Protein AF-0000000078524651 (afdb_homodimer)

Secondary structure (DSSP, 8-state):
-HHHHHHHHHHHHHHHHHHHHHHHHHHHHIIIIITTHHHHHHHS-TTTTHHHHHHHHHHHHHHHHHHHHHHHHHHT-SS--TTHHHHHHHHHHHHHHHHS-TT-STTHHHHHHHHHHHHHHHHTS--B--HHHHHH--HHHHHHHHTT--BEEEGGGS-SSTTS-SSHHHHHHHHHHTT-B-----EEE-SSPPP-S-GGGGHHHHHHHHHHHHTTB-HHHHHHHHHHHHHHHHHHHHHHHHHH-SS-HHHHHHHHTSHHHHHHHTTT-THHHHHHHHHHHHHHHHIIIII-SS--HHHHHHHHHHHHHHTTT-GGGGGGGGGGGGS-GGGSS-HHHHHHHHHHHHHHHHHHHHHHHHHHHHHHHH-SS-EETTTTEEBP-HHHHHH-HHHHHHHHHHHHHHHHHHHHHHHHTSSHHHH-TTS---HHHHHHHHHHHHHHHSEETT------HHHHHHHHHHHHHHHHHHHHHHHHHH-BTT-SS--S--GGGGGGGHHHHHHHH--TTEEESS--HHHHHHHHHHHHHHHHHHHHHHHTT--/-HHHHHHHHHHHHHHHHHHHHHHHHHHHHIIIIITTHHHHHHHS-TTTTHHHHHHHHHHHHHHHHHHHHHHHHHHT-SS--TTHHHHHHHHHHHHHHHHS-TT-STTHHHHHHHHHHHHHHHHTS--B--HHHHHH--HHHHHHHHTT--BEEEGGGS-SSTTS-SSHHHHHHHHHHTT-B-----EEE-SSPPP-S-GGGGHHHHHHHHHHHHTTB-HHHHHHHHHHHHHHHHHHHHHHHHHH-SS-HHHHHHHHTSHHHHHHHTTT-THHHHHHHHHHHHHHHHIIIII-SS--HHHHHHHHHHHHHHTTT-GGGGGGGGGGGGS-GGGSS-HHHHHHHHHHHHHHHHHHHHHHHHHHHHHHHH-SS-EETTTTEEBP-HHHHHH-HHHHHHHHHHHHHHHHHHHHHHHHTSSHHHH-TTS---HHHHHHHHHHHHHHHSEETT------HHHHHHHHHHHHHHHHHHHHHHHHHH-BTT-SS--S--GGGGGGGHHHHHHHH--TTEEESS--HHHHHHHHHHHHHHHHHHHHHHHTT--

Sequence (1086 aa):
MPGRRRKVIMKLILNKKGLWLTAGTCLFLAFLFIKTYEETIVGIPSPEFEAVRRFYWWIIVFGCGFLVCLGAALWIVKTPTFLLFPGTVVILGLFYMLVLTPFSTPDEAAHFTSAYRFSSQLMGKPAIADEAFLSHATEEEKERISRGANVLVRSGDDAPGLYTNVGRATYNLVLKEMFSLDNSQGMTVRYEIPVNTTPVVYLPQALGICFARLLHLGYIPLVYLGRLFNLLAFAGMAALAVRIMPFKKELLMAVSCLPMTLHLAASFSYDTAFIGLSMLFLAWCFYLAYEKEKVTVKDTVVLALLLILLEPGKIVYLPVAGICLFIPSSKFKSKRNYWISVISVITAVVLAVFLVNRLVLSAWATTTESYVGWSEAAGYTLQDVWEHPYRIFKVYYETLVTQFDYYLTTMLGGFLGNLDPNLTVPPFCLMILWYVLFISVIRREGEEAPMSGGQKLWMVILVFLSACLVLASMLLGWTPRELTYITGVQGRYFIPLLPLVLLVVFDKRLVINMDLRKSAWYLECFVSIYALIRICSTACLRYMPGRRRKVIMKLILNKKGLWLTAGTCLFLAFLFIKTYEETIVGIPSPEFEAVRRFYWWIIVFGCGFLVCLGAALWIVKTPTFLLFPGTVVILGLFYMLVLTPFSTPDEAAHFTSAYRFSSQLMGKPAIADEAFLSHATEEEKERISRGANVLVRSGDDAPGLYTNVGRATYNLVLKEMFSLDNSQGMTVRYEIPVNTTPVVYLPQALGICFARLLHLGYIPLVYLGRLFNLLAFAGMAALAVRIMPFKKELLMAVSCLPMTLHLAASFSYDTAFIGLSMLFLAWCFYLAYEKEKVTVKDTVVLALLLILLEPGKIVYLPVAGICLFIPSSKFKSKRNYWISVISVITAVVLAVFLVNRLVLSAWATTTESYVGWSEAAGYTLQDVWEHPYRIFKVYYETLVTQFDYYLTTMLGGFLGNLDPNLTVPPFCLMILWYVLFISVIRREGEEAPMSGGQKLWMVILVFLSACLVLASMLLGWTPRELTYITGVQGRYFIPLLPLVLLVVFDKRLVINMDLRKSAWYLECFVSIYALIRICSTACLRY

Foldseek 3Di:
DVVVVVVVVVLLVVLVVLLVLLVVLLVVLCVVCVVCLVVLLVLFDPDLLVVLNVVLVVLSVVLSVVLNVLSCLLRVNPDRDLCSLLVLLLSLLVLLLLLFDAQLFPCQLQLLLLLQLVLCVVVVHDFWDDPVNVVVADPVQVVLVVVQFTGKDFPQQQDPDRNDHQFSSNSSVLSVQLFAFAPGDDIGTHNHHHDQADSVLSVQLSVQLNVCVVVRGGNNNSQQSSLSSLSSVLSVLLSLLLVLAPDLSLLSSLLCLFQLLSNQSSGSHSLSVQLSLLSNLLSLLNSQLPPDQADDPVSLVVNLVSLLSHCLRPVLLVLVNVSNVSRDCVRYPHVVVVVVSVVVSVVSNVVSNCVRCVVVVVCLQPPPWDAAVVVRATADGPVCCVVPVVLVVQQAVVQCVPCVVQLLQQQRWACRRNNNNLLTQDPVLSVLSVVLSQLSQEAEVPDDLPDDPVSLVSLVVSLVSSVVSLQVCQRSHHDHPPDSYGPDDHNNSSSSSVSSVSNSNNDPVGYDHDNCNSVSSSSSSSSSSSSSSSSSSVRHSPD/DVVVVVVVVVLLVVLVVLLVLLVVLLVVLCVVDVVCLVVLLVLFDPDLLVVLNVVLVVLSVVLSVVLNVLSCLLRVNPDRDLCSLLVLLLVLLVLLLLLFDAQLFPCQLQLLLLLQLVLCVVVVHDFWDDPVNVVVADPVQVVLVVVQFTGKDFPQQQDPDSNDHQFSSNSSVLSVQLFAFAPGDDMGTHNHHHDQADSVLSVQLSVQLNVCVVVRGGNNNSQQSSLSSLSSVLSVLLSLLLVLAPPLSLLSSLLCLFQLLSNQSSGSHSLSVQLSLLSNLLSLLNSQLPPDQAADPVSLVVNLVSLLSHCLRPVLLVLVNVSNVSRDCVRYPHVVRVVVSVVVSVVSNVVSNCVRCVVVVVCLQPPPWDAAVVVRATADGPVCCVVCVVLVVQQAVVQCVPCVVQLLQQQRFAQRRNNNNLLTQDPVLSVLSVVLSQLSQEAAVPDDLDDDPVSLVSLVVSLVSSVVSLQVCQRSHHDHPPDSYGPDDHNNSSSSSVSSVSNSNNDPVGYDHDNCNSVSSSSSSSSSSSSSSSSSSVRHSPD

Radius of gyration: 32.36 Å; Cα contacts (8 Å, |Δi|>4): 1617; chains: 2; bounding box: 76×95×88 Å

Structure (mmCIF, N/CA/C/O backbone):
data_AF-0000000078524651-model_v1
#
loop_
_entity.id
_entity.type
_entity.pdbx_description
1 polymer 'DUF2142 domain-containing protein'
#
loop_
_atom_site.group_PDB
_atom_site.id
_atom_site.type_symbol
_atom_site.label_atom_id
_atom_site.label_alt_id
_atom_site.label_comp_id
_atom_site.label_asym_id
_atom_site.label_entity_id
_atom_site.label_seq_id
_atom_site.pdbx_PDB_ins_code
_atom_site.Cartn_x
_atom_site.Cartn_y
_atom_site.Cartn_z
_atom_site.occupancy
_atom_site.B_iso_or_equiv
_atom_site.auth_seq_id
_atom_site.auth_comp_id
_atom_site.auth_asym_id
_atom_site.auth_atom_id
_atom_site.pdbx_PDB_model_num
ATOM 1 N N . MET A 1 1 ? 37.594 0.529 15.148 1 52.34 1 MET A N 1
ATOM 2 C CA . MET A 1 1 ? 38 1.354 14.016 1 52.34 1 MET A CA 1
ATOM 3 C C . MET A 1 1 ? 37.344 0.87 12.727 1 52.34 1 MET A C 1
ATOM 5 O O . MET A 1 1 ? 36.938 1.679 11.891 1 52.34 1 MET A O 1
ATOM 9 N N . PRO A 1 2 ? 37.156 -0.417 12.523 1 64.19 2 PRO A N 1
ATOM 10 C CA . PRO A 1 2 ? 36.531 -0.973 11.328 1 64.19 2 PRO A CA 1
ATOM 11 C C . PRO A 1 2 ? 35.031 -0.684 11.258 1 64.19 2 PRO A C 1
ATOM 13 O O . PRO A 1 2 ? 34.469 -0.487 10.172 1 64.19 2 PRO A O 1
ATOM 16 N N . GLY A 1 3 ? 34.438 -0.424 12.336 1 64.44 3 GLY A N 1
ATOM 17 C CA . GLY A 1 3 ? 33 -0.16 12.383 1 64.44 3 GLY A CA 1
ATOM 18 C C . GLY A 1 3 ? 32.625 1.238 11.93 1 64.44 3 GLY A C 1
ATOM 19 O O . GLY A 1 3 ? 31.656 1.423 11.203 1 64.44 3 GLY A O 1
ATOM 20 N N . ARG A 1 4 ? 33.656 2.256 12.195 1 66.12 4 ARG A N 1
ATOM 21 C CA . ARG A 1 4 ? 33.438 3.641 11.805 1 66.12 4 ARG A CA 1
ATOM 22 C C . ARG A 1 4 ? 33.625 3.828 10.305 1 66.12 4 ARG A C 1
ATOM 24 O O . ARG A 1 4 ? 32.844 4.535 9.664 1 66.12 4 ARG A O 1
ATOM 31 N N . ARG A 1 5 ? 34.688 3.242 9.734 1 63.62 5 ARG A N 1
ATOM 32 C CA . ARG A 1 5 ? 34.969 3.33 8.305 1 63.62 5 ARG A CA 1
ATOM 33 C C . ARG A 1 5 ? 33.844 2.699 7.504 1 63.62 5 ARG A C 1
ATOM 35 O O . ARG A 1 5 ? 33.438 3.225 6.461 1 63.62 5 ARG A O 1
ATOM 42 N N . ARG A 1 6 ? 33.312 1.678 7.984 1 67.81 6 ARG A N 1
ATOM 43 C CA . ARG A 1 6 ? 32.188 1.007 7.301 1 67.81 6 ARG A CA 1
ATOM 44 C C . ARG A 1 6 ? 30.938 1.869 7.316 1 67.81 6 ARG A C 1
ATOM 46 O O . ARG A 1 6 ? 30.203 1.92 6.328 1 67.81 6 ARG A O 1
ATOM 53 N N . LYS A 1 7 ? 30.891 2.549 8.328 1 72.06 7 LYS A N 1
ATOM 54 C CA . LYS A 1 7 ? 29.75 3.443 8.461 1 72.06 7 LYS A CA 1
ATOM 55 C C . LYS A 1 7 ? 29.859 4.629 7.512 1 72.06 7 LYS A C 1
ATOM 57 O O . LYS A 1 7 ? 28.859 5.066 6.934 1 72.06 7 LYS A O 1
ATOM 62 N N . VAL A 1 8 ? 31.047 5.176 7.34 1 70.5 8 VAL A N 1
ATOM 63 C CA . VAL A 1 8 ? 31.297 6.305 6.441 1 70.5 8 VAL A CA 1
ATOM 64 C C . VAL A 1 8 ? 31.078 5.871 4.996 1 70.5 8 VAL A C 1
ATOM 66 O O . VAL A 1 8 ? 30.453 6.586 4.211 1 70.5 8 VAL A O 1
ATOM 69 N N . ILE A 1 9 ? 31.516 4.719 4.617 1 71.06 9 ILE A N 1
ATOM 70 C CA . ILE A 1 9 ? 31.375 4.199 3.26 1 71.06 9 ILE A CA 1
ATOM 71 C C . ILE A 1 9 ? 29.906 3.93 2.957 1 71.06 9 ILE A C 1
ATOM 73 O O . ILE A 1 9 ? 29.406 4.273 1.881 1 71.06 9 ILE A O 1
ATOM 77 N N . MET A 1 10 ? 29.25 3.535 3.969 1 71.81 10 MET A N 1
ATOM 78 C CA . MET A 1 10 ? 27.828 3.244 3.793 1 71.81 10 MET A CA 1
ATOM 79 C C . MET A 1 10 ? 27.031 4.531 3.613 1 71.81 10 MET A C 1
ATOM 81 O O . MET A 1 10 ? 26.125 4.594 2.779 1 71.81 10 MET A O 1
ATOM 85 N N . LYS A 1 11 ? 27.5 5.438 4.289 1 76.88 11 LYS A N 1
ATOM 86 C CA . LYS A 1 11 ? 26.859 6.738 4.176 1 76.88 11 LYS A CA 1
ATOM 87 C C . LYS A 1 11 ? 27.094 7.352 2.799 1 76.88 11 LYS A C 1
ATOM 89 O O . LYS A 1 11 ? 26.172 7.934 2.209 1 76.88 11 LYS A O 1
ATOM 94 N N . LEU A 1 12 ? 28.25 7.219 2.283 1 75.62 12 LEU A N 1
ATOM 95 C CA . LEU A 1 12 ? 28.562 7.75 0.964 1 75.62 12 LEU A CA 1
ATOM 96 C C . LEU A 1 12 ? 27.781 7.027 -0.122 1 75.62 12 LEU A C 1
ATOM 98 O O . LEU A 1 12 ? 27.312 7.652 -1.075 1 75.62 12 LEU A O 1
ATOM 102 N N . ILE A 1 13 ? 27.609 5.84 0.082 1 76.25 13 ILE A N 1
ATOM 103 C CA . ILE A 1 13 ? 26.875 5.043 -0.898 1 76.25 13 ILE A CA 1
ATOM 104 C C . ILE A 1 13 ? 25.406 5.422 -0.868 1 76.25 13 ILE A C 1
ATOM 106 O O . ILE A 1 13 ? 24.766 5.582 -1.917 1 76.25 13 ILE A O 1
ATOM 110 N N . LEU A 1 14 ? 24.969 5.602 0.32 1 79.31 14 LEU A N 1
ATOM 111 C CA . LEU A 1 14 ? 23.578 5.973 0.466 1 79.31 14 LEU A CA 1
ATOM 112 C C . LEU A 1 14 ? 23.328 7.371 -0.096 1 79.31 14 LEU A C 1
ATOM 114 O O . LEU A 1 14 ? 22.281 7.621 -0.696 1 79.31 14 LEU A O 1
ATOM 118 N N . ASN A 1 15 ? 24.266 8.258 0.022 1 84.38 15 ASN A N 1
ATOM 119 C CA . ASN A 1 15 ? 24.125 9.602 -0.524 1 84.38 15 ASN A CA 1
ATOM 120 C C . ASN A 1 15 ? 24.141 9.594 -2.051 1 84.38 15 ASN A C 1
ATOM 122 O O . ASN A 1 15 ? 23.359 10.305 -2.689 1 84.38 15 ASN A O 1
ATOM 126 N N . LYS A 1 16 ? 24.969 8.672 -2.549 1 86.69 16 LYS A N 1
ATOM 127 C CA . LYS A 1 16 ? 25.016 8.562 -4.004 1 86.69 16 LYS A CA 1
ATOM 128 C C . LYS A 1 16 ? 23.703 8 -4.555 1 86.69 16 LYS A C 1
ATOM 130 O O . LYS A 1 16 ? 23.188 8.5 -5.551 1 86.69 16 LYS A O 1
ATOM 135 N N . LYS A 1 17 ? 23.219 7.105 -3.871 1 89.31 17 LYS A N 1
ATOM 136 C CA . LYS A 1 17 ? 21.953 6.512 -4.297 1 89.31 17 LYS A CA 1
ATOM 137 C C . LYS A 1 17 ? 20.812 7.512 -4.18 1 89.31 17 LYS A C 1
ATOM 139 O O . LYS A 1 17 ? 19.906 7.527 -5.016 1 89.31 17 LYS A O 1
ATOM 144 N N . GLY A 1 18 ? 20.984 8.305 -3.107 1 92.25 18 GLY A N 1
ATOM 145 C CA . GLY A 1 18 ? 19.984 9.352 -2.93 1 92.25 18 GLY A CA 1
ATOM 146 C C . GLY A 1 18 ? 20 10.391 -4.031 1 92.25 18 GLY A C 1
ATOM 147 O O . GLY A 1 18 ? 18.953 10.836 -4.492 1 92.25 18 GLY A O 1
ATOM 148 N N . LEU A 1 19 ? 21.188 10.656 -4.543 1 93.06 19 LEU A N 1
ATOM 149 C CA . LEU A 1 19 ? 21.328 11.609 -5.633 1 93.06 19 LEU A CA 1
ATOM 150 C C . LEU A 1 19 ? 20.828 11.023 -6.945 1 93.06 19 LEU A C 1
ATOM 152 O O . LEU A 1 19 ? 20.234 11.727 -7.762 1 93.06 19 LEU A O 1
ATOM 156 N N . TRP A 1 20 ? 21.047 9.82 -7.043 1 93.69 20 TRP A N 1
ATOM 157 C CA . TRP A 1 20 ? 20.531 9.156 -8.234 1 93.69 20 TRP A CA 1
ATOM 158 C C . TRP A 1 20 ? 19.016 9.078 -8.211 1 93.69 20 TRP A C 1
ATOM 160 O O . TRP A 1 20 ? 18.359 9.211 -9.25 1 93.69 20 TRP A O 1
ATOM 170 N N . LEU A 1 21 ? 18.516 8.805 -7.043 1 94.56 21 LEU A N 1
ATOM 171 C CA . LEU A 1 21 ? 17.062 8.828 -6.883 1 94.56 21 LEU A CA 1
ATOM 172 C C . LEU A 1 21 ? 16.484 10.188 -7.258 1 94.56 21 LEU A C 1
ATOM 174 O O . LEU A 1 21 ? 15.477 10.273 -7.961 1 94.56 21 LEU A O 1
ATOM 178 N N . THR A 1 22 ? 17.172 11.297 -6.828 1 96.12 22 THR A N 1
ATOM 179 C CA . THR A 1 22 ? 16.75 12.656 -7.125 1 96.12 22 THR A CA 1
ATOM 180 C C . THR A 1 22 ? 16.797 12.922 -8.625 1 96.12 22 THR A C 1
ATOM 182 O O . THR A 1 22 ? 15.828 13.414 -9.211 1 96.12 22 THR A O 1
ATOM 185 N N . ALA A 1 23 ? 17.875 12.484 -9.266 1 95.56 23 ALA A N 1
ATOM 186 C CA . ALA A 1 23 ? 18.016 12.664 -10.703 1 95.56 23 ALA A CA 1
ATOM 187 C C . ALA A 1 23 ? 17 11.836 -11.469 1 95.56 23 ALA A C 1
ATOM 189 O O . ALA A 1 23 ? 16.375 12.32 -12.422 1 95.56 23 ALA A O 1
ATOM 190 N N . GLY A 1 24 ? 16.797 10.648 -10.977 1 96.06 24 GLY A N 1
ATOM 191 C CA . GLY A 1 24 ? 15.875 9.75 -11.641 1 96.06 24 GLY A CA 1
ATOM 192 C C . GLY A 1 24 ? 14.438 10.234 -11.594 1 96.06 24 GLY A C 1
ATOM 193 O O . GLY A 1 24 ? 13.711 10.141 -12.586 1 96.06 24 GLY A O 1
ATOM 194 N N . THR A 1 25 ? 14.07 10.664 -10.469 1 96.56 25 THR A N 1
ATOM 195 C CA . THR A 1 25 ? 12.703 11.133 -10.32 1 96.56 25 THR A CA 1
ATOM 196 C C . THR A 1 25 ? 12.469 12.383 -11.164 1 96.56 25 THR A C 1
ATOM 198 O O . THR A 1 25 ? 11.406 12.531 -11.781 1 96.56 25 THR A O 1
ATOM 201 N N . CYS A 1 26 ? 13.398 13.312 -11.25 1 95.31 26 CYS A N 1
ATOM 202 C CA . CYS A 1 26 ? 13.281 14.516 -12.07 1 95.31 26 CYS A CA 1
ATOM 203 C C . CYS A 1 26 ? 13.258 14.164 -13.555 1 95.31 26 CYS A C 1
ATOM 205 O O . CYS A 1 26 ? 12.484 14.727 -14.32 1 95.31 26 CYS A O 1
ATOM 207 N N . LEU A 1 27 ? 14.094 13.195 -13.938 1 94 27 LEU A N 1
ATOM 208 C CA . LEU A 1 27 ? 14.109 12.742 -15.328 1 94 27 LEU A CA 1
ATOM 209 C C . LEU A 1 27 ? 12.797 12.07 -15.695 1 94 27 LEU A C 1
ATOM 211 O O . LEU A 1 27 ? 12.305 12.227 -16.812 1 94 27 LEU A O 1
ATOM 215 N N . PHE A 1 28 ? 12.305 11.391 -14.742 1 93.94 28 PHE A N 1
ATOM 216 C CA . PHE A 1 28 ? 11.023 10.734 -14.961 1 93.94 28 PHE A CA 1
ATOM 217 C C . PHE A 1 28 ? 9.922 11.766 -15.195 1 93.94 28 PHE A C 1
ATOM 219 O O . PHE A 1 28 ? 9.125 11.625 -16.125 1 93.94 28 PHE A O 1
ATOM 226 N N . LEU A 1 29 ? 9.859 12.797 -14.422 1 94.56 29 LEU A N 1
ATOM 227 C CA . LEU A 1 29 ? 8.867 13.859 -14.578 1 94.56 29 LEU A CA 1
ATOM 228 C C . LEU A 1 29 ? 9.039 14.562 -15.922 1 94.56 29 LEU A C 1
ATOM 230 O O . LEU A 1 29 ? 8.055 14.844 -16.609 1 94.56 29 LEU A O 1
ATOM 234 N N . ALA A 1 30 ? 10.305 14.75 -16.312 1 90.69 30 ALA A N 1
ATOM 235 C CA . ALA A 1 30 ? 10.586 15.398 -17.578 1 90.69 30 ALA A CA 1
ATOM 236 C C . ALA A 1 30 ? 10.117 14.531 -18.75 1 90.69 30 ALA A C 1
ATOM 238 O O . ALA A 1 30 ? 9.5 15.039 -19.703 1 90.69 30 ALA A O 1
ATOM 239 N N . PHE A 1 31 ? 10.344 13.32 -18.562 1 90.81 31 PHE A N 1
ATOM 240 C CA . PHE A 1 31 ? 9.977 12.383 -19.625 1 90.81 31 PHE A CA 1
ATOM 241 C C . PHE A 1 31 ? 8.461 12.305 -19.766 1 90.81 31 PHE A C 1
ATOM 243 O O . PHE A 1 31 ? 7.949 12.203 -20.891 1 90.81 31 PHE A O 1
ATOM 250 N N . LEU A 1 32 ? 7.781 12.375 -18.766 1 91.5 32 LEU A N 1
ATOM 251 C CA . LEU A 1 32 ? 6.332 12.219 -18.781 1 91.5 32 LEU A CA 1
ATOM 252 C C . LEU A 1 32 ? 5.648 13.523 -19.172 1 91.5 32 LEU A C 1
ATOM 254 O O . LEU A 1 32 ? 4.676 13.523 -19.938 1 91.5 32 LEU A O 1
ATOM 258 N N . PHE A 1 33 ? 6.195 14.742 -18.594 1 89.94 33 PHE A N 1
ATOM 259 C CA . PHE A 1 33 ? 5.371 15.945 -18.672 1 89.94 33 PHE A CA 1
ATOM 260 C C . PHE A 1 33 ? 6.043 17 -19.531 1 89.94 33 PHE A C 1
ATOM 262 O O . PHE A 1 33 ? 5.375 17.891 -20.062 1 89.94 33 PHE A O 1
ATOM 269 N N . ILE A 1 34 ? 7.387 16.891 -19.703 1 82.75 34 ILE A N 1
ATOM 270 C CA . ILE A 1 34 ? 8.055 17.875 -20.562 1 82.75 34 ILE A CA 1
ATOM 271 C C . ILE A 1 34 ? 7.988 17.406 -22.016 1 82.75 34 ILE A C 1
ATOM 273 O O . ILE A 1 34 ? 7.812 18.219 -22.922 1 82.75 34 ILE A O 1
ATOM 277 N N . LYS A 1 35 ? 7.961 16.156 -22.125 1 77.88 35 LYS A N 1
ATOM 278 C CA . LYS A 1 35 ? 7.887 15.625 -23.484 1 77.88 35 LYS A CA 1
ATOM 279 C C . LYS A 1 35 ? 6.516 15.883 -24.094 1 77.88 35 LYS A C 1
ATOM 281 O O . LYS A 1 35 ? 6.406 16.156 -25.297 1 77.88 35 LYS A O 1
ATOM 286 N N . THR A 1 36 ? 5.555 15.797 -23.188 1 78.88 36 THR A N 1
ATOM 287 C CA . THR A 1 36 ? 4.199 16 -23.688 1 78.88 36 THR A CA 1
ATOM 288 C C . THR A 1 36 ? 3.773 17.453 -23.484 1 78.88 36 THR A C 1
ATOM 290 O O . THR A 1 36 ? 2.594 17.797 -23.625 1 78.88 36 THR A O 1
ATOM 293 N N . TYR A 1 37 ? 4.762 18.203 -23.094 1 81 37 TYR A N 1
ATOM 294 C CA . TYR A 1 37 ? 4.473 19.578 -22.719 1 81 37 TYR A CA 1
ATOM 295 C C . TYR A 1 37 ? 3.842 20.359 -23.859 1 81 37 TYR A C 1
ATOM 297 O O . TYR A 1 37 ? 2.814 21.016 -23.688 1 81 37 TYR A O 1
ATOM 305 N N . GLU A 1 38 ? 4.473 20.125 -25.016 1 79.62 38 GLU A N 1
ATOM 306 C CA . GLU A 1 38 ? 3.98 20.875 -26.172 1 79.62 38 GLU A CA 1
ATOM 307 C C . GLU A 1 38 ? 2.543 20.5 -26.5 1 79.62 38 GLU A C 1
ATOM 309 O O . GLU A 1 38 ? 1.715 21.359 -26.797 1 79.62 38 GLU A O 1
ATOM 314 N N . GLU A 1 39 ? 2.301 19.234 -26.375 1 81.25 39 GLU A N 1
ATOM 315 C CA . GLU A 1 39 ? 0.949 18.766 -26.656 1 81.25 39 GLU A CA 1
ATOM 316 C C . GLU A 1 39 ? -0.051 19.297 -25.641 1 81.25 39 GLU A C 1
ATOM 318 O O . GLU A 1 39 ? -1.159 19.703 -26 1 81.25 39 GLU A O 1
ATOM 323 N N . THR A 1 40 ? 0.365 19.359 -24.469 1 82.94 40 THR A N 1
ATOM 324 C CA . THR A 1 40 ? -0.505 19.859 -23.406 1 82.94 40 THR A CA 1
ATOM 325 C C . THR A 1 40 ? -0.704 21.375 -23.562 1 82.94 40 THR A C 1
ATOM 327 O O . THR A 1 40 ? -1.825 21.859 -23.438 1 82.94 40 THR A O 1
ATOM 330 N N . ILE A 1 41 ? 0.4 22.062 -23.859 1 83.62 41 ILE A N 1
ATOM 331 C CA . ILE A 1 41 ? 0.366 23.516 -23.953 1 83.62 41 ILE A CA 1
ATOM 332 C C . ILE A 1 41 ? -0.495 23.938 -25.141 1 83.62 41 ILE A C 1
ATOM 334 O O . ILE A 1 41 ? -1.245 24.906 -25.062 1 83.62 41 ILE A O 1
ATOM 338 N N . VAL A 1 42 ? -0.3 23.141 -26.188 1 81.56 42 VAL A N 1
ATOM 339 C CA . VAL A 1 42 ? -1.073 23.453 -27.391 1 81.56 42 VAL A CA 1
ATOM 340 C C . VAL A 1 42 ? -2.562 23.281 -27.094 1 81.56 42 VAL A C 1
ATOM 342 O O . VAL A 1 42 ? -3.398 23.984 -27.672 1 81.56 42 VAL A O 1
ATOM 345 N N . GLY A 1 43 ? -2.818 22.375 -26.219 1 84.75 43 GLY A N 1
ATOM 346 C CA . GLY A 1 43 ? -4.207 22.141 -25.875 1 84.75 43 GLY A CA 1
ATOM 347 C C . GLY A 1 43 ? -4.824 23.25 -25.047 1 84.75 43 GLY A C 1
ATOM 348 O O . GLY A 1 43 ? -6.047 23.328 -24.922 1 84.75 43 GLY A O 1
ATOM 349 N N . ILE A 1 44 ? -4.074 24.094 -24.5 1 89.31 44 ILE A N 1
ATOM 350 C CA . ILE A 1 44 ? -4.539 25.234 -23.719 1 89.31 44 ILE A CA 1
ATOM 351 C C . ILE A 1 44 ? -4.707 26.438 -24.641 1 89.31 44 ILE A C 1
ATOM 353 O O . ILE A 1 44 ? -3.725 26.969 -25.172 1 89.31 44 ILE A O 1
ATOM 357 N N . PRO A 1 45 ? -5.785 26.875 -24.781 1 87.88 45 PRO A N 1
ATOM 358 C CA . PRO A 1 45 ? -6.016 27.969 -25.719 1 87.88 45 PRO A CA 1
ATOM 359 C C . PRO A 1 45 ? -5.168 29.203 -25.422 1 87.88 45 PRO A C 1
ATOM 361 O O . PRO A 1 45 ? -5.016 29.578 -24.25 1 87.88 45 PRO A O 1
ATOM 364 N N . SER A 1 46 ? -4.488 29.719 -26.406 1 86.44 46 SER A N 1
ATOM 365 C CA . SER A 1 46 ? -3.697 30.953 -26.359 1 86.44 46 SER A CA 1
ATOM 366 C C . SER A 1 46 ? -4.23 32 -27.328 1 86.44 46 SER A C 1
ATOM 368 O O . SER A 1 46 ? -4.66 31.656 -28.438 1 86.44 46 SER A O 1
ATOM 370 N N . PRO A 1 47 ? -4.23 33.281 -26.812 1 87.69 47 PRO A N 1
ATOM 371 C CA . PRO A 1 47 ? -3.549 33.875 -25.672 1 87.69 47 PRO A CA 1
ATOM 372 C C . PRO A 1 47 ? -4.418 33.938 -24.422 1 87.69 47 PRO A C 1
ATOM 374 O O . PRO A 1 47 ? -3.947 34.344 -23.344 1 87.69 47 PRO A O 1
ATOM 377 N N . GLU A 1 48 ? -5.605 33.594 -24.531 1 89.62 48 GLU A N 1
ATOM 378 C CA . GLU A 1 48 ? -6.566 33.75 -23.453 1 89.62 48 GLU A CA 1
ATOM 379 C C . GLU A 1 48 ? -6.059 33.094 -22.156 1 89.62 48 GLU A C 1
ATOM 381 O O . GLU A 1 48 ? -6.223 33.656 -21.078 1 89.62 48 GLU A O 1
ATOM 386 N N . PHE A 1 49 ? -5.406 31.984 -22.344 1 94.31 49 PHE A N 1
ATOM 387 C CA . PHE A 1 49 ? -4.973 31.234 -21.172 1 94.31 49 PHE A CA 1
ATOM 388 C C . PHE A 1 49 ? -3.451 31.125 -21.125 1 94.31 49 PHE A C 1
ATOM 390 O O . PHE A 1 49 ? -2.908 30.094 -20.719 1 94.31 49 PHE A O 1
ATOM 397 N N . GLU A 1 50 ? -2.805 32.219 -21.562 1 92.62 50 GLU A N 1
ATOM 398 C CA . GLU A 1 50 ? -1.346 32.219 -21.547 1 92.62 50 GLU A CA 1
ATOM 399 C C . GLU A 1 50 ? -0.806 32.094 -20.125 1 92.62 50 GLU A C 1
ATOM 401 O O . GLU A 1 50 ? 0.215 31.438 -19.906 1 92.62 50 GLU A O 1
ATOM 406 N N . ALA A 1 51 ? -1.517 32.719 -19.266 1 93 51 ALA A N 1
ATOM 407 C CA . ALA A 1 51 ? -1.095 32.625 -17.875 1 93 51 ALA A CA 1
ATOM 408 C C . ALA A 1 51 ? -1.146 31.188 -17.375 1 93 51 ALA A C 1
ATOM 410 O O . ALA A 1 51 ? -0.287 30.766 -16.594 1 93 51 ALA A O 1
ATOM 411 N N . VAL A 1 52 ? -2.135 30.484 -17.781 1 94.25 52 VAL A N 1
ATOM 412 C CA . VAL A 1 52 ? -2.303 29.094 -17.391 1 94.25 52 VAL A CA 1
ATOM 413 C C . VAL A 1 52 ? -1.184 28.25 -18 1 94.25 52 VAL A C 1
ATOM 415 O O . VAL A 1 52 ? -0.662 27.344 -17.344 1 94.25 52 VAL A O 1
ATOM 418 N N . ARG A 1 53 ? -0.823 28.562 -19.266 1 93.19 53 ARG A N 1
ATOM 419 C CA . ARG A 1 53 ? 0.305 27.875 -19.891 1 93.19 53 ARG A CA 1
ATOM 420 C C . ARG A 1 53 ? 1.579 28.062 -19.078 1 93.19 53 ARG A C 1
ATOM 422 O O . ARG A 1 53 ? 2.291 27.078 -18.812 1 93.19 53 ARG A O 1
ATOM 429 N N . ARG A 1 54 ? 1.759 29.266 -18.688 1 93.56 54 ARG A N 1
ATOM 430 C CA . ARG A 1 54 ? 2.945 29.562 -17.891 1 93.56 54 ARG A CA 1
ATOM 431 C C . ARG A 1 54 ? 2.869 28.891 -16.531 1 93.56 54 ARG A C 1
ATOM 433 O O . ARG A 1 54 ? 3.877 28.391 -16.016 1 93.56 54 ARG A O 1
ATOM 440 N N . PHE A 1 55 ? 1.725 28.969 -16.016 1 94.25 55 PHE A N 1
ATOM 441 C CA . PHE A 1 55 ? 1.512 28.328 -14.711 1 94.25 55 PHE A CA 1
ATOM 442 C C . PHE A 1 55 ? 1.883 26.859 -14.766 1 94.25 55 PHE A C 1
ATOM 444 O O . PHE A 1 55 ? 2.59 26.359 -13.883 1 94.25 55 PHE A O 1
ATOM 451 N N . TYR A 1 56 ? 1.36 26.109 -15.805 1 93.31 56 TYR A N 1
ATOM 452 C CA . TYR A 1 56 ? 1.679 24.703 -15.977 1 93.31 56 TYR A CA 1
ATOM 453 C C . TYR A 1 56 ? 3.186 24.484 -16.062 1 93.31 56 TYR A C 1
ATOM 455 O O . TYR A 1 56 ? 3.727 23.594 -15.398 1 93.31 56 TYR A O 1
ATOM 463 N N . TRP A 1 57 ? 3.883 25.328 -16.781 1 93.06 57 TRP A N 1
ATOM 464 C CA . TRP A 1 57 ? 5.336 25.266 -16.906 1 93.06 57 TRP A CA 1
ATOM 465 C C . TRP A 1 57 ? 6.016 25.453 -15.562 1 93.06 57 TRP A C 1
ATOM 467 O O . TRP A 1 57 ? 6.902 24.688 -15.188 1 93.06 57 TRP A O 1
ATOM 477 N N . TRP A 1 58 ? 5.543 26.422 -14.852 1 94.38 58 TRP A N 1
ATOM 478 C CA . TRP A 1 58 ? 6.188 26.781 -13.586 1 94.38 58 TRP A CA 1
ATOM 479 C C . TRP A 1 58 ? 5.941 25.703 -12.539 1 94.38 58 TRP A C 1
ATOM 481 O O . TRP A 1 58 ? 6.801 25.453 -11.688 1 94.38 58 TRP A O 1
ATOM 491 N N . ILE A 1 59 ? 4.797 25.078 -12.562 1 95.31 59 ILE A N 1
ATOM 492 C CA . ILE A 1 59 ? 4.531 23.984 -11.625 1 95.31 59 ILE A CA 1
ATOM 493 C C . ILE A 1 59 ? 5.535 22.859 -11.852 1 95.31 59 ILE A C 1
ATOM 495 O O . ILE A 1 59 ? 6.039 22.266 -10.898 1 95.31 59 ILE A O 1
ATOM 499 N N . ILE A 1 60 ? 5.836 22.531 -13.094 1 94.94 60 ILE A N 1
ATOM 500 C CA . ILE A 1 60 ? 6.805 21.484 -13.414 1 94.94 60 ILE A CA 1
ATOM 501 C C . ILE A 1 60 ? 8.195 21.922 -12.953 1 94.94 60 ILE A C 1
ATOM 503 O O . ILE A 1 60 ? 8.891 21.156 -12.266 1 94.94 60 ILE A O 1
ATOM 507 N N . VAL A 1 61 ? 8.594 23.172 -13.258 1 95.62 61 VAL A N 1
ATOM 508 C CA . VAL A 1 61 ? 9.938 23.672 -12.961 1 95.62 61 VAL A CA 1
ATOM 509 C C . VAL A 1 61 ? 10.133 23.75 -11.445 1 95.62 61 VAL A C 1
ATOM 511 O O . VAL A 1 61 ? 11.125 23.25 -10.914 1 95.62 61 VAL A O 1
ATOM 514 N N . PHE A 1 62 ? 9.156 24.406 -10.742 1 97.25 62 PHE A N 1
ATOM 515 C CA . PHE A 1 62 ? 9.281 24.562 -9.297 1 97.25 62 PHE A CA 1
ATOM 516 C C . PHE A 1 62 ? 9.148 23.219 -8.594 1 97.25 62 PHE A C 1
ATOM 518 O O . PHE A 1 62 ? 9.781 23 -7.559 1 97.25 62 PHE A O 1
ATOM 525 N N . GLY A 1 63 ? 8.266 22.281 -9.18 1 97.06 63 GLY A N 1
ATOM 526 C CA . GLY A 1 63 ? 8.188 20.938 -8.625 1 97.06 63 GLY A CA 1
ATOM 527 C C . GLY A 1 63 ? 9.508 20.188 -8.688 1 97.06 63 GLY A C 1
ATOM 528 O O . GLY A 1 63 ? 9.961 19.641 -7.688 1 97.06 63 GLY A O 1
ATOM 529 N N . CYS A 1 64 ? 10.141 20.203 -9.828 1 96.12 64 CYS A N 1
ATOM 530 C CA . CYS A 1 64 ? 11.445 19.594 -9.992 1 96.12 64 CYS A CA 1
ATOM 531 C C . CYS A 1 64 ? 12.492 20.297 -9.125 1 96.12 64 CYS A C 1
ATOM 533 O O . CYS A 1 64 ? 13.328 19.641 -8.5 1 96.12 64 CYS A O 1
ATOM 535 N N . GLY A 1 65 ? 12.453 21.594 -9.188 1 97.62 65 GLY A N 1
ATOM 536 C CA . GLY A 1 65 ? 13.367 22.359 -8.352 1 97.62 65 GLY A CA 1
ATOM 537 C C . GLY A 1 65 ? 13.258 22.016 -6.883 1 97.62 65 GLY A C 1
ATOM 538 O O . GLY A 1 65 ? 14.273 21.859 -6.203 1 97.62 65 GLY A O 1
ATOM 539 N N . PHE A 1 66 ? 12.062 21.922 -6.355 1 97.94 66 PHE A N 1
ATOM 540 C CA . PHE A 1 66 ? 11.844 21.547 -4.969 1 97.94 66 PHE A CA 1
ATOM 541 C C . PHE A 1 66 ? 12.461 20.172 -4.676 1 97.94 66 PHE A C 1
ATOM 543 O O . PHE A 1 66 ? 13.133 20 -3.66 1 97.94 66 PHE A O 1
ATOM 550 N N . LEU A 1 67 ? 12.242 19.172 -5.574 1 97.88 67 LEU A N 1
ATOM 551 C CA . LEU A 1 67 ? 12.773 17.828 -5.379 1 97.88 67 LEU A CA 1
ATOM 552 C C . LEU A 1 67 ? 14.297 17.844 -5.375 1 97.88 67 LEU A C 1
ATOM 554 O O . LEU A 1 67 ? 14.93 17.125 -4.594 1 97.88 67 LEU A O 1
ATOM 558 N N . VAL A 1 68 ? 14.875 18.688 -6.246 1 97.19 68 VAL A N 1
ATOM 559 C CA . VAL A 1 68 ? 16.328 18.812 -6.297 1 97.19 68 VAL A CA 1
ATOM 560 C C . VAL A 1 68 ? 16.844 19.406 -4.996 1 97.19 68 VAL A C 1
ATOM 562 O O . VAL A 1 68 ? 17.797 18.906 -4.406 1 97.19 68 VAL A O 1
ATOM 565 N N . CYS A 1 69 ? 16.188 20.453 -4.543 1 96.88 69 CYS A N 1
ATOM 566 C CA . CYS A 1 69 ? 16.578 21.109 -3.297 1 96.88 69 CYS A CA 1
ATOM 567 C C . CYS A 1 69 ? 16.438 20.156 -2.117 1 96.88 69 CYS A C 1
ATOM 569 O O . CYS A 1 69 ? 17.297 20.094 -1.245 1 96.88 69 CYS A O 1
ATOM 571 N N . LEU A 1 70 ? 15.328 19.453 -2.094 1 96.81 70 LEU A N 1
ATOM 572 C CA . LEU A 1 70 ? 15.109 18.484 -1.023 1 96.81 70 LEU A CA 1
ATOM 573 C C . LEU A 1 70 ? 16.172 17.375 -1.061 1 96.81 70 LEU A C 1
ATOM 575 O O . LEU A 1 70 ? 16.719 17 -0.021 1 96.81 70 LEU A O 1
ATOM 579 N N . GLY A 1 71 ? 16.453 16.844 -2.264 1 95.69 71 GLY A N 1
ATOM 580 C CA . GLY A 1 71 ? 17.516 15.859 -2.396 1 95.69 71 GLY A CA 1
ATOM 581 C C . GLY A 1 71 ? 18.859 16.359 -1.91 1 95.69 71 GLY A C 1
ATOM 582 O O . GLY A 1 71 ? 19.578 15.656 -1.2 1 95.69 71 GLY A O 1
ATOM 583 N N . ALA A 1 72 ? 19.172 17.594 -2.277 1 94.81 72 ALA A N 1
ATOM 584 C CA . ALA A 1 72 ? 20.406 18.219 -1.822 1 94.81 72 ALA A CA 1
ATOM 585 C C . ALA A 1 72 ? 20.438 18.344 -0.302 1 94.81 72 ALA A C 1
ATOM 587 O O . ALA A 1 72 ? 21.453 18.047 0.335 1 94.81 72 ALA A O 1
ATOM 588 N N . ALA A 1 73 ? 19.328 18.797 0.268 1 94.62 73 ALA A N 1
ATOM 589 C CA . ALA A 1 73 ? 19.25 18.953 1.718 1 94.62 73 ALA A CA 1
ATOM 590 C C . ALA A 1 73 ? 19.422 17.609 2.424 1 94.62 73 ALA A C 1
ATOM 592 O O . ALA A 1 73 ? 20.031 17.531 3.484 1 94.62 73 ALA A O 1
ATOM 593 N N . LEU A 1 74 ? 18.922 16.5 1.883 1 94.06 74 LEU A N 1
ATOM 594 C CA . LEU A 1 74 ? 18.922 15.195 2.533 1 94.06 74 LEU A CA 1
ATOM 595 C C . LEU A 1 74 ? 20.25 14.492 2.363 1 94.06 74 LEU A C 1
ATOM 597 O O . LEU A 1 74 ? 20.719 13.789 3.27 1 94.06 74 LEU A O 1
ATOM 601 N N . TRP A 1 75 ? 20.922 14.695 1.234 1 93.25 75 TRP A N 1
ATOM 602 C CA . TRP A 1 75 ? 22.047 13.82 0.958 1 93.25 75 TRP A CA 1
ATOM 603 C C . TRP A 1 75 ? 23.344 14.617 0.848 1 93.25 75 TRP A C 1
ATOM 605 O O . TRP A 1 75 ? 24.438 14.047 0.888 1 93.25 75 TRP A O 1
ATOM 615 N N . ILE A 1 76 ? 23.281 15.867 0.677 1 91.06 76 ILE A N 1
ATOM 616 C CA . ILE A 1 76 ? 24.5 16.672 0.559 1 91.06 76 ILE A CA 1
ATOM 617 C C . ILE A 1 76 ? 24.734 17.453 1.851 1 91.06 76 ILE A C 1
ATOM 619 O O . ILE A 1 76 ? 25.844 17.469 2.385 1 91.06 76 ILE A O 1
ATOM 623 N N . VAL A 1 77 ? 23.609 18.031 2.459 1 87 77 VAL A N 1
ATOM 624 C CA . VAL A 1 77 ? 23.734 18.875 3.65 1 87 77 VAL A CA 1
ATOM 625 C C . VAL A 1 77 ? 23.906 17.984 4.883 1 87 77 VAL A C 1
ATOM 627 O O . VAL A 1 77 ? 23.156 17.016 5.074 1 87 77 VAL A O 1
ATOM 630 N N . LYS A 1 78 ? 24.828 18.125 5.734 1 79.31 78 LYS A N 1
ATOM 631 C CA . LYS A 1 78 ? 25.203 17.297 6.875 1 79.31 78 LYS A CA 1
ATOM 632 C C . LYS A 1 78 ? 24.219 17.469 8.031 1 79.31 78 LYS A C 1
ATOM 634 O O . LYS A 1 78 ? 23.812 16.484 8.648 1 79.31 78 LYS A O 1
ATOM 639 N N . THR A 1 79 ? 23.859 18.781 8.312 1 81 79 THR A N 1
ATOM 640 C CA . THR A 1 79 ? 22.953 19.016 9.438 1 81 79 THR A CA 1
ATOM 641 C C . THR A 1 79 ? 21.703 19.766 8.977 1 81 79 THR A C 1
ATOM 643 O O . THR A 1 79 ? 21.703 21 8.906 1 81 79 THR A O 1
ATOM 646 N N . PRO A 1 80 ? 20.797 18.922 8.68 1 74.06 80 PRO A N 1
ATOM 647 C CA . PRO A 1 80 ? 19.594 19.625 8.242 1 74.06 80 PRO A CA 1
ATOM 648 C C . PRO A 1 80 ? 18.969 20.469 9.352 1 74.06 80 PRO A C 1
ATOM 650 O O . PRO A 1 80 ? 19 20.062 10.523 1 74.06 80 PRO A O 1
ATOM 653 N N . THR A 1 81 ? 18.578 21.625 8.93 1 77.75 81 THR A N 1
ATOM 654 C CA . THR A 1 81 ? 17.984 22.594 9.852 1 77.75 81 THR A CA 1
ATOM 655 C C . THR A 1 81 ? 16.688 22.047 10.43 1 77.75 81 THR A C 1
ATOM 657 O O . THR A 1 81 ? 16.047 21.156 9.852 1 77.75 81 THR A O 1
ATOM 660 N N . PHE A 1 82 ? 16.359 22.484 11.602 1 85.19 82 PHE A N 1
ATOM 661 C CA . PHE A 1 82 ? 15.102 22.125 12.258 1 85.19 82 PHE A CA 1
ATOM 662 C C . PHE A 1 82 ? 13.914 22.594 11.422 1 85.19 82 PHE A C 1
ATOM 664 O O . PHE A 1 82 ? 12.789 22.125 11.617 1 85.19 82 PHE A O 1
ATOM 671 N N . LEU A 1 83 ? 14.18 23.391 10.367 1 90.81 83 LEU A N 1
ATOM 672 C CA . LEU A 1 83 ? 13.117 23.969 9.547 1 90.81 83 LEU A CA 1
ATOM 673 C C . LEU A 1 83 ? 12.875 23.125 8.305 1 90.81 83 LEU A C 1
ATOM 675 O O . LEU A 1 83 ? 11.93 23.375 7.555 1 90.81 83 LEU A O 1
ATOM 679 N N . LEU A 1 84 ? 13.648 22.125 8.102 1 95 84 LEU A N 1
ATOM 680 C CA . LEU A 1 84 ? 13.516 21.328 6.891 1 95 84 LEU A CA 1
ATOM 681 C C . LEU A 1 84 ? 12.133 20.688 6.809 1 95 84 LEU A C 1
ATOM 683 O O . LEU A 1 84 ? 11.469 20.75 5.773 1 95 84 LEU A O 1
ATOM 687 N N . PHE A 1 85 ? 11.75 20.109 8.008 1 96.5 85 PHE A N 1
ATOM 688 C CA . PHE A 1 85 ? 10.477 19.406 8.016 1 96.5 85 PHE A CA 1
ATOM 689 C C . PHE A 1 85 ? 9.312 20.375 7.859 1 96.5 85 PHE A C 1
ATOM 691 O O . PHE A 1 85 ? 8.531 20.281 6.91 1 96.5 85 PHE A O 1
ATOM 698 N N . PRO A 1 86 ? 9.141 21.391 8.664 1 97.56 86 PRO A N 1
ATOM 699 C CA . PRO A 1 86 ? 8.023 22.328 8.469 1 97.56 86 PRO A CA 1
ATOM 700 C C . PRO A 1 86 ? 8.094 23.062 7.145 1 97.56 86 PRO A C 1
ATOM 702 O O . PRO A 1 86 ? 7.062 23.375 6.547 1 97.56 86 PRO A O 1
ATOM 705 N N . GLY A 1 87 ? 9.312 23.359 6.73 1 97.5 87 GLY A N 1
ATOM 706 C CA . GLY A 1 87 ? 9.469 23.984 5.426 1 97.5 87 GLY A CA 1
ATOM 707 C C . GLY A 1 87 ? 8.938 23.141 4.289 1 97.5 87 GLY A C 1
ATOM 708 O O . GLY A 1 87 ? 8.305 23.641 3.361 1 97.5 87 GLY A O 1
ATOM 709 N N . THR A 1 88 ? 9.195 21.844 4.34 1 98.19 88 THR A N 1
ATOM 710 C CA . THR A 1 88 ? 8.703 20.906 3.334 1 98.19 88 THR A CA 1
ATOM 711 C C . THR A 1 88 ? 7.184 20.859 3.346 1 98.19 88 THR A C 1
ATOM 713 O O . THR A 1 88 ? 6.547 20.859 2.287 1 98.19 88 THR A O 1
ATOM 716 N N . VAL A 1 89 ? 6.602 20.828 4.57 1 98.62 89 VAL A N 1
ATOM 717 C CA . VAL A 1 89 ? 5.148 20.797 4.707 1 98.62 89 VAL A CA 1
ATOM 718 C C . VAL A 1 89 ? 4.551 22.047 4.062 1 98.62 89 VAL A C 1
ATOM 720 O O . VAL A 1 89 ? 3.586 21.953 3.299 1 98.62 89 VAL A O 1
ATOM 723 N N . VAL A 1 90 ? 5.129 23.156 4.277 1 98.56 90 VAL A N 1
ATOM 724 C CA . VAL A 1 90 ? 4.617 24.422 3.781 1 98.56 90 VAL A CA 1
ATOM 725 C C . VAL A 1 90 ? 4.77 24.484 2.262 1 98.56 90 VAL A C 1
ATOM 727 O O . VAL A 1 90 ? 3.83 24.844 1.552 1 98.56 90 VAL A O 1
ATOM 730 N N . ILE A 1 91 ? 5.953 24.047 1.753 1 98.5 91 ILE A N 1
ATOM 731 C CA . ILE A 1 91 ? 6.203 24.125 0.318 1 98.5 91 ILE A CA 1
ATOM 732 C C . ILE A 1 91 ? 5.262 23.172 -0.422 1 98.5 91 ILE A C 1
ATOM 734 O O . ILE A 1 91 ? 4.641 23.562 -1.415 1 98.5 91 ILE A O 1
ATOM 738 N N . LEU A 1 92 ? 5.152 21.969 0.095 1 98.75 92 LEU A N 1
ATOM 739 C CA . LEU A 1 92 ? 4.223 21.031 -0.525 1 98.75 92 LEU A CA 1
ATOM 740 C C . LEU A 1 92 ? 2.789 21.547 -0.424 1 98.75 92 LEU A C 1
ATOM 742 O O . LEU A 1 92 ? 2.021 21.438 -1.384 1 98.75 92 LEU A O 1
ATOM 746 N N . GLY A 1 93 ? 2.498 22.047 0.712 1 98.62 93 GLY A N 1
ATOM 747 C CA . GLY A 1 93 ? 1.175 22.609 0.888 1 98.62 93 GLY A CA 1
ATOM 748 C C . GLY A 1 93 ? 0.871 23.719 -0.099 1 98.62 93 GLY A C 1
ATOM 749 O O . GLY A 1 93 ? -0.262 23.859 -0.567 1 98.62 93 GLY A O 1
ATOM 750 N N . LEU A 1 94 ? 1.806 24.531 -0.363 1 98.31 94 LEU A N 1
ATOM 751 C CA . LEU A 1 94 ? 1.638 25.609 -1.331 1 98.31 94 LEU A CA 1
ATOM 752 C C . LEU A 1 94 ? 1.36 25.047 -2.723 1 98.31 94 LEU A C 1
ATOM 754 O O . LEU A 1 94 ? 0.534 25.594 -3.461 1 98.31 94 LEU A O 1
ATOM 758 N N . PHE A 1 95 ? 2.055 23.969 -3.088 1 98.31 95 PHE A N 1
ATOM 759 C CA . PHE A 1 95 ? 1.77 23.312 -4.363 1 98.31 95 PHE A CA 1
ATOM 760 C C . PHE A 1 95 ? 0.327 22.828 -4.414 1 98.31 95 PHE A C 1
ATOM 762 O O . PHE A 1 95 ? -0.372 23.031 -5.406 1 98.31 95 PHE A O 1
ATOM 769 N N . TYR A 1 96 ? -0.057 22.203 -3.33 1 98.19 96 TYR A N 1
ATOM 770 C CA . TYR A 1 96 ? -1.433 21.719 -3.258 1 98.19 96 TYR A CA 1
ATOM 771 C C . TYR A 1 96 ? -2.418 22.891 -3.352 1 98.19 96 TYR A C 1
ATOM 773 O O . TYR A 1 96 ? -3.451 22.781 -4.016 1 98.19 96 TYR A O 1
ATOM 781 N N . MET A 1 97 ? -2.105 23.953 -2.734 1 97 97 MET A N 1
ATOM 782 C CA . MET A 1 97 ? -2.961 25.141 -2.672 1 97 97 MET A CA 1
ATOM 783 C C . MET A 1 97 ? -3.131 25.766 -4.055 1 97 97 MET A C 1
ATOM 785 O O . MET A 1 97 ? -4.207 26.266 -4.387 1 97 97 MET A O 1
ATOM 789 N N . LEU A 1 98 ? -2.078 25.688 -4.852 1 95.38 98 LEU A N 1
ATOM 790 C CA . LEU A 1 98 ? -2.102 26.312 -6.172 1 95.38 98 LEU A CA 1
ATOM 791 C C . LEU A 1 98 ? -2.777 25.406 -7.191 1 95.38 98 LEU A C 1
ATOM 793 O O . LEU A 1 98 ? -3.512 25.891 -8.062 1 95.38 98 LEU A O 1
ATOM 797 N N . VAL A 1 99 ? -2.621 24.125 -7.074 1 95.94 99 VAL A N 1
ATOM 798 C CA . VAL A 1 99 ? -3.127 23.188 -8.07 1 95.94 99 VAL A CA 1
ATOM 799 C C . VAL A 1 99 ? -4.594 22.891 -7.797 1 95.94 99 VAL A C 1
ATOM 801 O O . VAL A 1 99 ? -5.398 22.766 -8.727 1 95.94 99 VAL A O 1
ATOM 804 N N . LEU A 1 100 ? -4.863 22.703 -6.594 1 95.75 100 LEU A N 1
ATOM 805 C CA . LEU A 1 100 ? -6.258 22.516 -6.211 1 95.75 100 LEU A CA 1
ATOM 806 C C . LEU A 1 100 ? -6.887 23.844 -5.777 1 95.75 100 LEU A C 1
ATOM 808 O O . LEU A 1 100 ? -6.75 24.25 -4.625 1 95.75 100 LEU A O 1
ATOM 812 N N . THR A 1 101 ? -7.555 24.422 -6.652 1 94.25 101 THR A N 1
ATOM 813 C CA . THR A 1 101 ? -8.047 25.781 -6.465 1 94.25 101 THR A CA 1
ATOM 814 C C . THR A 1 101 ? -9.102 25.828 -5.359 1 94.25 101 THR A C 1
ATOM 816 O O . THR A 1 101 ? -9.617 24.781 -4.941 1 94.25 101 THR A O 1
ATOM 819 N N . PRO A 1 102 ? -9.336 26.984 -4.875 1 93.62 102 PRO A N 1
ATOM 820 C CA . PRO A 1 102 ? -10.258 27.141 -3.744 1 93.62 102 PRO A CA 1
ATOM 821 C C . PRO A 1 102 ? -11.641 26.578 -4.02 1 93.62 102 PRO A C 1
ATOM 823 O O . PRO A 1 102 ? -12.133 26.656 -5.148 1 93.62 102 PRO A O 1
ATOM 826 N N . PHE A 1 103 ? -12.195 26.016 -2.971 1 93.06 103 PHE A N 1
ATOM 827 C CA . PHE A 1 103 ? -13.562 25.5 -2.902 1 93.06 103 PHE A CA 1
ATOM 828 C C . PHE A 1 103 ? -13.695 24.203 -3.68 1 93.06 103 PHE A C 1
ATOM 830 O O . PHE A 1 103 ? -14.805 23.766 -4 1 93.06 103 PHE A O 1
ATOM 837 N N . SER A 1 104 ? -12.516 23.625 -4.074 1 91.62 104 SER A N 1
ATOM 838 C CA . SER A 1 104 ? -12.523 22.297 -4.68 1 91.62 104 SER A CA 1
ATOM 839 C C . SER A 1 104 ? -12.531 21.203 -3.619 1 91.62 104 SER A C 1
ATOM 841 O O . SER A 1 104 ? -12.828 20.047 -3.92 1 91.62 104 SER A O 1
ATOM 843 N N . THR A 1 105 ? -12.18 21.453 -2.375 1 91.88 105 THR A N 1
ATOM 844 C CA . THR A 1 105 ? -12.164 20.516 -1.263 1 91.88 105 THR A CA 1
ATOM 845 C C . THR A 1 105 ? -13.57 20.297 -0.716 1 91.88 105 THR A C 1
ATOM 847 O O . THR A 1 105 ? -14.406 21.203 -0.764 1 91.88 105 THR A O 1
ATOM 850 N N . PRO A 1 106 ? -13.797 19.141 -0.225 1 88.44 106 PRO A N 1
ATOM 851 C CA . PRO A 1 106 ? -15.148 18.875 0.284 1 88.44 106 PRO A CA 1
ATOM 852 C C . PRO A 1 106 ? -15.586 19.891 1.339 1 88.44 106 PRO A C 1
ATOM 854 O O . PRO A 1 106 ? -14.875 20.109 2.318 1 88.44 106 PRO A O 1
ATOM 857 N N . ASP A 1 107 ? -16.656 20.562 1.134 1 88.44 107 ASP A N 1
ATOM 858 C CA . ASP A 1 107 ? -17.328 21.484 2.057 1 88.44 107 ASP A CA 1
ATOM 859 C C . ASP A 1 107 ? -16.469 22.719 2.309 1 88.44 107 ASP A C 1
ATOM 861 O O . ASP A 1 107 ? -16.625 23.391 3.332 1 88.44 107 ASP A O 1
ATOM 865 N N . GLU A 1 108 ? -15.609 23.016 1.457 1 93.44 108 GLU A N 1
ATOM 866 C CA . GLU A 1 108 ? -14.664 24.109 1.688 1 93.44 108 GLU A CA 1
ATOM 867 C C . GLU A 1 108 ? -15.375 25.453 1.755 1 93.44 108 GLU A C 1
ATOM 869 O O . GLU A 1 108 ? -15 26.328 2.545 1 93.44 108 GLU A O 1
ATOM 874 N N . ALA A 1 109 ? -16.453 25.625 0.912 1 92.12 109 ALA A N 1
ATOM 875 C CA . ALA A 1 109 ? -17.203 26.875 0.897 1 92.12 109 ALA A CA 1
ATOM 876 C C . ALA A 1 109 ? -17.859 27.141 2.25 1 92.12 109 ALA A C 1
ATOM 878 O O . ALA A 1 109 ? -17.859 28.281 2.729 1 92.12 109 ALA A O 1
ATOM 879 N N . ALA A 1 110 ? -18.328 26.109 2.814 1 92.19 110 ALA A N 1
ATOM 880 C CA . ALA A 1 110 ? -18.938 26.25 4.133 1 92.19 110 ALA A CA 1
ATOM 881 C C . ALA A 1 110 ? -17.891 26.578 5.191 1 92.19 110 ALA A C 1
ATOM 883 O O . ALA A 1 110 ? -18.141 27.391 6.086 1 92.19 110 ALA A O 1
ATOM 884 N N . HIS A 1 111 ? -16.766 25.969 5.078 1 94.75 111 HIS A N 1
ATOM 885 C CA . HIS A 1 111 ? -15.688 26.25 6.008 1 94.75 111 HIS A CA 1
ATOM 886 C C . HIS A 1 111 ? -15.188 27.688 5.836 1 94.75 111 HIS A C 1
ATOM 888 O O . HIS A 1 111 ? -14.883 28.359 6.82 1 94.75 111 HIS A O 1
ATOM 894 N N . PHE A 1 112 ? -15.141 28.188 4.602 1 95.75 112 PHE A N 1
ATOM 895 C CA . PHE A 1 112 ? -14.758 29.562 4.332 1 95.75 112 PHE A CA 1
ATOM 896 C C . PHE A 1 112 ? -15.727 30.531 5.004 1 95.75 112 PHE A C 1
ATOM 898 O O . PHE A 1 112 ? -15.305 31.5 5.637 1 95.75 112 PHE A O 1
ATOM 905 N N . THR A 1 113 ? -16.984 30.219 4.863 1 94.5 113 THR A N 1
ATOM 906 C CA . THR A 1 113 ? -18.031 31.062 5.445 1 94.5 113 THR A CA 1
ATOM 907 C C . THR A 1 113 ? -17.891 31.125 6.965 1 94.5 113 THR A C 1
ATOM 909 O O . THR A 1 113 ? -18 32.188 7.562 1 94.5 113 THR A O 1
ATOM 912 N N . SER A 1 114 ? -17.562 30.016 7.535 1 95 114 SER A N 1
ATOM 913 C CA . SER A 1 114 ? -17.359 29.969 8.984 1 95 114 SER A CA 1
ATOM 914 C C . SER A 1 114 ? -16.109 30.75 9.398 1 95 114 SER A C 1
ATOM 916 O O . SER A 1 114 ? -16.125 31.469 10.398 1 95 114 SER A O 1
ATOM 918 N N . ALA A 1 115 ? -15.094 30.609 8.695 1 96.75 115 ALA A N 1
ATOM 919 C CA . ALA A 1 115 ? -13.859 31.344 8.977 1 96.75 115 ALA A CA 1
ATOM 920 C C . ALA A 1 115 ? -14.062 32.844 8.82 1 96.75 115 ALA A C 1
ATOM 922 O O . ALA A 1 115 ? -13.539 33.625 9.617 1 96.75 115 ALA A O 1
ATOM 923 N N . TYR A 1 116 ? -14.812 33.25 7.781 1 96.69 116 TYR A N 1
ATOM 924 C CA . TYR A 1 116 ? -15.094 34.688 7.535 1 96.69 116 TYR A CA 1
ATOM 925 C C . TYR A 1 116 ? -15.906 35.281 8.68 1 96.69 116 TYR A C 1
ATOM 927 O O . TYR A 1 116 ? -15.633 36.406 9.117 1 96.69 116 TYR A O 1
ATOM 935 N N . ARG A 1 117 ? -16.891 34.531 9.102 1 95.5 117 ARG A N 1
ATOM 936 C CA . ARG A 1 117 ? -17.688 34.969 10.242 1 95.5 117 ARG A CA 1
ATOM 937 C C . ARG A 1 117 ? -16.797 35.219 11.461 1 95.5 117 ARG A C 1
ATOM 939 O O . ARG A 1 117 ? -16.938 36.281 12.117 1 95.5 117 ARG A O 1
ATOM 946 N N . PHE A 1 118 ? -15.938 34.281 11.695 1 96.69 118 PHE A N 1
ATOM 947 C CA . PHE A 1 118 ? -15.039 34.406 12.836 1 96.69 118 PHE A CA 1
ATOM 948 C C . PHE A 1 118 ? -14.102 35.594 12.641 1 96.69 118 PHE A C 1
ATOM 950 O O . PHE A 1 118 ? -13.781 36.312 13.602 1 96.69 118 PHE A O 1
ATOM 957 N N . SER A 1 119 ? -13.578 35.844 11.484 1 97.44 119 SER A N 1
ATOM 958 C CA . SER A 1 119 ? -12.742 37 11.172 1 97.44 119 SER A CA 1
ATOM 959 C C . SER A 1 119 ? -13.461 38.312 11.508 1 97.44 119 SER A C 1
ATOM 961 O O . SER A 1 119 ? -12.875 39.219 12.117 1 97.44 119 SER A O 1
ATOM 963 N N . SER A 1 120 ? -14.773 38.469 11.094 1 95.62 120 SER A N 1
ATOM 964 C CA . SER A 1 120 ? -15.57 39.656 11.391 1 95.62 120 SER A CA 1
ATOM 965 C C . SER A 1 120 ? -15.711 39.844 12.891 1 95.62 120 SER A C 1
ATOM 967 O O . SER A 1 120 ? -15.617 41 13.375 1 95.62 120 SER A O 1
ATOM 969 N N . GLN A 1 121 ? -15.82 38.812 13.562 1 96 121 GLN A N 1
ATOM 970 C CA . GLN A 1 121 ? -15.922 38.906 15.016 1 96 121 GLN A CA 1
ATOM 971 C C . GLN A 1 121 ? -14.617 39.375 15.633 1 96 121 GLN A C 1
ATOM 973 O O . GLN A 1 121 ? -14.625 40.219 16.547 1 96 121 GLN A O 1
ATOM 978 N N . LEU A 1 122 ? -13.578 38.906 15.156 1 96.44 122 LEU A N 1
ATOM 979 C CA . LEU A 1 122 ? -12.266 39.281 15.656 1 96.44 122 LEU A CA 1
ATOM 980 C C . LEU A 1 122 ? -12 40.75 15.383 1 96.44 122 LEU A C 1
ATOM 982 O O . LEU A 1 122 ? -11.352 41.438 16.172 1 96.44 122 LEU A O 1
ATOM 986 N N . MET A 1 123 ? -12.484 41.281 14.305 1 96.19 123 MET A N 1
ATOM 987 C CA . MET A 1 123 ? -12.234 42.656 13.891 1 96.19 123 MET A CA 1
ATOM 988 C C . MET A 1 123 ? -13.266 43.625 14.492 1 96.19 123 MET A C 1
ATOM 990 O O . MET A 1 123 ? -13.18 44.844 14.297 1 96.19 123 MET A O 1
ATOM 994 N N . GLY A 1 124 ? -14.258 43.125 15.109 1 93.06 124 GLY A N 1
ATOM 995 C CA . GLY A 1 124 ? -15.32 43.938 15.68 1 93.06 124 GLY A CA 1
ATOM 996 C C . GLY A 1 124 ? -16.297 44.438 14.641 1 93.06 124 GLY A C 1
ATOM 997 O O . GLY A 1 124 ? -16.906 45.5 14.82 1 93.06 124 GLY A O 1
ATOM 998 N N . LYS A 1 125 ? -16.406 43.719 13.57 1 91.62 125 LYS A N 1
ATOM 999 C CA . LYS A 1 125 ? -17.359 44.062 12.508 1 91.62 125 LYS A CA 1
ATOM 1000 C C . LYS A 1 125 ? -18.594 43.188 12.57 1 91.62 125 LYS A C 1
ATOM 1002 O O . LYS A 1 125 ? -18.578 42.125 13.188 1 91.62 125 LYS A O 1
ATOM 1007 N N . PRO A 1 126 ? -19.688 43.656 12.008 1 91.69 126 PRO A N 1
ATOM 1008 C CA . PRO A 1 126 ? -20.844 42.781 11.969 1 91.69 126 PRO A CA 1
ATOM 1009 C C . PRO A 1 126 ? -20.578 41.469 11.227 1 91.69 126 PRO A C 1
ATOM 1011 O O . PRO A 1 126 ? -20.141 41.469 10.07 1 91.69 126 PRO A O 1
ATOM 1014 N N . ALA A 1 127 ? -20.844 40.375 11.875 1 91.31 127 ALA A N 1
ATOM 1015 C CA . ALA A 1 127 ? -20.516 39.062 11.32 1 91.31 127 ALA A CA 1
ATOM 1016 C C . ALA A 1 127 ? -21.734 38.406 10.672 1 91.31 127 ALA A C 1
ATOM 1018 O O . ALA A 1 127 ? -21.609 37.656 9.711 1 91.31 127 ALA A O 1
ATOM 1019 N N . ILE A 1 128 ? -22.891 38.75 11.195 1 92.69 128 ILE A N 1
ATOM 1020 C CA . ILE A 1 128 ? -24.109 38.125 10.734 1 92.69 128 ILE A CA 1
ATOM 1021 C C . ILE A 1 128 ? -25.156 39.188 10.391 1 92.69 128 ILE A C 1
ATOM 1023 O O . ILE A 1 128 ? -25.125 40.281 10.953 1 92.69 128 ILE A O 1
ATOM 1027 N N . ALA A 1 129 ? -25.969 38.781 9.422 1 87.69 129 ALA A N 1
ATOM 1028 C CA . ALA A 1 129 ? -27.062 39.656 9.039 1 87.69 129 ALA A CA 1
ATOM 1029 C C . ALA A 1 129 ? -28.094 39.781 10.172 1 87.69 129 ALA A C 1
ATOM 1031 O O . ALA A 1 129 ? -28.625 38.75 10.648 1 87.69 129 ALA A O 1
ATOM 1032 N N . ASP A 1 130 ? -28.141 41.062 10.539 1 85.38 130 ASP A N 1
ATOM 1033 C CA . ASP A 1 130 ? -29.125 41.312 11.586 1 85.38 130 ASP A CA 1
ATOM 1034 C C . ASP A 1 130 ? -30.391 41.938 11.008 1 85.38 130 ASP A C 1
ATOM 1036 O O . ASP A 1 130 ? -30.562 42 9.789 1 85.38 130 ASP A O 1
ATOM 1040 N N . GLU A 1 131 ? -31.234 42.281 11.945 1 83.62 131 GLU A N 1
ATOM 1041 C CA . GLU A 1 131 ? -32.531 42.812 11.523 1 83.62 131 GLU A CA 1
ATOM 1042 C C . GLU A 1 131 ? -32.344 44.125 10.734 1 83.62 131 GLU A C 1
ATOM 1044 O O . GLU A 1 131 ? -33.062 44.375 9.789 1 83.62 131 GLU A O 1
ATOM 1049 N N . ALA A 1 132 ? -31.359 44.875 11.156 1 82.81 132 ALA A N 1
ATOM 1050 C CA . ALA A 1 132 ? -31.078 46.125 10.453 1 82.81 132 ALA A CA 1
ATOM 1051 C C . ALA A 1 132 ? -30.609 45.844 9.023 1 82.81 132 ALA A C 1
ATOM 1053 O O . ALA A 1 132 ? -31 46.594 8.102 1 82.81 132 ALA A O 1
ATOM 1054 N N . PHE A 1 133 ? -29.812 44.781 8.828 1 87.69 133 PHE A N 1
ATOM 1055 C CA . PHE A 1 133 ? -29.344 44.438 7.496 1 87.69 133 PHE A CA 1
ATOM 1056 C C . PHE A 1 133 ? -30.5 43.875 6.656 1 87.69 133 PHE A C 1
ATOM 1058 O O . PHE A 1 133 ? -30.609 44.188 5.469 1 87.69 133 PHE A O 1
ATOM 1065 N N . LEU A 1 134 ? -31.344 43.188 7.293 1 88.81 134 LEU A N 1
ATOM 1066 C CA . LEU A 1 134 ? -32.469 42.562 6.613 1 88.81 134 LEU A CA 1
ATOM 1067 C C . LEU A 1 134 ? -33.406 43.625 6.031 1 88.81 134 LEU A C 1
ATOM 1069 O O . LEU A 1 134 ? -34 43.406 4.965 1 88.81 134 LEU A O 1
ATOM 1073 N N . SER A 1 135 ? -33.531 44.75 6.617 1 84.56 135 SER A N 1
ATOM 1074 C CA . SER A 1 135 ? -34.438 45.812 6.184 1 84.56 135 SER A CA 1
ATOM 1075 C C . SER A 1 135 ? -33.969 46.438 4.875 1 84.56 135 SER A C 1
ATOM 1077 O O . SER A 1 135 ? -34.781 46.938 4.094 1 84.56 135 SER A O 1
ATOM 1079 N N . HIS A 1 136 ? -32.781 46.312 4.648 1 86.31 136 HIS A N 1
ATOM 1080 C CA . HIS A 1 136 ? -32.25 46.969 3.449 1 86.31 136 HIS A CA 1
ATOM 1081 C C . HIS A 1 136 ? -31.688 45.938 2.479 1 86.31 136 HIS A C 1
ATOM 1083 O O . HIS A 1 136 ? -31.094 46.281 1.46 1 86.31 136 HIS A O 1
ATOM 1089 N N . ALA A 1 137 ? -31.906 44.75 2.777 1 88.94 137 ALA A N 1
ATOM 1090 C CA . ALA A 1 137 ? -31.328 43.688 1.983 1 88.94 137 ALA A CA 1
ATOM 1091 C C . ALA A 1 137 ? -32.094 43.5 0.676 1 88.94 137 ALA A C 1
ATOM 1093 O O . ALA A 1 137 ? -33.281 43.75 0.604 1 88.94 137 ALA A O 1
ATOM 1094 N N . THR A 1 138 ? -31.484 43.031 -0.319 1 88.25 138 THR A N 1
ATOM 1095 C CA . THR A 1 138 ? -32.094 42.688 -1.603 1 88.25 138 THR A CA 1
ATOM 1096 C C . THR A 1 138 ? -32.906 41.406 -1.499 1 88.25 138 THR A C 1
ATOM 1098 O O . THR A 1 138 ? -32.781 40.656 -0.529 1 88.25 138 THR A O 1
ATOM 1101 N N . GLU A 1 139 ? -33.656 41.062 -2.408 1 90.69 139 GLU A N 1
ATOM 1102 C CA . GLU A 1 139 ? -34.469 39.875 -2.422 1 90.69 139 GLU A CA 1
ATOM 1103 C C . GLU A 1 139 ? -33.594 38.594 -2.436 1 90.69 139 GLU A C 1
ATOM 1105 O O . GLU A 1 139 ? -33.938 37.594 -1.811 1 90.69 139 GLU A O 1
ATOM 1110 N N . GLU A 1 140 ? -32.562 38.75 -3.168 1 86.31 140 GLU A N 1
ATOM 1111 C CA . GLU A 1 140 ? -31.656 37.594 -3.23 1 86.31 140 GLU A CA 1
ATOM 1112 C C . GLU A 1 140 ? -31.031 37.312 -1.869 1 86.31 140 GLU A C 1
ATOM 1114 O O . GLU A 1 140 ? -30.906 36.156 -1.465 1 86.31 140 GLU A O 1
ATOM 1119 N N . GLU A 1 141 ? -30.719 38.25 -1.184 1 88.5 141 GLU A N 1
ATOM 1120 C CA . GLU A 1 141 ? -30.109 38.125 0.141 1 88.5 141 GLU A CA 1
ATOM 1121 C C . GLU A 1 141 ? -31.109 37.562 1.146 1 88.5 141 GLU A C 1
ATOM 1123 O O . GLU A 1 141 ? -30.734 36.75 1.998 1 88.5 141 GLU A O 1
ATOM 1128 N N . LYS A 1 142 ? -32.312 38.031 0.99 1 91 142 LYS A N 1
ATOM 1129 C CA . LYS A 1 142 ? -33.344 37.5 1.882 1 91 142 LYS A CA 1
ATOM 1130 C C . LYS A 1 142 ? -33.562 36.031 1.668 1 91 142 LYS A C 1
ATOM 1132 O O . LYS A 1 142 ? -33.812 35.281 2.623 1 91 142 LYS A O 1
ATOM 1137 N N . GLU A 1 143 ? -33.562 35.625 0.508 1 89.56 143 GLU A N 1
ATOM 1138 C CA . GLU A 1 143 ? -33.719 34.188 0.191 1 89.56 143 GLU A CA 1
ATOM 1139 C C . GLU A 1 143 ? -32.562 33.375 0.786 1 89.56 143 GLU A C 1
ATOM 1141 O O . GLU A 1 143 ? -32.781 32.312 1.329 1 89.56 143 GLU A O 1
ATOM 1146 N N . ARG A 1 144 ? -31.328 33.938 0.657 1 88 144 ARG A N 1
ATOM 1147 C CA . ARG A 1 144 ? -30.172 33.25 1.228 1 88 144 ARG A CA 1
ATOM 1148 C C . ARG A 1 144 ? -30.312 33.094 2.74 1 88 144 ARG A C 1
ATOM 1150 O O . ARG A 1 144 ? -30.031 32.031 3.297 1 88 144 ARG A O 1
ATOM 1157 N N . ILE A 1 145 ? -30.797 34.062 3.266 1 88.12 145 ILE A N 1
ATOM 1158 C CA . ILE A 1 145 ? -30.953 34.094 4.715 1 88.12 145 ILE A CA 1
ATOM 1159 C C . ILE A 1 145 ? -32.031 33.094 5.145 1 88.12 145 ILE A C 1
ATOM 1161 O O . ILE A 1 145 ? -31.875 32.406 6.156 1 88.12 145 ILE A O 1
ATOM 1165 N N . SER A 1 146 ? -33.062 33.031 4.367 1 86.44 146 SER A N 1
ATOM 1166 C CA . SER A 1 146 ? -34.156 32.125 4.672 1 86.44 146 SER A CA 1
ATOM 1167 C C . SER A 1 146 ? -33.688 30.672 4.598 1 86.44 146 SER A C 1
ATOM 1169 O O . SER A 1 146 ? -34.25 29.797 5.262 1 86.44 146 SER A O 1
ATOM 1171 N N . ARG A 1 147 ? -32.625 30.469 3.869 1 84.12 147 ARG A N 1
ATOM 1172 C CA . ARG A 1 147 ? -32.094 29.125 3.695 1 84.12 147 ARG A CA 1
ATOM 1173 C C . ARG A 1 147 ? -31.047 28.812 4.742 1 84.12 147 ARG A C 1
ATOM 1175 O O . ARG A 1 147 ? -30.484 27.719 4.746 1 84.12 147 ARG A O 1
ATOM 1182 N N . GLY A 1 148 ? -30.734 29.875 5.535 1 83.94 148 GLY A N 1
ATOM 1183 C CA . GLY A 1 148 ? -29.812 29.578 6.629 1 83.94 148 GLY A CA 1
ATOM 1184 C C . GLY A 1 148 ? -28.484 30.297 6.496 1 83.94 148 GLY A C 1
ATOM 1185 O O . GLY A 1 148 ? -27.672 30.281 7.418 1 83.94 148 GLY A O 1
ATOM 1186 N N . ALA A 1 149 ? -28.328 30.938 5.293 1 88.94 149 ALA A N 1
ATOM 1187 C CA . ALA A 1 149 ? -27.109 31.734 5.121 1 88.94 149 ALA A CA 1
ATOM 1188 C C . ALA A 1 149 ? -27.219 33.062 5.844 1 88.94 149 ALA A C 1
ATOM 1190 O O . ALA A 1 149 ? -28.281 33.719 5.809 1 88.94 149 ALA A O 1
ATOM 1191 N N . ASN A 1 150 ? -26.266 33.469 6.695 1 90.62 150 ASN A N 1
ATOM 1192 C CA . ASN A 1 150 ? -26.422 34.719 7.438 1 90.62 150 ASN A CA 1
ATOM 1193 C C . ASN A 1 150 ? -25.078 35.406 7.633 1 90.62 150 ASN A C 1
ATOM 1195 O O . ASN A 1 150 ? -25 36.406 8.352 1 90.62 150 ASN A O 1
ATOM 1199 N N . VAL A 1 151 ? -24.062 34.906 7.043 1 93.56 151 VAL A N 1
ATOM 1200 C CA . VAL A 1 151 ? -22.75 35.5 7.273 1 93.56 151 VAL A CA 1
ATOM 1201 C C . VAL A 1 151 ? -22.547 36.656 6.32 1 93.56 151 VAL A C 1
ATOM 1203 O O . VAL A 1 151 ? -22.797 36.562 5.117 1 93.56 151 VAL A O 1
ATOM 1206 N N . LEU A 1 152 ? -22.172 37.781 6.922 1 93 152 LEU A N 1
ATOM 1207 C CA . LEU A 1 152 ? -21.922 39 6.133 1 93 152 LEU A CA 1
ATOM 1208 C C . LEU A 1 152 ? -20.484 39 5.633 1 93 152 LEU A C 1
ATOM 1210 O O . LEU A 1 152 ? -19.547 38.719 6.391 1 93 152 LEU A O 1
ATOM 1214 N N . VAL A 1 153 ? -20.266 39.344 4.328 1 93.38 153 VAL A N 1
ATOM 1215 C CA . VAL A 1 153 ? -18.953 39.469 3.703 1 93.38 153 VAL A CA 1
ATOM 1216 C C . VAL A 1 153 ? -18.875 40.75 2.893 1 93.38 153 VAL A C 1
ATOM 1218 O O . VAL A 1 153 ? -19.906 41.375 2.586 1 93.38 153 VAL A O 1
ATOM 1221 N N . ARG A 1 154 ? -17.688 41.156 2.578 1 92.44 154 ARG A N 1
ATOM 1222 C CA . ARG A 1 154 ? -17.562 42.281 1.625 1 92.44 154 ARG A CA 1
ATOM 1223 C C . ARG A 1 154 ? -18.234 41.906 0.297 1 92.44 154 ARG A C 1
ATOM 1225 O O . ARG A 1 154 ? -18.156 40.781 -0.157 1 92.44 154 ARG A O 1
ATOM 1232 N N . SER A 1 155 ? -18.844 42.844 -0.37 1 88.81 155 SER A N 1
ATOM 1233 C CA . SER A 1 155 ? -19.547 42.625 -1.629 1 88.81 155 SER A CA 1
ATOM 1234 C C . SER A 1 155 ? -18.625 42 -2.666 1 88.81 155 SER A C 1
ATOM 1236 O O . SER A 1 155 ? -19.047 41.156 -3.477 1 88.81 155 SER A O 1
ATOM 1238 N N . GLY A 1 156 ? -17.375 42.344 -2.508 1 89.06 156 GLY A N 1
ATOM 1239 C CA . GLY A 1 156 ? -16.406 41.844 -3.453 1 89.06 156 GLY A CA 1
ATOM 1240 C C . GLY A 1 156 ? -15.984 40.406 -3.156 1 89.06 156 GLY A C 1
ATOM 1241 O O . GLY A 1 156 ? -15.398 39.75 -4.008 1 89.06 156 GLY A O 1
ATOM 1242 N N . ASP A 1 157 ? -16.391 39.938 -2.012 1 91.81 157 ASP A N 1
ATOM 1243 C CA . ASP A 1 157 ? -15.969 38.594 -1.585 1 91.81 157 ASP A CA 1
ATOM 1244 C C . ASP A 1 157 ? -17.062 37.562 -1.854 1 91.81 157 ASP A C 1
ATOM 1246 O O . ASP A 1 157 ? -16.906 36.375 -1.522 1 91.81 157 ASP A O 1
ATOM 1250 N N . ASP A 1 158 ? -18.094 38.031 -2.326 1 86.62 158 ASP A N 1
ATOM 1251 C CA . ASP A 1 158 ? -19.156 37.156 -2.799 1 86.62 158 ASP A CA 1
ATOM 1252 C C . ASP A 1 158 ? -19.109 37 -4.316 1 86.62 158 ASP A C 1
ATOM 1254 O O . ASP A 1 158 ? -20.078 37.312 -5.008 1 86.62 158 ASP A O 1
ATOM 1258 N N . ALA A 1 159 ? -18 36.594 -4.879 1 78 159 ALA A N 1
ATOM 1259 C CA . ALA A 1 159 ? -17.812 36.5 -6.324 1 78 159 ALA A CA 1
ATOM 1260 C C . ALA A 1 159 ? -17.938 35.062 -6.809 1 78 159 ALA A C 1
ATOM 1262 O O . ALA A 1 159 ? -17.5 34.125 -6.121 1 78 159 ALA A O 1
ATOM 1263 N N . PRO A 1 160 ? -18.625 34.969 -7.891 1 66.94 160 PRO A N 1
ATOM 1264 C CA . PRO A 1 160 ? -18.719 33.656 -8.5 1 66.94 160 PRO A CA 1
ATOM 1265 C C . PRO A 1 160 ? -17.391 33.219 -9.141 1 66.94 160 PRO A C 1
ATOM 1267 O O . PRO A 1 160 ? -16.453 34 -9.227 1 66.94 160 PRO A O 1
ATOM 1270 N N . GLY A 1 161 ? -17.109 32 -9.406 1 67.06 161 GLY A N 1
ATOM 1271 C CA . GLY A 1 161 ? -16.031 31.5 -10.25 1 67.06 161 GLY A CA 1
ATOM 1272 C C . GLY A 1 161 ? -15.148 30.484 -9.562 1 67.06 161 GLY A C 1
ATOM 1273 O O . GLY A 1 161 ? -14.656 29.547 -10.195 1 67.06 161 GLY A O 1
ATOM 1274 N N . LEU A 1 162 ? -15.023 30.75 -8.328 1 76.06 162 LEU A N 1
ATOM 1275 C CA . LEU A 1 162 ? -14.133 29.812 -7.656 1 76.06 162 LEU A CA 1
ATOM 1276 C C . LEU A 1 162 ? -14.859 28.516 -7.328 1 76.06 162 LEU A C 1
ATOM 1278 O O . LEU A 1 162 ? -14.227 27.516 -6.988 1 76.06 162 LEU A O 1
ATOM 1282 N N . TYR A 1 163 ? -16.125 28.5 -7.473 1 68.06 163 TYR A N 1
ATOM 1283 C CA . TYR A 1 163 ? -16.891 27.297 -7.184 1 68.06 163 TYR A CA 1
ATOM 1284 C C . TYR A 1 163 ? -16.891 26.344 -8.375 1 68.06 163 TYR A C 1
ATOM 1286 O O . TYR A 1 163 ? -17.469 25.266 -8.32 1 68.06 163 TYR A O 1
ATOM 1294 N N . THR A 1 164 ? -16.031 26.797 -9.336 1 67.38 164 THR A N 1
ATOM 1295 C CA . THR A 1 164 ? -15.953 25.969 -10.531 1 67.38 164 THR A CA 1
ATOM 1296 C C . THR A 1 164 ? -14.969 24.828 -10.328 1 67.38 164 THR A C 1
ATOM 1298 O O . THR A 1 164 ? -14.156 24.859 -9.398 1 67.38 164 THR A O 1
ATOM 1301 N N . ASN A 1 165 ? -15.219 23.766 -11.062 1 81.69 165 ASN A N 1
ATOM 1302 C CA . ASN A 1 165 ? -14.312 22.625 -11.047 1 81.69 165 ASN A CA 1
ATOM 1303 C C . ASN A 1 165 ? -12.883 23.047 -11.391 1 81.69 165 ASN A C 1
ATOM 1305 O O . ASN A 1 165 ? -12.672 24 -12.125 1 81.69 165 ASN A O 1
ATOM 1309 N N . VAL A 1 166 ? -11.945 22.5 -10.766 1 88.19 166 VAL A N 1
ATOM 1310 C CA . VAL A 1 166 ? -10.539 22.75 -11.062 1 88.19 166 VAL A CA 1
ATOM 1311 C C . VAL A 1 166 ? -10.289 22.594 -12.562 1 88.19 166 VAL A C 1
ATOM 1313 O O . VAL A 1 166 ? -10.508 21.531 -13.125 1 88.19 166 VAL A O 1
ATOM 1316 N N . GLY A 1 167 ? -9.953 23.672 -13.156 1 89.88 167 GLY A N 1
ATOM 1317 C CA . GLY A 1 167 ? -9.742 23.703 -14.602 1 89.88 167 GLY A CA 1
ATOM 1318 C C . GLY A 1 167 ? -9.055 24.969 -15.078 1 89.88 167 GLY A C 1
ATOM 1319 O O . GLY A 1 167 ? -8.625 25.797 -14.266 1 89.88 167 GLY A O 1
ATOM 1320 N N . ARG A 1 168 ? -9.078 25.062 -16.422 1 90.5 168 ARG A N 1
ATOM 1321 C CA . ARG A 1 168 ? -8.328 26.156 -17.031 1 90.5 168 ARG A CA 1
ATOM 1322 C C . ARG A 1 168 ? -8.961 27.5 -16.688 1 90.5 168 ARG A C 1
ATOM 1324 O O . ARG A 1 168 ? -8.25 28.484 -16.453 1 90.5 168 ARG A O 1
ATOM 1331 N N . ALA A 1 169 ? -10.195 27.594 -16.641 1 90.38 169 ALA A N 1
ATOM 1332 C CA . ALA A 1 169 ? -10.875 28.859 -16.344 1 90.38 169 ALA A CA 1
ATOM 1333 C C . ALA A 1 169 ? -10.602 29.312 -14.914 1 90.38 169 ALA A C 1
ATOM 1335 O O . ALA A 1 169 ? -10.328 30.484 -14.664 1 90.38 169 ALA A O 1
ATOM 1336 N N . THR A 1 170 ? -10.656 28.375 -14.039 1 92.44 170 THR A N 1
ATOM 1337 C CA . THR A 1 170 ? -10.414 28.719 -12.641 1 92.44 170 THR A CA 1
ATOM 1338 C C . THR A 1 170 ? -8.945 29.094 -12.43 1 92.44 170 THR A C 1
ATOM 1340 O O . THR A 1 170 ? -8.648 30.016 -11.68 1 92.44 170 THR A O 1
ATOM 1343 N N . TYR A 1 171 ? -8.062 28.406 -13.047 1 93.44 171 TYR A N 1
ATOM 1344 C CA . TYR A 1 171 ? -6.652 28.766 -12.977 1 93.44 171 TYR A CA 1
ATOM 1345 C C . TYR A 1 171 ? -6.434 30.203 -13.477 1 93.44 171 TYR A C 1
ATOM 1347 O O . TYR A 1 171 ? -5.727 30.984 -12.836 1 93.44 171 TYR A O 1
ATOM 1355 N N . ASN A 1 172 ? -7 30.438 -14.578 1 92.38 172 ASN A N 1
ATOM 1356 C CA . ASN A 1 172 ? -6.844 31.766 -15.18 1 92.38 172 ASN A CA 1
ATOM 1357 C C . ASN A 1 172 ? -7.352 32.875 -14.242 1 92.38 172 ASN A C 1
ATOM 1359 O O . ASN A 1 172 ? -6.691 33.875 -14.07 1 92.38 172 ASN A O 1
ATOM 1363 N N . LEU A 1 173 ? -8.453 32.656 -13.688 1 91.94 173 LEU A N 1
ATOM 1364 C CA . LEU A 1 173 ? -9.039 33.594 -12.75 1 91.94 173 LEU A CA 1
ATOM 1365 C C . LEU A 1 173 ? -8.117 33.812 -11.555 1 91.94 173 LEU A C 1
ATOM 1367 O O . LEU A 1 173 ? -7.836 34.969 -11.18 1 91.94 173 LEU A O 1
ATOM 1371 N N . VAL A 1 174 ? -7.613 32.781 -10.961 1 93.94 174 VAL A N 1
ATOM 1372 C CA . VAL A 1 174 ? -6.754 32.812 -9.781 1 93.94 174 VAL A CA 1
ATOM 1373 C C . VAL A 1 174 ? -5.461 33.562 -10.117 1 93.94 174 VAL A C 1
ATOM 1375 O O . VAL A 1 174 ? -5.031 34.438 -9.367 1 93.94 174 VAL A O 1
ATOM 1378 N N . LEU A 1 175 ? -4.922 33.281 -11.195 1 93.94 175 LEU A N 1
ATOM 1379 C CA . LEU A 1 175 ? -3.635 33.844 -11.578 1 93.94 175 LEU A CA 1
ATOM 1380 C C . LEU A 1 175 ? -3.773 35.344 -11.891 1 93.94 175 LEU A C 1
ATOM 1382 O O . LEU A 1 175 ? -2.883 36.125 -11.57 1 93.94 175 LEU A O 1
ATOM 1386 N N . LYS A 1 176 ? -4.824 35.719 -12.477 1 91.56 176 LYS A N 1
ATOM 1387 C CA . LYS A 1 176 ? -5.047 37.125 -12.844 1 91.56 176 LYS A CA 1
ATOM 1388 C C . LYS A 1 176 ? -5.359 37.969 -11.609 1 91.56 176 LYS A C 1
ATOM 1390 O O . LYS A 1 176 ? -4.941 39.125 -11.523 1 91.56 176 LYS A O 1
ATOM 1395 N N . GLU A 1 177 ? -6.027 37.375 -10.727 1 92.75 177 GLU A N 1
ATOM 1396 C CA . GLU A 1 177 ? -6.559 38.156 -9.617 1 92.75 177 GLU A CA 1
ATOM 1397 C C . GLU A 1 177 ? -5.789 37.875 -8.328 1 92.75 177 GLU A C 1
ATOM 1399 O O . GLU A 1 177 ? -6.211 38.312 -7.246 1 92.75 177 GLU A O 1
ATOM 1404 N N . MET A 1 178 ? -4.664 37.281 -8.375 1 93.25 178 MET A N 1
ATOM 1405 C CA . MET A 1 178 ? -3.898 36.844 -7.211 1 93.25 178 MET A CA 1
ATOM 1406 C C . MET A 1 178 ? -3.488 38.031 -6.359 1 93.25 178 MET A C 1
ATOM 1408 O O . MET A 1 178 ? -3.338 37.906 -5.141 1 93.25 178 MET A O 1
ATOM 1412 N N . PHE A 1 179 ? -3.354 39.219 -6.984 1 93.38 179 PHE A N 1
ATOM 1413 C CA . PHE A 1 179 ? -2.891 40.406 -6.266 1 93.38 179 PHE A CA 1
ATOM 1414 C C . PHE A 1 179 ? -3.898 41.531 -6.383 1 93.38 179 PHE A C 1
ATOM 1416 O O . PHE A 1 179 ? -3.525 42.719 -6.34 1 93.38 179 PHE A O 1
ATOM 1423 N N . SER A 1 180 ? -5.039 41.094 -6.547 1 93.12 180 SER A N 1
ATOM 1424 C CA . SER A 1 180 ? -6.09 42.094 -6.668 1 93.12 180 SER A CA 1
ATOM 1425 C C . SER A 1 180 ? -6.355 42.781 -5.336 1 93.12 180 SER A C 1
ATOM 1427 O O . SER A 1 180 ? -6.055 42.219 -4.273 1 93.12 180 SER A O 1
ATOM 1429 N N . LEU A 1 181 ? -6.887 43.906 -5.422 1 92.12 181 LEU A N 1
ATOM 1430 C CA . LEU A 1 181 ? -7.27 44.719 -4.262 1 92.12 181 LEU A CA 1
ATOM 1431 C C . LEU A 1 181 ? -8.781 44.938 -4.227 1 92.12 181 LEU A C 1
ATOM 1433 O O . LEU A 1 181 ? -9.461 44.75 -5.234 1 92.12 181 LEU A O 1
ATOM 1437 N N . ASP A 1 182 ? -9.203 45.094 -3.076 1 88 182 ASP A N 1
ATOM 1438 C CA . ASP A 1 182 ? -10.617 45.406 -2.9 1 88 182 ASP A CA 1
ATOM 1439 C C . ASP A 1 182 ? -10.805 46.625 -2.002 1 88 182 ASP A C 1
ATOM 1441 O O . ASP A 1 182 ? -10.422 46.594 -0.829 1 88 182 ASP A O 1
ATOM 1445 N N . ASN A 1 183 ? -11.453 47.594 -2.639 1 83.06 183 ASN A N 1
ATOM 1446 C CA . ASN A 1 183 ? -11.773 48.812 -1.885 1 83.06 183 ASN A CA 1
ATOM 1447 C C . ASN A 1 183 ? -13.281 48.969 -1.681 1 83.06 183 ASN A C 1
ATOM 1449 O O . ASN A 1 183 ? -13.766 50.062 -1.434 1 83.06 183 ASN A O 1
ATOM 1453 N N . SER A 1 184 ? -13.766 47.781 -1.797 1 80.06 184 SER A N 1
ATOM 1454 C CA . SER A 1 184 ? -15.211 47.875 -1.641 1 80.06 184 SER A CA 1
ATOM 1455 C C . SER A 1 184 ? -15.594 48.25 -0.21 1 80.06 184 SER A C 1
ATOM 1457 O O . SER A 1 184 ? -14.922 47.844 0.74 1 80.06 184 SER A O 1
ATOM 1459 N N . GLN A 1 185 ? -16.625 49.031 -0.16 1 77.62 185 GLN A N 1
ATOM 1460 C CA . GLN A 1 185 ? -17.125 49.438 1.155 1 77.62 185 GLN A CA 1
ATOM 1461 C C . GLN A 1 185 ? -18.438 48.719 1.491 1 77.62 185 GLN A C 1
ATOM 1463 O O . GLN A 1 185 ? -18.828 48.656 2.658 1 77.62 185 GLN A O 1
ATOM 1468 N N . GLY A 1 186 ? -19.078 48 0.587 1 84.38 186 GLY A N 1
ATOM 1469 C CA . GLY A 1 186 ? -20.359 47.344 0.85 1 84.38 186 GLY A CA 1
ATOM 1470 C C . GLY A 1 186 ? -20.234 45.938 1.348 1 84.38 186 GLY A C 1
ATOM 1471 O O . GLY A 1 186 ? -19.172 45.312 1.222 1 84.38 186 GLY A O 1
ATOM 1472 N N . MET A 1 187 ? -21.344 45.562 2.092 1 89.44 187 MET A N 1
ATOM 1473 C CA . MET A 1 187 ? -21.422 44.188 2.615 1 89.44 187 MET A CA 1
ATOM 1474 C C . MET A 1 187 ? -22.594 43.438 2.006 1 89.44 187 MET A C 1
ATOM 1476 O O . MET A 1 187 ? -23.578 44.031 1.582 1 89.44 187 MET A O 1
ATOM 1480 N N . THR A 1 188 ? -22.484 42.094 1.852 1 90.25 188 THR A N 1
ATOM 1481 C CA . THR A 1 188 ? -23.547 41.188 1.403 1 90.25 188 THR A CA 1
ATOM 1482 C C . THR A 1 188 ? -23.531 39.906 2.195 1 90.25 188 THR A C 1
ATOM 1484 O O . THR A 1 188 ? -22.656 39.688 3.037 1 90.25 188 THR A O 1
ATOM 1487 N N . VAL A 1 189 ? -24.578 39.125 1.93 1 91.56 189 VAL A N 1
ATOM 1488 C CA . VAL A 1 189 ? -24.672 37.844 2.617 1 91.56 189 VAL A CA 1
ATOM 1489 C C . VAL A 1 189 ? -24.125 36.75 1.723 1 91.56 189 VAL A C 1
ATOM 1491 O O . VAL A 1 189 ? -24.531 36.625 0.56 1 91.56 189 VAL A O 1
ATOM 1494 N N . ARG A 1 190 ? -23.25 36 2.383 1 90.69 190 ARG A N 1
ATOM 1495 C CA . ARG A 1 190 ? -22.703 34.875 1.636 1 90.69 190 ARG A CA 1
ATOM 1496 C C . ARG A 1 190 ? -23.75 33.781 1.438 1 90.69 190 ARG A C 1
ATOM 1498 O O . ARG A 1 190 ? -24.594 33.562 2.303 1 90.69 190 ARG A O 1
ATOM 1505 N N . TYR A 1 191 ? -23.641 32.938 0.385 1 86.38 191 TYR A N 1
ATOM 1506 C CA . TYR A 1 191 ? -24.625 31.938 -0.017 1 86.38 191 TYR A CA 1
ATOM 1507 C C . TYR A 1 191 ? -24.562 30.719 0.876 1 86.38 191 TYR A C 1
ATOM 1509 O O . TYR A 1 191 ? -25.594 30.094 1.179 1 86.38 191 TYR A O 1
ATOM 1517 N N . GLU A 1 192 ? -23.391 30.328 1.287 1 89.25 192 GLU A N 1
ATOM 1518 C CA . GLU A 1 192 ? -23.188 29.062 1.99 1 89.25 192 GLU A CA 1
ATOM 1519 C C . GLU A 1 192 ? -23.578 29.188 3.463 1 89.25 192 GLU A C 1
ATOM 1521 O O . GLU A 1 192 ? -23.312 30.219 4.094 1 89.25 192 GLU A O 1
ATOM 1526 N N . ILE A 1 193 ? -24.141 28.109 3.984 1 88.19 193 ILE A N 1
ATOM 1527 C CA . ILE A 1 193 ? -24.438 28 5.406 1 88.19 193 ILE A CA 1
ATOM 1528 C C . ILE A 1 193 ? -23.172 27.672 6.184 1 88.19 193 ILE A C 1
ATOM 1530 O O . ILE A 1 193 ? -22.422 26.766 5.812 1 88.19 193 ILE A O 1
ATOM 1534 N N . PRO A 1 194 ? -22.875 28.438 7.137 1 89.25 194 PRO A N 1
ATOM 1535 C CA . PRO A 1 194 ? -21.688 28.172 7.93 1 89.25 194 PRO A CA 1
ATOM 1536 C C . PRO A 1 194 ? -21.766 26.844 8.688 1 89.25 194 PRO A C 1
ATOM 1538 O O . PRO A 1 194 ? -22.859 26.359 8.969 1 89.25 194 PRO A O 1
ATOM 1541 N N . VAL A 1 195 ? -20.625 26.203 8.914 1 84.5 195 VAL A N 1
ATOM 1542 C CA . VAL A 1 195 ? -20.531 24.984 9.688 1 84.5 195 VAL A CA 1
ATOM 1543 C C . VAL A 1 195 ? -20.609 25.297 11.18 1 84.5 195 VAL A C 1
ATOM 1545 O O . VAL A 1 195 ? -19.938 26.203 11.664 1 84.5 195 VAL A O 1
ATOM 1548 N N . ASN A 1 196 ? -21.547 24.609 11.773 1 75.06 196 ASN A N 1
ATOM 1549 C CA . ASN A 1 196 ? -21.719 24.812 13.211 1 75.06 196 ASN A CA 1
ATOM 1550 C C . ASN A 1 196 ? -20.75 23.938 14.008 1 75.06 196 ASN A C 1
ATOM 1552 O O . ASN A 1 196 ? -21.031 22.766 14.258 1 75.06 196 ASN A O 1
ATOM 1556 N N . THR A 1 197 ? -19.625 24.375 14.32 1 79.56 197 THR A N 1
ATOM 1557 C CA . THR A 1 197 ? -18.625 23.703 15.148 1 79.56 197 THR A CA 1
ATOM 1558 C C . THR A 1 197 ? -17.875 24.703 16.016 1 79.56 197 THR A C 1
ATOM 1560 O O . THR A 1 197 ? -18.266 25.875 16.094 1 79.56 197 THR A O 1
ATOM 1563 N N . THR A 1 198 ? -16.984 24.234 16.812 1 81 198 THR A N 1
ATOM 1564 C CA . THR A 1 198 ? -16.172 25.125 17.625 1 81 198 THR A CA 1
ATOM 1565 C C . THR A 1 198 ? -15.391 26.109 16.75 1 81 198 THR A C 1
ATOM 1567 O O . THR A 1 198 ? -14.656 25.688 15.852 1 81 198 THR A O 1
ATOM 1570 N N . PRO A 1 199 ? -15.555 27.391 17 1 84.81 199 PRO A N 1
ATOM 1571 C CA . PRO A 1 199 ? -14.914 28.391 16.141 1 84.81 199 PRO A CA 1
ATOM 1572 C C . PRO A 1 199 ? -13.391 28.359 16.25 1 84.81 199 PRO A C 1
ATOM 1574 O O . PRO A 1 199 ? -12.703 28.859 15.344 1 84.81 199 PRO A O 1
ATOM 1577 N N . VAL A 1 200 ? -12.898 27.734 17.297 1 87.31 200 VAL A N 1
ATOM 1578 C CA . VAL A 1 200 ? -11.461 27.766 17.547 1 87.31 200 VAL A CA 1
ATOM 1579 C C . VAL A 1 200 ? -10.727 27.078 16.406 1 87.31 200 VAL A C 1
ATOM 1581 O O . VAL A 1 200 ? -9.594 27.438 16.062 1 87.31 200 VAL A O 1
ATOM 1584 N N . VAL A 1 201 ? -11.352 26.188 15.727 1 90.56 201 VAL A N 1
ATOM 1585 C CA . VAL A 1 201 ? -10.703 25.406 14.672 1 90.56 201 VAL A CA 1
ATOM 1586 C C . VAL A 1 201 ? -10.523 26.266 13.43 1 90.56 201 VAL A C 1
ATOM 1588 O O . VAL A 1 201 ? -9.734 25.922 12.539 1 90.56 201 VAL A O 1
ATOM 1591 N N . TYR A 1 202 ? -11.227 27.438 13.367 1 95.12 202 TYR A N 1
ATOM 1592 C CA . TYR A 1 202 ? -11.148 28.312 12.211 1 95.12 202 TYR A CA 1
ATOM 1593 C C . TYR A 1 202 ? -10.25 29.516 12.5 1 95.12 202 TYR A C 1
ATOM 1595 O O . TYR A 1 202 ? -10.086 30.391 11.648 1 95.12 202 TYR A O 1
ATOM 1603 N N . LEU A 1 203 ? -9.625 29.547 13.719 1 96.5 203 LEU A N 1
ATOM 1604 C CA . LEU A 1 203 ? -8.844 30.703 14.148 1 96.5 203 LEU A CA 1
ATOM 1605 C C . LEU A 1 203 ? -7.75 31.016 13.141 1 96.5 203 LEU A C 1
ATOM 1607 O O . LEU A 1 203 ? -7.617 32.156 12.703 1 96.5 203 LEU A O 1
ATOM 1611 N N . PRO A 1 204 ? -6.914 30.047 12.695 1 98.06 204 PRO A N 1
ATOM 1612 C CA . PRO A 1 204 ? -5.871 30.391 11.734 1 98.06 204 PRO A CA 1
ATOM 1613 C C . PRO A 1 204 ? -6.43 30.969 10.43 1 98.06 204 PRO A C 1
ATOM 1615 O O . PRO A 1 204 ? -5.938 31.984 9.938 1 98.06 204 PRO A O 1
ATOM 1618 N N . GLN A 1 205 ? -7.441 30.375 9.883 1 98.25 205 GLN A N 1
ATOM 1619 C CA . GLN A 1 205 ? -8.07 30.859 8.648 1 98.25 205 GLN A CA 1
ATOM 1620 C C . GLN A 1 205 ? -8.641 32.25 8.836 1 98.25 205 GLN A C 1
ATOM 1622 O O . GLN A 1 205 ? -8.484 33.125 7.961 1 98.25 205 GLN A O 1
ATOM 1627 N N . ALA A 1 206 ? -9.297 32.406 10.008 1 98.38 206 ALA A N 1
ATOM 1628 C CA . ALA A 1 206 ? -9.898 33.719 10.305 1 98.38 206 ALA A CA 1
ATOM 1629 C C . ALA A 1 206 ? -8.828 34.812 10.367 1 98.38 206 ALA A C 1
ATOM 1631 O O . ALA A 1 206 ? -9.047 35.938 9.891 1 98.38 206 ALA A O 1
ATOM 1632 N N . LEU A 1 207 ? -7.695 34.531 10.977 1 98.44 207 LEU A N 1
ATOM 1633 C CA . LEU A 1 207 ? -6.598 35.469 11.055 1 98.44 207 LEU A CA 1
ATOM 1634 C C . LEU A 1 207 ? -6.082 35.812 9.664 1 98.44 207 LEU A C 1
ATOM 1636 O O . LEU A 1 207 ? -5.746 36.969 9.391 1 98.44 207 LEU A O 1
ATOM 1640 N N . GLY A 1 208 ? -5.973 34.844 8.797 1 98.56 208 GLY A N 1
ATOM 1641 C CA . GLY A 1 208 ? -5.59 35.094 7.422 1 98.56 208 GLY A CA 1
ATOM 1642 C C . GLY A 1 208 ? -6.543 36.031 6.711 1 98.56 208 GLY A C 1
ATOM 1643 O O . GLY A 1 208 ? -6.113 36.969 6.012 1 98.56 208 GLY A O 1
ATOM 1644 N N . ILE A 1 209 ? -7.793 35.844 6.887 1 98 209 ILE A N 1
ATOM 1645 C CA . ILE A 1 209 ? -8.82 36.688 6.297 1 98 209 ILE A CA 1
ATOM 1646 C C . ILE A 1 209 ? -8.711 38.094 6.875 1 98 209 ILE A C 1
ATOM 1648 O O . ILE A 1 209 ? -8.812 39.094 6.145 1 98 209 ILE A O 1
ATOM 1652 N N . CYS A 1 210 ? -8.508 38.188 8.195 1 98.19 210 CYS A N 1
ATOM 1653 C CA . CYS A 1 210 ? -8.328 39.5 8.828 1 98.19 210 CYS A CA 1
ATOM 1654 C C . CYS A 1 210 ? -7.184 40.281 8.188 1 98.19 210 CYS A C 1
ATOM 1656 O O . CYS A 1 210 ? -7.32 41.438 7.867 1 98.19 210 CYS A O 1
ATOM 1658 N N . PHE A 1 211 ? -6.09 39.594 8.07 1 97.81 211 PHE A N 1
ATOM 1659 C CA . PHE A 1 211 ? -4.906 40.219 7.488 1 97.81 211 PHE A CA 1
ATOM 1660 C C . PHE A 1 211 ? -5.199 40.719 6.074 1 97.81 211 PHE A C 1
ATOM 1662 O O . PHE A 1 211 ? -4.781 41.812 5.695 1 97.81 211 PHE A O 1
ATOM 1669 N N . ALA A 1 212 ? -5.855 39.906 5.258 1 97.19 212 ALA A N 1
ATOM 1670 C CA . ALA A 1 212 ? -6.199 40.281 3.891 1 97.19 212 ALA A CA 1
ATOM 1671 C C . ALA A 1 212 ? -7.105 41.531 3.869 1 97.19 212 ALA A C 1
ATOM 1673 O O . ALA A 1 212 ? -6.91 42.438 3.059 1 97.19 212 ALA A O 1
ATOM 1674 N N . ARG A 1 213 ? -8.07 41.531 4.766 1 95.12 213 ARG A N 1
ATOM 1675 C CA . ARG A 1 213 ? -9.023 42.625 4.824 1 95.12 213 ARG A CA 1
ATOM 1676 C C . ARG A 1 213 ? -8.344 43.906 5.297 1 95.12 213 ARG A C 1
ATOM 1678 O O . ARG A 1 213 ? -8.656 45 4.812 1 95.12 213 ARG A O 1
ATOM 1685 N N . LEU A 1 214 ? -7.406 43.812 6.207 1 95.06 214 LEU A N 1
ATOM 1686 C CA . LEU A 1 214 ? -6.656 44.969 6.691 1 95.06 214 LEU A CA 1
ATOM 1687 C C . LEU A 1 214 ? -5.797 45.562 5.582 1 95.06 214 LEU A C 1
ATOM 1689 O O . LEU A 1 214 ? -5.59 46.781 5.535 1 95.06 214 LEU A O 1
ATOM 1693 N N . LEU A 1 215 ? -5.367 44.75 4.699 1 95.75 215 LEU A N 1
ATOM 1694 C CA . LEU A 1 215 ? -4.512 45.188 3.604 1 95.75 215 LEU A CA 1
ATOM 1695 C C . LEU A 1 215 ? -5.34 45.531 2.373 1 95.75 215 LEU A C 1
ATOM 1697 O O . LEU A 1 215 ? -4.789 45.844 1.312 1 95.75 215 LEU A O 1
ATOM 1701 N N . HIS A 1 216 ? -6.617 45.344 2.426 1 94.5 216 HIS A N 1
ATOM 1702 C CA . HIS A 1 216 ? -7.566 45.656 1.361 1 94.5 216 HIS A CA 1
ATOM 1703 C C . HIS A 1 216 ? -7.301 44.812 0.126 1 94.5 216 HIS A C 1
ATOM 1705 O O . HIS A 1 216 ? -7.297 45.312 -0.997 1 94.5 216 HIS A O 1
ATOM 1711 N N . LEU A 1 217 ? -7.035 43.562 0.448 1 95.94 217 LEU A N 1
ATOM 1712 C CA . LEU A 1 217 ? -6.832 42.625 -0.654 1 95.94 217 LEU A CA 1
ATOM 1713 C C . LEU A 1 217 ? -8.164 42.156 -1.225 1 95.94 217 LEU A C 1
ATOM 1715 O O . LEU A 1 217 ? -9.172 42.125 -0.514 1 95.94 217 LEU A O 1
ATOM 1719 N N . GLY A 1 218 ? -8.125 41.781 -2.502 1 94 218 GLY A N 1
ATOM 1720 C CA . GLY A 1 218 ? -9.328 41.312 -3.172 1 94 218 GLY A CA 1
ATOM 1721 C C . GLY A 1 218 ? -9.734 39.906 -2.748 1 94 218 GLY A C 1
ATOM 1722 O O . GLY A 1 218 ? -9.133 39.344 -1.836 1 94 218 GLY A O 1
ATOM 1723 N N . TYR A 1 219 ? -10.734 39.438 -3.391 1 94.06 219 TYR A N 1
ATOM 1724 C CA . TYR A 1 219 ? -11.375 38.156 -3.033 1 94.06 219 TYR A CA 1
ATOM 1725 C C . TYR A 1 219 ? -10.391 37 -3.137 1 94.06 219 TYR A C 1
ATOM 1727 O O . TYR A 1 219 ? -10.25 36.219 -2.195 1 94.06 219 TYR A O 1
ATOM 1735 N N . ILE A 1 220 ? -9.664 36.906 -4.281 1 94.94 220 ILE A N 1
ATOM 1736 C CA . ILE A 1 220 ? -8.781 35.781 -4.539 1 94.94 220 ILE A CA 1
ATOM 1737 C C . ILE A 1 220 ? -7.637 35.781 -3.533 1 94.94 220 ILE A C 1
ATOM 1739 O O . ILE A 1 220 ? -7.426 34.781 -2.828 1 94.94 220 ILE A O 1
ATOM 1743 N N . PRO A 1 221 ? -6.93 36.844 -3.389 1 96.44 221 PRO A N 1
ATOM 1744 C CA . PRO A 1 221 ? -5.855 36.844 -2.395 1 96.44 221 PRO A CA 1
ATOM 1745 C C . PRO A 1 221 ? -6.371 36.656 -0.97 1 96.44 221 PRO A C 1
ATOM 1747 O O . PRO A 1 221 ? -5.684 36.062 -0.134 1 96.44 221 PRO A O 1
ATOM 1750 N N . LEU A 1 222 ? -7.559 37.156 -0.626 1 96.56 222 LEU A N 1
ATOM 1751 C CA . LEU A 1 222 ? -8.164 36.938 0.686 1 96.56 222 LEU A CA 1
ATOM 1752 C C . LEU A 1 222 ? -8.352 35.438 0.959 1 96.56 222 LEU A C 1
ATOM 1754 O O . LEU A 1 222 ? -7.98 34.969 2.025 1 96.56 222 LEU A O 1
ATOM 1758 N N . VAL A 1 223 ? -8.938 34.75 -0.024 1 96.94 223 VAL A N 1
ATOM 1759 C CA . VAL A 1 223 ? -9.195 33.312 0.125 1 96.94 223 VAL A CA 1
ATOM 1760 C C . VAL A 1 223 ? -7.871 32.562 0.271 1 96.94 223 VAL A C 1
ATOM 1762 O O . VAL A 1 223 ? -7.734 31.703 1.134 1 96.94 223 VAL A O 1
ATOM 1765 N N . TYR A 1 224 ? -6.883 32.938 -0.48 1 97.75 224 TYR A N 1
ATOM 1766 C CA . TYR A 1 224 ? -5.594 32.25 -0.441 1 97.75 224 TYR A CA 1
ATOM 1767 C C . TYR A 1 224 ? -4.871 32.531 0.871 1 97.75 224 TYR A C 1
ATOM 1769 O O . TYR A 1 224 ? -4.148 31.656 1.382 1 97.75 224 TYR A O 1
ATOM 1777 N N . LEU A 1 225 ? -5.074 33.688 1.395 1 98.19 225 LEU A N 1
ATOM 1778 C CA . LEU A 1 225 ? -4.441 34 2.674 1 98.19 225 LEU A CA 1
ATOM 1779 C C . LEU A 1 225 ? -5.066 33.188 3.795 1 98.19 225 LEU A C 1
ATOM 1781 O O . LEU A 1 225 ? -4.367 32.719 4.707 1 98.19 225 LEU A O 1
ATOM 1785 N N . GLY A 1 226 ? -6.398 33.062 3.771 1 98.38 226 GLY A N 1
ATOM 1786 C CA . GLY A 1 226 ? -7.023 32.156 4.723 1 98.38 226 GLY A CA 1
ATOM 1787 C C . GLY A 1 226 ? -6.484 30.734 4.645 1 98.38 226 GLY A C 1
ATOM 1788 O O . GLY A 1 226 ? -6.168 30.141 5.672 1 98.38 226 GLY A O 1
ATOM 1789 N N . ARG A 1 227 ? -6.348 30.156 3.447 1 98.31 227 ARG A N 1
ATOM 1790 C CA . ARG A 1 227 ? -5.789 28.828 3.213 1 98.31 227 ARG A CA 1
ATOM 1791 C C . ARG A 1 227 ? -4.352 28.75 3.719 1 98.31 227 ARG A C 1
ATOM 1793 O O . ARG A 1 227 ? -3.961 27.75 4.328 1 98.31 227 ARG A O 1
ATOM 1800 N N . LEU A 1 228 ? -3.607 29.844 3.395 1 98.62 228 LEU A N 1
ATOM 1801 C CA . LEU A 1 228 ? -2.199 29.859 3.779 1 98.62 228 LEU A CA 1
ATOM 1802 C C . LEU A 1 228 ? -2.049 29.781 5.293 1 98.62 228 LEU A C 1
ATOM 1804 O O . LEU A 1 228 ? -1.201 29.047 5.797 1 98.62 228 LEU A O 1
ATOM 1808 N N . PHE A 1 229 ? -2.85 30.516 6.004 1 98.75 229 PHE A N 1
ATOM 1809 C CA . PHE A 1 229 ? -2.76 30.516 7.461 1 98.75 229 PHE A CA 1
ATOM 1810 C C . PHE A 1 229 ? -3.145 29.156 8.023 1 98.75 229 PHE A C 1
ATOM 1812 O O . PHE A 1 229 ? -2.602 28.734 9.047 1 98.75 229 PHE A O 1
ATOM 1819 N N . ASN A 1 230 ? -4.164 28.5 7.398 1 98.62 230 ASN A N 1
ATOM 1820 C CA . ASN A 1 230 ? -4.488 27.141 7.805 1 98.62 230 ASN A CA 1
ATOM 1821 C C . ASN A 1 230 ? -3.295 26.203 7.621 1 98.62 230 ASN A C 1
ATOM 1823 O O . ASN A 1 230 ? -2.99 25.406 8.5 1 98.62 230 ASN A O 1
ATOM 1827 N N . LEU A 1 231 ? -2.637 26.312 6.496 1 98.81 231 LEU A N 1
ATOM 1828 C CA . LEU A 1 231 ? -1.458 25.516 6.184 1 98.81 231 LEU A CA 1
ATOM 1829 C C . LEU A 1 231 ? -0.338 25.781 7.18 1 98.81 231 LEU A C 1
ATOM 1831 O O . LEU A 1 231 ? 0.288 24.844 7.688 1 98.81 231 LEU A O 1
ATOM 1835 N N . LEU A 1 232 ? -0.114 27.062 7.465 1 98.75 232 LEU A N 1
ATOM 1836 C CA . LEU A 1 232 ? 0.946 27.438 8.391 1 98.75 232 LEU A CA 1
ATOM 1837 C C . LEU A 1 232 ? 0.65 26.906 9.797 1 98.75 232 LEU A C 1
ATOM 1839 O O . LEU A 1 232 ? 1.554 26.438 10.492 1 98.75 232 LEU A O 1
ATOM 1843 N N . ALA A 1 233 ? -0.629 27.062 10.195 1 98.5 233 ALA A N 1
ATOM 1844 C CA . ALA A 1 233 ? -1.018 26.531 11.5 1 98.5 233 ALA A CA 1
ATOM 1845 C C . ALA A 1 233 ? -0.769 25.031 11.578 1 98.5 233 ALA A C 1
ATOM 1847 O O . ALA A 1 233 ? -0.242 24.531 12.57 1 98.5 233 ALA A O 1
ATOM 1848 N N . PHE A 1 234 ? -1.134 24.328 10.547 1 98.44 234 PHE A N 1
ATOM 1849 C CA . PHE A 1 234 ? -0.916 22.891 10.508 1 98.44 234 PHE A CA 1
ATOM 1850 C C . PHE A 1 234 ? 0.572 22.562 10.562 1 98.44 234 PHE A C 1
ATOM 1852 O O . PHE A 1 234 ? 0.996 21.688 11.328 1 98.44 234 PHE A O 1
ATOM 1859 N N . ALA A 1 235 ? 1.322 23.25 9.688 1 98.69 235 ALA A N 1
ATOM 1860 C CA . ALA A 1 235 ? 2.766 23.031 9.672 1 98.69 235 ALA A CA 1
ATOM 1861 C C . ALA A 1 235 ? 3.369 23.25 11.062 1 98.69 235 ALA A C 1
ATOM 1863 O O . ALA A 1 235 ? 4.25 22.5 11.484 1 98.69 235 ALA A O 1
ATOM 1864 N N . GLY A 1 236 ? 2.891 24.328 11.703 1 98.44 236 GLY A N 1
ATOM 1865 C CA . GLY A 1 236 ? 3.35 24.594 13.062 1 98.44 236 GLY A CA 1
ATOM 1866 C C . GLY A 1 236 ? 3.02 23.484 14.031 1 98.44 236 GLY A C 1
ATOM 1867 O O . GLY A 1 236 ? 3.881 23.047 14.805 1 98.44 236 GLY A O 1
ATOM 1868 N N . MET A 1 237 ? 1.756 23.016 14.031 1 98.25 237 MET A N 1
ATOM 1869 C CA . MET A 1 237 ? 1.351 21.922 14.922 1 98.25 237 MET A CA 1
ATOM 1870 C C . MET A 1 237 ? 2.133 20.656 14.617 1 98.25 237 MET A C 1
ATOM 1872 O O . MET A 1 237 ? 2.594 19.969 15.531 1 98.25 237 MET A O 1
ATOM 1876 N N . ALA A 1 238 ? 2.26 20.344 13.367 1 98.38 238 ALA A N 1
ATOM 1877 C CA . ALA A 1 238 ? 3.002 19.156 12.961 1 98.38 238 ALA A CA 1
ATOM 1878 C C . ALA A 1 238 ? 4.461 19.234 13.406 1 98.38 238 ALA A C 1
ATOM 1880 O O . ALA A 1 238 ? 5.012 18.266 13.93 1 98.38 238 ALA A O 1
ATOM 1881 N N . ALA A 1 239 ? 5.07 20.438 13.148 1 98.19 239 ALA A N 1
ATOM 1882 C CA . ALA A 1 239 ? 6.457 20.625 13.555 1 98.19 239 ALA A CA 1
ATOM 1883 C C . ALA A 1 239 ? 6.621 20.469 15.062 1 98.19 239 ALA A C 1
ATOM 1885 O O . ALA A 1 239 ? 7.559 19.812 15.523 1 98.19 239 ALA A O 1
ATOM 1886 N N . LEU A 1 240 ? 5.703 21.047 15.82 1 98.06 240 LEU A N 1
ATOM 1887 C CA . LEU A 1 240 ? 5.742 20.938 17.281 1 98.06 240 LEU A CA 1
ATOM 1888 C C . LEU A 1 240 ? 5.551 19.484 17.719 1 98.06 240 LEU A C 1
ATOM 1890 O O . LEU A 1 240 ? 6.23 19.016 18.625 1 98.06 240 LEU A O 1
ATOM 1894 N N . ALA A 1 241 ? 4.629 18.812 17.062 1 98.38 241 ALA A N 1
ATOM 1895 C CA . ALA A 1 241 ? 4.391 17.406 17.391 1 98.38 241 ALA A CA 1
ATOM 1896 C C . ALA A 1 241 ? 5.641 16.562 17.156 1 98.38 241 ALA A C 1
ATOM 1898 O O . ALA A 1 241 ? 6.008 15.734 17.984 1 98.38 241 ALA A O 1
ATOM 1899 N N . VAL A 1 242 ? 6.285 16.75 16.062 1 97.69 242 VAL A N 1
ATOM 1900 C CA . VAL A 1 242 ? 7.504 16.031 15.719 1 97.69 242 VAL A CA 1
ATOM 1901 C C . VAL A 1 242 ? 8.594 16.328 16.75 1 97.69 242 VAL A C 1
ATOM 1903 O O . VAL A 1 242 ? 9.352 15.445 17.141 1 97.69 242 VAL A O 1
ATOM 1906 N N . ARG A 1 243 ? 8.68 17.625 17.141 1 97 243 ARG A N 1
ATOM 1907 C CA . ARG A 1 243 ? 9.695 18.047 18.094 1 97 243 ARG A CA 1
ATOM 1908 C C . ARG A 1 243 ? 9.461 17.391 19.453 1 97 243 ARG A C 1
ATOM 1910 O O . ARG A 1 243 ? 10.414 17 20.141 1 97 243 ARG A O 1
ATOM 1917 N N . ILE A 1 244 ? 8.18 17.219 19.891 1 97.38 244 ILE A N 1
ATOM 1918 C CA . ILE A 1 244 ? 7.797 16.75 21.219 1 97.38 244 ILE A CA 1
ATOM 1919 C C . ILE A 1 244 ? 7.871 15.227 21.266 1 97.38 244 ILE A C 1
ATOM 1921 O O . ILE A 1 244 ? 8.195 14.648 22.297 1 97.38 244 ILE A O 1
ATOM 1925 N N . MET A 1 245 ? 7.598 14.555 20.141 1 97.12 245 MET A N 1
ATOM 1926 C CA . MET A 1 245 ? 7.5 13.094 20.078 1 97.12 245 MET A CA 1
ATOM 1927 C C . MET A 1 245 ? 8.82 12.445 20.484 1 97.12 245 MET A C 1
ATOM 1929 O O . MET A 1 245 ? 9.875 12.789 19.953 1 97.12 245 MET A O 1
ATOM 1933 N N . PRO A 1 246 ? 8.773 11.547 21.438 1 96.31 246 PRO A N 1
ATOM 1934 C CA . PRO A 1 246 ? 10.023 11 21.969 1 96.31 246 PRO A CA 1
ATOM 1935 C C . PRO A 1 246 ? 10.648 9.961 21.047 1 96.31 246 PRO A C 1
ATOM 1937 O O . PRO A 1 246 ? 11.852 9.711 21.109 1 96.31 246 PRO A O 1
ATOM 1940 N N . PHE A 1 247 ? 9.891 9.266 20.266 1 94.75 247 PHE A N 1
ATOM 1941 C CA . PHE A 1 247 ? 10.406 8.242 19.359 1 94.75 247 PHE A CA 1
ATOM 1942 C C . PHE A 1 247 ? 9.602 8.219 18.062 1 94.75 247 PHE A C 1
ATOM 1944 O O . PHE A 1 247 ? 8.461 8.672 18.031 1 94.75 247 PHE A O 1
ATOM 1951 N N . LYS A 1 248 ? 10.156 7.812 17.016 1 95.25 248 LYS A N 1
ATOM 1952 C CA . LYS A 1 248 ? 9.555 7.625 15.695 1 95.25 248 LYS A CA 1
ATOM 1953 C C . LYS A 1 248 ? 8.906 8.914 15.195 1 95.25 248 LYS A C 1
ATOM 1955 O O . LYS A 1 248 ? 7.742 8.914 14.789 1 95.25 248 LYS A O 1
ATOM 1960 N N . LYS A 1 249 ? 9.664 9.961 15.242 1 95.5 249 LYS A N 1
ATOM 1961 C CA . LYS A 1 249 ? 9.227 11.266 14.758 1 95.5 249 LYS A CA 1
ATOM 1962 C C . LYS A 1 249 ? 8.859 11.211 13.273 1 95.5 249 LYS A C 1
ATOM 1964 O O . LYS A 1 249 ? 7.98 11.945 12.82 1 95.5 249 LYS A O 1
ATOM 1969 N N . GLU A 1 250 ? 9.5 10.242 12.531 1 96.25 250 GLU A N 1
ATOM 1970 C CA . GLU A 1 250 ? 9.297 10.102 11.094 1 96.25 250 GLU A CA 1
ATOM 1971 C C . GLU A 1 250 ? 7.867 9.695 10.766 1 96.25 250 GLU A C 1
ATOM 1973 O O . GLU A 1 250 ? 7.355 10.008 9.688 1 96.25 250 GLU A O 1
ATOM 1978 N N . LEU A 1 251 ? 7.285 8.961 11.688 1 97.31 251 LEU A N 1
ATOM 1979 C CA . LEU A 1 251 ? 5.91 8.531 11.461 1 97.31 251 LEU A CA 1
ATOM 1980 C C . LEU A 1 251 ? 4.98 9.734 11.359 1 97.31 251 LEU A C 1
ATOM 1982 O O . LEU A 1 251 ? 4.105 9.773 10.492 1 97.31 251 LEU A O 1
ATOM 1986 N N . LEU A 1 252 ? 5.117 10.766 12.258 1 98.19 252 LEU A N 1
ATOM 1987 C CA . LEU A 1 252 ? 4.316 11.984 12.211 1 98.19 252 LEU A CA 1
ATOM 1988 C C . LEU A 1 252 ? 4.641 12.797 10.961 1 98.19 252 LEU A C 1
ATOM 1990 O O . LEU A 1 252 ? 3.756 13.422 10.375 1 98.19 252 LEU A O 1
ATOM 1994 N N . MET A 1 253 ? 5.938 12.727 10.539 1 98.19 253 MET A N 1
ATOM 1995 C CA . MET A 1 253 ? 6.34 13.406 9.312 1 98.19 253 MET A CA 1
ATOM 1996 C C . MET A 1 253 ? 5.637 12.805 8.094 1 98.19 253 MET A C 1
ATOM 1998 O O . MET A 1 253 ? 5.129 13.531 7.242 1 98.19 253 MET A O 1
ATOM 2002 N N . ALA A 1 254 ? 5.625 11.469 8.102 1 98.44 254 ALA A N 1
ATOM 2003 C CA . ALA A 1 254 ? 5.023 10.758 6.977 1 98.44 254 ALA A CA 1
ATOM 2004 C C . ALA A 1 254 ? 3.525 11.039 6.887 1 98.44 254 ALA A C 1
ATOM 2006 O O . ALA A 1 254 ? 3.002 11.305 5.805 1 98.44 254 ALA A O 1
ATOM 2007 N N . VAL A 1 255 ? 2.842 11.023 7.992 1 98.56 255 VAL A N 1
ATOM 2008 C CA . VAL A 1 255 ? 1.402 11.266 8.031 1 98.56 255 VAL A CA 1
ATOM 2009 C C . VAL A 1 255 ? 1.106 12.703 7.605 1 98.56 255 VAL A C 1
ATOM 2011 O O . VAL A 1 255 ? 0.141 12.961 6.883 1 98.56 255 VAL A O 1
ATOM 2014 N N . SER A 1 256 ? 1.912 13.656 8 1 98.62 256 SER A N 1
ATOM 2015 C CA . SER A 1 256 ? 1.75 15.078 7.711 1 98.62 256 SER A CA 1
ATOM 2016 C C . SER A 1 256 ? 1.947 15.359 6.227 1 98.62 256 SER A C 1
ATOM 2018 O O . SER A 1 256 ? 1.377 16.312 5.691 1 98.62 256 SER A O 1
ATOM 2020 N N . CYS A 1 257 ? 2.766 14.461 5.547 1 98.56 257 CYS A N 1
ATOM 2021 C CA . CYS A 1 257 ? 3.117 14.727 4.156 1 98.56 257 CYS A CA 1
ATOM 2022 C C . CYS A 1 257 ? 2.279 13.883 3.205 1 98.56 257 CYS A C 1
ATOM 2024 O O . CYS A 1 257 ? 2.562 13.82 2.008 1 98.56 257 CYS A O 1
ATOM 2026 N N . LEU A 1 258 ? 1.269 13.172 3.787 1 98.69 258 LEU A N 1
ATOM 2027 C CA . LEU A 1 258 ? 0.354 12.461 2.898 1 98.69 258 LEU A CA 1
ATOM 2028 C C . LEU A 1 258 ? -0.374 13.438 1.979 1 98.69 258 LEU A C 1
ATOM 2030 O O . LEU A 1 258 ? -0.751 14.531 2.402 1 98.69 258 LEU A O 1
ATOM 2034 N N . PRO A 1 259 ? -0.565 13.023 0.682 1 98.56 259 PRO A N 1
ATOM 2035 C CA . PRO A 1 259 ? -1.277 13.898 -0.25 1 98.56 259 PRO A CA 1
ATOM 2036 C C . PRO A 1 259 ? -2.623 14.367 0.294 1 98.56 259 PRO A C 1
ATOM 2038 O O . PRO A 1 259 ? -2.957 15.555 0.184 1 98.56 259 PRO A O 1
ATOM 2041 N N . MET A 1 260 ? -3.357 13.477 0.954 1 98.31 260 MET A N 1
ATOM 2042 C CA . MET A 1 260 ? -4.66 13.844 1.499 1 98.31 260 MET A CA 1
ATOM 2043 C C . MET A 1 260 ? -4.508 14.836 2.646 1 98.31 260 MET A C 1
ATOM 2045 O O . MET A 1 260 ? -5.266 15.805 2.744 1 98.31 260 MET A O 1
ATOM 2049 N N . THR A 1 261 ? -3.51 14.656 3.514 1 98.62 261 THR A N 1
ATOM 2050 C CA . THR A 1 261 ? -3.254 15.578 4.617 1 98.62 261 THR A CA 1
ATOM 2051 C C . THR A 1 261 ? -2.893 16.969 4.094 1 98.62 261 THR A C 1
ATOM 2053 O O . THR A 1 261 ? -3.436 17.969 4.555 1 98.62 261 THR A O 1
ATOM 2056 N N . LEU A 1 262 ? -2.057 17 3.137 1 98.69 262 LEU A N 1
ATOM 2057 C CA . LEU A 1 262 ? -1.607 18.266 2.572 1 98.69 262 LEU A CA 1
ATOM 2058 C C . LEU A 1 262 ? -2.738 18.953 1.815 1 98.69 262 LEU A C 1
ATOM 2060 O O . LEU A 1 262 ? -2.869 20.188 1.866 1 98.69 262 LEU A O 1
ATOM 2064 N N . HIS A 1 263 ? -3.547 18.156 1.127 1 97.94 263 HIS A N 1
ATOM 2065 C CA . HIS A 1 263 ? -4.727 18.656 0.431 1 97.94 263 HIS A CA 1
ATOM 2066 C C . HIS A 1 263 ? -5.672 19.359 1.394 1 97.94 263 HIS A C 1
ATOM 2068 O O . HIS A 1 263 ? -6.152 20.469 1.105 1 97.94 263 HIS A O 1
ATOM 2074 N N . LEU A 1 264 ? -5.797 18.797 2.557 1 97.88 264 LEU A N 1
ATOM 2075 C CA . LEU A 1 264 ? -6.672 19.359 3.576 1 97.88 264 LEU A CA 1
ATOM 2076 C C . LEU A 1 264 ? -6.023 20.578 4.23 1 97.88 264 LEU A C 1
ATOM 2078 O O . LEU A 1 264 ? -6.684 21.609 4.434 1 97.88 264 LEU A O 1
ATOM 2082 N N . ALA A 1 265 ? -4.789 20.516 4.48 1 98.19 265 ALA A N 1
ATOM 2083 C CA . ALA A 1 265 ? -4.059 21.609 5.113 1 98.19 265 ALA A CA 1
ATOM 2084 C C . ALA A 1 265 ? -4.016 22.844 4.211 1 98.19 265 ALA A C 1
ATOM 2086 O O . ALA A 1 265 ? -3.959 23.969 4.699 1 98.19 265 ALA A O 1
ATOM 2087 N N . ALA A 1 266 ? -4.055 22.594 2.945 1 98.06 266 ALA A N 1
ATOM 2088 C CA . ALA A 1 266 ? -3.975 23.672 1.961 1 98.06 266 ALA A CA 1
ATOM 2089 C C . ALA A 1 266 ? -5.363 24.188 1.598 1 98.06 266 ALA A C 1
ATOM 2091 O O . ALA A 1 266 ? -5.551 24.797 0.54 1 98.06 266 ALA A O 1
ATOM 2092 N N . SER A 1 267 ? -6.363 23.938 2.391 1 97.62 267 SER A N 1
ATOM 2093 C CA . SER A 1 267 ? -7.742 24.359 2.188 1 97.62 267 SER A CA 1
ATOM 2094 C C . SER A 1 267 ? -8.328 24.969 3.459 1 97.62 267 SER A C 1
ATOM 2096 O O . SER A 1 267 ? -7.598 25.219 4.422 1 97.62 267 SER A O 1
ATOM 2098 N N . PHE A 1 268 ? -9.648 25.281 3.408 1 96.88 268 PHE A N 1
ATOM 2099 C CA . PHE A 1 268 ? -10.336 25.828 4.566 1 96.88 268 PHE A CA 1
ATOM 2100 C C . PHE A 1 268 ? -10.859 24.719 5.473 1 96.88 268 PHE A C 1
ATOM 2102 O O . PHE A 1 268 ? -11.594 24.984 6.43 1 96.88 268 PHE A O 1
ATOM 2109 N N . SER A 1 269 ? -10.352 23.469 5.168 1 95.12 269 SER A N 1
ATOM 2110 C CA . SER A 1 269 ? -10.891 22.344 5.91 1 95.12 269 SER A CA 1
ATOM 2111 C C . SER A 1 269 ? -10.516 22.422 7.387 1 95.12 269 SER A C 1
ATOM 2113 O O . SER A 1 269 ? -9.352 22.656 7.727 1 95.12 269 SER A O 1
ATOM 2115 N N . TYR A 1 270 ? -11.562 22.141 8.211 1 93.5 270 TYR A N 1
ATOM 2116 C CA . TYR A 1 270 ? -11.281 22.125 9.641 1 93.5 270 TYR A CA 1
ATOM 2117 C C . TYR A 1 270 ? -10.656 20.781 10.047 1 93.5 270 TYR A C 1
ATOM 2119 O O . TYR A 1 270 ? -10.156 20.656 11.172 1 93.5 270 TYR A O 1
ATOM 2127 N N . ASP A 1 271 ? -10.633 19.75 9.133 1 94.06 271 ASP A N 1
ATOM 2128 C CA . ASP A 1 271 ? -10 18.469 9.422 1 94.06 271 ASP A CA 1
ATOM 2129 C C . ASP A 1 271 ? -8.523 18.641 9.742 1 94.06 271 ASP A C 1
ATOM 2131 O O . ASP A 1 271 ? -7.945 17.859 10.5 1 94.06 271 ASP A O 1
ATOM 2135 N N . THR A 1 272 ? -8.031 19.609 9.125 1 95.62 272 THR A N 1
ATOM 2136 C CA . THR A 1 272 ? -6.609 19.875 9.312 1 95.62 272 THR A CA 1
ATOM 2137 C C . THR A 1 272 ? -6.297 20.141 10.789 1 95.62 272 THR A C 1
ATOM 2139 O O . THR A 1 272 ? -5.297 19.641 11.305 1 95.62 272 THR A O 1
ATOM 2142 N N . ALA A 1 273 ? -7.156 20.984 11.406 1 95.38 273 ALA A N 1
ATOM 2143 C CA . ALA A 1 273 ? -6.973 21.266 12.828 1 95.38 273 ALA A CA 1
ATOM 2144 C C . ALA A 1 273 ? -7.027 19.984 13.648 1 95.38 273 ALA A C 1
ATOM 2146 O O . ALA A 1 273 ? -6.215 19.781 14.555 1 95.38 273 ALA A O 1
ATOM 2147 N N . PHE A 1 274 ? -7.883 19.062 13.281 1 95.25 274 PHE A N 1
ATOM 2148 C CA . PHE A 1 274 ? -8.047 17.844 14.047 1 95.25 274 PHE A CA 1
ATOM 2149 C C . PHE A 1 274 ? -6.883 16.891 13.805 1 95.25 274 PHE A C 1
ATOM 2151 O O . PHE A 1 274 ? -6.434 16.203 14.719 1 95.25 274 PHE A O 1
ATOM 2158 N N . ILE A 1 275 ? -6.406 16.828 12.625 1 97.62 275 ILE A N 1
ATOM 2159 C CA . ILE A 1 275 ? -5.223 16.016 12.344 1 97.62 275 ILE A CA 1
ATOM 2160 C C . ILE A 1 275 ? -4.031 16.547 13.133 1 97.62 275 ILE A C 1
ATOM 2162 O O . ILE A 1 275 ? -3.342 15.789 13.812 1 97.62 275 ILE A O 1
ATOM 2166 N N . GLY A 1 276 ? -3.828 17.906 13.062 1 97.81 276 GLY A N 1
ATOM 2167 C CA . GLY A 1 276 ? -2.729 18.531 13.781 1 97.81 276 GLY A CA 1
ATOM 2168 C C . GLY A 1 276 ? -2.83 18.375 15.281 1 97.81 276 GLY A C 1
ATOM 2169 O O . GLY A 1 276 ? -1.855 18 15.945 1 97.81 276 GLY A O 1
ATOM 2170 N N . LEU A 1 277 ? -4.066 18.641 15.844 1 96.31 277 LEU A N 1
ATOM 2171 C CA . LEU A 1 277 ? -4.285 18.547 17.281 1 96.31 277 LEU A CA 1
ATOM 2172 C C . LEU A 1 277 ? -4.121 17.109 17.766 1 96.31 277 LEU A C 1
ATOM 2174 O O . LEU A 1 277 ? -3.604 16.859 18.859 1 96.31 277 LEU A O 1
ATOM 2178 N N . SER A 1 278 ? -4.582 16.188 16.906 1 97 278 SER A N 1
ATOM 2179 C CA . SER A 1 278 ? -4.418 14.789 17.266 1 97 278 SER A CA 1
ATOM 2180 C C . SER A 1 278 ? -2.943 14.398 17.328 1 97 278 SER A C 1
ATOM 2182 O O . SER A 1 278 ? -2.516 13.727 18.266 1 97 278 SER A O 1
ATOM 2184 N N . MET A 1 279 ? -2.201 14.789 16.391 1 98 279 MET A N 1
ATOM 2185 C CA . MET A 1 279 ? -0.771 14.492 16.406 1 98 279 MET A CA 1
ATOM 2186 C C . MET A 1 279 ? -0.089 15.141 17.609 1 98 279 MET A C 1
ATOM 2188 O O . MET A 1 279 ? 0.752 14.523 18.25 1 98 279 MET A O 1
ATOM 2192 N N . LEU A 1 280 ? -0.459 16.422 17.922 1 97.88 280 LEU A N 1
ATOM 2193 C CA . LEU A 1 280 ? 0.093 17.125 19.078 1 97.88 280 LEU A CA 1
ATOM 2194 C C . LEU A 1 280 ? -0.275 16.422 20.375 1 97.88 280 LEU A C 1
ATOM 2196 O O . LEU A 1 280 ? 0.57 16.25 21.25 1 97.88 280 LEU A O 1
ATOM 2200 N N . PHE A 1 281 ? -1.594 16.031 20.484 1 96.62 281 PHE A N 1
ATOM 2201 C CA . PHE A 1 281 ? -2.074 15.32 21.672 1 96.62 281 PHE A CA 1
ATOM 2202 C C . PHE A 1 281 ? -1.306 14.023 21.875 1 96.62 281 PHE A C 1
ATOM 2204 O O . PHE A 1 281 ? -0.824 13.75 22.969 1 96.62 281 PHE A O 1
ATOM 2211 N N . LEU A 1 282 ? -1.118 13.234 20.781 1 97.81 282 LEU A N 1
ATOM 2212 C CA . LEU A 1 282 ? -0.41 11.961 20.875 1 97.81 282 LEU A CA 1
ATOM 2213 C C . LEU A 1 282 ? 1.056 12.18 21.234 1 97.81 282 LEU A C 1
ATOM 2215 O O . LEU A 1 282 ? 1.596 11.484 22.094 1 97.81 282 LEU A O 1
ATOM 2219 N N . ALA A 1 283 ? 1.676 13.164 20.562 1 98 283 ALA A N 1
ATOM 2220 C CA . ALA A 1 283 ? 3.074 13.469 20.859 1 98 283 ALA A CA 1
ATOM 2221 C C . ALA A 1 283 ? 3.258 13.867 22.328 1 98 283 ALA A C 1
ATOM 2223 O O . ALA A 1 283 ? 4.188 13.398 22.984 1 98 283 ALA A O 1
ATOM 2224 N N . TRP A 1 284 ? 2.33 14.719 22.828 1 97.5 284 TRP A N 1
ATOM 2225 C CA . TRP A 1 284 ? 2.404 15.172 24.203 1 97.5 284 TRP A CA 1
ATOM 2226 C C . TRP A 1 284 ? 2.191 14.008 25.172 1 97.5 284 TRP A C 1
ATOM 2228 O O . TRP A 1 284 ? 2.92 13.875 26.156 1 97.5 284 TRP A O 1
ATOM 2238 N N . CYS A 1 285 ? 1.273 13.18 24.875 1 96.5 285 CYS A N 1
ATOM 2239 C CA . CYS A 1 285 ? 0.992 12.023 25.719 1 96.5 285 CYS A CA 1
ATOM 2240 C C . CYS A 1 285 ? 2.191 11.086 25.781 1 96.5 285 CYS A C 1
ATOM 2242 O O . CYS A 1 285 ? 2.592 10.648 26.859 1 96.5 285 CYS A O 1
ATOM 2244 N N . PHE A 1 286 ? 2.758 10.797 24.703 1 97 286 PHE A N 1
ATOM 2245 C CA . PHE A 1 286 ? 3.889 9.883 24.672 1 97 286 PHE A CA 1
ATOM 2246 C C . PHE A 1 286 ? 5.125 10.523 25.297 1 97 286 PHE A C 1
ATOM 2248 O O . PHE A 1 286 ? 5.941 9.828 25.906 1 97 286 PHE A O 1
ATOM 2255 N N . TYR A 1 287 ? 5.285 11.875 25.062 1 97.31 287 TYR A N 1
ATOM 2256 C CA . TYR A 1 287 ? 6.348 12.602 25.75 1 97.31 287 TYR A CA 1
ATOM 2257 C C . TYR A 1 287 ? 6.246 12.43 27.25 1 97.31 287 TYR A C 1
ATOM 2259 O O . TYR A 1 287 ? 7.23 12.102 27.922 1 97.31 287 TYR A O 1
ATOM 2267 N N . LEU A 1 288 ? 5.02 12.57 27.844 1 96.12 288 LEU A N 1
ATOM 2268 C CA . LEU A 1 288 ? 4.789 12.414 29.281 1 96.12 288 LEU A CA 1
ATOM 2269 C C . LEU A 1 288 ? 4.992 10.969 29.703 1 96.12 288 LEU A C 1
ATOM 2271 O O . LEU A 1 288 ? 5.52 10.703 30.781 1 96.12 288 LEU A O 1
ATOM 2275 N N . ALA A 1 289 ? 4.672 10.039 28.859 1 95.38 289 ALA A N 1
ATOM 2276 C CA . ALA A 1 289 ? 4.699 8.617 29.219 1 95.38 289 ALA A CA 1
ATOM 2277 C C . ALA A 1 289 ? 6.117 8.062 29.156 1 95.38 289 ALA A C 1
ATOM 2279 O O . ALA A 1 289 ? 6.508 7.234 29.969 1 95.38 289 ALA A O 1
ATOM 2280 N N . TYR A 1 290 ? 6.91 8.586 28.234 1 94.19 290 TYR A N 1
ATOM 2281 C CA . TYR A 1 290 ? 8.125 7.828 27.953 1 94.19 290 TYR A CA 1
ATOM 2282 C C . TYR A 1 290 ? 9.367 8.703 28.109 1 94.19 290 TYR A C 1
ATOM 2284 O O . TYR A 1 290 ? 10.484 8.195 28.203 1 94.19 290 TYR A O 1
ATOM 2292 N N . GLU A 1 291 ? 9.234 9.906 28.078 1 94.38 291 GLU A N 1
ATOM 2293 C CA . GLU A 1 291 ? 10.43 10.734 28.141 1 94.38 291 GLU A CA 1
ATOM 2294 C C . GLU A 1 291 ? 10.477 11.562 29.422 1 94.38 291 GLU A C 1
ATOM 2296 O O . GLU A 1 291 ? 11.469 11.523 30.156 1 94.38 291 GLU A O 1
ATOM 2301 N N . LYS A 1 292 ? 9.383 12.352 29.703 1 94.12 292 LYS A N 1
ATOM 2302 C CA . LYS A 1 292 ? 9.375 13.234 30.875 1 94.12 292 LYS A CA 1
ATOM 2303 C C . LYS A 1 292 ? 9.43 12.43 32.156 1 94.12 292 LYS A C 1
ATOM 2305 O O . LYS A 1 292 ? 8.766 11.398 32.281 1 94.12 292 LYS A O 1
ATOM 2310 N N . GLU A 1 293 ? 10.133 12.828 33.125 1 95.06 293 GLU A N 1
ATOM 2311 C CA . GLU A 1 293 ? 10.328 12.109 34.375 1 95.06 293 GLU A CA 1
ATOM 2312 C C . GLU A 1 293 ? 9.133 12.289 35.312 1 95.06 293 GLU A C 1
ATOM 2314 O O . GLU A 1 293 ? 8.609 11.312 35.844 1 95.06 293 GLU A O 1
ATOM 2319 N N . LYS A 1 294 ? 8.758 13.594 35.562 1 93.75 294 LYS A N 1
ATOM 2320 C CA . LYS A 1 294 ? 7.645 13.891 36.438 1 93.75 294 LYS A CA 1
ATOM 2321 C C . LYS A 1 294 ? 6.582 14.727 35.75 1 93.75 294 LYS A C 1
ATOM 2323 O O . LYS A 1 294 ? 6.902 15.703 35.062 1 93.75 294 LYS A O 1
ATOM 2328 N N . VAL A 1 295 ? 5.371 14.312 35.938 1 93.56 295 VAL A N 1
ATOM 2329 C CA . VAL A 1 295 ? 4.242 15.023 35.344 1 93.56 295 VAL A CA 1
ATOM 2330 C C . VAL A 1 295 ? 3.785 16.141 36.25 1 93.56 295 VAL A C 1
ATOM 2332 O O . VAL A 1 295 ? 3.518 15.906 37.438 1 93.56 295 VAL A O 1
ATOM 2335 N N . THR A 1 296 ? 3.648 17.328 35.781 1 93.81 296 THR A N 1
ATOM 2336 C CA . THR A 1 296 ? 3.244 18.484 36.562 1 93.81 296 THR A CA 1
ATOM 2337 C C . THR A 1 296 ? 1.81 18.891 36.25 1 93.81 296 THR A C 1
ATOM 2339 O O . THR A 1 296 ? 1.196 18.328 35.344 1 93.81 296 THR A O 1
ATOM 2342 N N . VAL A 1 297 ? 1.343 19.875 37 1 91.44 297 VAL A N 1
ATOM 2343 C CA . VAL A 1 297 ? 0.002 20.406 36.781 1 91.44 297 VAL A CA 1
ATOM 2344 C C . VAL A 1 297 ? -0.065 21.094 35.406 1 91.44 297 VAL A C 1
ATOM 2346 O O . VAL A 1 297 ? -1.078 21 34.719 1 91.44 297 VAL A O 1
ATOM 2349 N N . LYS A 1 298 ? 1.018 21.719 35.062 1 92.5 298 LYS A N 1
ATOM 2350 C CA . LYS A 1 298 ? 1.09 22.359 33.75 1 92.5 298 LYS A CA 1
ATOM 2351 C C . LYS A 1 298 ? 0.927 21.344 32.625 1 92.5 298 LYS A C 1
ATOM 2353 O O . LYS A 1 298 ? 0.247 21.609 31.625 1 92.5 298 LYS A O 1
ATOM 2358 N N . ASP A 1 299 ? 1.545 20.172 32.844 1 94.56 299 ASP A N 1
ATOM 2359 C CA . ASP A 1 299 ? 1.454 19.109 31.828 1 94.56 299 ASP A CA 1
ATOM 2360 C C . ASP A 1 299 ? 0.017 18.625 31.688 1 94.56 299 ASP A C 1
ATOM 2362 O O . ASP A 1 299 ? -0.451 18.391 30.562 1 94.56 299 ASP A O 1
ATOM 2366 N N . THR A 1 300 ? -0.656 18.531 32.75 1 91.88 300 THR A N 1
ATOM 2367 C CA . THR A 1 300 ? -2.037 18.062 32.75 1 91.88 300 THR A CA 1
ATOM 2368 C C . THR A 1 300 ? -2.965 19.109 32.125 1 91.88 300 THR A C 1
ATOM 2370 O O . THR A 1 300 ? -3.916 18.75 31.438 1 91.88 300 THR A O 1
ATOM 2373 N N . VAL A 1 301 ? -2.703 20.297 32.406 1 92.5 301 VAL A N 1
ATOM 2374 C CA . VAL A 1 301 ? -3.506 21.375 31.844 1 92.5 301 VAL A CA 1
ATOM 2375 C C . VAL A 1 301 ? -3.357 21.391 30.328 1 92.5 301 VAL A C 1
ATOM 2377 O O . VAL A 1 301 ? -4.344 21.562 29.594 1 92.5 301 VAL A O 1
ATOM 2380 N N . VAL A 1 302 ? -2.104 21.203 29.828 1 93.5 302 VAL A N 1
ATOM 2381 C CA . VAL A 1 302 ? -1.863 21.141 28.391 1 93.5 302 VAL A CA 1
ATOM 2382 C C . VAL A 1 302 ? -2.627 19.969 27.781 1 93.5 302 VAL A C 1
ATOM 2384 O O . VAL A 1 302 ? -3.256 20.109 26.734 1 93.5 302 VAL A O 1
ATOM 2387 N N . LEU A 1 303 ? -2.561 18.891 28.5 1 92.75 303 LEU A N 1
ATOM 2388 C CA . LEU A 1 303 ? -3.287 17.703 28.047 1 92.75 303 LEU A CA 1
ATOM 2389 C C . LEU A 1 303 ? -4.781 18 27.953 1 92.75 303 LEU A C 1
ATOM 2391 O O . LEU A 1 303 ? -5.418 17.672 26.953 1 92.75 303 LEU A O 1
ATOM 2395 N N . ALA A 1 304 ? -5.297 18.594 28.938 1 91.19 304 ALA A N 1
ATOM 2396 C CA . ALA A 1 304 ? -6.719 18.922 28.969 1 91.19 304 ALA A CA 1
ATOM 2397 C C . ALA A 1 304 ? -7.09 19.891 27.859 1 91.19 304 ALA A C 1
ATOM 2399 O O . ALA A 1 304 ? -8.117 19.734 27.203 1 91.19 304 ALA A O 1
ATOM 2400 N N . LEU A 1 305 ? -6.289 20.859 27.688 1 91.56 305 LEU A N 1
ATOM 2401 C CA . LEU A 1 305 ? -6.543 21.875 26.656 1 91.56 305 LEU A CA 1
ATOM 2402 C C . LEU A 1 305 ? -6.555 21.234 25.266 1 91.56 305 LEU A C 1
ATOM 2404 O O . LEU A 1 305 ? -7.41 21.562 24.438 1 91.56 305 LEU A O 1
ATOM 2408 N N . LEU A 1 306 ? -5.582 20.328 25.016 1 92.62 306 LEU A N 1
ATOM 2409 C CA . LEU A 1 306 ? -5.523 19.641 23.734 1 92.62 306 LEU A CA 1
ATOM 2410 C C . LEU A 1 306 ? -6.781 18.812 23.5 1 92.62 306 LEU A C 1
ATOM 2412 O O . LEU A 1 306 ? -7.344 18.812 22.406 1 92.62 306 LEU A O 1
ATOM 2416 N N . LEU A 1 307 ? -7.277 18.203 24.516 1 90.88 307 LEU A N 1
ATOM 2417 C CA . LEU A 1 307 ? -8.469 17.359 24.406 1 90.88 307 LEU A CA 1
ATOM 2418 C C . LEU A 1 307 ? -9.719 18.219 24.234 1 90.88 307 LEU A C 1
ATOM 2420 O O . LEU A 1 307 ? -10.641 17.844 23.516 1 90.88 307 LEU A O 1
ATOM 2424 N N . ILE A 1 308 ? -9.734 19.328 24.953 1 88.38 308 ILE A N 1
ATOM 2425 C CA . ILE A 1 308 ? -10.875 20.234 24.875 1 88.38 308 ILE A CA 1
ATOM 2426 C C . ILE A 1 308 ? -10.969 20.828 23.469 1 88.38 308 ILE A C 1
ATOM 2428 O O . ILE A 1 308 ? -12.07 21.031 22.938 1 88.38 308 ILE A O 1
ATOM 2432 N N . LEU A 1 309 ? -9.844 21.047 22.859 1 87.81 309 LEU A N 1
ATOM 2433 C CA . LEU A 1 309 ? -9.82 21.578 21.5 1 87.81 309 LEU A CA 1
ATOM 2434 C C . LEU A 1 309 ? -10.156 20.5 20.484 1 87.81 309 LEU A C 1
ATOM 2436 O O . LEU A 1 309 ? -10.742 20.781 19.438 1 87.81 309 LEU A O 1
ATOM 2440 N N . LEU A 1 310 ? -9.836 19.281 20.766 1 85.69 310 LEU A N 1
ATOM 2441 C CA . LEU A 1 310 ? -9.961 18.172 19.828 1 85.69 310 LEU A CA 1
ATOM 2442 C C . LEU A 1 310 ? -11.359 17.562 19.891 1 85.69 310 LEU A C 1
ATOM 2444 O O . LEU A 1 310 ? -12.016 17.391 18.859 1 85.69 310 LEU A O 1
ATOM 2448 N N . GLU A 1 311 ? -11.969 17.312 20.984 1 78.75 311 GLU A N 1
ATOM 2449 C CA . GLU A 1 311 ? -13.078 16.375 21.172 1 78.75 311 GLU A CA 1
ATOM 2450 C C . GLU A 1 311 ? -14.414 17.047 20.859 1 78.75 311 GLU A C 1
ATOM 2452 O O . GLU A 1 311 ? -15.289 16.453 20.234 1 78.75 311 GLU A O 1
ATOM 2457 N N . PRO A 1 312 ? -14.531 18.359 21.219 1 74.19 312 PRO A N 1
ATOM 2458 C CA . PRO A 1 312 ? -15.828 18.953 20.891 1 74.19 312 PRO A CA 1
ATOM 2459 C C . PRO A 1 312 ? -16.031 19.141 19.391 1 74.19 312 PRO A C 1
ATOM 2461 O O . PRO A 1 312 ? -17.172 19.172 18.906 1 74.19 312 PRO A O 1
ATOM 2464 N N . GLY A 1 313 ? -14.914 19.25 18.672 1 75.44 313 GLY A N 1
ATOM 2465 C CA . GLY A 1 313 ? -15.016 19.406 17.234 1 75.44 313 GLY A CA 1
ATOM 2466 C C . GLY A 1 313 ? -15.383 18.125 16.516 1 75.44 313 GLY A C 1
ATOM 2467 O O . GLY A 1 313 ? -16.156 18.141 15.547 1 75.44 313 GLY A O 1
ATOM 2468 N N . LYS A 1 314 ? -14.875 17.016 16.938 1 84.5 314 LYS A N 1
ATOM 2469 C CA . LYS A 1 314 ? -15.172 15.703 16.391 1 84.5 314 LYS A CA 1
ATOM 2470 C C . LYS A 1 314 ? -15.188 14.633 17.484 1 84.5 314 LYS A C 1
ATOM 2472 O O . LYS A 1 314 ? -14.164 14.008 17.75 1 84.5 314 LYS A O 1
ATOM 2477 N N . ILE A 1 315 ? -16.312 14.344 17.984 1 83.31 315 ILE A N 1
ATOM 2478 C CA . ILE A 1 315 ? -16.516 13.469 19.141 1 83.31 315 ILE A CA 1
ATOM 2479 C C . ILE A 1 315 ? -16.094 12.047 18.781 1 83.31 315 ILE A C 1
ATOM 2481 O O . ILE A 1 315 ? -15.82 11.234 19.656 1 83.31 315 ILE A O 1
ATOM 2485 N N . VAL A 1 316 ? -15.945 11.797 17.547 1 88.75 316 VAL A N 1
ATOM 2486 C CA . VAL A 1 316 ? -15.648 10.445 17.062 1 88.75 316 VAL A CA 1
ATOM 2487 C C . VAL A 1 316 ? -14.242 10.047 17.516 1 88.75 316 VAL A C 1
ATOM 2489 O O . VAL A 1 316 ? -13.914 8.859 17.562 1 88.75 316 VAL A O 1
ATOM 2492 N N . TYR A 1 317 ? -13.391 11.039 17.922 1 91.62 317 TYR A N 1
ATOM 2493 C CA . TYR A 1 317 ? -12.016 10.734 18.312 1 91.62 317 TYR A CA 1
ATOM 2494 C C . TYR A 1 317 ? -11.891 10.656 19.828 1 91.62 317 TYR A C 1
ATOM 2496 O O . TYR A 1 317 ? -10.781 10.562 20.359 1 91.62 317 TYR A O 1
ATOM 2504 N N . LEU A 1 318 ? -12.984 10.609 20.562 1 88.94 318 LEU A N 1
ATOM 2505 C CA . LEU A 1 318 ? -13.008 10.57 22.016 1 88.94 318 LEU A CA 1
ATOM 2506 C C . LEU A 1 318 ? -12.227 9.367 22.531 1 88.94 318 LEU A C 1
ATOM 2508 O O . LEU A 1 318 ? -11.461 9.484 23.5 1 88.94 318 LEU A O 1
ATOM 2512 N N . PRO A 1 319 ? -12.352 8.242 21.875 1 92.06 319 PRO A N 1
ATOM 2513 C CA . PRO A 1 319 ? -11.617 7.078 22.375 1 92.06 319 PRO A CA 1
ATOM 2514 C C . PRO A 1 319 ? -10.102 7.281 22.344 1 92.06 319 PRO A C 1
ATOM 2516 O O . PRO A 1 319 ? -9.375 6.691 23.141 1 92.06 319 PRO A O 1
ATOM 2519 N N . VAL A 1 320 ? -9.633 8.102 21.5 1 92.31 320 VAL A N 1
ATOM 2520 C CA . VAL A 1 320 ? -8.195 8.344 21.375 1 92.31 320 VAL A CA 1
ATOM 2521 C C . VAL A 1 320 ? -7.66 8.938 22.672 1 92.31 320 VAL A C 1
ATOM 2523 O O . VAL A 1 320 ? -6.477 8.781 23 1 92.31 320 VAL A O 1
ATOM 2526 N N . ALA A 1 321 ? -8.531 9.562 23.469 1 91.25 321 ALA A N 1
ATOM 2527 C CA . ALA A 1 321 ? -8.141 10.109 24.766 1 91.25 321 ALA A CA 1
ATOM 2528 C C . ALA A 1 321 ? -7.641 9.016 25.703 1 91.25 321 ALA A C 1
ATOM 2530 O O . ALA A 1 321 ? -6.934 9.289 26.672 1 91.25 321 ALA A O 1
ATOM 2531 N N . GLY A 1 322 ? -8.016 7.777 25.344 1 92.38 322 GLY A N 1
ATOM 2532 C CA . GLY A 1 322 ? -7.594 6.648 26.156 1 92.38 322 GLY A CA 1
ATOM 2533 C C . GLY A 1 322 ? -6.09 6.457 26.188 1 92.38 322 GLY A C 1
ATOM 2534 O O . GLY A 1 322 ? -5.555 5.762 27.047 1 92.38 322 GLY A O 1
ATOM 2535 N N . ILE A 1 323 ? -5.383 7.113 25.281 1 94.12 323 ILE A N 1
ATOM 2536 C CA . ILE A 1 323 ? -3.93 7.008 25.234 1 94.12 323 ILE A CA 1
ATOM 2537 C C . ILE A 1 323 ? -3.324 7.633 26.484 1 94.12 323 ILE A C 1
ATOM 2539 O O . ILE A 1 323 ? -2.197 7.305 26.859 1 94.12 323 ILE A O 1
ATOM 2543 N N . CYS A 1 324 ? -4.059 8.492 27.203 1 92.5 324 CYS A N 1
ATOM 2544 C CA . CYS A 1 324 ? -3.6 9.125 28.438 1 92.5 324 CYS A CA 1
ATOM 2545 C C . CYS A 1 324 ? -3.264 8.086 29.5 1 92.5 324 CYS A C 1
ATOM 2547 O O . CYS A 1 324 ? -2.461 8.344 30.391 1 92.5 324 CYS A O 1
ATOM 2549 N N . LEU A 1 325 ? -3.883 6.906 29.344 1 91.31 325 LEU A N 1
ATOM 2550 C CA . LEU A 1 325 ? -3.668 5.852 30.328 1 91.31 325 LEU A CA 1
ATOM 2551 C C . LEU A 1 325 ? -2.271 5.258 30.188 1 91.31 325 LEU A C 1
ATOM 2553 O O . LEU A 1 325 ? -1.828 4.492 31.047 1 91.31 325 LEU A O 1
ATOM 2557 N N . PHE A 1 326 ? -1.592 5.648 29.141 1 92.81 326 PHE A N 1
ATOM 2558 C CA . PHE A 1 326 ? -0.214 5.203 28.969 1 92.81 326 PHE A CA 1
ATOM 2559 C C . PHE A 1 326 ? 0.709 5.906 29.953 1 92.81 326 PHE A C 1
ATOM 2561 O O . PHE A 1 326 ? 1.819 5.438 30.219 1 92.81 326 PHE A O 1
ATOM 2568 N N . ILE A 1 327 ? 0.315 7.074 30.469 1 93.81 327 ILE A N 1
ATOM 2569 C CA . ILE A 1 327 ? 1.125 7.824 31.422 1 93.81 327 ILE A CA 1
ATOM 2570 C C . ILE A 1 327 ? 1.13 7.105 32.781 1 93.81 327 ILE A C 1
ATOM 2572 O O . ILE A 1 327 ? 0.085 6.965 33.406 1 93.81 327 ILE A O 1
ATOM 2576 N N . PRO A 1 328 ? 2.229 6.742 33.156 1 92.31 328 PRO A N 1
ATOM 2577 C CA . PRO A 1 328 ? 2.281 5.98 34.406 1 92.31 328 PRO A CA 1
ATOM 2578 C C . PRO A 1 328 ? 1.91 6.82 35.625 1 92.31 328 PRO A C 1
ATOM 2580 O O . PRO A 1 328 ? 2.246 8.008 35.688 1 92.31 328 PRO A O 1
ATOM 2583 N N . SER A 1 329 ? 1.282 6.156 36.562 1 90.88 329 SER A N 1
ATOM 2584 C CA . SER A 1 329 ? 0.907 6.824 37.812 1 90.88 329 SER A CA 1
ATOM 2585 C C . SER A 1 329 ? 2.137 7.184 38.656 1 90.88 329 SER A C 1
ATOM 2587 O O . SER A 1 329 ? 2.104 8.133 39.438 1 90.88 329 SER A O 1
ATOM 2589 N N . SER A 1 330 ? 3.129 6.418 38.375 1 91.75 330 SER A N 1
ATOM 2590 C CA . SER A 1 330 ? 4.355 6.621 39.125 1 91.75 330 SER A CA 1
ATOM 2591 C C . SER A 1 330 ? 4.984 7.973 38.812 1 91.75 330 SER A C 1
ATOM 2593 O O . SER A 1 330 ? 5.844 8.453 39.562 1 91.75 330 SER A O 1
ATOM 2595 N N . LYS A 1 331 ? 4.613 8.617 37.812 1 91.25 331 LYS A N 1
ATOM 2596 C CA . LYS A 1 331 ? 5.195 9.898 37.406 1 91.25 331 LYS A CA 1
ATOM 2597 C C . LYS A 1 331 ? 4.488 11.062 38.094 1 91.25 331 LYS A C 1
ATOM 2599 O O . LYS A 1 331 ? 4.898 12.219 37.969 1 91.25 331 LYS A O 1
ATOM 2604 N N . PHE A 1 332 ? 3.367 10.734 38.719 1 92.12 332 PHE A N 1
ATOM 2605 C CA . PHE A 1 332 ? 2.639 11.742 39.469 1 92.12 332 PHE A CA 1
ATOM 2606 C C . PHE A 1 332 ? 3.104 11.75 40.938 1 92.12 332 PHE A C 1
ATOM 2608 O O . PHE A 1 332 ? 3.795 10.836 41.375 1 92.12 332 PHE A O 1
ATOM 2615 N N . LYS A 1 333 ? 2.766 12.867 41.625 1 85.25 333 LYS A N 1
ATOM 2616 C CA . LYS A 1 333 ? 3.166 12.984 43.031 1 85.25 333 LYS A CA 1
ATOM 2617 C C . LYS A 1 333 ? 2.6 11.844 43.875 1 85.25 333 LYS A C 1
ATOM 2619 O O . LYS A 1 333 ? 3.273 11.328 44.75 1 85.25 333 LYS A O 1
ATOM 2624 N N . SER A 1 334 ? 1.313 11.492 43.656 1 90.81 334 SER A N 1
ATOM 2625 C CA . SER A 1 334 ? 0.625 10.398 44.312 1 90.81 334 SER A CA 1
ATOM 2626 C C . SER A 1 334 ? -0.408 9.742 43.406 1 90.81 334 SER A C 1
ATOM 2628 O O . SER A 1 334 ? -0.73 10.281 42.344 1 90.81 334 SER A O 1
ATOM 2630 N N . LYS A 1 335 ? -0.784 8.672 43.75 1 87.94 335 LYS A N 1
ATOM 2631 C CA . LYS A 1 335 ? -1.848 7.98 43.031 1 87.94 335 LYS A CA 1
ATOM 2632 C C . LYS A 1 335 ? -3.129 8.805 43.031 1 87.94 335 LYS A C 1
ATOM 2634 O O . LYS A 1 335 ? -3.881 8.781 42.031 1 87.94 335 LYS A O 1
ATOM 2639 N N . ARG A 1 336 ? -3.303 9.477 44.125 1 90.19 336 ARG A N 1
ATOM 2640 C CA . ARG A 1 336 ? -4.457 10.367 44.219 1 90.19 336 ARG A CA 1
ATOM 2641 C C . ARG A 1 336 ? -4.391 11.469 43.188 1 90.19 336 ARG A C 1
ATOM 2643 O O . ARG A 1 336 ? -5.387 11.766 42.531 1 90.19 336 ARG A O 1
ATOM 2650 N N . ASN A 1 337 ? -3.248 11.922 43.094 1 88.88 337 ASN A N 1
ATOM 2651 C CA . ASN A 1 337 ? -3.045 12.984 42.094 1 88.88 337 ASN A CA 1
ATOM 2652 C C . ASN A 1 337 ? -3.248 12.469 40.688 1 88.88 337 ASN A C 1
ATOM 2654 O O . ASN A 1 337 ? -3.707 13.211 39.812 1 88.88 337 ASN A O 1
ATOM 2658 N N . TYR A 1 338 ? -2.809 11.289 40.531 1 88.38 338 TYR A N 1
ATOM 2659 C CA . TYR A 1 338 ? -3.033 10.656 39.25 1 88.38 338 TYR A CA 1
ATOM 2660 C C . TYR A 1 338 ? -4.52 10.594 38.906 1 88.38 338 TYR A C 1
ATOM 2662 O O . TYR A 1 338 ? -4.953 11.047 37.844 1 88.38 338 TYR A O 1
ATOM 2670 N N . TRP A 1 339 ? -5.324 10.141 39.812 1 89.38 339 TRP A N 1
ATOM 2671 C CA . TRP A 1 339 ? -6.754 9.961 39.594 1 89.38 339 TRP A CA 1
ATOM 2672 C C . TRP A 1 339 ? -7.465 11.305 39.5 1 89.38 339 TRP A C 1
ATOM 2674 O O . TRP A 1 339 ? -8.406 11.469 38.719 1 89.38 339 TRP A O 1
ATOM 2684 N N . ILE A 1 340 ? -6.98 12.164 40.281 1 89.69 340 ILE A N 1
ATOM 2685 C CA . ILE A 1 340 ? -7.539 13.508 40.188 1 89.69 340 ILE A CA 1
ATOM 2686 C C . ILE A 1 340 ? -7.285 14.094 38.812 1 89.69 340 ILE A C 1
ATOM 2688 O O . ILE A 1 340 ? -8.18 14.695 38.219 1 89.69 340 ILE A O 1
ATOM 2692 N N . SER A 1 341 ? -6.145 13.867 38.375 1 84.12 341 SER A N 1
ATOM 2693 C CA . SER A 1 341 ? -5.793 14.352 37.062 1 84.12 341 SER A CA 1
ATOM 2694 C C . SER A 1 341 ? -6.641 13.672 35.969 1 84.12 341 SER A C 1
ATOM 2696 O O . SER A 1 341 ? -7.148 14.336 35.062 1 84.12 341 SER A O 1
ATOM 2698 N N . VAL A 1 342 ? -6.719 12.398 36.094 1 85.62 342 VAL A N 1
ATOM 2699 C CA . VAL A 1 342 ? -7.5 11.633 35.125 1 85.62 342 VAL A CA 1
ATOM 2700 C C . VAL A 1 342 ? -8.945 12.125 35.125 1 85.62 342 VAL A C 1
ATOM 2702 O O . VAL A 1 342 ? -9.508 12.43 34.062 1 85.62 342 VAL A O 1
ATOM 2705 N N . ILE A 1 343 ? -9.492 12.25 36.25 1 88 343 ILE A N 1
ATOM 2706 C CA . ILE A 1 343 ? -10.883 12.664 36.406 1 88 343 ILE A CA 1
ATOM 2707 C C . ILE A 1 343 ? -11.055 14.102 35.906 1 88 343 ILE A C 1
ATOM 2709 O O . ILE A 1 343 ? -12.047 14.43 35.25 1 88 343 ILE A O 1
ATOM 2713 N N . SER A 1 344 ? -10.109 14.859 36.219 1 86.62 344 SER A N 1
ATOM 2714 C CA . SER A 1 344 ? -10.164 16.25 35.781 1 86.62 344 SER A CA 1
ATOM 2715 C C . SER A 1 344 ? -10.156 16.344 34.25 1 86.62 344 SER A C 1
ATOM 2717 O O . SER A 1 344 ? -10.93 17.109 33.688 1 86.62 344 SER A O 1
ATOM 2719 N N . VAL A 1 345 ? -9.297 15.633 33.719 1 82 345 VAL A N 1
ATOM 2720 C CA . VAL A 1 345 ? -9.195 15.641 32.25 1 82 345 VAL A CA 1
ATOM 2721 C C . VAL A 1 345 ? -10.492 15.102 31.656 1 82 345 VAL A C 1
ATOM 2723 O O . VAL A 1 345 ? -11.055 15.711 30.734 1 82 345 VAL A O 1
ATOM 2726 N N . ILE A 1 346 ? -10.977 14.047 32.156 1 84.75 346 ILE A N 1
ATOM 2727 C CA . ILE A 1 346 ? -12.219 13.445 31.672 1 84.75 346 ILE A CA 1
ATOM 2728 C C . ILE A 1 346 ? -13.367 14.445 31.828 1 84.75 346 ILE A C 1
ATOM 2730 O O . ILE A 1 346 ? -14.164 14.633 30.906 1 84.75 346 ILE A O 1
ATOM 2734 N N . THR A 1 347 ? -13.422 14.953 33 1 84.56 347 THR A N 1
ATOM 2735 C CA . THR A 1 347 ? -14.484 15.906 33.281 1 84.56 347 THR A CA 1
ATOM 2736 C C . THR A 1 347 ? -14.414 17.109 32.344 1 84.56 347 THR A C 1
ATOM 2738 O O . THR A 1 347 ? -15.43 17.547 31.812 1 84.56 347 THR A O 1
ATOM 2741 N N . ALA A 1 348 ? -13.234 17.656 32.188 1 80.56 348 ALA A N 1
ATOM 2742 C CA . ALA A 1 348 ? -13.039 18.781 31.266 1 80.56 348 ALA A CA 1
ATOM 2743 C C . ALA A 1 348 ? -13.492 18.422 29.844 1 80.56 348 ALA A C 1
ATOM 2745 O O . ALA A 1 348 ? -14.156 19.234 29.188 1 80.56 348 ALA A O 1
ATOM 2746 N N . VAL A 1 349 ? -13.148 17.219 29.406 1 83 349 VAL A N 1
ATOM 2747 C CA . VAL A 1 349 ? -13.492 16.766 28.062 1 83 349 VAL A CA 1
ATOM 2748 C C . VAL A 1 349 ? -15 16.578 27.938 1 83 349 VAL A C 1
ATOM 2750 O O . VAL A 1 349 ? -15.617 17.047 26.984 1 83 349 VAL A O 1
ATOM 2753 N N . VAL A 1 350 ? -15.562 16 28.922 1 83.12 350 VAL A N 1
ATOM 2754 C CA . VAL A 1 350 ? -17 15.75 28.922 1 83.12 350 VAL A CA 1
ATOM 2755 C C . VAL A 1 350 ? -17.75 17.078 28.922 1 83.12 350 VAL A C 1
ATOM 2757 O O . VAL A 1 350 ? -18.719 17.266 28.188 1 83.12 350 VAL A O 1
ATOM 2760 N N . LEU A 1 351 ? -17.312 17.891 29.734 1 81.44 351 LEU A N 1
ATOM 2761 C CA . LEU A 1 351 ? -17.938 19.203 29.828 1 81.44 351 LEU A CA 1
ATOM 2762 C C . LEU A 1 351 ? -17.812 19.953 28.5 1 81.44 351 LEU A C 1
ATOM 2764 O O . LEU A 1 351 ? -18.781 20.578 28.047 1 81.44 351 LEU A O 1
ATOM 2768 N N . ALA A 1 352 ? -16.641 19.922 27.969 1 78.56 352 ALA A N 1
ATOM 2769 C CA . ALA A 1 352 ? -16.422 20.578 26.688 1 78.56 352 ALA A CA 1
ATOM 2770 C C . ALA A 1 352 ? -17.328 20 25.609 1 78.56 352 ALA A C 1
ATOM 2772 O O . ALA A 1 352 ? -17.938 20.734 24.828 1 78.56 352 ALA A O 1
ATOM 2773 N N . VAL A 1 353 ? -17.375 18.688 25.531 1 80 353 VAL A N 1
ATOM 2774 C CA . VAL A 1 353 ? -18.219 18 24.562 1 80 353 VAL A CA 1
ATOM 2775 C C . VAL A 1 353 ? -19.688 18.359 24.797 1 80 353 VAL A C 1
ATOM 2777 O O . VAL A 1 353 ? -20.422 18.625 23.844 1 80 353 VAL A O 1
ATOM 2780 N N . PHE A 1 354 ? -20.062 18.422 26.047 1 78.5 354 PHE A N 1
ATOM 2781 C CA . PHE A 1 354 ? -21.438 18.75 26.406 1 78.5 354 PHE A CA 1
ATOM 2782 C C . PHE A 1 354 ? -21.766 20.188 26 1 78.5 354 PHE A C 1
ATOM 2784 O O . PHE A 1 354 ? -22.828 20.438 25.422 1 78.5 354 PHE A O 1
ATOM 2791 N N . LEU A 1 355 ? -20.859 21.062 26.234 1 73.44 355 LEU A N 1
ATOM 2792 C CA . LEU A 1 355 ? -21.125 22.484 25.984 1 73.44 355 LEU A CA 1
ATOM 2793 C C . LEU A 1 355 ? -21.188 22.75 24.484 1 73.44 355 LEU A C 1
ATOM 2795 O O . LEU A 1 355 ? -22 23.562 24.031 1 73.44 355 LEU A O 1
ATOM 2799 N N . VAL A 1 356 ? -20.438 22.078 23.766 1 71 356 VAL A N 1
ATOM 2800 C CA . VAL A 1 356 ? -20.328 22.375 22.328 1 71 356 VAL A CA 1
ATOM 2801 C C . VAL A 1 356 ? -21.328 21.516 21.562 1 71 356 VAL A C 1
ATOM 2803 O O . VAL A 1 356 ? -21.953 21.984 20.594 1 71 356 VAL A O 1
ATOM 2806 N N . ASN A 1 357 ? -21.5 20.25 21.969 1 73.81 357 ASN A N 1
ATOM 2807 C CA . ASN A 1 357 ? -22.234 19.281 21.156 1 73.81 357 ASN A CA 1
ATOM 2808 C C . ASN A 1 357 ? -23.609 18.969 21.781 1 73.81 357 ASN A C 1
ATOM 2810 O O . ASN A 1 357 ? -24.297 18.047 21.328 1 73.81 357 ASN A O 1
ATOM 2814 N N . ARG A 1 358 ? -24.016 19.688 22.797 1 69.19 358 ARG A N 1
ATOM 2815 C CA . ARG A 1 358 ? -25.25 19.359 23.484 1 69.19 358 ARG A CA 1
ATOM 2816 C C . ARG A 1 358 ? -26.438 19.344 22.531 1 69.19 358 ARG A C 1
ATOM 2818 O O . ARG A 1 358 ? -27.312 18.484 22.625 1 69.19 358 ARG A O 1
ATOM 2825 N N . LEU A 1 359 ? -26.375 20.203 21.562 1 61.19 359 LEU A N 1
ATOM 2826 C CA . LEU A 1 359 ? -27.531 20.266 20.656 1 61.19 359 LEU A CA 1
ATOM 2827 C C . LEU A 1 359 ? -27.516 19.094 19.688 1 61.19 359 LEU A C 1
ATOM 2829 O O . LEU A 1 359 ? -28.562 18.484 19.453 1 61.19 359 LEU A O 1
ATOM 2833 N N . VAL A 1 360 ? -26.375 18.797 19.219 1 63.59 360 VAL A N 1
ATOM 2834 C CA . VAL A 1 360 ? -26.281 17.703 18.25 1 63.59 360 VAL A CA 1
ATOM 2835 C C . VAL A 1 360 ? -26.531 16.375 18.969 1 63.59 360 VAL A C 1
ATOM 2837 O O . VAL A 1 360 ? -27.266 15.523 18.453 1 63.59 360 VAL A O 1
ATOM 2840 N N . LEU A 1 361 ? -26.078 16.188 20.078 1 65.5 361 LEU A N 1
ATOM 2841 C CA . LEU A 1 361 ? -26.25 14.961 20.859 1 65.5 361 LEU A CA 1
ATOM 2842 C C . LEU A 1 361 ? -27.719 14.789 21.281 1 65.5 361 LEU A C 1
ATOM 2844 O O . LEU A 1 361 ? -28.234 13.672 21.25 1 65.5 361 LEU A O 1
ATOM 2848 N N . SER A 1 362 ? -28.25 15.898 21.609 1 65 362 SER A N 1
ATOM 2849 C CA . SER A 1 362 ? -29.656 15.859 21.984 1 65 362 SER A CA 1
ATOM 2850 C C . SER A 1 362 ? -30.547 15.531 20.781 1 65 362 SER A C 1
ATOM 2852 O O . SER A 1 362 ? -31.516 14.789 20.906 1 65 362 SER A O 1
ATOM 2854 N N . ALA A 1 363 ? -30.109 16.062 19.734 1 63.88 363 ALA A N 1
ATOM 2855 C CA . ALA A 1 363 ? -30.859 15.781 18.516 1 63.88 363 ALA A CA 1
ATOM 2856 C C . ALA A 1 363 ? -30.766 14.305 18.141 1 63.88 363 ALA A C 1
ATOM 2858 O O . ALA A 1 363 ? -31.766 13.68 17.797 1 63.88 363 ALA A O 1
ATOM 2859 N N . TRP A 1 364 ? -29.625 13.742 18.234 1 65 364 TRP A N 1
ATOM 2860 C CA . TRP A 1 364 ? -29.438 12.328 17.922 1 65 364 TRP A CA 1
ATOM 2861 C C . TRP A 1 364 ? -30.188 11.445 18.906 1 65 364 TRP A C 1
ATOM 2863 O O . TRP A 1 364 ? -30.766 10.422 18.531 1 65 364 TRP A O 1
ATOM 2873 N N . ALA A 1 365 ? -30.188 11.922 20.078 1 61.12 365 ALA A N 1
ATOM 2874 C CA . ALA A 1 365 ? -30.797 11.133 21.141 1 61.12 365 ALA A CA 1
ATOM 2875 C C . ALA A 1 365 ? -32.312 11.172 21.078 1 61.12 365 ALA A C 1
ATOM 2877 O O . ALA A 1 365 ? -33 10.227 21.5 1 61.12 365 ALA A O 1
ATOM 2878 N N . THR A 1 366 ? -32.75 12.25 20.547 1 57.69 366 THR A N 1
ATOM 2879 C CA . THR A 1 366 ? -34.188 12.43 20.656 1 57.69 366 THR A CA 1
ATOM 2880 C C . THR A 1 366 ? -34.875 12.188 19.312 1 57.69 366 THR A C 1
ATOM 2882 O O . THR A 1 366 ? -36.094 12.031 19.234 1 57.69 366 THR A O 1
ATOM 2885 N N . THR A 1 367 ? -34 12.258 18.344 1 60.91 367 THR A N 1
ATOM 2886 C CA . THR A 1 367 ? -34.625 12.148 17.031 1 60.91 367 THR A CA 1
ATOM 2887 C C . THR A 1 367 ? -35.125 10.727 16.781 1 60.91 367 THR A C 1
ATOM 2889 O O . THR A 1 367 ? -34.344 9.773 16.828 1 60.91 367 THR A O 1
ATOM 2892 N N . THR A 1 368 ? -36.406 10.562 16.797 1 56.25 368 THR A N 1
ATOM 2893 C CA . THR A 1 368 ? -37.062 9.289 16.516 1 56.25 368 THR A CA 1
ATOM 2894 C C . THR A 1 368 ? -37.156 9.055 15.008 1 56.25 368 THR A C 1
ATOM 2896 O O . THR A 1 368 ? -37.375 7.926 14.562 1 56.25 368 THR A O 1
ATOM 2899 N N . GLU A 1 369 ? -37.125 10.273 14.391 1 61.5 369 GLU A N 1
ATOM 2900 C CA . GLU A 1 369 ? -37.125 10.172 12.938 1 61.5 369 GLU A CA 1
ATOM 2901 C C . GLU A 1 369 ? -35.969 10.945 12.32 1 61.5 369 GLU A C 1
ATOM 2903 O O . GLU A 1 369 ? -35.594 12.008 12.82 1 61.5 369 GLU A O 1
ATOM 2908 N N . SER A 1 370 ? -35.25 10.188 11.594 1 70.06 370 SER A N 1
ATOM 2909 C CA . SER A 1 370 ? -34.156 10.836 10.891 1 70.06 370 SER A CA 1
ATOM 2910 C C . SER A 1 370 ? -34.406 10.891 9.391 1 70.06 370 SER A C 1
ATOM 2912 O O . SER A 1 370 ? -35.062 10.023 8.836 1 70.06 370 SER A O 1
ATOM 2914 N N . TYR A 1 371 ? -34.156 12.133 8.891 1 63.66 371 TYR A N 1
ATOM 2915 C CA . TYR A 1 371 ? -34.344 12.344 7.457 1 63.66 371 TYR A CA 1
ATOM 2916 C C . TYR A 1 371 ? -33 12.633 6.777 1 63.66 371 TYR A C 1
ATOM 2918 O O . TYR A 1 371 ? -32.219 13.461 7.254 1 63.66 371 TYR A O 1
ATOM 2926 N N . VAL A 1 372 ? -32.781 11.766 5.82 1 71.31 372 VAL A N 1
ATOM 2927 C CA . VAL A 1 372 ? -31.562 11.945 5.016 1 71.31 372 VAL A CA 1
ATOM 2928 C C . VAL A 1 372 ? -31.906 12.734 3.75 1 71.31 372 VAL A C 1
ATOM 2930 O O . VAL A 1 372 ? -32.562 12.211 2.838 1 71.31 372 VAL A O 1
ATOM 2933 N N . GLY A 1 373 ? -31.469 14.023 3.654 1 64 373 GLY A N 1
ATOM 2934 C CA . GLY A 1 373 ? -31.891 14.984 2.645 1 64 373 GLY A CA 1
ATOM 2935 C C . GLY A 1 373 ? -31.531 14.555 1.231 1 64 373 GLY A C 1
ATOM 2936 O O . GLY A 1 373 ? -32.375 14.594 0.336 1 64 373 GLY A O 1
ATOM 2937 N N . TRP A 1 374 ? -30.406 13.984 1.153 1 67.62 374 TRP A N 1
ATOM 2938 C CA . TRP A 1 374 ? -29.953 13.719 -0.209 1 67.62 374 TRP A CA 1
ATOM 2939 C C . TRP A 1 374 ? -30.703 12.531 -0.808 1 67.62 374 TRP A C 1
ATOM 2941 O O . TRP A 1 374 ? -30.844 12.422 -2.029 1 67.62 374 TRP A O 1
ATOM 2951 N N . SER A 1 375 ? -31.281 11.602 -0.007 1 68.19 375 SER A N 1
ATOM 2952 C CA . SER A 1 375 ? -32 10.43 -0.464 1 68.19 375 SER A CA 1
ATOM 2953 C C . SER A 1 375 ? -33.5 10.594 -0.256 1 68.19 375 SER A C 1
ATOM 2955 O O . SER A 1 375 ? -34.312 9.773 -0.724 1 68.19 375 SER A O 1
ATOM 2957 N N . GLU A 1 376 ? -33.875 11.664 0.37 1 73.81 376 GLU A N 1
ATOM 2958 C CA . GLU A 1 376 ? -35.281 11.883 0.712 1 73.81 376 GLU A CA 1
ATOM 2959 C C . GLU A 1 376 ? -35.906 10.641 1.361 1 73.81 376 GLU A C 1
ATOM 2961 O O . GLU A 1 376 ? -36.969 10.195 0.967 1 73.81 376 GLU A O 1
ATOM 2966 N N . ALA A 1 377 ? -35.062 10.016 2.291 1 80.25 377 ALA A N 1
ATOM 2967 C CA . ALA A 1 377 ? -35.469 8.781 2.959 1 80.25 377 ALA A CA 1
ATOM 2968 C C . ALA A 1 377 ? -35.188 8.852 4.457 1 80.25 377 ALA A C 1
ATOM 2970 O O . ALA A 1 377 ? -34.5 9.758 4.926 1 80.25 377 ALA A O 1
ATOM 2971 N N . ALA A 1 378 ? -35.906 7.863 5.109 1 83.44 378 ALA A N 1
ATOM 2972 C CA . ALA A 1 378 ? -35.656 7.777 6.547 1 83.44 378 ALA A CA 1
ATOM 2973 C C . ALA A 1 378 ? -34.25 7.281 6.852 1 83.44 378 ALA A C 1
ATOM 2975 O O . ALA A 1 378 ? -33.719 6.453 6.117 1 83.44 378 ALA A O 1
ATOM 2976 N N . GLY A 1 379 ? -33.656 7.887 7.816 1 84.69 379 GLY A N 1
ATOM 2977 C CA . GLY A 1 379 ? -32.344 7.488 8.25 1 84.69 379 GLY A CA 1
ATOM 2978 C C . GLY A 1 379 ? -32.344 6.566 9.453 1 84.69 379 GLY A C 1
ATOM 2979 O O . GLY A 1 379 ? -33.406 6.289 10.016 1 84.69 379 GLY A O 1
ATOM 2980 N N . TYR A 1 380 ? -31.281 5.977 9.812 1 86.19 380 TYR A N 1
ATOM 2981 C CA . TYR A 1 380 ? -31.094 5.188 11.023 1 86.19 380 TYR A CA 1
ATOM 2982 C C . TYR A 1 380 ? -31.188 6.062 12.273 1 86.19 380 TYR A C 1
ATOM 2984 O O . TYR A 1 380 ? -30.844 7.242 12.234 1 86.19 380 TYR A O 1
ATOM 2992 N N . THR A 1 381 ? -31.672 5.531 13.305 1 83.31 381 THR A N 1
ATOM 2993 C CA . THR A 1 381 ? -31.75 6.215 14.586 1 83.31 381 THR A CA 1
ATOM 2994 C C . THR A 1 381 ? -31.031 5.414 15.672 1 83.31 381 THR A C 1
ATOM 2996 O O . THR A 1 381 ? -30.641 4.27 15.445 1 83.31 381 THR A O 1
ATOM 2999 N N . LEU A 1 382 ? -30.859 6.035 16.734 1 84.62 382 LEU A N 1
ATOM 3000 C CA . LEU A 1 382 ? -30.25 5.352 17.875 1 84.62 382 LEU A CA 1
ATOM 3001 C C . LEU A 1 382 ? -31.141 4.211 18.359 1 84.62 382 LEU A C 1
ATOM 3003 O O . LEU A 1 382 ? -30.641 3.201 18.859 1 84.62 382 LEU A O 1
ATOM 3007 N N . GLN A 1 383 ? -32.375 4.359 18.141 1 84.06 383 GLN A N 1
ATOM 3008 C CA . GLN A 1 383 ? -33.312 3.303 18.516 1 84.06 383 GLN A CA 1
ATOM 3009 C C . GLN A 1 383 ? -33.094 2.055 17.656 1 84.06 383 GLN A C 1
ATOM 3011 O O . GLN A 1 383 ? -33.188 0.932 18.156 1 84.06 383 GLN A O 1
ATOM 3016 N N . ASP A 1 384 ? -32.781 2.238 16.516 1 85.62 384 ASP A N 1
ATOM 3017 C CA . ASP A 1 384 ? -32.469 1.118 15.625 1 85.62 384 ASP A CA 1
ATOM 3018 C C . ASP A 1 384 ? -31.234 0.355 16.094 1 85.62 384 ASP A C 1
ATOM 3020 O O . ASP A 1 384 ? -31.203 -0.875 16.031 1 85.62 384 ASP A O 1
ATOM 3024 N N . VAL A 1 385 ? -30.297 1.065 16.562 1 86.44 385 VAL A N 1
ATOM 3025 C CA . VAL A 1 385 ? -29.047 0.483 17.031 1 86.44 385 VAL A CA 1
ATOM 3026 C C . VAL A 1 385 ? -29.312 -0.358 18.281 1 86.44 385 VAL A C 1
ATOM 3028 O O . VAL A 1 385 ? -28.781 -1.467 18.406 1 86.44 385 VAL A O 1
ATOM 3031 N N . TRP A 1 386 ? -30.172 0.15 19.125 1 87.94 386 TRP A N 1
ATOM 3032 C CA . TRP A 1 386 ? -30.469 -0.52 20.391 1 87.94 386 TRP A CA 1
ATOM 3033 C C . TRP A 1 386 ? -31.375 -1.721 20.156 1 87.94 386 TRP A C 1
ATOM 3035 O O . TRP A 1 386 ? -31.203 -2.771 20.781 1 87.94 386 TRP A O 1
ATOM 3045 N N . GLU A 1 387 ? -32.281 -1.667 19.297 1 90.31 387 GLU A N 1
ATOM 3046 C CA . GLU A 1 387 ? -33.281 -2.707 19.109 1 90.31 387 GLU A CA 1
ATOM 3047 C C . GLU A 1 387 ? -32.75 -3.824 18.219 1 90.31 387 GLU A C 1
ATOM 3049 O O . GLU A 1 387 ? -33.125 -4.988 18.375 1 90.31 387 GLU A O 1
ATOM 3054 N N . HIS A 1 388 ? -31.906 -3.463 17.375 1 90.56 388 HIS A N 1
ATOM 3055 C CA . HIS A 1 388 ? -31.438 -4.461 16.422 1 90.56 388 HIS A CA 1
ATOM 3056 C C . HIS A 1 388 ? -29.922 -4.449 16.312 1 90.56 388 HIS A C 1
ATOM 3058 O O . HIS A 1 388 ? -29.375 -4.25 15.219 1 90.56 388 HIS A O 1
ATOM 3064 N N . PRO A 1 389 ? -29.25 -4.852 17.312 1 91.56 389 PRO A N 1
ATOM 3065 C CA . PRO A 1 389 ? -27.781 -4.754 17.328 1 91.56 389 PRO A CA 1
ATOM 3066 C C . PRO A 1 389 ? -27.109 -5.66 16.312 1 91.56 389 PRO A C 1
ATOM 3068 O O . PRO A 1 389 ? -26.078 -5.301 15.75 1 91.56 389 PRO A O 1
ATOM 3071 N N . TYR A 1 390 ? -27.688 -6.797 16.125 1 91 390 TYR A N 1
ATOM 3072 C CA . TYR A 1 390 ? -27.094 -7.707 15.164 1 91 390 TYR A CA 1
ATOM 3073 C C . TYR A 1 390 ? -27.219 -7.156 13.75 1 91 390 TYR A C 1
ATOM 3075 O O . TYR A 1 390 ? -26.297 -7.301 12.93 1 91 390 TYR A O 1
ATOM 3083 N N . ARG A 1 391 ? -28.359 -6.578 13.477 1 90.25 391 ARG A N 1
ATOM 3084 C CA . ARG A 1 391 ? -28.547 -5.953 12.172 1 90.25 391 ARG A CA 1
ATOM 3085 C C . ARG A 1 391 ? -27.531 -4.832 11.953 1 90.25 391 ARG A C 1
ATOM 3087 O O . ARG A 1 391 ? -26.984 -4.684 10.859 1 90.25 391 ARG A O 1
ATOM 3094 N N . ILE A 1 392 ? -27.359 -4.117 13.016 1 92.38 392 ILE A N 1
ATOM 3095 C CA . ILE A 1 392 ? -26.406 -3.016 12.945 1 92.38 392 ILE A CA 1
ATOM 3096 C C . ILE A 1 392 ? -25 -3.57 12.727 1 92.38 392 ILE A C 1
ATOM 3098 O O . ILE A 1 392 ? -24.234 -3.033 11.93 1 92.38 392 ILE A O 1
ATOM 3102 N N . PHE A 1 393 ? -24.719 -4.609 13.398 1 93 393 PHE A N 1
ATOM 3103 C CA . PHE A 1 393 ? -23.438 -5.262 13.195 1 93 393 PHE A CA 1
ATOM 3104 C C . PHE A 1 393 ? -23.266 -5.672 11.742 1 93 393 PHE A C 1
ATOM 3106 O O . PHE A 1 393 ? -22.188 -5.477 11.156 1 93 393 PHE A O 1
ATOM 3113 N N . LYS A 1 394 ? -24.266 -6.188 11.195 1 92.31 394 LYS A N 1
ATOM 3114 C CA . LYS A 1 394 ? -24.219 -6.613 9.805 1 92.31 394 LYS A CA 1
ATOM 3115 C C . LYS A 1 394 ? -23.969 -5.434 8.875 1 92.31 394 LYS A C 1
ATOM 3117 O O . LYS A 1 394 ? -23.266 -5.562 7.875 1 92.31 394 LYS A O 1
ATOM 3122 N N . VAL A 1 395 ? -24.625 -4.34 9.211 1 94.12 395 VAL A N 1
ATOM 3123 C CA . VAL A 1 395 ? -24.422 -3.133 8.414 1 94.12 395 VAL A CA 1
ATOM 3124 C C . VAL A 1 395 ? -22.953 -2.715 8.469 1 94.12 395 VAL A C 1
ATOM 3126 O O . VAL A 1 395 ? -22.344 -2.387 7.445 1 94.12 395 VAL A O 1
ATOM 3129 N N . TYR A 1 396 ? -22.359 -2.738 9.711 1 95.38 396 TYR A N 1
ATOM 3130 C CA . TYR A 1 396 ? -20.953 -2.43 9.867 1 95.38 396 TYR A CA 1
ATOM 3131 C C . TYR A 1 396 ? -20.078 -3.396 9.062 1 95.38 396 TYR A C 1
ATOM 3133 O O . TYR A 1 396 ? -19.141 -2.98 8.391 1 95.38 396 TYR A O 1
ATOM 3141 N N . TYR A 1 397 ? -20.453 -4.652 9.172 1 94.38 397 TYR A N 1
ATOM 3142 C CA . TYR A 1 397 ? -19.719 -5.707 8.477 1 94.38 397 TYR A CA 1
ATOM 3143 C C . TYR A 1 397 ? -19.766 -5.508 6.969 1 94.38 397 TYR A C 1
ATOM 3145 O O . TYR A 1 397 ? -18.734 -5.527 6.293 1 94.38 397 TYR A O 1
ATOM 3153 N N . GLU A 1 398 ? -20.969 -5.273 6.457 1 94.06 398 GLU A N 1
ATOM 3154 C CA . GLU A 1 398 ? -21.125 -5.066 5.02 1 94.06 398 GLU A CA 1
ATOM 3155 C C . GLU A 1 398 ? -20.391 -3.812 4.555 1 94.06 398 GLU A C 1
ATOM 3157 O O . GLU A 1 398 ? -19.922 -3.748 3.414 1 94.06 398 GLU A O 1
ATOM 3162 N N . THR A 1 399 ? -20.312 -2.848 5.48 1 95.94 399 THR A N 1
ATOM 3163 C CA . THR A 1 399 ? -19.562 -1.637 5.172 1 95.94 399 THR A CA 1
ATOM 3164 C C . THR A 1 399 ? -18.078 -1.958 4.949 1 95.94 399 THR A C 1
ATOM 3166 O O . THR A 1 399 ? -17.484 -1.479 3.988 1 95.94 399 THR A O 1
ATOM 3169 N N . LEU A 1 400 ? -17.516 -2.84 5.785 1 93.56 400 LEU A N 1
ATOM 3170 C CA . LEU A 1 400 ? -16.125 -3.23 5.648 1 93.56 400 LEU A CA 1
ATOM 3171 C C . LEU A 1 400 ? -15.906 -4.043 4.375 1 93.56 400 LEU A C 1
ATOM 3173 O O . LEU A 1 400 ? -14.891 -3.885 3.695 1 93.56 400 LEU A O 1
ATOM 3177 N N . VAL A 1 401 ? -16.891 -4.793 4.066 1 92.94 401 VAL A N 1
ATOM 3178 C CA . VAL A 1 401 ? -16.828 -5.66 2.895 1 92.94 401 VAL A CA 1
ATOM 3179 C C . VAL A 1 401 ? -16.844 -4.816 1.623 1 92.94 401 VAL A C 1
ATOM 3181 O O . VAL A 1 401 ? -16.156 -5.129 0.65 1 92.94 401 VAL A O 1
ATOM 3184 N N . THR A 1 402 ? -17.531 -3.695 1.706 1 91.88 402 THR A N 1
ATOM 3185 C CA . THR A 1 402 ? -17.828 -2.957 0.484 1 91.88 402 THR A CA 1
ATOM 3186 C C . THR A 1 402 ? -16.922 -1.738 0.354 1 91.88 402 THR A C 1
ATOM 3188 O O . THR A 1 402 ? -16.562 -1.334 -0.756 1 91.88 402 THR A O 1
ATOM 3191 N N . GLN A 1 403 ? -16.516 -1.146 1.527 1 95.06 403 GLN A N 1
ATOM 3192 C CA . GLN A 1 403 ? -15.938 0.196 1.438 1 95.06 403 GLN A CA 1
ATOM 3193 C C . GLN A 1 403 ? -14.5 0.22 1.947 1 95.06 403 GLN A C 1
ATOM 3195 O O . GLN A 1 403 ? -13.836 1.252 1.882 1 95.06 403 GLN A O 1
ATOM 3200 N N . PHE A 1 404 ? -13.961 -0.848 2.354 1 95.44 404 PHE A N 1
ATOM 3201 C CA . PHE A 1 404 ? -12.664 -0.845 3.031 1 95.44 404 PHE A CA 1
ATOM 3202 C C . PHE A 1 404 ? -11.57 -0.316 2.111 1 95.44 404 PHE A C 1
ATOM 3204 O O . PHE A 1 404 ? -10.758 0.516 2.52 1 95.44 404 PHE A O 1
ATOM 3211 N N . ASP A 1 405 ? -11.469 -0.793 0.915 1 93.5 405 ASP A N 1
ATOM 3212 C CA . ASP A 1 405 ? -10.453 -0.337 -0.026 1 93.5 405 ASP A CA 1
ATOM 3213 C C . ASP A 1 405 ? -10.633 1.144 -0.353 1 93.5 405 ASP A C 1
ATOM 3215 O O . ASP A 1 405 ? -9.648 1.872 -0.515 1 93.5 405 ASP A O 1
ATOM 3219 N N . TYR A 1 406 ? -11.906 1.638 -0.46 1 94.69 406 TYR A N 1
ATOM 3220 C CA . TYR A 1 406 ? -12.219 3.045 -0.681 1 94.69 406 TYR A CA 1
ATOM 3221 C C . TYR A 1 406 ? -11.648 3.912 0.431 1 94.69 406 TYR A C 1
ATOM 3223 O O . TYR A 1 406 ? -11.078 4.977 0.168 1 94.69 406 TYR A O 1
ATOM 3231 N N . TYR A 1 407 ? -11.773 3.43 1.72 1 96.88 407 TYR A N 1
ATOM 3232 C CA . TYR A 1 407 ? -11.25 4.172 2.863 1 96.88 407 TYR A CA 1
ATOM 3233 C C . TYR A 1 407 ? -9.734 4.281 2.795 1 96.88 407 TYR A C 1
ATOM 3235 O O . TYR A 1 407 ? -9.172 5.355 3.031 1 96.88 407 TYR A O 1
ATOM 3243 N N . LEU A 1 408 ? -9.062 3.256 2.383 1 95.94 408 LEU A N 1
ATOM 3244 C CA . LEU A 1 408 ? -7.602 3.266 2.312 1 95.94 408 LEU A CA 1
ATOM 3245 C C . LEU A 1 408 ? -7.117 4.191 1.201 1 95.94 408 LEU A C 1
ATOM 3247 O O . LEU A 1 408 ? -6.176 4.965 1.398 1 95.94 408 LEU A O 1
ATOM 3251 N N . THR A 1 409 ? -7.801 4.145 0.108 1 95.75 409 THR A N 1
ATOM 3252 C CA . THR A 1 409 ? -7.422 4.949 -1.049 1 95.75 409 THR A CA 1
ATOM 3253 C C . THR A 1 409 ? -7.605 6.438 -0.757 1 95.75 409 THR A C 1
ATOM 3255 O O . THR A 1 409 ? -6.703 7.238 -0.998 1 95.75 409 THR A O 1
ATOM 3258 N N . THR A 1 410 ? -8.773 6.789 -0.144 1 96.75 410 THR A N 1
ATOM 3259 C CA . THR A 1 410 ? -9.102 8.195 0.083 1 96.75 410 THR A CA 1
ATOM 3260 C C . THR A 1 410 ? -8.352 8.734 1.298 1 96.75 410 THR A C 1
ATOM 3262 O O . THR A 1 410 ? -8.266 9.953 1.49 1 96.75 410 THR A O 1
ATOM 3265 N N . MET A 1 411 ? -7.773 7.863 2.115 1 97.44 411 MET A N 1
ATOM 3266 C CA . MET A 1 411 ? -6.957 8.281 3.248 1 97.44 411 MET A CA 1
ATOM 3267 C C . MET A 1 411 ? -5.59 8.773 2.779 1 97.44 411 MET A C 1
ATOM 3269 O O . MET A 1 411 ? -5.059 9.75 3.316 1 97.44 411 MET A O 1
ATOM 3273 N N . LEU A 1 412 ? -5.094 8.133 1.686 1 97.25 412 LEU A N 1
ATOM 3274 C CA . LEU A 1 412 ? -3.727 8.422 1.265 1 97.25 412 LEU A CA 1
ATOM 3275 C C . LEU A 1 412 ? -3.701 9.547 0.237 1 97.25 412 LEU A C 1
ATOM 3277 O O . LEU A 1 412 ? -2.811 10.398 0.266 1 97.25 412 LEU A O 1
ATOM 3281 N N . GLY A 1 413 ? -4.613 9.617 -0.618 1 95.88 413 GLY A N 1
ATOM 3282 C CA . GLY A 1 413 ? -4.555 10.664 -1.62 1 95.88 413 GLY A CA 1
ATOM 3283 C C . GLY A 1 413 ? -5.465 10.406 -2.807 1 95.88 413 GLY A C 1
ATOM 3284 O O . GLY A 1 413 ? -5.375 11.094 -3.826 1 95.88 413 GLY A O 1
ATOM 3285 N N . GLY A 1 414 ? -6.363 9.398 -2.646 1 93.75 414 GLY A N 1
ATOM 3286 C CA . GLY A 1 414 ? -7.316 9.148 -3.715 1 93.75 414 GLY A CA 1
ATOM 3287 C C . GLY A 1 414 ? -8.477 10.125 -3.723 1 93.75 414 GLY A C 1
ATOM 3288 O O . GLY A 1 414 ? -8.945 10.547 -2.664 1 93.75 414 GLY A O 1
ATOM 3289 N N . PHE A 1 415 ? -8.859 10.531 -4.898 1 92.44 415 PHE A N 1
ATOM 3290 C CA . PHE A 1 415 ? -10.039 11.352 -5.129 1 92.44 415 PHE A CA 1
ATOM 3291 C C . PHE A 1 415 ? -9.93 12.68 -4.387 1 92.44 415 PHE A C 1
ATOM 3293 O O . PHE A 1 415 ? -10.805 13.023 -3.584 1 92.44 415 PHE A O 1
ATOM 3300 N N . LEU A 1 416 ? -8.875 13.383 -4.652 1 94.06 416 LEU A N 1
ATOM 3301 C CA . LEU A 1 416 ? -8.695 14.703 -4.059 1 94.06 416 LEU A CA 1
ATOM 3302 C C . LEU A 1 416 ? -9.766 15.672 -4.547 1 94.06 416 LEU A C 1
ATOM 3304 O O . LEU A 1 416 ? -10.695 15.273 -5.25 1 94.06 416 LEU A O 1
ATOM 3308 N N . GLY A 1 417 ? -9.695 16.906 -4.09 1 90.75 417 GLY A N 1
ATOM 3309 C CA . GLY A 1 417 ? -10.805 17.797 -4.379 1 90.75 417 GLY A CA 1
ATOM 3310 C C . GLY A 1 417 ? -12.109 17.359 -3.748 1 90.75 417 GLY A C 1
ATOM 3311 O O . GLY A 1 417 ? -12.141 16.969 -2.574 1 90.75 417 GLY A O 1
ATOM 3312 N N . ASN A 1 418 ? -13.141 17.531 -4.492 1 86.62 418 ASN A N 1
ATOM 3313 C CA . ASN A 1 418 ? -14.43 17.047 -4.004 1 86.62 418 ASN A CA 1
ATOM 3314 C C . ASN A 1 418 ? -14.734 15.648 -4.516 1 86.62 418 ASN A C 1
ATOM 3316 O O . ASN A 1 418 ? -15.711 15.445 -5.234 1 86.62 418 ASN A O 1
ATOM 3320 N N . LEU A 1 419 ? -13.828 14.68 -4.062 1 86.56 419 LEU A N 1
ATOM 3321 C CA . LEU A 1 419 ? -13.93 13.273 -4.418 1 86.56 419 LEU A CA 1
ATOM 3322 C C . LEU A 1 419 ? -14 13.102 -5.93 1 86.56 419 LEU A C 1
ATOM 3324 O O . LEU A 1 419 ? -14.82 12.32 -6.434 1 86.56 419 LEU A O 1
ATOM 3328 N N . ASP A 1 420 ? -13.117 13.891 -6.641 1 88.12 420 ASP A N 1
ATOM 3329 C CA . ASP A 1 420 ? -13.047 13.844 -8.102 1 88.12 420 ASP A CA 1
ATOM 3330 C C . ASP A 1 420 ? -12.141 12.711 -8.57 1 88.12 420 ASP A C 1
ATOM 3332 O O . ASP A 1 420 ? -10.945 12.703 -8.273 1 88.12 420 ASP A O 1
ATOM 3336 N N . PRO A 1 421 ? -12.727 11.766 -9.258 1 84.25 421 PRO A N 1
ATOM 3337 C CA . PRO A 1 421 ? -11.922 10.625 -9.703 1 84.25 421 PRO A CA 1
ATOM 3338 C C . PRO A 1 421 ? -10.773 11.031 -10.617 1 84.25 421 PRO A C 1
ATOM 3340 O O . PRO A 1 421 ? -9.812 10.273 -10.781 1 84.25 421 PRO A O 1
ATOM 3343 N N . ASN A 1 422 ? -10.844 12.266 -11.164 1 84.19 422 ASN A N 1
ATOM 3344 C CA . ASN A 1 422 ? -9.789 12.734 -12.062 1 84.19 422 ASN A CA 1
ATOM 3345 C C . ASN A 1 422 ? -8.672 13.438 -11.297 1 84.19 422 ASN A C 1
ATOM 3347 O O . ASN A 1 422 ? -7.59 13.672 -11.836 1 84.19 422 ASN A O 1
ATOM 3351 N N . LEU A 1 423 ? -9 13.836 -10.133 1 91.44 423 LEU A N 1
ATOM 3352 C CA . LEU A 1 423 ? -8.016 14.461 -9.25 1 91.44 423 LEU A CA 1
ATOM 3353 C C . LEU A 1 423 ? -7.5 13.469 -8.211 1 91.44 423 LEU A C 1
ATOM 3355 O O . LEU A 1 423 ? -7.793 13.602 -7.023 1 91.44 423 LEU A O 1
ATOM 3359 N N . THR A 1 424 ? -6.801 12.547 -8.664 1 93 424 THR A N 1
ATOM 3360 C CA . THR A 1 424 ? -6.48 11.43 -7.785 1 93 424 THR A CA 1
ATOM 3361 C C . THR A 1 424 ? -5.012 11.031 -7.922 1 93 424 THR A C 1
ATOM 3363 O O . THR A 1 424 ? -4.434 11.141 -9.008 1 93 424 THR A O 1
ATOM 3366 N N . VAL A 1 425 ? -4.398 10.633 -6.805 1 95.94 425 VAL A N 1
ATOM 3367 C CA . VAL A 1 425 ? -3.102 9.961 -6.832 1 95.94 425 VAL A CA 1
ATOM 3368 C C . VAL A 1 425 ? -3.26 8.555 -7.402 1 95.94 425 VAL A C 1
ATOM 3370 O O . VAL A 1 425 ? -4.078 7.77 -6.918 1 95.94 425 VAL A O 1
ATOM 3373 N N . PRO A 1 426 ? -2.568 8.258 -8.43 1 95.25 426 PRO A N 1
ATOM 3374 C CA . PRO A 1 426 ? -2.734 6.941 -9.055 1 95.25 426 PRO A CA 1
ATOM 3375 C C . PRO A 1 426 ? -2.439 5.789 -8.102 1 95.25 426 PRO A C 1
ATOM 3377 O O . PRO A 1 426 ? -1.672 5.953 -7.148 1 95.25 426 PRO A O 1
ATOM 3380 N N . PRO A 1 427 ? -2.992 4.609 -8.391 1 93.31 427 PRO A N 1
ATOM 3381 C CA . PRO A 1 427 ? -2.885 3.459 -7.492 1 93.31 427 PRO A CA 1
ATOM 3382 C C . PRO A 1 427 ? -1.439 3.014 -7.277 1 93.31 427 PRO A C 1
ATOM 3384 O O . PRO A 1 427 ? -1.071 2.613 -6.168 1 93.31 427 PRO A O 1
ATOM 3387 N N . PHE A 1 428 ? -0.627 3.078 -8.25 1 94 428 PHE A N 1
ATOM 3388 C CA . PHE A 1 428 ? 0.747 2.629 -8.062 1 94 428 PHE A CA 1
ATOM 3389 C C . PHE A 1 428 ? 1.493 3.553 -7.102 1 94 428 PHE A C 1
ATOM 3391 O O . PHE A 1 428 ? 2.395 3.113 -6.387 1 94 428 PHE A O 1
ATOM 3398 N N . CYS A 1 429 ? 1.104 4.828 -7.047 1 96.69 429 CYS A N 1
ATOM 3399 C CA . CYS A 1 429 ? 1.682 5.773 -6.102 1 96.69 429 CYS A CA 1
ATOM 3400 C C . CYS A 1 429 ? 1.206 5.488 -4.684 1 96.69 429 CYS A C 1
ATOM 3402 O O . CYS A 1 429 ? 1.931 5.738 -3.717 1 96.69 429 CYS A O 1
ATOM 3404 N N . LEU A 1 430 ? -0.01 5.012 -4.582 1 96.31 430 LEU A N 1
ATOM 3405 C CA . LEU A 1 430 ? -0.518 4.664 -3.256 1 96.31 430 LEU A CA 1
ATOM 3406 C C . LEU A 1 430 ? 0.321 3.559 -2.625 1 96.31 430 LEU A C 1
ATOM 3408 O O . LEU A 1 430 ? 0.525 3.547 -1.409 1 96.31 430 LEU A O 1
ATOM 3412 N N . MET A 1 431 ? 0.831 2.643 -3.455 1 94.81 431 MET A N 1
ATOM 3413 C CA . MET A 1 431 ? 1.717 1.594 -2.959 1 94.81 431 MET A CA 1
ATOM 3414 C C . MET A 1 431 ? 3.006 2.188 -2.404 1 94.81 431 MET A C 1
ATOM 3416 O O . MET A 1 431 ? 3.531 1.711 -1.396 1 94.81 431 MET A O 1
ATOM 3420 N N . ILE A 1 432 ? 3.508 3.203 -3.055 1 96.94 432 ILE A N 1
ATOM 3421 C CA . ILE A 1 432 ? 4.707 3.883 -2.58 1 96.94 432 ILE A CA 1
ATOM 3422 C C . ILE A 1 432 ? 4.43 4.535 -1.227 1 96.94 432 ILE A C 1
ATOM 3424 O O . ILE A 1 432 ? 5.262 4.48 -0.32 1 96.94 432 ILE A O 1
ATOM 3428 N N . LEU A 1 433 ? 3.252 5.125 -1.096 1 98.31 433 LEU A N 1
ATOM 3429 C CA . LEU A 1 433 ? 2.9 5.789 0.154 1 98.31 433 LEU A CA 1
ATOM 3430 C C . LEU A 1 433 ? 2.791 4.785 1.294 1 98.31 433 LEU A C 1
ATOM 3432 O O . LEU A 1 433 ? 3.207 5.066 2.42 1 98.31 433 LEU A O 1
ATOM 3436 N N . TRP A 1 434 ? 2.223 3.564 0.998 1 97.06 434 TRP A N 1
ATOM 3437 C CA . TRP A 1 434 ? 2.193 2.516 2.012 1 97.06 434 TRP A CA 1
ATOM 3438 C C . TRP A 1 434 ? 3.607 2.098 2.404 1 97.06 434 TRP A C 1
ATOM 3440 O O . TRP A 1 434 ? 3.887 1.859 3.58 1 97.06 434 TRP A O 1
ATOM 3450 N N . TYR A 1 435 ? 4.496 2.021 1.408 1 96 435 TYR A N 1
ATOM 3451 C CA . TYR A 1 435 ? 5.902 1.71 1.652 1 96 435 TYR A CA 1
ATOM 3452 C C . TYR A 1 435 ? 6.543 2.752 2.561 1 96 435 TYR A C 1
ATOM 3454 O O . TYR A 1 435 ? 7.242 2.408 3.516 1 96 435 TYR A O 1
ATOM 3462 N N . VAL A 1 436 ? 6.23 4.016 2.35 1 98.25 436 VAL A N 1
ATOM 3463 C CA . VAL A 1 436 ? 6.781 5.117 3.131 1 98.25 436 VAL A CA 1
ATOM 3464 C C . VAL A 1 436 ? 6.289 5.027 4.574 1 98.25 436 VAL A C 1
ATOM 3466 O O . VAL A 1 436 ? 7.07 5.168 5.512 1 98.25 436 VAL A O 1
ATOM 3469 N N . LEU A 1 437 ? 4.977 4.809 4.723 1 98.25 437 LEU A N 1
ATOM 3470 C CA . LEU A 1 437 ? 4.402 4.684 6.059 1 98.25 437 LEU A CA 1
ATOM 3471 C C . LEU A 1 437 ? 5.031 3.516 6.812 1 98.25 437 LEU A C 1
ATOM 3473 O O . LEU A 1 437 ? 5.332 3.629 8 1 98.25 437 LEU A O 1
ATOM 3477 N N . PHE A 1 438 ? 5.328 2.463 6.125 1 96 438 PHE A N 1
ATOM 3478 C 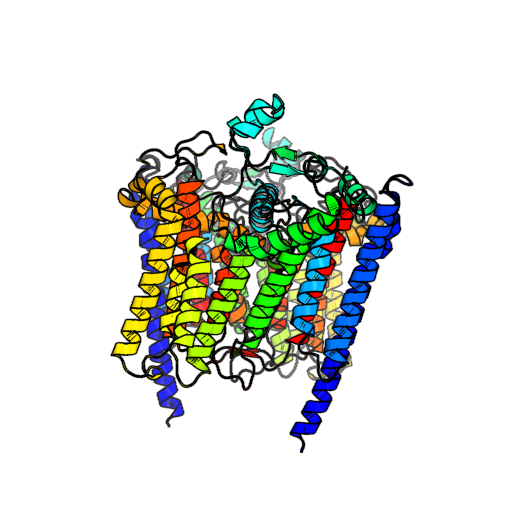CA . PHE A 1 438 ? 5.938 1.286 6.73 1 96 438 PHE A CA 1
ATOM 3479 C C . PHE A 1 438 ? 7.363 1.587 7.18 1 96 438 PHE A C 1
ATOM 3481 O O . PHE A 1 438 ? 7.742 1.271 8.305 1 96 438 PHE A O 1
ATOM 3488 N N . ILE A 1 439 ? 8.125 2.227 6.312 1 95.88 439 ILE A N 1
ATOM 3489 C CA . ILE A 1 439 ? 9.523 2.543 6.609 1 95.88 439 ILE A CA 1
ATOM 3490 C C . ILE A 1 439 ? 9.594 3.521 7.777 1 95.88 439 ILE A C 1
ATOM 3492 O O . ILE A 1 439 ? 10.523 3.475 8.578 1 95.88 439 ILE A O 1
ATOM 3496 N N . SER A 1 440 ? 8.586 4.355 7.918 1 96.69 440 SER A N 1
ATOM 3497 C CA . SER A 1 440 ? 8.586 5.391 8.945 1 96.69 440 SER A CA 1
ATOM 3498 C C . SER A 1 440 ? 8.453 4.789 10.336 1 96.69 440 SER A C 1
ATOM 3500 O O . SER A 1 440 ? 8.828 5.414 11.328 1 96.69 440 SER A O 1
ATOM 3502 N N . VAL A 1 441 ? 7.918 3.564 10.445 1 96.25 441 VAL A N 1
ATOM 3503 C CA . VAL A 1 441 ? 7.582 3.102 11.789 1 96.25 441 VAL A CA 1
ATOM 3504 C C . VAL A 1 441 ? 8.367 1.832 12.102 1 96.25 441 VAL A C 1
ATOM 3506 O O . VAL A 1 441 ? 8.516 1.464 13.273 1 96.25 441 VAL A O 1
ATOM 3509 N N . ILE A 1 442 ? 8.93 1.142 11.094 1 95.06 442 ILE A N 1
ATOM 3510 C CA . ILE A 1 442 ? 9.609 -0.128 11.32 1 95.06 442 ILE A CA 1
ATOM 3511 C C . ILE A 1 442 ? 10.82 0.093 12.227 1 95.06 442 ILE A C 1
ATOM 3513 O O . ILE A 1 442 ? 11.516 1.108 12.109 1 95.06 442 ILE A O 1
ATOM 3517 N N . ARG A 1 443 ? 11.031 -0.846 13.125 1 94.56 443 ARG A N 1
ATOM 3518 C CA . ARG A 1 443 ? 12.148 -0.741 14.07 1 94.56 443 ARG A CA 1
ATOM 3519 C C . ARG A 1 443 ? 13.484 -0.901 13.352 1 94.56 443 ARG A C 1
ATOM 3521 O O . ARG A 1 443 ? 13.656 -1.817 12.547 1 94.56 443 ARG A O 1
ATOM 3528 N N . ARG A 1 444 ? 14.344 -0.011 13.609 1 92.94 444 ARG A N 1
ATOM 3529 C CA . ARG A 1 444 ? 15.703 -0.105 13.078 1 92.94 444 ARG A CA 1
ATOM 3530 C C . ARG A 1 444 ? 16.625 -0.802 14.062 1 92.94 444 ARG A C 1
ATOM 3532 O O . ARG A 1 444 ? 16.375 -0.795 15.273 1 92.94 444 ARG A O 1
ATOM 3539 N N . GLU A 1 445 ? 17.562 -1.366 13.477 1 90.38 445 GLU A N 1
ATOM 3540 C CA . GLU A 1 445 ? 18.547 -1.999 14.336 1 90.38 445 GLU A CA 1
ATOM 3541 C C . GLU A 1 445 ? 19.094 -1.018 15.375 1 90.38 445 GLU A C 1
ATOM 3543 O O . GLU A 1 445 ? 19.453 0.114 15.039 1 90.38 445 GLU A O 1
ATOM 3548 N N . GLY A 1 446 ? 19.047 -1.388 16.547 1 89.19 446 GLY A N 1
ATOM 3549 C CA . GLY A 1 446 ? 19.562 -0.551 17.625 1 89.19 446 GLY A CA 1
ATOM 3550 C C . GLY A 1 446 ? 18.469 0.249 18.328 1 89.19 446 GLY A C 1
ATOM 3551 O O . GLY A 1 446 ? 18.688 0.786 19.406 1 89.19 446 GLY A O 1
ATOM 3552 N N . GLU A 1 447 ? 17.328 0.341 17.688 1 91.69 447 GLU A N 1
ATOM 3553 C CA . GLU A 1 447 ? 16.219 1.073 18.281 1 91.69 447 GLU A CA 1
ATOM 3554 C C . GLU A 1 447 ? 15.445 0.203 19.266 1 91.69 447 GLU A C 1
ATOM 3556 O O . GLU A 1 447 ? 15.344 -1.013 19.078 1 91.69 447 GLU A O 1
ATOM 3561 N N . GLU A 1 448 ? 14.992 0.818 20.312 1 90.5 448 GLU A N 1
ATOM 3562 C CA . GLU A 1 448 ? 14.156 0.107 21.281 1 90.5 448 GLU A CA 1
ATOM 3563 C C . GLU A 1 448 ? 12.688 0.458 21.094 1 90.5 448 GLU A C 1
ATOM 3565 O O . GLU A 1 448 ? 12.344 1.62 20.875 1 90.5 448 GLU A O 1
ATOM 3570 N N . ALA A 1 449 ? 11.938 -0.508 21.047 1 90.19 449 ALA A N 1
ATOM 3571 C CA . ALA A 1 449 ? 10.492 -0.339 21.016 1 90.19 449 ALA A CA 1
ATOM 3572 C C . ALA A 1 449 ? 9.914 -0.363 22.438 1 90.19 449 ALA A C 1
ATOM 3574 O O . ALA A 1 449 ? 9.766 -1.432 23.031 1 90.19 449 ALA A O 1
ATOM 3575 N N . PRO A 1 450 ? 9.562 0.767 22.938 1 90.69 450 PRO A N 1
ATOM 3576 C CA . PRO A 1 450 ? 9.227 0.856 24.359 1 90.69 450 PRO A CA 1
ATOM 3577 C C . PRO A 1 450 ? 7.84 0.31 24.672 1 90.69 450 PRO A C 1
ATOM 3579 O O . PRO A 1 450 ? 7.539 -0.003 25.828 1 90.69 450 PRO A O 1
ATOM 3582 N N . MET A 1 451 ? 7.023 0.136 23.734 1 93.75 451 MET A N 1
ATOM 3583 C CA . MET A 1 451 ? 5.629 -0.211 24.016 1 93.75 451 MET A CA 1
ATOM 3584 C C . MET A 1 451 ? 5.473 -1.716 24.203 1 93.75 451 MET A C 1
ATOM 3586 O O . MET A 1 451 ? 6.062 -2.504 23.469 1 93.75 451 MET A O 1
ATOM 3590 N N . SER A 1 452 ? 4.641 -2.076 25.234 1 93.75 452 SER A N 1
ATOM 3591 C CA . SER A 1 452 ? 4.344 -3.477 25.516 1 93.75 452 SER A CA 1
ATOM 3592 C C . SER A 1 452 ? 3.234 -4.004 24.609 1 93.75 452 SER A C 1
ATOM 3594 O O . SER A 1 452 ? 2.574 -3.227 23.922 1 93.75 452 SER A O 1
ATOM 3596 N N . GLY A 1 453 ? 3.055 -5.289 24.609 1 91.44 453 GLY A N 1
ATOM 3597 C CA . GLY A 1 453 ? 1.977 -5.902 23.844 1 91.44 453 GLY A CA 1
ATOM 3598 C C . GLY A 1 453 ? 0.6 -5.445 24.297 1 91.44 453 GLY A C 1
ATOM 3599 O O . GLY A 1 453 ? -0.287 -5.234 23.469 1 91.44 453 GLY A O 1
ATOM 3600 N N . GLY A 1 454 ? 0.452 -5.32 25.578 1 93.88 454 GLY A N 1
ATOM 3601 C CA . GLY A 1 454 ? -0.812 -4.824 26.094 1 93.88 454 GLY A CA 1
ATOM 3602 C C . GLY A 1 454 ? -1.134 -3.416 25.641 1 93.88 454 GLY A C 1
ATOM 3603 O O . GLY A 1 454 ? -2.285 -3.107 25.328 1 93.88 454 GLY A O 1
ATOM 3604 N N . GLN A 1 455 ? -0.159 -2.605 25.656 1 95.62 455 GLN A N 1
ATOM 3605 C CA . GLN A 1 455 ? -0.328 -1.234 25.188 1 95.62 455 GLN A CA 1
ATOM 3606 C C . GLN A 1 455 ? -0.701 -1.199 23.719 1 95.62 455 GLN A C 1
ATOM 3608 O O . GLN A 1 455 ? -1.533 -0.392 23.297 1 95.62 455 GLN A O 1
ATOM 3613 N N . LYS A 1 456 ? -0.087 -2.051 22.953 1 95.69 456 LYS A N 1
ATOM 3614 C CA . LYS A 1 456 ? -0.413 -2.131 21.531 1 95.69 456 LYS A CA 1
ATOM 3615 C C . LYS A 1 456 ? -1.856 -2.58 21.328 1 95.69 456 LYS A C 1
ATOM 3617 O O . LYS A 1 456 ? -2.564 -2.037 20.469 1 95.69 456 LYS A O 1
ATOM 3622 N N . LEU A 1 457 ? -2.24 -3.553 22.062 1 95.19 457 LEU A N 1
ATOM 3623 C CA . LEU A 1 457 ? -3.631 -3.986 22 1 95.19 457 LEU A CA 1
ATOM 3624 C C . LEU A 1 457 ? -4.574 -2.846 22.359 1 95.19 457 LEU A C 1
ATOM 3626 O O . LEU A 1 457 ? -5.617 -2.67 21.719 1 95.19 457 LEU A O 1
ATOM 3630 N N . TRP A 1 458 ? -4.211 -2.125 23.375 1 96.69 458 TRP A N 1
ATOM 3631 C CA . TRP A 1 458 ? -5.012 -0.983 23.797 1 96.69 458 TRP A CA 1
ATOM 3632 C C . TRP A 1 458 ? -5.141 0.043 22.672 1 96.69 458 TRP A C 1
ATOM 3634 O O . TRP A 1 458 ? -6.23 0.561 22.422 1 96.69 458 TRP A O 1
ATOM 3644 N N . MET A 1 459 ? -4.055 0.31 22 1 97.69 459 MET A N 1
ATOM 3645 C CA . MET A 1 459 ? -4.082 1.237 20.859 1 97.69 459 MET A CA 1
ATOM 3646 C C . MET A 1 459 ? -5.016 0.735 19.766 1 97.69 459 MET A C 1
ATOM 3648 O O . MET A 1 459 ? -5.77 1.516 19.188 1 97.69 459 MET A O 1
ATOM 3652 N N . VAL A 1 460 ? -4.992 -0.595 19.516 1 97 460 VAL A N 1
ATOM 3653 C CA . VAL A 1 460 ? -5.863 -1.192 18.516 1 97 460 VAL A CA 1
ATOM 3654 C C . VAL A 1 460 ? -7.324 -1.01 18.922 1 97 460 VAL A C 1
ATOM 3656 O O . VAL A 1 460 ? -8.164 -0.668 18.094 1 97 460 VAL A O 1
ATOM 3659 N N . ILE A 1 461 ? -7.617 -1.181 20.156 1 97.31 461 ILE A N 1
ATOM 3660 C CA . ILE A 1 461 ? -8.977 -1.034 20.672 1 97.31 461 ILE A CA 1
ATOM 3661 C C . ILE A 1 461 ? -9.438 0.413 20.5 1 97.31 461 ILE A C 1
ATOM 3663 O O . ILE A 1 461 ? -10.562 0.671 20.078 1 97.31 461 ILE A O 1
ATOM 3667 N N . LEU A 1 462 ? -8.547 1.34 20.859 1 97.06 462 LEU A N 1
ATOM 3668 C CA . LEU A 1 462 ? -8.883 2.756 20.75 1 97.06 462 LEU A CA 1
ATOM 3669 C C . LEU A 1 462 ? -9.18 3.137 19.297 1 97.06 462 LEU A C 1
ATOM 3671 O O . LEU A 1 462 ? -10.156 3.834 19.016 1 97.06 462 LEU A O 1
ATOM 3675 N N . VAL A 1 463 ? -8.328 2.668 18.391 1 97.88 463 VAL A N 1
ATOM 3676 C CA . VAL A 1 463 ? -8.508 2.943 16.969 1 97.88 463 VAL A CA 1
ATOM 3677 C C . VAL A 1 463 ? -9.812 2.322 16.484 1 97.88 463 VAL A C 1
ATOM 3679 O O . VAL A 1 463 ? -10.586 2.961 15.758 1 97.88 463 VAL A O 1
ATOM 3682 N N . PHE A 1 464 ? -10.062 1.064 16.891 1 96.75 464 PHE A N 1
ATOM 3683 C CA . PHE A 1 464 ? -11.273 0.35 16.516 1 96.75 464 PHE A CA 1
ATOM 3684 C C . PHE A 1 464 ? -12.516 1.092 17 1 96.75 464 PHE A C 1
ATOM 3686 O O . PHE A 1 464 ? -13.453 1.312 16.219 1 96.75 464 PHE A O 1
ATOM 3693 N N . LEU A 1 465 ? -12.461 1.541 18.188 1 96.38 465 LEU A N 1
ATOM 3694 C CA . LEU A 1 465 ? -13.609 2.24 18.766 1 96.38 465 LEU A CA 1
ATOM 3695 C C . LEU A 1 465 ? -13.844 3.564 18.047 1 96.38 465 LEU A C 1
ATOM 3697 O O . LEU A 1 465 ? -14.992 3.9 17.719 1 96.38 465 LEU A O 1
ATOM 3701 N N . SER A 1 466 ? -12.805 4.301 17.828 1 96.94 466 SER A N 1
ATOM 3702 C CA . SER A 1 466 ? -12.938 5.562 17.094 1 96.94 466 SER A CA 1
ATOM 3703 C C . SER A 1 466 ? -13.453 5.34 15.68 1 96.94 466 SER A C 1
ATOM 3705 O O . SER A 1 466 ? -14.297 6.098 15.195 1 96.94 466 SER A O 1
ATOM 3707 N N . ALA A 1 467 ? -12.891 4.258 15.023 1 96.31 467 ALA A N 1
ATOM 3708 C CA . ALA A 1 467 ? -13.359 3.928 13.68 1 96.31 467 ALA A CA 1
ATOM 3709 C C . ALA A 1 467 ? -14.852 3.59 13.688 1 96.31 467 ALA A C 1
ATOM 3711 O O . ALA A 1 467 ? -15.594 4.008 12.797 1 96.31 467 ALA A O 1
ATOM 3712 N N . CYS A 1 468 ? -15.289 2.932 14.68 1 95.75 468 CYS A N 1
ATOM 3713 C CA . CYS A 1 468 ? -16.703 2.604 14.828 1 95.75 468 CYS A CA 1
ATOM 3714 C C . CYS A 1 468 ? -17.531 3.863 15.008 1 95.75 468 CYS A C 1
ATOM 3716 O O . CYS A 1 468 ? -18.641 3.973 14.453 1 95.75 468 CYS A O 1
ATOM 3718 N N . LEU A 1 469 ? -17.016 4.766 15.734 1 94.5 469 LEU A N 1
ATOM 3719 C CA . LEU A 1 469 ? -17.75 6 15.984 1 94.5 469 LEU A CA 1
ATOM 3720 C C . LEU A 1 469 ? -17.812 6.859 14.719 1 94.5 469 LEU A C 1
ATOM 3722 O O . LEU A 1 469 ? -18.812 7.539 14.477 1 94.5 469 LEU A O 1
ATOM 3726 N N . VAL A 1 470 ? -16.734 6.852 13.953 1 95.38 470 VAL A N 1
ATOM 3727 C CA . VAL A 1 470 ? -16.75 7.543 12.664 1 95.38 470 VAL A CA 1
ATOM 3728 C C . VAL A 1 470 ? -17.875 6.984 11.789 1 95.38 470 VAL A C 1
ATOM 3730 O O . VAL A 1 470 ? -18.672 7.738 11.227 1 95.38 470 VAL A O 1
ATOM 3733 N N . LEU A 1 471 ? -17.984 5.629 11.727 1 95.88 471 LEU A N 1
ATOM 3734 C CA . LEU A 1 471 ? -19.031 4.973 10.945 1 95.88 471 LEU A CA 1
ATOM 3735 C C . LEU A 1 471 ? -20.406 5.258 11.531 1 95.88 471 LEU A C 1
ATOM 3737 O O . LEU A 1 471 ? -21.375 5.492 10.789 1 95.88 471 LEU A O 1
ATOM 3741 N N . ALA A 1 472 ? -20.453 5.328 12.859 1 92.19 472 ALA A N 1
ATOM 3742 C CA . ALA A 1 472 ? -21.719 5.582 13.531 1 92.19 472 ALA A CA 1
ATOM 3743 C C . ALA A 1 472 ? -22.234 6.984 13.211 1 92.19 472 ALA A C 1
ATOM 3745 O O . ALA A 1 472 ? -23.438 7.18 13.016 1 92.19 472 ALA A O 1
ATOM 3746 N N . SER A 1 473 ? -21.359 7.938 13.148 1 89.44 473 SER A N 1
ATOM 3747 C CA . SER A 1 473 ? -21.75 9.312 12.867 1 89.44 473 SER A CA 1
ATOM 3748 C C . SER A 1 473 ? -22.406 9.438 11.5 1 89.44 473 SER A C 1
ATOM 3750 O O . SER A 1 473 ? -23.406 10.141 11.344 1 89.44 473 SER A O 1
ATOM 3752 N N . MET A 1 474 ? -21.859 8.641 10.547 1 91.06 474 MET A N 1
ATOM 3753 C CA . MET A 1 474 ? -22.438 8.703 9.203 1 91.06 474 MET A CA 1
ATOM 3754 C C . MET A 1 474 ? -23.641 7.785 9.078 1 91.06 474 MET A C 1
ATOM 3756 O O . MET A 1 474 ? -24.531 8.031 8.266 1 91.06 474 MET A O 1
ATOM 3760 N N . LEU A 1 475 ? -23.641 6.727 9.898 1 91.5 475 LEU A N 1
ATOM 3761 C CA . LEU A 1 475 ? -24.812 5.871 9.945 1 91.5 475 LEU A CA 1
ATOM 3762 C C . LEU A 1 475 ? -26.047 6.664 10.375 1 91.5 475 LEU A C 1
ATOM 3764 O O . LEU A 1 475 ? -27.078 6.613 9.711 1 91.5 475 LEU A O 1
ATOM 3768 N N . LEU A 1 476 ? -25.891 7.496 11.336 1 85.75 476 LEU A N 1
ATOM 3769 C CA . LEU A 1 476 ? -27.016 8.219 11.93 1 85.75 476 LEU A CA 1
ATOM 3770 C C . LEU A 1 476 ? -27.266 9.531 11.188 1 85.75 476 LEU A C 1
ATOM 3772 O O . LEU A 1 476 ? -28.391 10 11.125 1 85.75 476 LEU A O 1
ATOM 3776 N N . GLY A 1 477 ? -26.188 10.07 10.547 1 82.44 477 GLY A N 1
ATOM 3777 C CA . GLY A 1 477 ? -26.312 11.414 10.008 1 82.44 477 GLY A CA 1
ATOM 3778 C C . GLY A 1 477 ? -26.516 11.438 8.5 1 82.44 477 GLY A C 1
ATOM 3779 O O . GLY A 1 477 ? -27.031 12.414 7.953 1 82.44 477 GLY A O 1
ATOM 3780 N N . TRP A 1 478 ? -26.156 10.273 7.914 1 85.62 478 TRP A N 1
ATOM 3781 C CA . TRP A 1 478 ? -26.047 10.422 6.469 1 85.62 478 TRP A CA 1
ATOM 3782 C C . TRP A 1 478 ? -26.562 9.18 5.75 1 85.62 478 TRP A C 1
ATOM 3784 O O . TRP A 1 478 ? -26.703 9.172 4.527 1 85.62 478 TRP A O 1
ATOM 3794 N N . THR A 1 479 ? -26.891 8.109 6.391 1 90.25 479 THR A N 1
ATOM 3795 C CA . THR A 1 479 ? -27.203 6.844 5.742 1 90.25 479 THR A CA 1
ATOM 3796 C C . THR A 1 479 ? -28.688 6.555 5.82 1 90.25 479 THR A C 1
ATOM 3798 O O . THR A 1 479 ? -29.266 6.473 6.91 1 90.25 479 THR A O 1
ATOM 3801 N N . PRO A 1 480 ? -29.312 6.266 4.691 1 90.31 480 PRO A N 1
ATOM 3802 C CA . PRO A 1 480 ? -30.719 5.84 4.707 1 90.31 480 PRO A CA 1
ATOM 3803 C C . PRO A 1 480 ? -30.891 4.422 5.242 1 90.31 480 PRO A C 1
ATOM 3805 O O . PRO A 1 480 ? -30.031 3.566 5.039 1 90.31 480 PRO A O 1
ATOM 3808 N N . ARG A 1 481 ? -31.922 4.227 5.703 1 87.69 481 ARG A N 1
ATOM 3809 C CA . ARG A 1 481 ? -32.219 2.951 6.348 1 87.69 481 ARG A CA 1
ATOM 3810 C C . ARG A 1 481 ? -32.281 1.824 5.32 1 87.69 481 ARG A C 1
ATOM 3812 O O . ARG A 1 481 ? -32.094 0.658 5.66 1 87.69 481 ARG A O 1
ATOM 3819 N N . GLU A 1 482 ? -32.531 2.117 4.215 1 85.44 482 GLU A N 1
ATOM 3820 C CA . GLU A 1 482 ? -32.719 1.113 3.17 1 85.44 482 GLU A CA 1
ATOM 3821 C C . GLU A 1 482 ? -31.375 0.571 2.691 1 85.44 482 GLU A C 1
ATOM 3823 O O . GLU A 1 482 ? -31.328 -0.498 2.08 1 85.44 482 GLU A O 1
ATOM 3828 N N . LEU A 1 483 ? -30.391 1.219 2.982 1 87.38 483 LEU A N 1
ATOM 3829 C CA . LEU A 1 483 ? -29.078 0.769 2.521 1 87.38 483 LEU A CA 1
ATOM 3830 C C . LEU A 1 483 ? -28.484 -0.249 3.486 1 87.38 483 LEU A C 1
ATOM 3832 O O . LEU A 1 483 ? -28.672 -0.14 4.699 1 87.38 483 LEU A O 1
ATOM 3836 N N . THR A 1 484 ? -27.75 -1.088 2.99 1 88.75 484 THR A N 1
ATOM 3837 C CA . THR A 1 484 ? -27.203 -2.188 3.775 1 88.75 484 THR A CA 1
ATOM 3838 C C . THR A 1 484 ? -25.766 -1.887 4.199 1 88.75 484 THR A C 1
ATOM 3840 O O . THR A 1 484 ? -25.109 -2.723 4.824 1 88.75 484 THR A O 1
ATOM 3843 N N . TYR A 1 485 ? -25.234 -0.813 3.834 1 93.06 485 TYR A N 1
ATOM 3844 C CA . TYR A 1 485 ? -23.922 -0.392 4.289 1 93.06 485 TYR A CA 1
ATOM 3845 C C . TYR A 1 485 ? -23.875 1.111 4.539 1 93.06 485 TYR A C 1
ATOM 3847 O O . TYR A 1 485 ? -24.734 1.851 4.039 1 93.06 485 TYR A O 1
ATOM 3855 N N . ILE A 1 486 ? -22.984 1.689 5.285 1 95.38 486 ILE A N 1
ATOM 3856 C CA . ILE A 1 486 ? -22.875 3.08 5.711 1 95.38 486 ILE A CA 1
ATOM 3857 C C . ILE A 1 486 ? -22.266 3.922 4.594 1 95.38 486 ILE A C 1
ATOM 3859 O O . ILE A 1 486 ? -21.219 3.574 4.051 1 95.38 486 ILE A O 1
ATOM 3863 N N . THR A 1 487 ? -22.906 4.949 4.242 1 92.88 487 THR A N 1
ATOM 3864 C CA . THR A 1 487 ? -22.422 5.832 3.186 1 92.88 487 THR A CA 1
ATOM 3865 C C . THR A 1 487 ? -21.906 7.145 3.77 1 92.88 487 THR A C 1
ATOM 3867 O O . THR A 1 487 ? -22.172 7.461 4.93 1 92.88 487 THR A O 1
ATOM 3870 N N . GLY A 1 488 ? -21.109 7.945 3.012 1 91.81 488 GLY A N 1
ATOM 3871 C CA . GLY A 1 488 ? -20.656 9.266 3.412 1 91.81 488 GLY A CA 1
ATOM 3872 C C . GLY A 1 488 ? -19.297 9.266 4.086 1 91.81 488 GLY A C 1
ATOM 3873 O O . GLY A 1 488 ? -18.656 10.305 4.219 1 91.81 488 GLY A O 1
ATOM 3874 N N . VAL A 1 489 ? -18.828 8.07 4.523 1 94.19 489 VAL A N 1
ATOM 3875 C CA . VAL A 1 489 ? -17.547 7.988 5.211 1 94.19 489 VAL A CA 1
ATOM 3876 C C . VAL A 1 489 ? -16.406 8.047 4.195 1 94.19 489 VAL A C 1
ATOM 3878 O O . VAL A 1 489 ? -16.453 7.379 3.162 1 94.19 489 VAL A O 1
ATOM 3881 N N . GLN A 1 490 ? -15.461 8.898 4.516 1 94.31 490 GLN A N 1
ATOM 3882 C CA . GLN A 1 490 ? -14.273 9.031 3.688 1 94.31 490 GLN A CA 1
ATOM 3883 C C . GLN A 1 490 ? -13.016 8.641 4.465 1 94.31 490 GLN A C 1
ATOM 3885 O O . GLN A 1 490 ? -12.992 8.711 5.695 1 94.31 490 GLN A O 1
ATOM 3890 N N . GLY A 1 491 ? -11.984 8.297 3.721 1 96.25 491 GLY A N 1
ATOM 3891 C CA . GLY A 1 491 ? -10.734 7.855 4.328 1 96.25 491 GLY A CA 1
ATOM 3892 C C . GLY A 1 491 ? -10.047 8.938 5.129 1 96.25 491 GLY A C 1
ATOM 3893 O O . GLY A 1 491 ? -9.305 8.648 6.07 1 96.25 491 GLY A O 1
ATOM 3894 N N . ARG A 1 492 ? -10.289 10.188 4.84 1 95.44 492 ARG A N 1
ATOM 3895 C CA . ARG A 1 492 ? -9.617 11.289 5.527 1 95.44 492 ARG A CA 1
ATOM 3896 C C . ARG A 1 492 ? -9.992 11.312 7.008 1 95.44 492 ARG A C 1
ATOM 3898 O O . ARG A 1 492 ? -9.242 11.836 7.832 1 95.44 492 ARG A O 1
ATOM 3905 N N . TYR A 1 493 ? -11.141 10.703 7.352 1 96.06 493 TYR A N 1
ATOM 3906 C CA . TYR A 1 493 ? -11.586 10.711 8.742 1 96.06 493 TYR A CA 1
ATOM 3907 C C . TYR A 1 493 ? -10.719 9.797 9.594 1 96.06 493 TYR A C 1
ATOM 3909 O O . TYR A 1 493 ? -10.742 9.883 10.828 1 96.06 493 TYR A O 1
ATOM 3917 N N . PHE A 1 494 ? -9.914 9 8.938 1 97.62 494 PHE A N 1
ATOM 3918 C CA . PHE A 1 494 ? -9.133 8.023 9.695 1 97.62 494 PHE A CA 1
ATOM 3919 C C . PHE A 1 494 ? -7.684 8.477 9.82 1 97.62 494 PHE A C 1
ATOM 3921 O O . PHE A 1 494 ? -6.879 7.824 10.492 1 97.62 494 PHE A O 1
ATOM 3928 N N . ILE A 1 495 ? -7.293 9.617 9.289 1 98.25 495 ILE A N 1
ATOM 3929 C CA . ILE A 1 495 ? -5.91 10.086 9.297 1 98.25 495 ILE A CA 1
ATOM 3930 C C . ILE A 1 495 ? -5.473 10.391 10.727 1 98.25 495 ILE A C 1
ATOM 3932 O O . ILE A 1 495 ? -4.359 10.039 11.125 1 98.25 495 ILE A O 1
ATOM 3936 N N . PRO A 1 496 ? -6.359 10.992 11.586 1 97.69 496 PRO A N 1
ATOM 3937 C CA . PRO A 1 496 ? -5.953 11.266 12.969 1 97.69 496 PRO A CA 1
ATOM 3938 C C . PRO A 1 496 ? -5.617 9.992 13.742 1 97.69 496 PRO A C 1
ATOM 3940 O O . PRO A 1 496 ? -4.898 10.047 14.742 1 97.69 496 PRO A O 1
ATOM 3943 N N . LEU A 1 497 ? -6.137 8.844 13.297 1 97.81 497 LEU A N 1
ATOM 3944 C CA . LEU A 1 497 ? -5.938 7.574 13.984 1 97.81 497 LEU A CA 1
ATOM 3945 C C . LEU A 1 497 ? -4.727 6.836 13.43 1 97.81 497 LEU A C 1
ATOM 3947 O O . LEU A 1 497 ? -4.227 5.895 14.047 1 97.81 497 LEU A O 1
ATOM 3951 N N . LEU A 1 498 ? -4.258 7.262 12.281 1 98.25 498 LEU A N 1
ATOM 3952 C CA . LEU A 1 498 ? -3.248 6.547 11.508 1 98.25 498 LEU A CA 1
ATOM 3953 C C . LEU A 1 498 ? -1.953 6.402 12.297 1 98.25 498 LEU A C 1
ATOM 3955 O O . LEU A 1 498 ? -1.323 5.34 12.281 1 98.25 498 LEU A O 1
ATOM 3959 N N . PRO A 1 499 ? -1.486 7.473 13.078 1 98.25 499 PRO A N 1
ATOM 3960 C CA . PRO A 1 499 ? -0.261 7.312 13.859 1 98.25 499 PRO A CA 1
ATOM 3961 C C . PRO A 1 499 ? -0.347 6.156 14.859 1 98.25 499 PRO A C 1
ATOM 3963 O O . PRO A 1 499 ? 0.63 5.43 15.055 1 98.25 499 PRO A O 1
ATOM 3966 N N . LEU A 1 500 ? -1.537 6.004 15.469 1 97.94 500 LEU A N 1
ATOM 3967 C CA . LEU A 1 500 ? -1.701 4.918 16.422 1 97.94 500 LEU A CA 1
ATOM 3968 C C . LEU A 1 500 ? -1.633 3.562 15.727 1 97.94 500 LEU A C 1
ATOM 3970 O O . LEU A 1 500 ? -1.034 2.619 16.25 1 97.94 500 LEU A O 1
ATOM 3974 N N . VAL A 1 501 ? -2.221 3.479 14.547 1 97.38 501 VAL A N 1
ATOM 3975 C CA . VAL A 1 501 ? -2.191 2.238 13.781 1 97.38 501 VAL A CA 1
ATOM 3976 C C . VAL A 1 501 ? -0.75 1.894 13.406 1 97.38 501 VAL A C 1
ATOM 3978 O O . VAL A 1 501 ? -0.323 0.746 13.555 1 97.38 501 VAL A O 1
ATOM 3981 N N . LEU A 1 502 ? -0.007 2.887 12.953 1 97.44 502 LEU A N 1
ATOM 3982 C CA . LEU A 1 502 ? 1.382 2.705 12.555 1 97.44 502 LEU A CA 1
ATOM 3983 C C . LEU A 1 502 ? 2.246 2.301 13.742 1 97.44 502 LEU A C 1
ATOM 3985 O O . LEU A 1 502 ? 3.125 1.444 13.609 1 97.44 502 LEU A O 1
ATOM 3989 N N . LEU A 1 503 ? 2.01 2.826 14.906 1 96.88 503 LEU A N 1
ATOM 3990 C CA . LEU A 1 503 ? 2.816 2.553 16.094 1 96.88 503 LEU A CA 1
ATOM 3991 C C . LEU A 1 503 ? 2.643 1.108 16.547 1 96.88 503 LEU A C 1
ATOM 3993 O O . LEU A 1 503 ? 3.512 0.558 17.219 1 96.88 503 LEU A O 1
ATOM 3997 N N . VAL A 1 504 ? 1.508 0.536 16.219 1 95.5 504 VAL A N 1
ATOM 3998 C CA . VAL A 1 504 ? 1.291 -0.869 16.547 1 95.5 504 VAL A CA 1
ATOM 3999 C C . VAL A 1 504 ? 2.303 -1.737 15.805 1 95.5 504 VAL A C 1
ATOM 4001 O O . VAL A 1 504 ? 2.725 -2.781 16.312 1 95.5 504 VAL A O 1
ATOM 4004 N N . VAL A 1 505 ? 2.76 -1.317 14.656 1 92.19 505 VAL A N 1
ATOM 4005 C CA . VAL A 1 505 ? 3.711 -2.047 13.82 1 92.19 505 VAL A CA 1
ATOM 4006 C C . VAL A 1 505 ? 5.121 -1.887 14.383 1 92.19 505 VAL A C 1
ATOM 4008 O O . VAL A 1 505 ? 5.988 -2.734 14.164 1 92.19 505 VAL A O 1
ATOM 4011 N N . PHE A 1 506 ? 5.355 -0.784 15.109 1 94.19 506 PHE A N 1
ATOM 4012 C CA . PHE A 1 506 ? 6.637 -0.549 15.766 1 94.19 506 PHE A CA 1
ATOM 4013 C C . PHE A 1 506 ? 6.863 -1.55 16.891 1 94.19 506 PHE A C 1
ATOM 4015 O O . PHE A 1 506 ? 6.414 -1.331 18.016 1 94.19 506 PHE A O 1
ATOM 4022 N N . ASP A 1 507 ? 7.547 -2.609 16.516 1 90 507 ASP A N 1
ATOM 4023 C CA . ASP A 1 507 ? 7.684 -3.74 17.438 1 90 507 ASP A CA 1
ATOM 4024 C C . ASP A 1 507 ? 9.086 -4.344 17.359 1 90 507 ASP A C 1
ATOM 4026 O O . ASP A 1 507 ? 9.789 -4.168 16.359 1 90 507 ASP A O 1
ATOM 4030 N N . LYS A 1 508 ? 9.469 -5.066 18.438 1 88.75 508 LYS A N 1
ATOM 4031 C CA . LYS A 1 508 ? 10.781 -5.695 18.516 1 88.75 508 LYS A CA 1
ATOM 4032 C C . LYS A 1 508 ? 10.891 -6.875 17.562 1 88.75 508 LYS A C 1
ATOM 4034 O O . LYS A 1 508 ? 12 -7.32 17.234 1 88.75 508 LYS A O 1
ATOM 4039 N N . ARG A 1 509 ? 9.898 -7.363 17.109 1 87.75 509 ARG A N 1
ATOM 4040 C CA . ARG A 1 509 ? 9.867 -8.594 16.328 1 87.75 509 ARG A CA 1
ATOM 4041 C C . ARG A 1 509 ? 10.258 -8.336 14.883 1 87.75 509 ARG A C 1
ATOM 4043 O O . ARG A 1 509 ? 10.617 -9.258 14.156 1 87.75 509 ARG A O 1
ATOM 4050 N N . LEU A 1 510 ? 10.094 -7.129 14.32 1 90.44 510 LEU A N 1
ATOM 4051 C CA . LEU A 1 510 ? 10.422 -6.746 12.953 1 90.44 510 LEU A CA 1
ATOM 4052 C C . LEU A 1 510 ? 11.484 -5.652 12.938 1 90.44 510 LEU A C 1
ATOM 4054 O O . LEU A 1 510 ? 11.281 -4.574 13.492 1 90.44 510 LEU A O 1
ATOM 4058 N N . VAL A 1 511 ? 12.602 -5.938 12.312 1 92.44 511 VAL A N 1
ATOM 4059 C CA . VAL A 1 511 ? 13.727 -5.012 12.359 1 92.44 511 VAL A CA 1
ATOM 4060 C C . VAL A 1 511 ? 14.289 -4.809 10.945 1 92.44 511 VAL A C 1
ATOM 4062 O O . VAL A 1 511 ? 14.367 -5.754 10.164 1 92.44 511 VAL A O 1
ATOM 4065 N N . ILE A 1 512 ? 14.633 -3.633 10.625 1 92.06 512 ILE A N 1
ATOM 4066 C CA . ILE A 1 512 ? 15.297 -3.314 9.367 1 92.06 512 ILE A CA 1
ATOM 4067 C C . ILE A 1 512 ? 16.734 -2.854 9.633 1 92.06 512 ILE A C 1
ATOM 4069 O O . ILE A 1 512 ? 16.984 -2.125 10.594 1 92.06 512 ILE A O 1
ATOM 4073 N N . ASN A 1 513 ? 17.609 -3.264 8.906 1 88.94 513 ASN A N 1
ATOM 4074 C CA . ASN A 1 513 ? 19.016 -2.971 9.117 1 88.94 513 ASN A CA 1
ATOM 4075 C C . ASN A 1 513 ? 19.516 -1.863 8.188 1 88.94 513 ASN A C 1
ATOM 4077 O O . ASN A 1 513 ? 20.703 -1.549 8.164 1 88.94 513 ASN A O 1
ATOM 4081 N N . MET A 1 514 ? 18.656 -1.344 7.441 1 87.62 514 MET A N 1
ATOM 4082 C CA . MET A 1 514 ? 19 -0.241 6.551 1 87.62 514 MET A CA 1
ATOM 4083 C C . MET A 1 514 ? 18.188 1.008 6.891 1 87.62 514 MET A C 1
ATOM 4085 O O . MET A 1 514 ? 17.016 0.917 7.219 1 87.62 514 MET A O 1
ATOM 4089 N N . ASP A 1 515 ? 18.844 2.127 6.859 1 89.44 515 ASP A N 1
ATOM 4090 C CA . ASP A 1 515 ? 18.156 3.396 7.09 1 89.44 515 ASP A CA 1
ATOM 4091 C C . ASP A 1 515 ? 17.578 3.953 5.797 1 89.44 515 ASP A C 1
ATOM 4093 O O . ASP A 1 515 ? 18.297 4.555 4.992 1 89.44 515 ASP A O 1
ATOM 4097 N N . LEU A 1 516 ? 16.375 3.701 5.609 1 91.81 516 LEU A N 1
ATOM 4098 C CA . LEU A 1 516 ? 15.711 4.098 4.371 1 91.81 516 LEU A CA 1
ATOM 4099 C C . LEU A 1 516 ? 14.812 5.312 4.598 1 91.81 516 LEU A C 1
ATOM 4101 O O . LEU A 1 516 ? 14.016 5.668 3.73 1 91.81 516 LEU A O 1
ATOM 4105 N N . ARG A 1 517 ? 15.047 6.031 5.762 1 93.56 517 ARG A N 1
ATOM 4106 C CA . ARG A 1 517 ? 14.156 7.113 6.168 1 93.56 517 ARG A CA 1
ATOM 4107 C C . ARG A 1 517 ? 14.227 8.281 5.188 1 93.56 517 ARG A C 1
ATOM 4109 O O . ARG A 1 517 ? 13.195 8.812 4.773 1 93.56 517 ARG A O 1
ATOM 4116 N N . LYS A 1 518 ? 15.328 8.672 4.738 1 94.06 518 LYS A N 1
ATOM 4117 C CA . LYS A 1 518 ? 15.516 9.805 3.832 1 94.06 518 LYS A CA 1
ATOM 4118 C C . LYS A 1 518 ? 14.898 9.523 2.465 1 94.06 518 LYS A C 1
ATOM 4120 O O . LYS A 1 518 ? 14.156 10.344 1.929 1 94.06 518 LYS A O 1
ATOM 4125 N N . SER A 1 519 ? 15.227 8.328 1.97 1 95.75 519 SER A N 1
ATOM 4126 C CA . SER A 1 519 ? 14.711 7.977 0.65 1 95.75 519 SER A CA 1
ATOM 4127 C C . SER A 1 519 ? 13.195 7.824 0.669 1 95.75 519 SER A C 1
ATOM 4129 O O . SER A 1 519 ? 12.516 8.203 -0.288 1 95.75 519 SER A O 1
ATOM 4131 N N . ALA A 1 520 ? 12.672 7.238 1.712 1 96.62 520 ALA A N 1
ATOM 4132 C CA . ALA A 1 520 ? 11.219 7.082 1.836 1 96.62 520 ALA A CA 1
ATOM 4133 C C . ALA A 1 520 ? 10.523 8.438 1.865 1 96.62 520 ALA A C 1
ATOM 4135 O O . ALA A 1 520 ? 9.531 8.648 1.17 1 96.62 520 ALA A O 1
ATOM 4136 N N . TRP A 1 521 ? 11.008 9.391 2.736 1 96.88 521 TRP A N 1
ATOM 4137 C CA . TRP A 1 521 ? 10.422 10.719 2.842 1 96.88 521 TRP A CA 1
ATOM 4138 C C . TRP A 1 521 ? 10.516 11.461 1.514 1 96.88 521 TRP A C 1
ATOM 4140 O O . TRP A 1 521 ? 9.57 12.133 1.097 1 96.88 521 TRP A O 1
ATOM 4150 N N . TYR A 1 522 ? 11.68 11.273 0.79 1 97.62 522 TYR A N 1
ATOM 4151 C CA . TYR A 1 522 ? 11.852 11.867 -0.529 1 97.62 522 TYR A CA 1
ATOM 4152 C C . TYR A 1 522 ? 10.812 11.344 -1.508 1 97.62 522 TYR A C 1
ATOM 4154 O O . TYR A 1 522 ? 10.203 12.117 -2.248 1 97.62 522 TYR A O 1
ATOM 4162 N N . LEU A 1 523 ? 10.586 10.062 -1.48 1 98.19 523 LEU A N 1
ATOM 4163 C CA . LEU A 1 523 ? 9.641 9.43 -2.391 1 98.19 523 LEU A CA 1
ATOM 4164 C C . LEU A 1 523 ? 8.219 9.922 -2.115 1 98.19 523 LEU A C 1
ATOM 4166 O O . LEU A 1 523 ? 7.418 10.07 -3.041 1 98.19 523 LEU A O 1
ATOM 4170 N N . GLU A 1 524 ? 7.961 10.062 -0.856 1 98.44 524 GLU A N 1
ATOM 4171 C CA . GLU A 1 524 ? 6.656 10.609 -0.489 1 98.44 524 GLU A CA 1
ATOM 4172 C C . GLU A 1 524 ? 6.438 11.984 -1.11 1 98.44 524 GLU A C 1
ATOM 4174 O O . GLU A 1 524 ? 5.379 12.258 -1.679 1 98.44 524 GLU A O 1
ATOM 4179 N N . CYS A 1 525 ? 7.434 12.867 -1.045 1 98.62 525 CYS A N 1
ATOM 4180 C CA . CYS A 1 525 ? 7.371 14.203 -1.621 1 98.62 525 CYS A CA 1
ATOM 4181 C C . CYS A 1 525 ? 7.305 14.141 -3.143 1 98.62 525 CYS A C 1
ATOM 4183 O O . CYS A 1 525 ? 6.586 14.922 -3.77 1 98.62 525 CYS A O 1
ATOM 4185 N N . PHE A 1 526 ? 8.062 13.188 -3.727 1 98.5 526 PHE A N 1
ATOM 4186 C CA . PHE A 1 526 ? 8.023 12.977 -5.168 1 98.5 526 PHE A CA 1
ATOM 4187 C C . PHE A 1 526 ? 6.613 12.617 -5.625 1 98.5 526 PHE A C 1
ATOM 4189 O O . PHE A 1 526 ? 6.133 13.133 -6.637 1 98.5 526 PHE A O 1
ATOM 4196 N N . VAL A 1 527 ? 5.949 11.727 -4.855 1 98.56 527 VAL A N 1
ATOM 4197 C CA . VAL A 1 527 ? 4.602 11.289 -5.195 1 98.56 527 VAL A CA 1
ATOM 4198 C C . VAL A 1 527 ? 3.662 12.492 -5.242 1 98.56 527 VAL A C 1
ATOM 4200 O O . VAL A 1 527 ? 2.832 12.602 -6.148 1 98.56 527 VAL A O 1
ATOM 4203 N N . SER A 1 528 ? 3.748 13.367 -4.281 1 98.5 528 SER A N 1
ATOM 4204 C CA . SER A 1 528 ? 2.91 14.562 -4.238 1 98.5 528 SER A CA 1
ATOM 4205 C C . SER A 1 528 ? 3.145 15.445 -5.461 1 98.5 528 SER A C 1
ATOM 4207 O O . SER A 1 528 ? 2.193 15.859 -6.125 1 98.5 528 SER A O 1
ATOM 4209 N N . ILE A 1 529 ? 4.445 15.68 -5.777 1 98.38 529 ILE A N 1
ATOM 4210 C CA . ILE A 1 529 ? 4.777 16.547 -6.902 1 98.38 529 ILE A CA 1
ATOM 4211 C C . ILE A 1 529 ? 4.316 15.898 -8.203 1 98.38 529 ILE A C 1
ATOM 4213 O O . ILE A 1 529 ? 3.699 16.562 -9.047 1 98.38 529 ILE A O 1
ATOM 4217 N N . TYR A 1 530 ? 4.559 14.625 -8.32 1 97.75 530 TYR A N 1
ATOM 4218 C CA . TYR A 1 530 ? 4.137 13.875 -9.508 1 97.75 530 TYR A CA 1
ATOM 4219 C C . TYR A 1 530 ? 2.623 13.945 -9.68 1 97.75 530 TYR A C 1
ATOM 4221 O O . TYR A 1 530 ? 2.133 14.266 -10.766 1 97.75 530 TYR A O 1
ATOM 4229 N N . ALA A 1 531 ? 1.918 13.68 -8.633 1 96.75 531 ALA A N 1
ATOM 4230 C CA . ALA A 1 531 ? 0.458 13.672 -8.688 1 96.75 531 ALA A CA 1
ATOM 4231 C C . ALA A 1 531 ? -0.085 15.055 -9.039 1 96.75 531 ALA A C 1
ATOM 4233 O O . ALA A 1 531 ? -1.029 15.18 -9.82 1 96.75 531 ALA A O 1
ATOM 4234 N N . LEU A 1 532 ? 0.512 16.062 -8.508 1 97.56 532 LEU A N 1
ATOM 4235 C CA . LEU A 1 532 ? 0.028 17.422 -8.727 1 97.56 532 LEU A CA 1
ATOM 4236 C C . LEU A 1 532 ? 0.291 17.859 -10.164 1 97.56 532 LEU A C 1
ATOM 4238 O O . LEU A 1 532 ? -0.542 18.547 -10.773 1 97.56 532 LEU A O 1
ATOM 4242 N N . ILE A 1 533 ? 1.415 17.5 -10.672 1 96.19 533 ILE A N 1
ATOM 4243 C CA . ILE A 1 533 ? 1.701 17.828 -12.07 1 96.19 533 ILE A CA 1
ATOM 4244 C C . ILE A 1 533 ? 0.706 17.109 -12.977 1 96.19 533 ILE A C 1
ATOM 4246 O O . ILE A 1 533 ? 0.187 17.703 -13.93 1 96.19 533 ILE A O 1
ATOM 4250 N N . ARG A 1 534 ? 0.475 15.914 -12.672 1 94.69 534 ARG A N 1
ATOM 4251 C CA . ARG A 1 534 ? -0.479 15.156 -13.469 1 94.69 534 ARG A CA 1
ATOM 4252 C C . ARG A 1 534 ? -1.874 15.766 -13.383 1 94.69 534 ARG A C 1
ATOM 4254 O O . ARG A 1 534 ? -2.551 15.922 -14.398 1 94.69 534 ARG A O 1
ATOM 4261 N N . ILE A 1 535 ? -2.312 16.078 -12.219 1 94.62 535 ILE A N 1
ATOM 4262 C CA . ILE A 1 535 ? -3.621 16.688 -12.008 1 94.62 535 ILE A CA 1
ATOM 4263 C C . ILE A 1 535 ? -3.699 18 -12.773 1 94.62 535 ILE A C 1
ATOM 4265 O O . ILE A 1 535 ? -4.699 18.281 -13.445 1 94.62 535 ILE A O 1
ATOM 4269 N N . CYS A 1 536 ? -2.648 18.781 -12.695 1 93.88 536 CYS A N 1
ATOM 4270 C CA . CYS A 1 536 ? -2.617 20.078 -13.375 1 93.88 536 CYS A CA 1
ATOM 4271 C C . CYS A 1 536 ? -2.693 19.891 -14.891 1 93.88 536 CYS A C 1
ATOM 4273 O O . CYS A 1 536 ? -3.373 20.656 -15.578 1 93.88 536 CYS A O 1
ATOM 4275 N N . SER A 1 537 ? -2.025 18.875 -15.367 1 91.69 537 SER A N 1
ATOM 4276 C CA . SER A 1 537 ? -2.021 18.609 -16.797 1 91.69 537 SER A CA 1
ATOM 4277 C C . SER A 1 537 ? -3.424 18.281 -17.297 1 91.69 537 SER A C 1
ATOM 4279 O O . SER A 1 537 ? -3.803 18.688 -18.406 1 91.69 537 SER A O 1
ATOM 4281 N N . THR A 1 538 ? -4.129 17.641 -16.484 1 88.94 538 THR A N 1
ATOM 4282 C CA . THR A 1 538 ? -5.492 17.266 -16.859 1 88.94 538 THR A CA 1
ATOM 4283 C C . THR A 1 538 ? -6.445 18.438 -16.641 1 88.94 538 THR A C 1
ATOM 4285 O O . THR A 1 538 ? -7.309 18.703 -17.469 1 88.94 538 THR A O 1
ATOM 4288 N N . ALA A 1 539 ? -6.254 19.094 -15.609 1 91.06 539 ALA A N 1
ATOM 4289 C CA . ALA A 1 539 ? -7.141 20.203 -15.227 1 91.06 539 ALA A CA 1
ATOM 4290 C C . ALA A 1 539 ? -7.008 21.375 -16.203 1 91.06 539 ALA A C 1
ATOM 4292 O O . ALA A 1 539 ? -7.996 22.047 -16.5 1 91.06 539 ALA A O 1
ATOM 4293 N N . CYS A 1 540 ? -5.832 21.641 -16.672 1 91.38 540 CYS A N 1
ATOM 4294 C CA . CYS A 1 540 ? -5.598 22.766 -17.578 1 91.38 540 CYS A CA 1
ATOM 4295 C C . CYS A 1 540 ? -6.324 22.547 -18.906 1 91.38 540 CYS A C 1
ATOM 4297 O O . CYS A 1 540 ? -6.547 23.5 -19.656 1 91.38 540 CYS A O 1
ATOM 4299 N N . LEU A 1 541 ? -6.66 21.281 -19.172 1 88.31 541 LEU A N 1
ATOM 4300 C CA . LEU A 1 541 ? -7.312 20.969 -20.438 1 88.31 541 LEU A CA 1
ATOM 4301 C C . LEU A 1 541 ? -8.828 20.875 -20.25 1 88.31 541 LEU A C 1
ATOM 4303 O O . LEU A 1 541 ? -9.562 20.781 -21.234 1 88.31 541 LEU A O 1
ATOM 4307 N N . ARG A 1 542 ? -9.219 20.906 -19 1 85.12 542 ARG A N 1
ATOM 4308 C CA . ARG A 1 542 ? -10.648 20.828 -18.688 1 85.12 542 ARG A CA 1
ATOM 4309 C C . ARG A 1 542 ? -11.344 22.141 -19 1 85.12 542 ARG A C 1
ATOM 4311 O O . ARG A 1 542 ? -10.797 23.219 -18.75 1 85.12 542 ARG A O 1
ATOM 4318 N N . TYR A 1 543 ? -12.492 22.078 -19.656 1 75.69 543 TYR A N 1
ATOM 4319 C CA . TYR A 1 543 ? -13.273 23.25 -20.031 1 75.69 543 TYR A CA 1
ATOM 4320 C C . TYR A 1 543 ? -14.016 23.828 -18.828 1 75.69 543 TYR A C 1
ATOM 4322 O O . TYR A 1 543 ? -14.516 23.078 -17.984 1 75.69 543 TYR A O 1
ATOM 4330 N N . MET B 1 1 ? 21.703 -24.25 28.156 1 52.69 1 MET B N 1
ATOM 4331 C CA . MET B 1 1 ? 20.547 -24.891 28.766 1 52.69 1 MET B CA 1
ATOM 4332 C C . MET B 1 1 ? 19.375 -23.922 28.859 1 52.69 1 MET B C 1
ATOM 4334 O O . MET B 1 1 ? 18.234 -24.312 28.609 1 52.69 1 MET B O 1
ATOM 4338 N N . PRO B 1 2 ? 19.625 -22.688 29.047 1 67.56 2 PRO B N 1
ATOM 4339 C CA . PRO B 1 2 ? 18.578 -21.656 29.109 1 67.56 2 PRO B CA 1
ATOM 4340 C C . PRO B 1 2 ? 17.969 -21.328 27.75 1 67.56 2 PRO B C 1
ATOM 4342 O O . PRO B 1 2 ? 16.781 -21.031 27.656 1 67.56 2 PRO B O 1
ATOM 4345 N N . GLY B 1 3 ? 18.594 -21.547 26.781 1 63.94 3 GLY B N 1
ATOM 4346 C CA . GLY B 1 3 ? 18.141 -21.266 25.422 1 63.94 3 GLY B CA 1
ATOM 4347 C C . GLY B 1 3 ? 17.109 -22.25 24.922 1 63.94 3 GLY B C 1
ATOM 4348 O O . GLY B 1 3 ? 16.125 -21.859 24.281 1 63.94 3 GLY B O 1
ATOM 4349 N N . ARG B 1 4 ? 17.344 -23.578 25.422 1 66.19 4 ARG B N 1
ATOM 4350 C CA . ARG B 1 4 ? 16.422 -24.625 24.984 1 66.19 4 ARG B CA 1
ATOM 4351 C C . ARG B 1 4 ? 15.07 -24.5 25.688 1 66.19 4 ARG B C 1
ATOM 4353 O O . ARG B 1 4 ? 14.031 -24.672 25.047 1 66.19 4 ARG B O 1
ATOM 4360 N N . ARG B 1 5 ? 15.078 -24.219 27.047 1 63.06 5 ARG B N 1
ATOM 4361 C CA . ARG B 1 5 ? 13.852 -24.031 27.812 1 63.06 5 ARG B CA 1
ATOM 4362 C C . ARG B 1 5 ? 13.047 -22.844 27.297 1 63.06 5 ARG B C 1
ATOM 4364 O O . ARG B 1 5 ? 11.82 -22.922 27.203 1 63.06 5 ARG B O 1
ATOM 4371 N N . ARG B 1 6 ? 13.703 -21.766 26.891 1 66.81 6 ARG B N 1
ATOM 4372 C CA . ARG B 1 6 ? 13.039 -20.594 26.344 1 66.81 6 ARG B CA 1
ATOM 4373 C C . ARG B 1 6 ? 12.375 -20.906 25.016 1 66.81 6 ARG B C 1
ATOM 4375 O O . ARG B 1 6 ? 11.266 -20.422 24.734 1 66.81 6 ARG B O 1
ATOM 4382 N N . LYS B 1 7 ? 13.016 -21.812 24.375 1 71.94 7 LYS B N 1
ATOM 4383 C CA . LYS B 1 7 ? 12.492 -22.234 23.078 1 71.94 7 LYS B CA 1
ATOM 4384 C C . LYS B 1 7 ? 11.234 -23.094 23.25 1 71.94 7 LYS B C 1
ATOM 4386 O O . LYS B 1 7 ? 10.281 -22.953 22.469 1 71.94 7 LYS B O 1
ATOM 4391 N N . VAL B 1 8 ? 11.219 -23.906 24.25 1 71.44 8 VAL B N 1
ATOM 4392 C CA . VAL B 1 8 ? 10.078 -24.766 24.516 1 71.44 8 VAL B CA 1
ATOM 4393 C C . VAL B 1 8 ? 8.891 -23.938 25 1 71.44 8 VAL B C 1
ATOM 4395 O O . VAL B 1 8 ? 7.758 -24.141 24.562 1 71.44 8 VAL B O 1
ATOM 4398 N N . ILE B 1 9 ? 9.102 -23.016 25.797 1 71.94 9 ILE B N 1
ATOM 4399 C CA . ILE B 1 9 ? 8.055 -22.156 26.328 1 71.94 9 ILE B CA 1
ATOM 4400 C C . ILE B 1 9 ? 7.469 -21.297 25.219 1 71.94 9 ILE B C 1
ATOM 4402 O O . ILE B 1 9 ? 6.246 -21.156 25.109 1 71.94 9 ILE B O 1
ATOM 4406 N N . MET B 1 10 ? 8.328 -20.891 24.375 1 71.69 10 MET B N 1
ATOM 4407 C CA . MET B 1 10 ? 7.879 -20.062 23.25 1 71.69 10 MET B CA 1
ATOM 4408 C C . MET B 1 10 ? 7.02 -20.875 22.297 1 71.69 10 MET B C 1
ATOM 4410 O O . MET B 1 10 ? 6.004 -20.391 21.797 1 71.69 10 MET B O 1
ATOM 4414 N N . LYS B 1 11 ? 7.43 -22.047 22.203 1 76.69 11 LYS B N 1
ATOM 4415 C CA . LYS B 1 11 ? 6.668 -22.953 21.344 1 76.69 11 LYS B CA 1
ATOM 4416 C C . LYS B 1 11 ? 5.285 -23.234 21.922 1 76.69 11 LYS B C 1
ATOM 4418 O O . LYS B 1 11 ? 4.297 -23.266 21.188 1 76.69 11 LYS B O 1
ATOM 4423 N N . LEU B 1 12 ? 5.191 -23.406 23.172 1 75.94 12 LEU B N 1
ATOM 4424 C CA . LEU B 1 12 ? 3.92 -23.656 23.844 1 75.94 12 LEU B CA 1
ATOM 4425 C C . LEU B 1 12 ? 3 -22.453 23.734 1 75.94 12 LEU B C 1
ATOM 4427 O O . LEU B 1 12 ? 1.793 -22.594 23.531 1 75.94 12 LEU B O 1
ATOM 4431 N N . ILE B 1 13 ? 3.568 -21.406 23.828 1 74.31 13 ILE B N 1
ATOM 4432 C CA . ILE B 1 13 ? 2.791 -20.172 23.75 1 74.31 13 ILE B CA 1
ATOM 4433 C C . ILE B 1 13 ? 2.262 -19.969 22.328 1 74.31 13 ILE B C 1
ATOM 4435 O O . ILE B 1 13 ? 1.096 -19.609 22.141 1 74.31 13 ILE B O 1
ATOM 4439 N N . LEU B 1 14 ? 3.107 -20.25 21.484 1 79 14 LEU B N 1
ATOM 4440 C CA . LEU B 1 14 ? 2.703 -20.109 20.078 1 79 14 LEU B CA 1
ATOM 4441 C C . LEU B 1 14 ? 1.616 -21.125 19.734 1 79 14 LEU B C 1
ATOM 4443 O O . LEU B 1 14 ? 0.695 -20.812 18.969 1 79 14 LEU B O 1
ATOM 4447 N N . ASN B 1 15 ? 1.708 -22.219 20.266 1 84.5 15 ASN B N 1
ATOM 4448 C CA . ASN B 1 15 ? 0.688 -23.234 20.016 1 84.5 15 ASN B CA 1
ATOM 4449 C C . ASN B 1 15 ? -0.654 -22.844 20.625 1 84.5 15 ASN B C 1
ATOM 4451 O O . ASN B 1 15 ? -1.702 -23.031 20.016 1 84.5 15 ASN B O 1
ATOM 4455 N N . LYS B 1 16 ? -0.558 -22.266 21.797 1 86.31 16 LYS B N 1
ATOM 4456 C CA . LYS B 1 16 ? -1.792 -21.812 22.422 1 86.31 16 LYS B CA 1
ATOM 4457 C C . LYS B 1 16 ? -2.438 -20.688 21.609 1 86.31 16 LYS B C 1
ATOM 4459 O O . LYS B 1 16 ? -3.652 -20.688 21.406 1 86.31 16 LYS B O 1
ATOM 4464 N N . LYS B 1 17 ? -1.62 -19.875 21.141 1 89.38 17 LYS B N 1
ATOM 4465 C CA . LYS B 1 17 ? -2.137 -18.781 20.328 1 89.38 17 LYS B CA 1
ATOM 4466 C C . LYS B 1 17 ? -2.723 -19.281 19.016 1 89.38 17 LYS B C 1
ATOM 4468 O O . LYS B 1 17 ? -3.725 -18.766 18.531 1 89.38 17 LYS B O 1
ATOM 4473 N N . GLY B 1 18 ? -2.027 -20.25 18.578 1 92.44 18 GLY B N 1
ATOM 4474 C CA . GLY B 1 18 ? -2.537 -20.875 17.375 1 92.44 18 GLY B CA 1
ATOM 4475 C C . GLY B 1 18 ? -3.891 -21.531 17.562 1 92.44 18 GLY B C 1
ATOM 4476 O O . GLY B 1 18 ? -4.762 -21.438 16.688 1 92.44 18 GLY B O 1
ATOM 4477 N N . LEU B 1 19 ? -4.094 -22.141 18.656 1 93.12 19 LEU B N 1
ATOM 4478 C CA . LEU B 1 19 ? -5.371 -22.781 18.969 1 93.12 19 LEU B CA 1
ATOM 4479 C C . LEU B 1 19 ? -6.457 -21.734 19.188 1 93.12 19 LEU B C 1
ATOM 4481 O O . LEU B 1 19 ? -7.609 -21.938 18.797 1 93.12 19 LEU B O 1
ATOM 4485 N N . TRP B 1 20 ? -6.059 -20.641 19.766 1 93.06 20 TRP B N 1
ATOM 4486 C CA . TRP B 1 20 ? -7.012 -19.547 19.938 1 93.06 20 TRP B CA 1
ATOM 4487 C C . TRP B 1 20 ? -7.391 -18.938 18.594 1 93.06 20 TRP B C 1
ATOM 4489 O O . TRP B 1 20 ? -8.547 -18.562 18.375 1 93.06 20 TRP B O 1
ATOM 4499 N N . LEU B 1 21 ? -6.363 -18.875 17.75 1 94.75 21 LEU B N 1
ATOM 4500 C CA . LEU B 1 21 ? -6.637 -18.406 16.391 1 94.75 21 LEU B CA 1
ATOM 4501 C C . LEU B 1 21 ? -7.629 -19.328 15.688 1 94.75 21 LEU B C 1
ATOM 4503 O O . LEU B 1 21 ? -8.57 -18.844 15.047 1 94.75 21 LEU B O 1
ATOM 4507 N N . THR B 1 22 ? -7.484 -20.594 15.883 1 96.19 22 THR B N 1
ATOM 4508 C CA . THR B 1 22 ? -8.367 -21.594 15.273 1 96.19 22 THR B CA 1
ATOM 4509 C C . THR B 1 22 ? -9.781 -21.469 15.836 1 96.19 22 THR B C 1
ATOM 4511 O O . THR B 1 22 ? -10.75 -21.391 15.07 1 96.19 22 THR B O 1
ATOM 4514 N N . ALA B 1 23 ? -9.875 -21.359 17.109 1 95.69 23 ALA B N 1
ATOM 4515 C CA . ALA B 1 23 ? -11.18 -21.203 17.75 1 95.69 23 ALA B CA 1
ATOM 4516 C C . ALA B 1 23 ? -11.844 -19.891 17.344 1 95.69 23 ALA B C 1
ATOM 4518 O O . ALA B 1 23 ? -13.039 -19.859 17.047 1 95.69 23 ALA B O 1
ATOM 4519 N N . GLY B 1 24 ? -11.023 -18.875 17.312 1 96 24 GLY B N 1
ATOM 4520 C CA . GLY B 1 24 ? -11.555 -17.562 16.969 1 96 24 GLY B CA 1
ATOM 4521 C C . GLY B 1 24 ? -12.094 -17.484 15.562 1 96 24 GLY B C 1
ATOM 4522 O O . GLY B 1 24 ? -13.148 -16.891 15.32 1 96 24 GLY B O 1
ATOM 4523 N N . THR B 1 25 ? -11.367 -18.016 14.68 1 96.56 25 THR B N 1
ATOM 4524 C CA . THR B 1 25 ? -11.797 -17.984 13.289 1 96.56 25 THR B CA 1
ATOM 4525 C C . THR B 1 25 ? -13.07 -18.812 13.094 1 96.56 25 THR B C 1
ATOM 4527 O O . THR B 1 25 ? -13.977 -18.391 12.367 1 96.56 25 THR B O 1
ATOM 4530 N N . CYS B 1 26 ? -13.203 -19.953 13.727 1 95.56 26 CYS B N 1
ATOM 4531 C CA . CYS B 1 26 ? -14.406 -20.781 13.633 1 95.56 26 CYS B CA 1
ATOM 4532 C C . CYS B 1 26 ? -15.594 -20.078 14.281 1 95.56 26 CYS B C 1
ATOM 4534 O O . CYS B 1 26 ? -16.703 -20.109 13.75 1 95.56 26 CYS B O 1
ATOM 4536 N N . LEU B 1 27 ? -15.328 -19.422 15.406 1 93.88 27 LEU B N 1
ATOM 4537 C CA . LEU B 1 27 ? -16.391 -18.672 16.078 1 93.88 27 LEU B CA 1
ATOM 4538 C C . LEU B 1 27 ? -16.844 -17.5 15.211 1 93.88 27 LEU B C 1
ATOM 4540 O O . LEU B 1 27 ? -18.031 -17.188 15.172 1 93.88 27 LEU B O 1
ATOM 4544 N N . PHE B 1 28 ? -15.914 -16.953 14.586 1 94.06 28 PHE B N 1
ATOM 4545 C CA . PHE B 1 28 ? -16.234 -15.844 13.703 1 94.06 28 PHE B CA 1
ATOM 4546 C C . PHE B 1 28 ? -17.141 -16.297 12.555 1 94.06 28 PHE B C 1
ATOM 4548 O O . PHE B 1 28 ? -18.141 -15.664 12.25 1 94.06 28 PHE B O 1
ATOM 4555 N N . LEU B 1 29 ? -16.844 -17.375 11.961 1 94.62 29 LEU B N 1
ATOM 4556 C CA . LEU B 1 29 ? -17.641 -17.922 10.883 1 94.62 29 LEU B CA 1
ATOM 4557 C C . LEU B 1 29 ? -19.047 -18.281 11.375 1 94.62 29 LEU B C 1
ATOM 4559 O O . LEU B 1 29 ? -20.031 -18 10.695 1 94.62 29 LEU B O 1
ATOM 4563 N N . ALA B 1 30 ? -19.078 -18.859 12.547 1 90.94 30 ALA B N 1
ATOM 4564 C CA . ALA B 1 30 ? -20.375 -19.219 13.125 1 90.94 30 ALA B CA 1
ATOM 4565 C C . ALA B 1 30 ? -21.219 -17.984 13.375 1 90.94 30 ALA B C 1
ATOM 4567 O O . ALA B 1 30 ? -22.422 -17.969 13.078 1 90.94 30 ALA B O 1
ATOM 4568 N N . PHE B 1 31 ? -20.562 -16.984 13.844 1 90.56 31 PHE B N 1
ATOM 4569 C CA . PHE B 1 31 ? -21.266 -15.742 14.164 1 90.56 31 PHE B CA 1
ATOM 4570 C C . PHE B 1 31 ? -21.797 -15.086 12.891 1 90.56 31 PHE B C 1
ATOM 4572 O O . PHE B 1 31 ? -22.906 -14.539 12.891 1 90.56 31 PHE B O 1
ATOM 4579 N N . LEU B 1 32 ? -21.109 -15.195 11.875 1 91.69 32 LEU B N 1
ATOM 4580 C CA . LEU B 1 32 ? -21.484 -14.523 10.633 1 91.69 32 LEU B CA 1
ATOM 4581 C C . LEU B 1 32 ? -22.5 -15.352 9.852 1 91.69 32 LEU B C 1
ATOM 4583 O O . LEU B 1 32 ? -23.453 -14.805 9.281 1 91.69 32 LEU B O 1
ATOM 4587 N N . PHE B 1 33 ? -22.297 -16.734 9.844 1 90.44 33 PHE B N 1
ATOM 4588 C CA . PHE B 1 33 ? -23.031 -17.484 8.844 1 90.44 33 PHE B CA 1
ATOM 4589 C C . PHE B 1 33 ? -24 -18.469 9.516 1 90.44 33 PHE B C 1
ATOM 4591 O O . PHE B 1 33 ? -24.984 -18.906 8.898 1 90.44 33 PHE B O 1
ATOM 4598 N N . ILE B 1 34 ? -23.703 -18.875 10.742 1 83.44 34 ILE B N 1
ATOM 4599 C CA . ILE B 1 34 ? -24.625 -19.766 11.422 1 83.44 34 ILE B CA 1
ATOM 4600 C C . ILE B 1 34 ? -25.766 -18.969 12.039 1 83.44 34 ILE B C 1
ATOM 4602 O O . ILE B 1 34 ? -26.922 -19.406 12.023 1 83.44 34 ILE B O 1
ATOM 4606 N N . LYS B 1 35 ? -25.438 -17.812 12.414 1 77.94 35 LYS B N 1
ATOM 4607 C CA . LYS B 1 35 ? -26.484 -16.984 13.008 1 77.94 35 LYS B CA 1
ATOM 4608 C C . LYS B 1 35 ? -27.516 -16.562 11.961 1 77.94 35 LYS B C 1
ATOM 4610 O O . LYS B 1 35 ? -28.703 -16.484 12.258 1 77.94 35 LYS B O 1
ATOM 4615 N N . THR B 1 36 ? -26.953 -16.312 10.781 1 79.25 36 THR B N 1
ATOM 4616 C CA . THR B 1 36 ? -27.859 -15.898 9.719 1 79.25 36 THR B CA 1
ATOM 4617 C C . THR B 1 36 ? -28.328 -17.094 8.898 1 79.25 36 THR B C 1
ATOM 4619 O O . THR B 1 36 ? -28.922 -16.938 7.836 1 79.25 36 THR B O 1
ATOM 4622 N N . TYR B 1 37 ? -27.969 -18.266 9.414 1 80.88 37 TYR B N 1
ATOM 4623 C CA . TYR B 1 37 ? -28.203 -19.484 8.656 1 80.88 37 TYR B CA 1
ATOM 4624 C C . TYR B 1 37 ? -29.688 -19.672 8.344 1 80.88 37 TYR B C 1
ATOM 4626 O O . TYR B 1 37 ? -30.047 -19.906 7.195 1 80.88 37 TYR B O 1
ATOM 4634 N N . GLU B 1 38 ? -30.453 -19.406 9.438 1 80.44 38 GLU B N 1
ATOM 4635 C CA . GLU B 1 38 ? -31.891 -19.609 9.25 1 80.44 38 GLU B CA 1
ATOM 4636 C C . GLU B 1 38 ? -32.469 -18.656 8.195 1 80.44 38 GLU B C 1
ATOM 4638 O O . GLU B 1 38 ? -33.25 -19.062 7.355 1 80.44 38 GLU B O 1
ATOM 4643 N N . GLU B 1 39 ? -31.938 -17.484 8.258 1 81.38 39 GLU B N 1
ATOM 4644 C CA . GLU B 1 39 ? -32.406 -16.5 7.293 1 81.38 39 GLU B CA 1
ATOM 4645 C C . GLU B 1 39 ? -31.984 -16.859 5.871 1 81.38 39 GLU B C 1
ATOM 4647 O O . GLU B 1 39 ? -32.75 -16.719 4.93 1 81.38 39 GLU B O 1
ATOM 4652 N N . THR B 1 40 ? -30.844 -17.312 5.801 1 82.62 40 THR B N 1
ATOM 4653 C CA . THR B 1 40 ? -30.344 -17.719 4.488 1 82.62 40 THR B CA 1
ATOM 4654 C C . THR B 1 40 ? -31.078 -18.953 3.986 1 82.62 40 THR B C 1
ATOM 4656 O O . THR B 1 40 ? -31.469 -19.016 2.82 1 82.62 40 THR B O 1
ATOM 4659 N N . ILE B 1 41 ? -31.266 -19.922 4.867 1 83.38 41 ILE B N 1
ATOM 4660 C CA . ILE B 1 41 ? -31.906 -21.188 4.504 1 83.38 41 ILE B CA 1
ATOM 4661 C C . ILE B 1 41 ? -33.344 -20.938 4.09 1 83.38 41 ILE B C 1
ATOM 4663 O O . ILE B 1 41 ? -33.844 -21.531 3.131 1 83.38 41 ILE B O 1
ATOM 4667 N N . VAL B 1 42 ? -33.938 -20.062 4.859 1 81 42 VAL B N 1
ATOM 4668 C CA . VAL B 1 42 ? -35.344 -19.75 4.551 1 81 42 VAL B CA 1
ATOM 4669 C C . VAL B 1 42 ? -35.438 -19.109 3.168 1 81 42 VAL B C 1
ATOM 4671 O O . VAL B 1 42 ? -36.406 -19.297 2.455 1 81 42 VAL B O 1
ATOM 4674 N N . GLY B 1 43 ? -34.375 -18.422 2.883 1 84.25 43 GLY B N 1
ATOM 4675 C CA . GLY B 1 43 ? -34.375 -17.766 1.583 1 84.25 43 GLY B CA 1
ATOM 4676 C C . GLY B 1 43 ? -34.219 -18.734 0.428 1 84.25 43 GLY B C 1
ATOM 4677 O O . GLY B 1 43 ? -34.469 -18.391 -0.724 1 84.25 43 GLY B O 1
ATOM 4678 N N . ILE B 1 44 ? -33.844 -19.938 0.647 1 88.75 44 ILE B N 1
ATOM 4679 C CA . ILE B 1 44 ? -33.688 -20.984 -0.363 1 88.75 44 ILE B CA 1
ATOM 4680 C C . ILE B 1 44 ? -35 -21.766 -0.476 1 88.75 44 ILE B C 1
ATOM 4682 O O . ILE B 1 44 ? -35.375 -22.469 0.465 1 88.75 44 ILE B O 1
ATOM 4686 N N . PRO B 1 45 ? -35.594 -21.719 -1.511 1 87.75 45 PRO B N 1
ATOM 4687 C CA . PRO B 1 45 ? -36.906 -22.375 -1.634 1 87.75 45 PRO B CA 1
ATOM 4688 C C . PRO B 1 45 ? -36.844 -23.875 -1.323 1 87.75 45 PRO B C 1
ATOM 4690 O O . PRO B 1 45 ? -35.875 -24.547 -1.738 1 87.75 45 PRO B O 1
ATOM 4693 N N . SER B 1 46 ? -37.719 -24.375 -0.467 1 86.62 46 SER B N 1
ATOM 4694 C CA . SER B 1 46 ? -37.906 -25.781 -0.106 1 86.62 46 SER B CA 1
ATOM 4695 C C . SER B 1 46 ? -39.281 -26.281 -0.499 1 86.62 46 SER B C 1
ATOM 4697 O O . SER B 1 46 ? -40.281 -25.547 -0.392 1 86.62 46 SER B O 1
ATOM 4699 N N . PRO B 1 47 ? -39.281 -27.547 -1.001 1 86.75 47 PRO B N 1
ATOM 4700 C CA . PRO B 1 47 ? -38.312 -28.625 -0.978 1 86.75 47 PRO B CA 1
ATOM 4701 C C . PRO B 1 47 ? -37.438 -28.672 -2.238 1 86.75 47 PRO B C 1
ATOM 4703 O O . PRO B 1 47 ? -36.5 -29.469 -2.322 1 86.75 47 PRO B O 1
ATOM 4706 N N . GLU B 1 48 ? -37.781 -27.906 -3.141 1 89.25 48 GLU B N 1
ATOM 4707 C CA . GLU B 1 48 ? -37.156 -27.969 -4.453 1 89.25 48 GLU B CA 1
ATOM 4708 C C . GLU B 1 48 ? -35.625 -27.891 -4.328 1 89.25 48 GLU B C 1
ATOM 4710 O O . GLU B 1 48 ? -34.906 -28.594 -5.043 1 89.25 48 GLU B O 1
ATOM 4715 N N . PHE B 1 49 ? -35.188 -27.125 -3.436 1 93.44 49 PHE B N 1
ATOM 4716 C CA . PHE B 1 49 ? -33.75 -26.906 -3.311 1 93.44 49 PHE B CA 1
ATOM 4717 C C . PHE B 1 49 ? -33.25 -27.375 -1.95 1 93.44 49 PHE B C 1
ATOM 4719 O O . PHE B 1 49 ? -32.375 -26.75 -1.361 1 93.44 49 PHE B O 1
ATOM 4726 N N . GLU B 1 50 ? -33.844 -28.422 -1.471 1 92.62 50 GLU B N 1
ATOM 4727 C CA . GLU B 1 50 ? -33.438 -28.969 -0.186 1 92.62 50 GLU B CA 1
ATOM 4728 C C . GLU B 1 50 ? -31.969 -29.406 -0.222 1 92.62 50 GLU B C 1
ATOM 4730 O O . GLU B 1 50 ? -31.234 -29.25 0.762 1 92.62 50 GLU B O 1
ATOM 4735 N N . ALA B 1 51 ? -31.625 -29.969 -1.341 1 93.19 51 ALA B N 1
ATOM 4736 C CA . ALA B 1 51 ? -30.234 -30.391 -1.484 1 93.19 51 ALA B CA 1
ATOM 4737 C C . ALA B 1 51 ? -29.281 -29.203 -1.352 1 93.19 51 ALA B C 1
ATOM 4739 O O . ALA B 1 51 ? -28.203 -29.328 -0.78 1 93.19 51 ALA B O 1
ATOM 4740 N N . VAL B 1 52 ? -29.688 -28.078 -1.884 1 93.88 52 VAL B N 1
ATOM 4741 C CA . VAL B 1 52 ? -28.875 -26.859 -1.828 1 93.88 52 VAL B CA 1
ATOM 4742 C C . VAL B 1 52 ? -28.797 -26.359 -0.386 1 93.88 52 VAL B C 1
ATOM 4744 O O . VAL B 1 52 ? -27.734 -25.906 0.057 1 93.88 52 VAL B O 1
ATOM 4747 N N . ARG B 1 53 ? -29.891 -26.422 0.34 1 94 53 ARG B N 1
ATOM 4748 C CA . ARG B 1 53 ? -29.891 -26.078 1.757 1 94 53 ARG B CA 1
ATOM 4749 C C . ARG B 1 53 ? -28.875 -26.906 2.525 1 94 53 ARG B C 1
ATOM 4751 O O . ARG B 1 53 ? -28.078 -26.359 3.305 1 94 53 ARG B O 1
ATOM 4758 N N . ARG B 1 54 ? -28.938 -28.172 2.236 1 93.62 54 ARG B N 1
ATOM 4759 C CA . ARG B 1 54 ? -28 -29.062 2.9 1 93.62 54 ARG B CA 1
ATOM 4760 C C . ARG B 1 54 ? -26.562 -28.781 2.477 1 93.62 54 ARG B C 1
ATOM 4762 O O . ARG B 1 54 ? -25.641 -28.828 3.297 1 93.62 54 ARG B O 1
ATOM 4769 N N . PHE B 1 55 ? -26.453 -28.562 1.224 1 94.06 55 PHE B N 1
ATOM 4770 C CA . PHE B 1 55 ? -25.125 -28.234 0.691 1 94.06 55 PHE B CA 1
ATOM 4771 C C . PHE B 1 55 ? -24.531 -27.031 1.419 1 94.06 55 PHE B C 1
ATOM 4773 O O . PHE B 1 55 ? -23.375 -27.062 1.84 1 94.06 55 PHE B O 1
ATOM 4780 N N . TYR B 1 56 ? -25.328 -25.906 1.575 1 93.25 56 TYR B N 1
ATOM 4781 C CA . TYR B 1 56 ? -24.875 -24.719 2.285 1 93.25 56 TYR B CA 1
ATOM 4782 C C . TYR B 1 56 ? -24.438 -25.062 3.703 1 93.25 56 TYR B C 1
ATOM 4784 O O . TYR B 1 56 ? -23.375 -24.625 4.156 1 93.25 56 TYR B O 1
ATOM 4792 N N . TRP B 1 57 ? -25.188 -25.891 4.355 1 93.5 57 TRP B N 1
ATOM 4793 C CA . TRP B 1 57 ? -24.859 -26.328 5.711 1 93.5 57 TRP B CA 1
ATOM 4794 C C . TRP B 1 57 ? -23.547 -27.094 5.738 1 93.5 57 TRP B C 1
ATOM 4796 O O . TRP B 1 57 ? -22.688 -26.828 6.578 1 93.5 57 TRP B O 1
ATOM 4806 N N . TRP B 1 58 ? -23.406 -27.969 4.824 1 94.56 58 TRP B N 1
ATOM 4807 C CA . TRP B 1 58 ? -22.234 -28.828 4.812 1 94.56 58 TRP B CA 1
ATOM 4808 C C . TRP B 1 58 ? -20.984 -28.031 4.465 1 94.56 58 TRP B C 1
ATOM 4810 O O . TRP B 1 58 ? -19.891 -28.344 4.957 1 94.56 58 TRP B O 1
ATOM 4820 N N . ILE B 1 59 ? -21.094 -27.062 3.594 1 95.06 59 ILE B N 1
ATOM 4821 C CA . ILE B 1 59 ? -19.938 -26.219 3.277 1 95.06 59 ILE B CA 1
ATOM 4822 C C . ILE B 1 59 ? -19.453 -25.516 4.543 1 95.06 59 ILE B C 1
ATOM 4824 O O . ILE B 1 59 ? -18.25 -25.422 4.773 1 95.06 59 ILE B O 1
ATOM 4828 N N . ILE B 1 60 ? -20.359 -25 5.402 1 95 60 ILE B N 1
ATOM 4829 C CA . ILE B 1 60 ? -20 -24.328 6.652 1 95 60 ILE B CA 1
ATOM 4830 C C . ILE B 1 60 ? -19.344 -25.344 7.598 1 95 60 ILE B C 1
ATOM 4832 O O . ILE B 1 60 ? -18.266 -25.094 8.141 1 95 60 ILE B O 1
ATOM 4836 N N . VAL B 1 61 ? -19.953 -26.562 7.711 1 95.69 61 VAL B N 1
ATOM 4837 C CA . VAL B 1 61 ? -19.484 -27.578 8.664 1 95.69 61 VAL B CA 1
ATOM 4838 C C . VAL B 1 61 ? -18.125 -28.094 8.227 1 95.69 61 VAL B C 1
ATOM 4840 O O . VAL B 1 61 ? -17.188 -28.156 9.031 1 95.69 61 VAL B O 1
ATOM 4843 N N . PHE B 1 62 ? -18.016 -28.484 6.945 1 97.06 62 PHE B N 1
ATOM 4844 C CA . PHE B 1 62 ? -16.766 -29.031 6.453 1 97.06 62 PHE B CA 1
ATOM 4845 C C . PHE B 1 62 ? -15.68 -27.953 6.41 1 97.06 62 PHE B C 1
ATOM 4847 O O . PHE B 1 62 ? -14.5 -28.234 6.621 1 97.06 62 PHE B O 1
ATOM 4854 N N . GLY B 1 63 ? -16.109 -26.672 6.078 1 96.94 63 GLY B N 1
ATOM 4855 C CA . GLY B 1 63 ? -15.148 -25.578 6.141 1 96.94 63 GLY B CA 1
ATOM 4856 C C . GLY B 1 63 ? -14.562 -25.375 7.523 1 96.94 63 GLY B C 1
ATOM 4857 O O . GLY B 1 63 ? -13.344 -25.297 7.684 1 96.94 63 GLY B O 1
ATOM 4858 N N . CYS B 1 64 ? -15.414 -25.297 8.539 1 96.12 64 CYS B N 1
ATOM 4859 C CA . CYS B 1 64 ? -14.953 -25.188 9.914 1 96.12 64 CYS B CA 1
ATOM 4860 C C . CYS B 1 64 ? -14.148 -26.406 10.328 1 96.12 64 CYS B C 1
ATOM 4862 O O . CYS B 1 64 ? -13.117 -26.297 10.992 1 96.12 64 CYS B O 1
ATOM 4864 N N . GLY B 1 65 ? -14.672 -27.578 9.969 1 97.56 65 GLY B N 1
ATOM 4865 C CA . GLY B 1 65 ? -13.945 -28.812 10.258 1 97.56 65 GLY B CA 1
ATOM 4866 C C . GLY B 1 65 ? -12.539 -28.828 9.68 1 97.56 65 GLY B C 1
ATOM 4867 O O . GLY B 1 65 ? -11.594 -29.234 10.352 1 97.56 65 GLY B O 1
ATOM 4868 N N . PHE B 1 66 ? -12.391 -28.438 8.43 1 97.69 66 PHE B N 1
ATOM 4869 C CA . PHE B 1 66 ? -11.086 -28.359 7.789 1 97.69 66 PHE B CA 1
ATOM 4870 C C . PHE B 1 66 ? -10.156 -27.438 8.578 1 97.69 66 PHE B C 1
ATOM 4872 O O . PHE B 1 66 ? -9 -27.781 8.828 1 97.69 66 PHE B O 1
ATOM 4879 N N . LEU B 1 67 ? -10.672 -26.203 9 1 97.75 67 LEU B N 1
ATOM 4880 C CA . LEU B 1 67 ? -9.852 -25.25 9.734 1 97.75 67 LEU B CA 1
ATOM 4881 C C . LEU B 1 67 ? -9.422 -25.812 11.086 1 97.75 67 LEU B C 1
ATOM 4883 O O . LEU B 1 67 ? -8.289 -25.609 11.516 1 97.75 67 LEU B O 1
ATOM 4887 N N . VAL B 1 68 ? -10.344 -26.578 11.711 1 97.19 68 VAL B N 1
ATOM 4888 C CA . VAL B 1 68 ? -10.023 -27.219 12.992 1 97.19 68 VAL B CA 1
ATOM 4889 C C . VAL B 1 68 ? -8.938 -28.266 12.789 1 97.19 68 VAL B C 1
ATOM 4891 O O . VAL B 1 68 ? -7.957 -28.312 13.539 1 97.19 68 VAL B O 1
ATOM 4894 N N . CYS B 1 69 ? -9.086 -29.062 11.766 1 96.75 69 CYS B N 1
ATOM 4895 C CA . CYS B 1 69 ? -8.102 -30.094 11.477 1 96.75 69 CYS B CA 1
ATOM 4896 C C . CYS B 1 69 ? -6.75 -29.484 11.117 1 96.75 69 CYS B C 1
ATOM 4898 O O . CYS B 1 69 ? -5.707 -29.969 11.562 1 96.75 69 CYS B O 1
ATOM 4900 N N . LEU B 1 70 ? -6.797 -28.484 10.297 1 96.56 70 LEU B N 1
ATOM 4901 C CA . LEU B 1 70 ? -5.559 -27.797 9.93 1 96.56 70 LEU B CA 1
ATOM 4902 C C . LEU B 1 70 ? -4.891 -27.203 11.164 1 96.56 70 LEU B C 1
ATOM 4904 O O . LEU B 1 70 ? -3.676 -27.312 11.336 1 96.56 70 LEU B O 1
ATOM 4908 N N . GLY B 1 71 ? -5.688 -26.484 12.039 1 95.56 71 GLY B N 1
ATOM 4909 C CA . GLY B 1 71 ? -5.145 -25.969 13.289 1 95.56 71 GLY B CA 1
ATOM 4910 C C . GLY B 1 71 ? -4.512 -27.031 14.156 1 95.56 71 GLY B C 1
ATOM 4911 O O . GLY B 1 71 ? -3.42 -26.844 14.695 1 95.56 71 GLY B O 1
ATOM 4912 N N . ALA B 1 72 ? -5.191 -28.188 14.242 1 94.88 72 ALA B N 1
ATOM 4913 C CA . ALA B 1 72 ? -4.66 -29.312 15.016 1 94.88 72 ALA B CA 1
ATOM 4914 C C . ALA B 1 72 ? -3.352 -29.812 14.414 1 94.88 72 ALA B C 1
ATOM 4916 O O . ALA B 1 72 ? -2.389 -30.078 15.141 1 94.88 72 ALA B O 1
ATOM 4917 N N . ALA B 1 73 ? -3.318 -29.938 13.109 1 94.69 73 ALA B N 1
ATOM 4918 C CA . ALA B 1 73 ? -2.115 -30.406 12.422 1 94.69 73 ALA B CA 1
ATOM 4919 C C . ALA B 1 73 ? -0.953 -29.438 12.641 1 94.69 73 ALA B C 1
ATOM 4921 O O . ALA B 1 73 ? 0.195 -29.859 12.797 1 94.69 73 ALA B O 1
ATOM 4922 N N . LEU B 1 74 ? -1.183 -28.141 12.719 1 94.06 74 LEU B N 1
ATOM 4923 C CA . LEU B 1 74 ? -0.136 -27.125 12.781 1 94.06 74 LEU B CA 1
ATOM 4924 C C . LEU B 1 74 ? 0.353 -26.953 14.211 1 94.06 74 LEU B C 1
ATOM 4926 O O . LEU B 1 74 ? 1.541 -26.703 14.445 1 94.06 74 LEU B O 1
ATOM 4930 N N . TRP B 1 75 ? -0.536 -27.062 15.188 1 93.31 75 TRP B N 1
ATOM 4931 C CA . TRP B 1 75 ? -0.139 -26.625 16.516 1 93.31 75 TRP B CA 1
ATOM 4932 C C . TRP B 1 75 ? -0.152 -27.781 17.516 1 93.31 75 TRP B C 1
ATOM 4934 O O . TRP B 1 75 ? 0.42 -27.688 18.594 1 93.31 75 TRP B O 1
ATOM 4944 N N . ILE B 1 76 ? -0.77 -28.891 17.172 1 91.31 76 ILE B N 1
ATOM 4945 C CA . ILE B 1 76 ? -0.821 -30.016 18.094 1 91.31 76 ILE B CA 1
ATOM 4946 C C . ILE B 1 76 ? 0.11 -31.125 17.594 1 91.31 76 ILE B C 1
ATOM 4948 O O . ILE B 1 76 ? 0.891 -31.688 18.375 1 91.31 76 ILE B O 1
ATOM 4952 N N . VAL B 1 77 ? 0.093 -31.359 16.266 1 87.06 77 VAL B N 1
ATOM 4953 C CA . VAL B 1 77 ? 0.881 -32.438 15.695 1 87.06 77 VAL B CA 1
ATOM 4954 C C . VAL B 1 77 ? 2.346 -32.031 15.602 1 87.06 77 VAL B C 1
ATOM 4956 O O . VAL B 1 77 ? 2.652 -30.938 15.117 1 87.06 77 VAL B O 1
ATOM 4959 N N . LYS B 1 78 ? 3.338 -32.75 16.062 1 79.75 78 LYS B N 1
ATOM 4960 C CA . LYS B 1 78 ? 4.758 -32.438 16.172 1 79.75 78 LYS B CA 1
ATOM 4961 C C . LYS B 1 78 ? 5.438 -32.5 14.805 1 79.75 78 LYS B C 1
ATOM 4963 O O . LYS B 1 78 ? 6.227 -31.625 14.453 1 79.75 78 LYS B O 1
ATOM 4968 N N . THR B 1 79 ? 5.137 -33.594 14 1 81 79 THR B N 1
ATOM 4969 C CA . THR B 1 79 ? 5.777 -33.75 12.703 1 81 79 THR B CA 1
ATOM 4970 C C . THR B 1 79 ? 4.738 -33.844 11.594 1 81 79 THR B C 1
ATOM 4972 O O . THR B 1 79 ? 4.23 -34.938 11.305 1 81 79 THR B O 1
ATOM 4975 N N . PRO B 1 80 ? 4.469 -32.656 11.141 1 73.31 80 PRO B N 1
ATOM 4976 C CA . PRO B 1 80 ? 3.475 -32.75 10.07 1 73.31 80 PRO B CA 1
ATOM 4977 C C . PRO B 1 80 ? 3.965 -33.562 8.867 1 73.31 80 PRO B C 1
ATOM 4979 O O . PRO B 1 80 ? 5.156 -33.531 8.539 1 73.31 80 PRO B O 1
ATOM 4982 N N . THR B 1 81 ? 3.076 -34.312 8.336 1 77.38 81 THR B N 1
ATOM 4983 C CA . THR B 1 81 ? 3.352 -35.188 7.203 1 77.38 81 THR B CA 1
ATOM 4984 C C . THR B 1 81 ? 3.709 -34.375 5.965 1 77.38 81 THR B C 1
ATOM 4986 O O . THR B 1 81 ? 3.342 -33.219 5.855 1 77.38 81 THR B O 1
ATOM 4989 N N . PHE B 1 82 ? 4.477 -34.938 5.148 1 85.25 82 PHE B N 1
ATOM 4990 C CA . PHE B 1 82 ? 4.828 -34.312 3.867 1 85.25 82 PHE B CA 1
ATOM 4991 C C . PHE B 1 82 ? 3.584 -34.094 3.02 1 85.25 82 PHE B C 1
ATOM 4993 O O . PHE B 1 82 ? 3.611 -33.312 2.07 1 85.25 82 PHE B O 1
ATOM 5000 N N . LEU B 1 83 ? 2.465 -34.656 3.432 1 91.12 83 LEU B N 1
ATOM 5001 C CA . LEU B 1 83 ? 1.229 -34.562 2.662 1 91.12 83 LEU B CA 1
ATOM 5002 C C . LEU B 1 83 ? 0.368 -33.406 3.145 1 91.12 83 LEU B C 1
ATOM 5004 O O . LEU B 1 83 ? -0.659 -33.094 2.537 1 91.12 83 LEU B O 1
ATOM 5008 N N . LEU B 1 84 ? 0.777 -32.75 4.16 1 94.75 84 LEU B N 1
ATOM 5009 C CA . LEU B 1 84 ? -0.048 -31.688 4.715 1 94.75 84 LEU B CA 1
ATOM 5010 C C . LEU B 1 84 ? -0.277 -30.578 3.684 1 94.75 84 LEU B C 1
ATOM 5012 O O . LEU B 1 84 ? -1.412 -30.141 3.473 1 94.75 84 LEU B O 1
ATOM 5016 N N . PHE B 1 85 ? 0.85 -30.219 3.016 1 96.44 85 PHE B N 1
ATOM 5017 C CA . PHE B 1 85 ? 0.744 -29.125 2.066 1 96.44 85 PHE B CA 1
ATOM 5018 C C . PHE B 1 85 ? -0.078 -29.531 0.85 1 96.44 85 PHE B C 1
ATOM 5020 O O . PHE B 1 85 ? -1.105 -28.906 0.553 1 96.44 85 PHE B O 1
ATOM 5027 N N . PRO B 1 86 ? 0.259 -30.562 0.133 1 97.5 86 PRO B N 1
ATOM 5028 C CA . PRO B 1 86 ? -0.565 -30.938 -1.018 1 97.5 86 PRO B CA 1
ATOM 5029 C C . PRO B 1 86 ? -1.995 -31.297 -0.625 1 97.5 86 PRO B C 1
ATOM 5031 O O . PRO B 1 86 ? -2.932 -31.047 -1.389 1 97.5 86 PRO B O 1
ATOM 5034 N N . GLY B 1 87 ? -2.141 -31.922 0.508 1 97.44 87 GLY B N 1
ATOM 5035 C CA . GLY B 1 87 ? -3.479 -32.219 0.999 1 97.44 87 GLY B CA 1
ATOM 5036 C C . GLY B 1 87 ? -4.324 -30.969 1.191 1 97.44 87 GLY B C 1
ATOM 5037 O O . GLY B 1 87 ? -5.512 -30.969 0.868 1 97.44 87 GLY B O 1
ATOM 5038 N N . THR B 1 88 ? -3.705 -29.922 1.739 1 98.12 88 THR B N 1
ATOM 5039 C CA . THR B 1 88 ? -4.402 -28.656 1.934 1 98.12 88 THR B CA 1
ATOM 5040 C C . THR B 1 88 ? -4.805 -28.047 0.592 1 98.12 88 THR B C 1
ATOM 5042 O O . THR B 1 88 ? -5.926 -27.562 0.44 1 98.12 88 THR B O 1
ATOM 5045 N N . VAL B 1 89 ? -3.918 -28.109 -0.382 1 98.56 89 VAL B N 1
ATOM 5046 C CA . VAL B 1 89 ? -4.203 -27.594 -1.714 1 98.56 89 VAL B CA 1
ATOM 5047 C C . VAL B 1 89 ? -5.402 -28.328 -2.312 1 98.56 89 VAL B C 1
ATOM 5049 O O . VAL B 1 89 ? -6.324 -27.703 -2.84 1 98.56 89 VAL B O 1
ATOM 5052 N N . VAL B 1 90 ? -5.395 -29.578 -2.139 1 98.62 90 VAL B N 1
ATOM 5053 C CA . VAL B 1 90 ? -6.441 -30.406 -2.725 1 98.62 90 VAL B CA 1
ATOM 5054 C C . VAL B 1 90 ? -7.77 -30.141 -2.016 1 98.62 90 VAL B C 1
ATOM 5056 O O . VAL B 1 90 ? -8.797 -29.938 -2.666 1 98.62 90 VAL B O 1
ATOM 5059 N N . ILE B 1 91 ? -7.734 -30.078 -0.712 1 98.5 91 ILE B N 1
ATOM 5060 C CA . ILE B 1 91 ? -8.961 -29.875 0.049 1 98.5 91 ILE B CA 1
ATOM 5061 C C . ILE B 1 91 ? -9.539 -28.5 -0.25 1 98.5 91 ILE B C 1
ATOM 5063 O O . ILE B 1 91 ? -10.742 -28.359 -0.511 1 98.5 91 ILE B O 1
ATOM 5067 N N . LEU B 1 92 ? -8.695 -27.516 -0.205 1 98.69 92 LEU B N 1
ATOM 5068 C CA . LEU B 1 92 ? -9.164 -26.172 -0.548 1 98.69 92 LEU B CA 1
ATOM 5069 C C . LEU B 1 92 ? -9.672 -26.125 -1.984 1 98.69 92 LEU B C 1
ATOM 5071 O O . LEU B 1 92 ? -10.711 -25.516 -2.264 1 98.69 92 LEU B O 1
ATOM 5075 N N . GLY B 1 93 ? -8.914 -26.75 -2.854 1 98.62 93 GLY B N 1
ATOM 5076 C CA . GLY B 1 93 ? -9.352 -26.812 -4.238 1 98.62 93 GLY B CA 1
ATOM 5077 C C . GLY B 1 93 ? -10.711 -27.453 -4.406 1 98.62 93 GLY B C 1
ATOM 5078 O O . GLY B 1 93 ? -11.5 -27.031 -5.258 1 98.62 93 GLY B O 1
ATOM 5079 N N . LEU B 1 94 ? -10.969 -28.453 -3.635 1 98.31 94 LEU B N 1
ATOM 5080 C CA . LEU B 1 94 ? -12.266 -29.109 -3.684 1 98.31 94 LEU B CA 1
ATOM 5081 C C . LEU B 1 94 ? -13.375 -28.156 -3.248 1 98.31 94 LEU B C 1
ATOM 5083 O O . LEU B 1 94 ? -14.461 -28.156 -3.834 1 98.31 94 LEU B O 1
ATOM 5087 N N . PHE B 1 95 ? -13.094 -27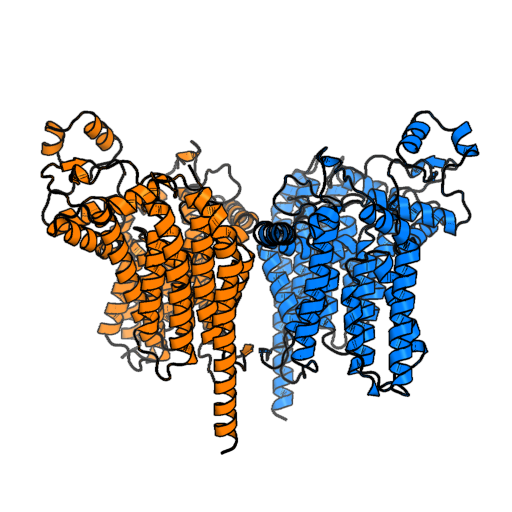.375 -2.23 1 98.25 95 PHE B N 1
ATOM 5088 C CA . PHE B 1 95 ? -14.07 -26.375 -1.826 1 98.25 95 PHE B CA 1
ATOM 5089 C C . PHE B 1 95 ? -14.352 -25.391 -2.961 1 98.25 95 PHE B C 1
ATOM 5091 O O . PHE B 1 95 ? -15.508 -25.078 -3.25 1 98.25 95 PHE B O 1
ATOM 5098 N N . TYR B 1 96 ? -13.297 -24.938 -3.568 1 98.06 96 TYR B N 1
ATOM 5099 C CA . TYR B 1 96 ? -13.453 -24.016 -4.688 1 98.06 96 TYR B CA 1
ATOM 5100 C C . TYR B 1 96 ? -14.234 -24.672 -5.82 1 98.06 96 TYR B C 1
ATOM 5102 O O . TYR B 1 96 ? -15.086 -24.031 -6.449 1 98.06 96 TYR B O 1
ATOM 5110 N N . MET B 1 97 ? -13.969 -25.922 -6.035 1 97 97 MET B N 1
ATOM 5111 C CA . MET B 1 97 ? -14.586 -26.688 -7.121 1 97 97 MET B CA 1
ATOM 5112 C C . MET B 1 97 ? -16.078 -26.828 -6.895 1 97 97 MET B C 1
ATOM 5114 O O . MET B 1 97 ? -16.875 -26.781 -7.844 1 97 97 MET B O 1
ATOM 5118 N N . LEU B 1 98 ? -16.469 -26.953 -5.668 1 95.31 98 LEU B N 1
ATOM 5119 C CA . LEU B 1 98 ? -17.875 -27.172 -5.336 1 95.31 98 LEU B CA 1
ATOM 5120 C C . LEU B 1 98 ? -18.641 -25.859 -5.305 1 95.31 98 LEU B C 1
ATOM 5122 O O . LEU B 1 98 ? -19.797 -25.797 -5.734 1 95.31 98 LEU B O 1
ATOM 5126 N N . VAL B 1 99 ? -18.031 -24.812 -4.863 1 95.69 99 VAL B N 1
ATOM 5127 C CA . VAL B 1 99 ? -18.719 -23.547 -4.688 1 95.69 99 VAL B CA 1
ATOM 5128 C C . VAL B 1 99 ? -18.781 -22.797 -6.02 1 95.69 99 VAL B C 1
ATOM 5130 O O . VAL B 1 99 ? -19.797 -22.172 -6.344 1 95.69 99 VAL B O 1
ATOM 5133 N N . LEU B 1 100 ? -17.703 -22.844 -6.684 1 95.56 100 LEU B N 1
ATOM 5134 C CA . LEU B 1 100 ? -17.703 -22.266 -8.023 1 95.56 100 LEU B CA 1
ATOM 5135 C C . LEU B 1 100 ? -17.984 -23.328 -9.078 1 95.56 100 LEU B C 1
ATOM 5137 O O . LEU B 1 100 ? -17.062 -24.031 -9.508 1 95.56 100 LEU B O 1
ATOM 5141 N N . THR B 1 101 ? -19.172 -23.297 -9.484 1 93.81 101 THR B N 1
ATOM 5142 C CA . THR B 1 101 ? -19.641 -24.391 -10.344 1 93.81 101 THR B CA 1
ATOM 5143 C C . THR B 1 101 ? -18.984 -24.328 -11.711 1 93.81 101 THR B C 1
ATOM 5145 O O . THR B 1 101 ? -18.375 -23.312 -12.07 1 93.81 101 THR B O 1
ATOM 5148 N N . PRO B 1 102 ? -19.047 -25.453 -12.367 1 93.5 102 PRO B N 1
ATOM 5149 C CA . PRO B 1 102 ? -18.359 -25.547 -13.664 1 93.5 102 PRO B CA 1
ATOM 5150 C C . PRO B 1 102 ? -18.797 -24.453 -14.641 1 93.5 102 PRO B C 1
ATOM 5152 O O . PRO B 1 102 ? -19.953 -24.062 -14.648 1 93.5 102 PRO B O 1
ATOM 5155 N N . PHE B 1 103 ? -17.797 -23.984 -15.445 1 92.69 103 PHE B N 1
ATOM 5156 C CA . PHE B 1 103 ? -17.953 -23.047 -16.547 1 92.69 103 PHE B CA 1
ATOM 5157 C C . PHE B 1 103 ? -18.219 -21.625 -16.031 1 92.69 103 PHE B C 1
ATOM 5159 O O . PHE B 1 103 ? -18.672 -20.766 -16.781 1 92.69 103 PHE B O 1
ATOM 5166 N N . SER B 1 104 ? -17.984 -21.453 -14.664 1 91.38 104 SER B N 1
ATOM 5167 C CA . SER B 1 104 ? -18.047 -20.109 -14.102 1 91.38 104 SER B CA 1
ATOM 5168 C C . SER B 1 104 ? -16.703 -19.391 -14.242 1 91.38 104 SER B C 1
ATOM 5170 O O . SER B 1 104 ? -16.641 -18.156 -14.086 1 91.38 104 SER B O 1
ATOM 5172 N N . THR B 1 105 ? -15.633 -20.047 -14.508 1 91.75 105 THR B N 1
ATOM 5173 C CA . THR B 1 105 ? -14.305 -19.484 -14.688 1 91.75 105 THR B CA 1
ATOM 5174 C C . THR B 1 105 ? -14.141 -18.922 -16.094 1 91.75 105 THR B C 1
ATOM 5176 O O . THR B 1 105 ? -14.75 -19.422 -17.047 1 91.75 105 THR B O 1
ATOM 5179 N N . PRO B 1 106 ? -13.336 -17.906 -16.188 1 88.25 106 PRO B N 1
ATOM 5180 C CA . PRO B 1 106 ? -13.18 -17.312 -17.516 1 88.25 106 PRO B CA 1
ATOM 5181 C C . PRO B 1 106 ? -12.734 -18.312 -18.578 1 88.25 106 PRO B C 1
ATOM 5183 O O . PRO B 1 106 ? -11.742 -19.016 -18.391 1 88.25 106 PRO B O 1
ATOM 5186 N N . ASP B 1 107 ? -13.477 -18.469 -19.625 1 88.25 107 ASP B N 1
ATOM 5187 C CA . ASP B 1 107 ? -13.188 -19.266 -20.812 1 88.25 107 ASP B CA 1
ATOM 5188 C C . ASP B 1 107 ? -13.164 -20.766 -20.469 1 88.25 107 ASP B C 1
ATOM 5190 O O . ASP B 1 107 ? -12.547 -21.562 -21.172 1 88.25 107 ASP B O 1
ATOM 5194 N N . GLU B 1 108 ? -13.766 -21.141 -19.438 1 93.12 108 GLU B N 1
ATOM 5195 C CA . GLU B 1 108 ? -13.68 -22.516 -18.969 1 93.12 108 GLU B CA 1
ATOM 5196 C C . GLU B 1 108 ? -14.312 -23.469 -19.984 1 93.12 108 GLU B C 1
ATOM 5198 O O . GLU B 1 108 ? -13.82 -24.578 -20.188 1 93.12 108 GLU B O 1
ATOM 5203 N N . ALA B 1 109 ? -15.477 -22.984 -20.609 1 91.69 109 ALA B N 1
ATOM 5204 C CA . ALA B 1 109 ? -16.156 -23.844 -21.594 1 91.69 109 ALA B CA 1
ATOM 5205 C C . ALA B 1 109 ? -15.242 -24.172 -22.766 1 91.69 109 ALA B C 1
ATOM 5207 O O . ALA B 1 109 ? -15.227 -25.297 -23.25 1 91.69 109 ALA B O 1
ATOM 5208 N N . ALA B 1 110 ? -14.469 -23.219 -23.156 1 91.88 110 ALA B N 1
ATOM 5209 C CA . ALA B 1 110 ? -13.531 -23.438 -24.25 1 91.88 110 ALA B CA 1
ATOM 5210 C C . ALA B 1 110 ? -12.406 -24.391 -23.828 1 91.88 110 ALA B C 1
ATOM 5212 O O . ALA B 1 110 ? -11.992 -25.25 -24.609 1 91.88 110 ALA B O 1
ATOM 5213 N N . HIS B 1 111 ? -11.977 -24.219 -22.625 1 94.56 111 HIS B N 1
ATOM 5214 C CA . HIS B 1 111 ? -10.945 -25.094 -22.109 1 94.56 111 HIS B CA 1
ATOM 5215 C C . HIS B 1 111 ? -11.461 -26.531 -21.969 1 94.56 111 HIS B C 1
ATOM 5217 O O . HIS B 1 111 ? -10.742 -27.484 -22.266 1 94.56 111 HIS B O 1
ATOM 5223 N N . PHE B 1 112 ? -12.711 -26.688 -21.562 1 95.56 112 PHE B N 1
ATOM 5224 C CA . PHE B 1 112 ? -13.344 -28 -21.469 1 95.56 112 PHE B CA 1
ATOM 5225 C C . PHE B 1 112 ? -13.375 -28.672 -22.828 1 95.56 112 PHE B C 1
ATOM 5227 O O . PHE B 1 112 ? -13.023 -29.859 -22.953 1 95.56 112 PHE B O 1
ATOM 5234 N N . THR B 1 113 ? -13.773 -27.875 -23.812 1 94.31 113 THR B N 1
ATOM 5235 C CA . THR B 1 113 ? -13.859 -28.391 -25.172 1 94.31 113 THR B CA 1
ATOM 5236 C C . THR B 1 113 ? -12.492 -28.859 -25.656 1 94.31 113 THR B C 1
ATOM 5238 O O . THR B 1 113 ? -12.383 -29.938 -26.25 1 94.31 113 THR B O 1
ATOM 5241 N N . SER B 1 114 ? -11.484 -28.156 -25.328 1 94.88 114 SER B N 1
ATOM 5242 C CA . SER B 1 114 ? -10.125 -28.531 -25.703 1 94.88 114 SER B CA 1
ATOM 5243 C C . SER B 1 114 ? -9.68 -29.797 -24.969 1 94.88 114 SER B C 1
ATOM 5245 O O . SER B 1 114 ? -9.062 -30.672 -25.562 1 94.88 114 SER B O 1
ATOM 5247 N N . ALA B 1 115 ? -9.961 -29.859 -23.734 1 96.81 115 ALA B N 1
ATOM 5248 C CA . ALA B 1 115 ? -9.625 -31.047 -22.953 1 96.81 115 ALA B CA 1
ATOM 5249 C C . ALA B 1 115 ? -10.359 -32.281 -23.453 1 96.81 115 ALA B C 1
ATOM 5251 O O . ALA B 1 115 ? -9.789 -33.375 -23.516 1 96.81 115 ALA B O 1
ATOM 5252 N N . TYR B 1 116 ? -11.656 -32.125 -23.812 1 96.62 116 TYR B N 1
ATOM 5253 C CA . TYR B 1 116 ? -12.461 -33.219 -24.328 1 96.62 116 TYR B CA 1
ATOM 5254 C C . TYR B 1 116 ? -11.891 -33.719 -25.641 1 96.62 116 TYR B C 1
ATOM 5256 O O . TYR B 1 116 ? -11.82 -34.938 -25.859 1 96.62 116 TYR B O 1
ATOM 5264 N N . ARG B 1 117 ? -11.539 -32.812 -26.5 1 95.75 117 ARG B N 1
ATOM 5265 C CA . ARG B 1 117 ? -10.914 -33.188 -27.766 1 95.75 117 ARG B CA 1
ATOM 5266 C C . ARG B 1 117 ? -9.68 -34.031 -27.531 1 95.75 117 ARG B C 1
ATOM 5268 O O . ARG B 1 117 ? -9.516 -35.094 -28.172 1 95.75 117 ARG B O 1
ATOM 5275 N N . PHE B 1 118 ? -8.883 -33.562 -26.609 1 96.62 118 PHE B N 1
ATOM 5276 C CA . PHE B 1 118 ? -7.66 -34.312 -26.297 1 96.62 118 PHE B CA 1
ATOM 5277 C C . PHE B 1 118 ? -7.984 -35.656 -25.688 1 96.62 118 PHE B C 1
ATOM 5279 O O . PHE B 1 118 ? -7.312 -36.656 -25.984 1 96.62 118 PHE B O 1
ATOM 5286 N N . SER B 1 119 ? -8.953 -35.781 -24.844 1 97.56 119 SER B N 1
ATOM 5287 C CA . SER B 1 119 ? -9.406 -37.031 -24.281 1 97.56 119 SER B CA 1
ATOM 5288 C C . SER B 1 119 ? -9.773 -38.031 -25.375 1 97.56 119 SER B C 1
ATOM 5290 O O . SER B 1 119 ? -9.391 -39.188 -25.328 1 97.56 119 SER B O 1
ATOM 5292 N N . SER B 1 120 ? -10.57 -37.562 -26.375 1 96.06 120 SER B N 1
ATOM 5293 C CA . SER B 1 120 ? -10.969 -38.406 -27.5 1 96.06 120 SER B CA 1
ATOM 5294 C C . SER B 1 120 ? -9.75 -38.938 -28.266 1 96.06 120 SER B C 1
ATOM 5296 O O . SER B 1 120 ? -9.703 -40.094 -28.672 1 96.06 120 SER B O 1
ATOM 5298 N N . GLN B 1 121 ? -8.797 -38.094 -28.406 1 96.25 121 GLN B N 1
ATOM 5299 C CA . GLN B 1 121 ? -7.57 -38.5 -29.094 1 96.25 121 GLN B CA 1
ATOM 5300 C C . GLN B 1 121 ? -6.824 -39.562 -28.297 1 96.25 121 GLN B C 1
ATOM 5302 O O . GLN B 1 121 ? -6.332 -40.531 -28.875 1 96.25 121 GLN B O 1
ATOM 5307 N N . LEU B 1 122 ? -6.785 -39.375 -27.062 1 96.56 122 LEU B N 1
ATOM 5308 C CA . LEU B 1 122 ? -6.105 -40.344 -26.188 1 96.56 122 LEU B CA 1
ATOM 5309 C C . LEU B 1 122 ? -6.801 -41.719 -26.234 1 96.56 122 LEU B C 1
ATOM 5311 O O . LEU B 1 122 ? -6.145 -42.75 -26.156 1 96.56 122 LEU B O 1
ATOM 5315 N N . MET B 1 123 ? -8.086 -41.719 -26.359 1 96.38 123 MET B N 1
ATOM 5316 C CA . MET B 1 123 ? -8.875 -42.938 -26.328 1 96.38 123 MET B CA 1
ATOM 5317 C C . MET B 1 123 ? -8.984 -43.562 -27.719 1 96.38 123 MET B C 1
ATOM 5319 O O . MET B 1 123 ? -9.562 -44.625 -27.891 1 96.38 123 MET B O 1
ATOM 5323 N N . GLY B 1 124 ? -8.516 -42.906 -28.719 1 94.25 124 GLY B N 1
ATOM 5324 C CA . GLY B 1 124 ? -8.617 -43.375 -30.078 1 94.25 124 GLY B CA 1
ATOM 5325 C C . GLY B 1 124 ? -10.008 -43.219 -30.672 1 94.25 124 GLY B C 1
ATOM 5326 O O . GLY B 1 124 ? -10.414 -44 -31.547 1 94.25 124 GLY B O 1
ATOM 5327 N N . LYS B 1 125 ? -10.719 -42.281 -30.172 1 92.38 125 LYS B N 1
ATOM 5328 C CA . LYS B 1 125 ? -12.062 -41.969 -30.672 1 92.38 125 LYS B CA 1
ATOM 5329 C C . LYS B 1 125 ? -12.039 -40.75 -31.578 1 92.38 125 LYS B C 1
ATOM 5331 O O . LYS B 1 125 ? -11.109 -39.938 -31.516 1 92.38 125 LYS B O 1
ATOM 5336 N N . PRO B 1 126 ? -13.031 -40.594 -32.438 1 91.5 126 PRO B N 1
ATOM 5337 C CA . PRO B 1 126 ? -13.094 -39.375 -33.219 1 91.5 126 PRO B CA 1
ATOM 5338 C C . PRO B 1 126 ? -13.203 -38.125 -32.344 1 91.5 126 PRO B C 1
ATOM 5340 O O . PRO B 1 126 ? -14.102 -38.031 -31.516 1 91.5 126 PRO B O 1
ATOM 5343 N N . ALA B 1 127 ? -12.305 -37.25 -32.594 1 92.38 127 ALA B N 1
ATOM 5344 C CA . ALA B 1 127 ? -12.219 -36.062 -31.734 1 92.38 127 ALA B CA 1
ATOM 5345 C C . ALA B 1 127 ? -12.914 -34.875 -32.406 1 92.38 127 ALA B C 1
ATOM 5347 O O . ALA B 1 127 ? -13.461 -34 -31.703 1 92.38 127 ALA B O 1
ATOM 5348 N N . ILE B 1 128 ? -12.898 -34.812 -33.688 1 92.94 128 ILE B N 1
ATOM 5349 C CA . ILE B 1 128 ? -13.43 -33.688 -34.438 1 92.94 128 ILE B CA 1
ATOM 5350 C C . ILE B 1 128 ? -14.422 -34.188 -35.5 1 92.94 128 ILE B C 1
ATOM 5352 O O . ILE B 1 128 ? -14.312 -35.312 -35.969 1 92.94 128 ILE B O 1
ATOM 5356 N N . ALA B 1 129 ? -15.375 -33.281 -35.688 1 88.94 129 ALA B N 1
ATOM 5357 C CA . ALA B 1 129 ? -16.344 -33.562 -36.75 1 88.94 129 ALA B CA 1
ATOM 5358 C C . ALA B 1 129 ? -15.672 -33.562 -38.125 1 88.94 129 ALA B C 1
ATOM 5360 O O . ALA B 1 129 ? -15.023 -32.594 -38.5 1 88.94 129 ALA B O 1
ATOM 5361 N N . ASP B 1 130 ? -15.75 -34.719 -38.656 1 86 130 ASP B N 1
ATOM 5362 C CA . ASP B 1 130 ? -15.203 -34.844 -40 1 86 130 ASP B CA 1
ATOM 5363 C C . ASP B 1 130 ? -16.312 -34.812 -41.062 1 86 130 ASP B C 1
ATOM 5365 O O . ASP B 1 130 ? -17.453 -34.5 -40.75 1 86 130 ASP B O 1
ATOM 5369 N N . GLU B 1 131 ? -15.867 -35.062 -42.25 1 84 131 GLU B N 1
ATOM 5370 C CA . GLU B 1 131 ? -16.812 -35 -43.344 1 84 131 GLU B CA 1
ATOM 5371 C C . GLU B 1 131 ? -17.906 -36.031 -43.188 1 84 131 GLU B C 1
ATOM 5373 O O . GLU B 1 131 ? -19.062 -35.781 -43.531 1 84 131 GLU B O 1
ATOM 5378 N N . ALA B 1 132 ? -17.516 -37.094 -42.688 1 83.69 132 ALA B N 1
ATOM 5379 C CA . ALA B 1 132 ? -18.484 -38.156 -42.5 1 83.69 132 ALA B CA 1
ATOM 5380 C C . ALA B 1 132 ? -19.531 -37.75 -41.469 1 83.69 132 ALA B C 1
ATOM 5382 O O . ALA B 1 132 ? -20.719 -38.031 -41.625 1 83.69 132 ALA B O 1
ATOM 5383 N N . PHE B 1 133 ? -19.078 -37.125 -40.438 1 87.44 133 PHE B N 1
ATOM 5384 C CA . PHE B 1 133 ? -20 -36.656 -39.406 1 87.44 133 PHE B CA 1
ATOM 5385 C C . PHE B 1 133 ? -20.891 -35.562 -39.969 1 87.44 133 PHE B C 1
ATOM 5387 O O . PHE B 1 133 ? -22.094 -35.531 -39.688 1 87.44 133 PHE B O 1
ATOM 5394 N N . LEU B 1 134 ? -20.375 -34.75 -40.719 1 86.94 134 LEU B N 1
ATOM 5395 C CA . LEU B 1 134 ? -21.094 -33.625 -41.281 1 86.94 134 LEU B CA 1
ATOM 5396 C C . LEU B 1 134 ? -22.266 -34.094 -42.156 1 86.94 134 LEU B C 1
ATOM 5398 O O . LEU B 1 134 ? -23.312 -33.438 -42.188 1 86.94 134 LEU B O 1
ATOM 5402 N N . SER B 1 135 ? -22.125 -35.156 -42.812 1 85.81 135 SER B N 1
ATOM 5403 C CA . SER B 1 135 ? -23.156 -35.688 -43.719 1 85.81 135 SER B CA 1
ATOM 5404 C C . SER B 1 135 ? -24.406 -36.125 -42.938 1 85.81 135 SER B C 1
ATOM 5406 O O . SER B 1 135 ? -25.516 -36.094 -43.5 1 85.81 135 SER B O 1
ATOM 5408 N N . HIS B 1 136 ? -24.234 -36.406 -41.781 1 88 136 HIS B N 1
ATOM 5409 C CA . HIS B 1 136 ? -25.375 -36.875 -41 1 88 136 HIS B CA 1
ATOM 5410 C C . HIS B 1 136 ? -25.703 -35.938 -39.844 1 88 136 HIS B C 1
ATOM 5412 O O . HIS B 1 136 ? -26.562 -36.219 -39 1 88 136 HIS B O 1
ATOM 5418 N N . ALA B 1 137 ? -25.062 -34.875 -39.844 1 89.62 137 ALA B N 1
ATOM 5419 C CA . ALA B 1 137 ? -25.203 -33.906 -38.75 1 89.62 137 ALA B CA 1
ATOM 5420 C C . ALA B 1 137 ? -26.531 -33.156 -38.844 1 89.62 137 ALA B C 1
ATOM 5422 O O . ALA B 1 137 ? -27.047 -32.938 -39.938 1 89.62 137 ALA B O 1
ATOM 5423 N N . THR B 1 138 ? -27.109 -32.75 -37.781 1 89.25 138 THR B N 1
ATOM 5424 C CA . THR B 1 138 ? -28.297 -31.922 -37.75 1 89.25 138 THR B CA 1
ATOM 5425 C C . THR B 1 138 ? -27.984 -30.484 -38.188 1 89.25 138 THR B C 1
ATOM 5427 O O . THR B 1 138 ? -26.812 -30.094 -38.25 1 89.25 138 THR B O 1
ATOM 5430 N N . GLU B 1 139 ? -28.922 -29.672 -38.406 1 89.81 139 GLU B N 1
ATOM 5431 C CA . GLU B 1 139 ? -28.734 -28.281 -38.812 1 89.81 139 GLU B CA 1
ATOM 5432 C C . GLU B 1 139 ? -28.047 -27.469 -37.719 1 89.81 139 GLU B C 1
ATOM 5434 O O . GLU B 1 139 ? -27.219 -26.609 -38.031 1 89.81 139 GLU B O 1
ATOM 5439 N N . GLU B 1 140 ? -28.406 -27.797 -36.594 1 87.5 140 GLU B N 1
ATOM 5440 C CA . GLU B 1 140 ? -27.797 -27.109 -35.469 1 87.5 140 GLU B CA 1
ATOM 5441 C C . GLU B 1 140 ? -26.297 -27.422 -35.375 1 87.5 140 GLU B C 1
ATOM 5443 O O . GLU B 1 140 ? -25.484 -26.516 -35.125 1 87.5 140 GLU B O 1
ATOM 5448 N N . GLU B 1 141 ? -25.969 -28.562 -35.594 1 89 141 GLU B N 1
ATOM 5449 C CA . GLU B 1 141 ? -24.578 -28.984 -35.531 1 89 141 GLU B CA 1
ATOM 5450 C C . GLU B 1 141 ? -23.766 -28.359 -36.688 1 89 141 GLU B C 1
ATOM 5452 O O . GLU B 1 141 ? -22.609 -27.953 -36.469 1 89 141 GLU B O 1
ATOM 5457 N N . LYS B 1 142 ? -24.391 -28.25 -37.781 1 90 142 LYS B N 1
ATOM 5458 C CA . LYS B 1 142 ? -23.734 -27.625 -38.938 1 90 142 LYS B CA 1
ATOM 5459 C C . LYS B 1 142 ? -23.453 -26.141 -38.688 1 90 142 LYS B C 1
ATOM 5461 O O . LYS B 1 142 ? -22.406 -25.625 -39.062 1 90 142 LYS B O 1
ATOM 5466 N N . GLU B 1 143 ? -24.344 -25.562 -38.094 1 88.31 143 GLU B N 1
ATOM 5467 C CA . GLU B 1 143 ? -24.156 -24.156 -37.75 1 88.31 143 GLU B CA 1
ATOM 5468 C C . GLU B 1 143 ? -23 -23.984 -36.781 1 88.31 143 GLU B C 1
ATOM 5470 O O . GLU B 1 143 ? -22.203 -23.062 -36.906 1 88.31 143 GLU B O 1
ATOM 5475 N N . ARG B 1 144 ? -22.953 -24.875 -35.75 1 88.62 144 ARG B N 1
ATOM 5476 C CA . ARG B 1 144 ? -21.859 -24.812 -34.781 1 88.62 144 ARG B CA 1
ATOM 5477 C C . ARG B 1 144 ? -20.516 -25 -35.469 1 88.62 144 ARG B C 1
ATOM 5479 O O . ARG B 1 144 ? -19.562 -24.266 -35.188 1 88.62 144 ARG B O 1
ATOM 5486 N N . ILE B 1 145 ? -20.547 -25.828 -36.375 1 88 145 ILE B N 1
ATOM 5487 C CA . ILE B 1 145 ? -19.312 -26.156 -37.094 1 88 145 ILE B CA 1
ATOM 5488 C C . ILE B 1 145 ? -18.906 -24.969 -37.938 1 88 145 ILE B C 1
ATOM 5490 O O . ILE B 1 145 ? -17.719 -24.625 -38.031 1 88 145 ILE B O 1
ATOM 5494 N N . SER B 1 146 ? -19.812 -24.359 -38.531 1 85.62 146 SER B N 1
ATOM 5495 C CA . SER B 1 146 ? -19.531 -23.203 -39.375 1 85.62 146 SER B CA 1
ATOM 5496 C C . SER B 1 146 ? -18.938 -22.062 -38.562 1 85.62 146 SER B C 1
ATOM 5498 O O . SER B 1 146 ? -18.203 -21.219 -39.094 1 85.62 146 SER B O 1
ATOM 5500 N N . ARG B 1 147 ? -19.234 -22.062 -37.281 1 83.62 147 ARG B N 1
ATOM 5501 C CA . ARG B 1 147 ? -18.75 -21 -36.438 1 83.62 147 ARG B CA 1
ATOM 5502 C C . ARG B 1 147 ? -17.406 -21.359 -35.812 1 83.62 147 ARG B C 1
ATOM 5504 O O . ARG B 1 147 ? -16.859 -20.594 -35 1 83.62 147 ARG B O 1
ATOM 5511 N N . GLY B 1 148 ? -17 -22.609 -36.125 1 84.62 148 GLY B N 1
ATOM 5512 C CA . GLY B 1 148 ? -15.656 -22.969 -35.688 1 84.62 148 GLY B CA 1
ATOM 5513 C C . GLY B 1 148 ? -15.641 -24.062 -34.656 1 84.62 148 GLY B C 1
ATOM 5514 O O . GLY B 1 148 ? -14.57 -24.562 -34.281 1 84.62 148 GLY B O 1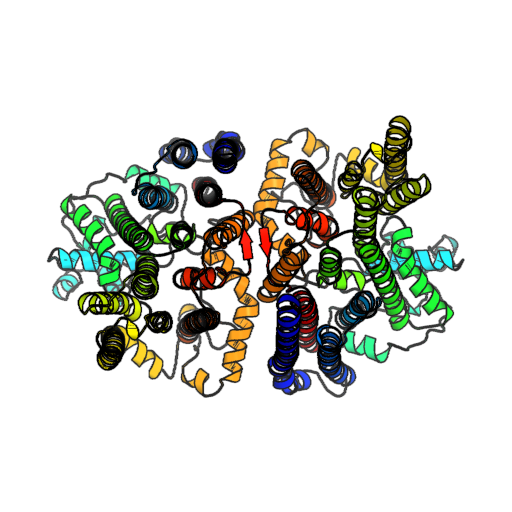
ATOM 5515 N N . ALA B 1 149 ? -16.875 -24.406 -34.188 1 89.25 149 ALA B N 1
ATOM 5516 C CA . ALA B 1 149 ? -16.953 -25.516 -33.25 1 89.25 149 ALA B CA 1
ATOM 5517 C C . ALA B 1 149 ? -16.828 -26.859 -33.969 1 89.25 149 ALA B C 1
ATOM 5519 O O . ALA B 1 149 ? -17.375 -27.031 -35.062 1 89.25 149 ALA B O 1
ATOM 5520 N N . ASN B 1 150 ? -15.984 -27.781 -33.531 1 90.31 150 ASN B N 1
ATOM 5521 C CA . ASN B 1 150 ? -15.82 -29.016 -34.281 1 90.31 150 ASN B CA 1
ATOM 5522 C C . ASN B 1 150 ? -15.516 -30.203 -33.344 1 90.31 150 ASN B C 1
ATOM 5524 O O . ASN B 1 150 ? -15.219 -31.297 -33.812 1 90.31 150 ASN B O 1
ATOM 5528 N N . VAL B 1 151 ? -15.562 -29.969 -32.125 1 94.06 151 VAL B N 1
ATOM 5529 C CA . VAL B 1 151 ? -15.195 -31.047 -31.203 1 94.06 151 VAL B CA 1
ATOM 5530 C C . VAL B 1 151 ? -16.406 -31.938 -30.953 1 94.06 151 VAL B C 1
ATOM 5532 O O . VAL B 1 151 ? -17.5 -31.453 -30.672 1 94.06 151 VAL B O 1
ATOM 5535 N N . LEU B 1 152 ? -16.172 -33.219 -31.109 1 94.19 152 LEU B N 1
ATOM 5536 C CA . LEU B 1 152 ? -17.219 -34.188 -30.891 1 94.19 152 LEU B CA 1
ATOM 5537 C C . LEU B 1 152 ? -17.266 -34.625 -29.422 1 94.19 152 LEU B C 1
ATOM 5539 O O . LEU B 1 152 ? -16.219 -34.906 -28.828 1 94.19 152 LEU B O 1
ATOM 5543 N N . VAL B 1 153 ? -18.438 -34.688 -28.844 1 93.44 153 VAL B N 1
ATOM 5544 C CA . VAL B 1 153 ? -18.656 -35.156 -27.469 1 93.44 153 VAL B CA 1
ATOM 5545 C C . VAL B 1 153 ? -19.828 -36.125 -27.422 1 93.44 153 VAL B C 1
ATOM 5547 O O . VAL B 1 153 ? -20.609 -36.219 -28.359 1 93.44 153 VAL B O 1
ATOM 5550 N N . ARG B 1 154 ? -19.938 -36.875 -26.312 1 92.81 154 ARG B N 1
ATOM 5551 C CA . ARG B 1 154 ? -21.141 -37.656 -26.125 1 92.81 154 ARG B CA 1
ATOM 5552 C C . ARG B 1 154 ? -22.391 -36.781 -26.109 1 92.81 154 ARG B C 1
ATOM 5554 O O . ARG B 1 154 ? -22.359 -35.688 -25.562 1 92.81 154 ARG B O 1
ATOM 5561 N N . SER B 1 155 ? -23.469 -37.25 -26.641 1 89.38 155 SER B N 1
ATOM 5562 C CA . SER B 1 155 ? -24.703 -36.469 -26.703 1 89.38 155 SER B CA 1
ATOM 5563 C C . SER B 1 155 ? -25.141 -36 -25.312 1 89.38 155 SER B C 1
ATOM 5565 O O . SER B 1 155 ? -25.656 -34.906 -25.156 1 89.38 155 SER B O 1
ATOM 5567 N N . GLY B 1 156 ? -24.781 -36.812 -24.375 1 88.94 156 GLY B N 1
ATOM 5568 C CA . GLY B 1 156 ? -25.156 -36.469 -23 1 88.94 156 GLY B CA 1
ATOM 5569 C C . GLY B 1 156 ? -24.25 -35.406 -22.391 1 88.94 156 GLY B C 1
ATOM 5570 O O . GLY B 1 156 ? -24.594 -34.844 -21.359 1 88.94 156 GLY B O 1
ATOM 5571 N N . ASP B 1 157 ? -23.141 -35.156 -23.078 1 91.88 157 ASP B N 1
ATOM 5572 C CA . ASP B 1 157 ? -22.172 -34.25 -22.531 1 91.88 157 ASP B CA 1
ATOM 5573 C C . ASP B 1 157 ? -22.344 -32.844 -23.141 1 91.88 157 ASP B C 1
ATOM 5575 O O . ASP B 1 157 ? -21.578 -31.922 -22.828 1 91.88 157 ASP B O 1
ATOM 5579 N N . ASP B 1 158 ? -23.25 -32.719 -23.984 1 86.75 158 ASP B N 1
ATOM 5580 C CA . ASP B 1 158 ? -23.641 -31.422 -24.516 1 86.75 158 ASP B CA 1
ATOM 5581 C C . ASP B 1 158 ? -24.922 -30.938 -23.828 1 86.75 158 ASP B C 1
ATOM 5583 O O . ASP B 1 158 ? -25.938 -30.688 -24.5 1 86.75 158 ASP B O 1
ATOM 5587 N N . ALA B 1 159 ? -24.953 -30.859 -22.531 1 77.38 159 ALA B N 1
ATOM 5588 C CA . ALA B 1 159 ? -26.156 -30.484 -21.781 1 77.38 159 ALA B CA 1
ATOM 5589 C C . ALA B 1 159 ? -26.094 -29.031 -21.359 1 77.38 159 ALA B C 1
ATOM 5591 O O . ALA B 1 159 ? -25.031 -28.516 -21 1 77.38 159 ALA B O 1
ATOM 5592 N N . PRO B 1 160 ? -27.266 -28.453 -21.547 1 66.44 160 PRO B N 1
ATOM 5593 C CA . PRO B 1 160 ? -27.359 -27.078 -21.062 1 66.44 160 PRO B CA 1
ATOM 5594 C C . PRO B 1 160 ? -27.391 -26.984 -19.531 1 66.44 160 PRO B C 1
ATOM 5596 O O . PRO B 1 160 ? -27.516 -28.016 -18.859 1 66.44 160 PRO B O 1
ATOM 5599 N N . GLY B 1 161 ? -27.062 -25.906 -18.875 1 65 161 GLY B N 1
ATOM 5600 C CA . GLY B 1 161 ? -27.344 -25.656 -17.484 1 65 161 GLY B CA 1
ATOM 5601 C C . GLY B 1 161 ? -26.109 -25.25 -16.688 1 65 161 GLY B C 1
ATOM 5602 O O . GLY B 1 161 ? -26.203 -24.438 -15.758 1 65 161 GLY B O 1
ATOM 5603 N N . LEU B 1 162 ? -25.078 -25.906 -17.109 1 74.38 162 LEU B N 1
ATOM 5604 C CA . LEU B 1 162 ? -23.891 -25.562 -16.328 1 74.38 162 LEU B CA 1
ATOM 5605 C C . LEU B 1 162 ? -23.328 -24.203 -16.75 1 74.38 162 LEU B C 1
ATOM 5607 O O . LEU B 1 162 ? -22.5 -23.625 -16.062 1 74.38 162 LEU B O 1
ATOM 5611 N N . TYR B 1 163 ? -23.844 -23.688 -17.828 1 66.12 163 TYR B N 1
ATOM 5612 C CA . TYR B 1 163 ? -23.359 -22.391 -18.312 1 66.12 163 TYR B CA 1
ATOM 5613 C C . TYR B 1 163 ? -24.047 -21.234 -17.594 1 66.12 163 TYR B C 1
ATOM 5615 O O . TYR B 1 163 ? -23.766 -20.078 -17.875 1 66.12 163 TYR B O 1
ATOM 5623 N N . THR B 1 164 ? -24.812 -21.75 -16.562 1 66 164 THR B N 1
ATOM 5624 C CA . THR B 1 164 ? -25.531 -20.719 -15.828 1 66 164 THR B CA 1
ATOM 5625 C C . THR B 1 164 ? -24.641 -20.094 -14.75 1 66 164 THR B C 1
ATOM 5627 O O . THR B 1 164 ? -23.594 -20.656 -14.414 1 66 164 THR B O 1
ATOM 5630 N N . ASN B 1 165 ? -24.984 -18.922 -14.398 1 80.69 165 ASN B N 1
ATOM 5631 C CA . ASN B 1 165 ? -24.312 -18.234 -13.312 1 80.69 165 ASN B CA 1
ATOM 5632 C C . ASN B 1 165 ? -24.359 -19.031 -12.016 1 80.69 165 ASN B C 1
ATOM 5634 O O . ASN B 1 165 ? -25.281 -19.812 -11.797 1 80.69 165 ASN B O 1
ATOM 5638 N N . VAL B 1 166 ? -23.328 -18.969 -11.305 1 87.62 166 VAL B N 1
ATOM 5639 C CA . VAL B 1 166 ? -23.266 -19.641 -10 1 87.62 166 VAL B CA 1
ATOM 5640 C C . VAL B 1 166 ? -24.484 -19.219 -9.164 1 87.62 166 VAL B C 1
ATOM 5642 O O . VAL B 1 166 ? -24.656 -18.047 -8.859 1 87.62 166 VAL B O 1
ATOM 5645 N N . GLY B 1 167 ? -25.344 -20.219 -8.898 1 89.5 167 GLY B N 1
ATOM 5646 C CA . GLY B 1 167 ? -26.562 -19.953 -8.164 1 89.5 167 GLY B CA 1
ATOM 5647 C C . GLY B 1 167 ? -27.25 -21.219 -7.68 1 89.5 167 GLY B C 1
ATOM 5648 O O . GLY B 1 167 ? -26.703 -22.328 -7.824 1 89.5 167 GLY B O 1
ATOM 5649 N N . ARG B 1 168 ? -28.453 -20.984 -7.191 1 90.06 168 ARG B N 1
ATOM 5650 C CA . ARG B 1 168 ? -29.172 -22.094 -6.57 1 90.06 168 ARG B CA 1
ATOM 5651 C C . ARG B 1 168 ? -29.531 -23.156 -7.602 1 90.06 168 ARG B C 1
ATOM 5653 O O . ARG B 1 168 ? -29.469 -24.359 -7.309 1 90.06 168 ARG B O 1
ATOM 5660 N N . ALA B 1 169 ? -29.922 -22.734 -8.758 1 89.19 169 ALA B N 1
ATOM 5661 C CA . ALA B 1 169 ? -30.312 -23.688 -9.789 1 89.19 169 ALA B CA 1
ATOM 5662 C C . ALA B 1 169 ? -29.125 -24.547 -10.211 1 89.19 169 ALA B C 1
ATOM 5664 O O . ALA B 1 169 ? -29.266 -25.766 -10.367 1 89.19 169 ALA B O 1
ATOM 5665 N N . THR B 1 170 ? -28.031 -23.969 -10.383 1 91.94 170 THR B N 1
ATOM 5666 C CA . THR B 1 170 ? -26.844 -24.703 -10.789 1 91.94 170 THR B CA 1
ATOM 5667 C C . THR B 1 170 ? -26.375 -25.641 -9.68 1 91.94 170 THR B C 1
ATOM 5669 O O . THR B 1 170 ? -25.984 -26.781 -9.945 1 91.94 170 THR B O 1
ATOM 5672 N N . TYR B 1 171 ? -26.406 -25.172 -8.445 1 93.06 171 TYR B N 1
ATOM 5673 C CA . TYR B 1 171 ? -26.078 -26.031 -7.316 1 93.06 171 TYR B CA 1
ATOM 5674 C C . TYR B 1 171 ? -26.969 -27.266 -7.297 1 93.06 171 TYR B C 1
ATOM 5676 O O . TYR B 1 171 ? -26.484 -28.391 -7.121 1 93.06 171 TYR B O 1
ATOM 5684 N N . ASN B 1 172 ? -28.203 -27 -7.449 1 91.94 172 ASN B N 1
ATOM 5685 C CA . ASN B 1 172 ? -29.172 -28.094 -7.414 1 91.94 172 ASN B CA 1
ATOM 5686 C C . ASN B 1 172 ? -28.875 -29.125 -8.5 1 91.94 172 ASN B C 1
ATOM 5688 O O . ASN B 1 172 ? -28.906 -30.344 -8.242 1 91.94 172 ASN B O 1
ATOM 5692 N N . LEU B 1 173 ? -28.641 -28.656 -9.625 1 91.25 173 LEU B N 1
ATOM 5693 C CA . LEU B 1 173 ? -28.328 -29.516 -10.75 1 91.25 173 LEU B CA 1
ATOM 5694 C C . LEU B 1 173 ? -27.078 -30.359 -10.453 1 91.25 173 LEU B C 1
ATOM 5696 O O . LEU B 1 173 ? -27.094 -31.578 -10.641 1 91.25 173 LEU B O 1
ATOM 5700 N N . VAL B 1 174 ? -26.031 -29.797 -9.992 1 93.56 174 VAL B N 1
ATOM 5701 C CA . VAL B 1 174 ? -24.766 -30.453 -9.711 1 93.56 174 VAL B CA 1
ATOM 5702 C C . VAL B 1 174 ? -24.953 -31.5 -8.625 1 93.56 174 VAL B C 1
ATOM 5704 O O . VAL B 1 174 ? -24.484 -32.625 -8.758 1 93.56 174 VAL B O 1
ATOM 5707 N N . LEU B 1 175 ? -25.656 -31.141 -7.609 1 93.25 175 LEU B N 1
ATOM 5708 C CA . LEU B 1 175 ? -25.828 -32.031 -6.469 1 93.25 175 LEU B CA 1
ATOM 5709 C C . LEU B 1 175 ? -26.672 -33.25 -6.848 1 93.25 175 LEU B C 1
ATOM 5711 O O . LEU B 1 175 ? -26.422 -34.375 -6.391 1 93.25 175 LEU B O 1
ATOM 5715 N N . LYS B 1 176 ? -27.641 -33.062 -7.672 1 91.12 176 LYS B N 1
ATOM 5716 C CA . LYS B 1 176 ? -28.531 -34.125 -8.078 1 91.12 176 LYS B CA 1
ATOM 5717 C C . LYS B 1 176 ? -27.844 -35.094 -9.047 1 91.12 176 LYS B C 1
ATOM 5719 O O . LYS B 1 176 ? -28.062 -36.312 -9 1 91.12 176 LYS B O 1
ATOM 5724 N N . GLU B 1 177 ? -27.016 -34.531 -9.828 1 92.5 177 GLU B N 1
ATOM 5725 C CA . GLU B 1 177 ? -26.469 -35.312 -10.93 1 92.5 177 GLU B CA 1
ATOM 5726 C C . GLU B 1 177 ? -25 -35.688 -10.688 1 92.5 177 GLU B C 1
ATOM 5728 O O . GLU B 1 177 ? -24.312 -36.188 -11.586 1 92.5 177 GLU B O 1
ATOM 5733 N N . MET B 1 178 ? -24.516 -35.5 -9.523 1 93.44 178 MET B N 1
ATOM 5734 C CA . MET B 1 178 ? -23.109 -35.688 -9.195 1 93.44 178 MET B CA 1
ATOM 5735 C C . MET B 1 178 ? -22.672 -37.125 -9.469 1 93.44 178 MET B C 1
ATOM 5737 O O . MET B 1 178 ? -21.5 -37.375 -9.773 1 93.44 178 MET B O 1
ATOM 5741 N N . PHE B 1 179 ? -23.609 -38.094 -9.406 1 93.31 179 PHE B N 1
ATOM 5742 C CA . PHE B 1 179 ? -23.266 -39.5 -9.578 1 93.31 179 PHE B CA 1
ATOM 5743 C C . PHE B 1 179 ? -24.062 -40.125 -10.719 1 93.31 179 PHE B C 1
ATOM 5745 O O . PHE B 1 179 ? -24.328 -41.312 -10.711 1 93.31 179 PHE B O 1
ATOM 5752 N N . SER B 1 180 ? -24.375 -39.25 -11.555 1 93.12 180 SER B N 1
ATOM 5753 C CA . SER B 1 180 ? -25.141 -39.719 -12.695 1 93.12 180 SER B CA 1
ATOM 5754 C C . SER B 1 180 ? -24.281 -40.562 -13.625 1 93.12 180 SER B C 1
ATOM 5756 O O . SER B 1 180 ? -23.062 -40.438 -13.625 1 93.12 180 SER B O 1
ATOM 5758 N N . LEU B 1 181 ? -24.906 -41.375 -14.344 1 92.62 181 LEU B N 1
ATOM 5759 C CA . LEU B 1 181 ? -24.281 -42.219 -15.344 1 92.62 181 LEU B CA 1
ATOM 5760 C C . LEU B 1 181 ? -24.75 -41.875 -16.75 1 92.62 181 LEU B C 1
ATOM 5762 O O . LEU B 1 181 ? -25.781 -41.219 -16.906 1 92.62 181 LEU B O 1
ATOM 5766 N N . ASP B 1 182 ? -23.906 -42.156 -17.625 1 88.38 182 ASP B N 1
ATOM 5767 C CA . ASP B 1 182 ? -24.266 -41.938 -19.031 1 88.38 182 ASP B CA 1
ATOM 5768 C C . ASP B 1 182 ? -23.953 -43.188 -19.859 1 88.38 182 ASP B C 1
ATOM 5770 O O . ASP B 1 182 ? -22.797 -43.594 -19.969 1 88.38 182 ASP B O 1
ATOM 5774 N N . ASN B 1 183 ? -25.047 -43.656 -20.422 1 83.56 183 ASN B N 1
ATOM 5775 C CA . ASN B 1 183 ? -24.891 -44.812 -21.328 1 83.56 183 ASN B CA 1
ATOM 5776 C C . ASN B 1 183 ? -25.203 -44.438 -22.766 1 83.56 183 ASN B C 1
ATOM 5778 O O . ASN B 1 183 ? -25.516 -45.281 -23.594 1 83.56 183 ASN B O 1
ATOM 5782 N N . SER B 1 184 ? -25.031 -43.188 -22.875 1 79.88 184 SER B N 1
ATOM 5783 C CA . SER B 1 184 ? -25.344 -42.75 -24.234 1 79.88 184 SER B CA 1
ATOM 5784 C C . SER B 1 184 ? -24.312 -43.312 -25.234 1 79.88 184 SER B C 1
ATOM 5786 O O . SER B 1 184 ? -23.141 -43.438 -24.906 1 79.88 184 SER B O 1
ATOM 5788 N N . GLN B 1 185 ? -24.844 -43.656 -26.359 1 78.25 185 GLN B N 1
ATOM 5789 C CA . GLN B 1 185 ? -23.969 -44.156 -27.406 1 78.25 185 GLN B CA 1
ATOM 5790 C C . GLN B 1 185 ? -23.781 -43.094 -28.5 1 78.25 185 GLN B C 1
ATOM 5792 O O . GLN B 1 185 ? -22.828 -43.188 -29.297 1 78.25 185 GLN B O 1
ATOM 5797 N N . GLY B 1 186 ? -24.531 -42 -28.547 1 84.62 186 GLY B N 1
ATOM 5798 C CA . GLY B 1 186 ? -24.438 -41.031 -29.625 1 84.62 186 GLY B CA 1
ATOM 5799 C C . GLY B 1 186 ? -23.453 -39.906 -29.328 1 84.62 186 GLY B C 1
ATOM 5800 O O . GLY B 1 186 ? -23.047 -39.719 -28.172 1 84.62 186 GLY B O 1
ATOM 5801 N N . MET B 1 187 ? -22.953 -39.344 -30.516 1 89.69 187 MET B N 1
ATOM 5802 C CA . MET B 1 187 ? -22.016 -38.219 -30.422 1 89.69 187 MET B CA 1
ATOM 5803 C C . MET B 1 187 ? -22.641 -36.969 -31.031 1 89.69 187 MET B C 1
ATOM 5805 O O . MET B 1 187 ? -23.516 -37.031 -31.891 1 89.69 187 MET B O 1
ATOM 5809 N N . THR B 1 188 ? -22.281 -35.75 -30.5 1 91 188 THR B N 1
ATOM 5810 C CA . THR B 1 188 ? -22.672 -34.438 -31.031 1 91 188 THR B CA 1
ATOM 5811 C C . THR B 1 188 ? -21.5 -33.469 -31 1 91 188 THR B C 1
ATOM 5813 O O . THR B 1 188 ? -20.422 -33.812 -30.5 1 91 188 THR B O 1
ATOM 5816 N N . VAL B 1 189 ? -21.734 -32.344 -31.656 1 91.62 189 VAL B N 1
ATOM 5817 C CA . VAL B 1 189 ? -20.703 -31.328 -31.688 1 91.62 189 VAL B CA 1
ATOM 5818 C C . VAL B 1 189 ? -20.938 -30.312 -30.562 1 91.62 189 VAL B C 1
ATOM 5820 O O . VAL B 1 189 ? -22.047 -29.797 -30.422 1 91.62 189 VAL B O 1
ATOM 5823 N N . ARG B 1 190 ? -19.844 -30.141 -29.844 1 90.75 190 ARG B N 1
ATOM 5824 C CA . ARG B 1 190 ? -19.938 -29.156 -28.781 1 90.75 190 ARG B CA 1
ATOM 5825 C C . ARG B 1 190 ? -20.016 -27.734 -29.344 1 90.75 190 ARG B C 1
ATOM 5827 O O . ARG B 1 190 ? -19.406 -27.438 -30.375 1 90.75 190 ARG B O 1
ATOM 5834 N N . TYR B 1 191 ? -20.625 -26.766 -28.609 1 86.62 191 TYR B N 1
ATOM 5835 C CA . TYR B 1 191 ? -20.906 -25.406 -29.078 1 86.62 191 TYR B CA 1
ATOM 5836 C C . TYR B 1 191 ? -19.656 -24.547 -29.047 1 86.62 191 TYR B C 1
ATOM 5838 O O . TYR B 1 191 ? -19.453 -23.703 -29.922 1 86.62 191 TYR B O 1
ATOM 5846 N N . GLU B 1 192 ? -18.797 -24.719 -28.109 1 89.06 192 GLU B N 1
ATOM 5847 C CA . GLU B 1 192 ? -17.656 -23.828 -27.875 1 89.06 192 GLU B CA 1
ATOM 5848 C C . GLU B 1 192 ? -16.5 -24.156 -28.828 1 89.06 192 GLU B C 1
ATOM 5850 O O . GLU B 1 192 ? -16.234 -25.328 -29.109 1 89.06 192 GLU B O 1
ATOM 5855 N N . ILE B 1 193 ? -15.812 -23.125 -29.234 1 87.81 193 ILE B N 1
ATOM 5856 C CA . ILE B 1 193 ? -14.594 -23.266 -30.031 1 87.81 193 ILE B CA 1
ATOM 5857 C C . ILE B 1 193 ? -13.422 -23.641 -29.125 1 87.81 193 ILE B C 1
ATOM 5859 O O . ILE B 1 193 ? -13.203 -23 -28.094 1 87.81 193 ILE B O 1
ATOM 5863 N N . PRO B 1 194 ? -12.781 -24.656 -29.484 1 89.38 194 PRO B N 1
ATOM 5864 C CA . PRO B 1 194 ? -11.633 -25.047 -28.672 1 89.38 194 PRO B CA 1
ATOM 5865 C C . PRO B 1 194 ? -10.508 -24.016 -28.688 1 89.38 194 PRO B C 1
ATOM 5867 O O . PRO B 1 194 ? -10.398 -23.234 -29.641 1 89.38 194 PRO B O 1
ATOM 5870 N N . VAL B 1 195 ? -9.75 -23.953 -27.625 1 85.06 195 VAL B N 1
ATOM 5871 C CA . VAL B 1 195 ? -8.602 -23.062 -27.531 1 85.06 195 VAL B CA 1
ATOM 5872 C C . VAL B 1 195 ? -7.41 -23.656 -28.266 1 85.06 195 VAL B C 1
ATOM 5874 O O . VAL B 1 195 ? -7.109 -24.844 -28.094 1 85.06 195 VAL B O 1
ATOM 5877 N N . ASN B 1 196 ? -6.895 -22.797 -29.125 1 74.88 196 ASN B N 1
ATOM 5878 C CA . ASN B 1 196 ? -5.738 -23.25 -29.875 1 74.88 196 ASN B CA 1
ATOM 5879 C C . ASN B 1 196 ? -4.438 -23.031 -29.109 1 74.88 196 ASN B C 1
ATOM 5881 O O . ASN B 1 196 ? -3.865 -21.953 -29.141 1 74.88 196 ASN B O 1
ATOM 5885 N N . THR B 1 197 ? -4.02 -23.953 -28.359 1 79.62 197 THR B N 1
ATOM 5886 C CA . THR B 1 197 ? -2.766 -23.922 -27.609 1 79.62 197 THR B CA 1
ATOM 5887 C C . THR B 1 197 ? -2.141 -25.312 -27.547 1 79.62 197 THR B C 1
ATOM 5889 O O . THR B 1 197 ? -2.613 -26.234 -28.219 1 79.62 197 THR B O 1
ATOM 5892 N N . THR B 1 198 ? -1.021 -25.422 -26.938 1 81.19 198 THR B N 1
ATOM 5893 C CA . THR B 1 198 ? -0.383 -26.734 -26.766 1 81.19 198 THR B CA 1
ATOM 5894 C C . THR B 1 198 ? -1.288 -27.688 -26 1 81.19 198 THR B C 1
ATOM 5896 O O . THR B 1 198 ? -1.735 -27.359 -24.891 1 81.19 198 THR B O 1
ATOM 5899 N N . PRO B 1 199 ? -1.596 -28.828 -26.578 1 84.81 199 PRO B N 1
ATOM 5900 C CA . PRO B 1 199 ? -2.531 -29.766 -25.938 1 84.81 199 PRO B CA 1
ATOM 5901 C C . PRO B 1 199 ? -1.998 -30.312 -24.625 1 84.81 199 PRO B C 1
ATOM 5903 O O . PRO B 1 199 ? -2.773 -30.797 -23.797 1 84.81 199 PRO B O 1
ATOM 5906 N N . VAL B 1 200 ? -0.705 -30.188 -24.422 1 87.44 200 VAL B N 1
ATOM 5907 C CA . VAL B 1 200 ? -0.076 -30.812 -23.25 1 87.44 200 VAL B CA 1
ATOM 5908 C C . VAL B 1 200 ? -0.633 -30.188 -21.969 1 87.44 200 VAL B C 1
ATOM 5910 O O . VAL B 1 200 ? -0.737 -30.859 -20.938 1 87.44 200 VAL B O 1
ATOM 5913 N N . VAL B 1 201 ? -1.075 -29.016 -22.047 1 90.44 201 VAL B N 1
ATOM 5914 C CA . VAL B 1 201 ? -1.541 -28.297 -20.859 1 90.44 201 VAL B CA 1
ATOM 5915 C C . VAL B 1 201 ? -2.906 -28.844 -20.438 1 90.44 201 VAL B C 1
ATOM 5917 O O . VAL B 1 201 ? -3.34 -28.625 -19.297 1 90.44 201 VAL B O 1
ATOM 5920 N N . TYR B 1 202 ? -3.576 -29.609 -21.328 1 95 202 TYR B N 1
ATOM 5921 C CA . TYR B 1 202 ? -4.898 -30.156 -21.047 1 95 202 TYR B CA 1
ATOM 5922 C C . TYR B 1 202 ? -4.816 -31.625 -20.656 1 95 202 TYR B C 1
ATOM 5924 O O . TYR B 1 202 ? -5.84 -32.25 -20.406 1 95 202 TYR B O 1
ATOM 5932 N N . LEU B 1 203 ? -3.584 -32.156 -20.594 1 96.31 203 LEU B N 1
ATOM 5933 C CA . LEU B 1 203 ? -3.398 -33.594 -20.375 1 96.31 203 LEU B CA 1
ATOM 5934 C C . LEU B 1 203 ? -4.094 -34.031 -19.094 1 96.31 203 LEU B C 1
ATOM 5936 O O . LEU B 1 203 ? -4.859 -35 -19.094 1 96.31 203 LEU B O 1
ATOM 5940 N N . PRO B 1 204 ? -3.877 -33.375 -17.938 1 98 204 PRO B N 1
ATOM 5941 C CA . PRO B 1 204 ? -4.555 -33.812 -16.719 1 98 204 PRO B CA 1
ATOM 5942 C C . PRO B 1 204 ? -6.078 -33.812 -16.859 1 98 204 PRO B C 1
ATOM 5944 O O . PRO B 1 204 ? -6.742 -34.781 -16.484 1 98 204 PRO B O 1
ATOM 5947 N N . GLN B 1 205 ? -6.633 -32.781 -17.391 1 98.25 205 GLN B N 1
ATOM 5948 C CA . GLN B 1 205 ? -8.07 -32.656 -17.594 1 98.25 205 GLN B CA 1
ATOM 5949 C C . GLN B 1 205 ? -8.586 -33.75 -18.531 1 98.25 205 GLN B C 1
ATOM 5951 O O . GLN B 1 205 ? -9.625 -34.375 -18.266 1 98.25 205 GLN B O 1
ATOM 5956 N N . ALA B 1 206 ? -7.82 -33.938 -19.562 1 98.31 206 ALA B N 1
ATOM 5957 C CA . ALA B 1 206 ? -8.195 -34.969 -20.547 1 98.31 206 ALA B CA 1
ATOM 5958 C C . ALA B 1 206 ? -8.219 -36.344 -19.906 1 98.31 206 ALA B C 1
ATOM 5960 O O . ALA B 1 206 ? -9.109 -37.156 -20.188 1 98.31 206 ALA B O 1
ATOM 5961 N N . LEU B 1 207 ? -7.246 -36.625 -19.109 1 98.38 207 LEU B N 1
ATOM 5962 C CA . LEU B 1 207 ? -7.207 -37.906 -18.406 1 98.38 207 LEU B CA 1
ATOM 5963 C C . LEU B 1 207 ? -8.414 -38.094 -17.5 1 98.38 207 LEU B C 1
ATOM 5965 O O . LEU B 1 207 ? -8.984 -39.156 -17.391 1 98.38 207 LEU B O 1
ATOM 5969 N N . GLY B 1 208 ? -8.758 -37.062 -16.781 1 98.56 208 GLY B N 1
ATOM 5970 C CA . GLY B 1 208 ? -9.969 -37.094 -15.977 1 98.56 208 GLY B CA 1
ATOM 5971 C C . GLY B 1 208 ? -11.211 -37.406 -16.781 1 98.56 208 GLY B C 1
ATOM 5972 O O . GLY B 1 208 ? -12.039 -38.25 -16.375 1 98.56 208 GLY B O 1
ATOM 5973 N N . ILE B 1 209 ? -11.352 -36.781 -17.906 1 98.19 209 ILE B N 1
ATOM 5974 C CA . ILE B 1 209 ? -12.477 -37.031 -18.797 1 98.19 209 ILE B CA 1
ATOM 5975 C C . ILE B 1 209 ? -12.445 -38.469 -19.297 1 98.19 209 ILE B C 1
ATOM 5977 O O . ILE B 1 209 ? -13.477 -39.156 -19.359 1 98.19 209 ILE B O 1
ATOM 5981 N N . CYS B 1 210 ? -11.242 -38.969 -19.641 1 98 210 CYS B N 1
ATOM 5982 C CA . CYS B 1 210 ? -11.094 -40.344 -20.078 1 98 210 CYS B CA 1
ATOM 5983 C C . CYS B 1 210 ? -11.617 -41.312 -19 1 98 210 CYS B C 1
ATOM 5985 O O . CYS B 1 210 ? -12.375 -42.219 -19.312 1 98 210 CYS B O 1
ATOM 5987 N N . PHE B 1 211 ? -11.18 -41.062 -17.828 1 97.88 211 PHE B N 1
ATOM 5988 C CA . PHE B 1 211 ? -11.586 -41.906 -16.719 1 97.88 211 PHE B CA 1
ATOM 5989 C C . PHE B 1 211 ? -13.102 -41.906 -16.547 1 97.88 211 PHE B C 1
ATOM 5991 O O . PHE B 1 211 ? -13.711 -42.938 -16.344 1 97.88 211 PHE B O 1
ATOM 5998 N N . ALA B 1 212 ? -13.672 -40.75 -16.609 1 97.31 212 ALA B N 1
ATOM 5999 C CA . ALA B 1 212 ? -15.125 -40.625 -16.469 1 97.31 212 ALA B CA 1
ATOM 6000 C C . ALA B 1 212 ? -15.844 -41.406 -17.578 1 97.31 212 ALA B C 1
ATOM 6002 O O . ALA B 1 212 ? -16.828 -42.094 -17.328 1 97.31 212 ALA B O 1
ATOM 6003 N N . ARG B 1 213 ? -15.367 -41.281 -18.766 1 95.56 213 ARG B N 1
ATOM 6004 C CA . ARG B 1 213 ? -15.984 -41.938 -19.922 1 95.56 213 ARG B CA 1
ATOM 6005 C C . ARG B 1 213 ? -15.828 -43.438 -19.828 1 95.56 213 ARG B C 1
ATOM 6007 O O . ARG B 1 213 ? -16.734 -44.188 -20.203 1 95.56 213 ARG B O 1
ATOM 6014 N N . LEU B 1 214 ? -14.695 -43.906 -19.344 1 94.88 214 LEU B N 1
ATOM 6015 C CA . LEU B 1 214 ? -14.461 -45.344 -19.172 1 94.88 214 LEU B CA 1
ATOM 6016 C C . LEU B 1 214 ? -15.422 -45.938 -18.141 1 94.88 214 LEU B C 1
ATOM 6018 O O . LEU B 1 214 ? -15.852 -47.062 -18.25 1 94.88 214 LEU B O 1
ATOM 6022 N N . LEU B 1 215 ? -15.773 -45.125 -17.172 1 95.75 215 LEU B N 1
ATOM 6023 C CA . LEU B 1 215 ? -16.656 -45.594 -16.109 1 95.75 215 LEU B CA 1
ATOM 6024 C C . LEU B 1 215 ? -18.109 -45.281 -16.453 1 95.75 215 LEU B C 1
ATOM 6026 O O . LEU B 1 215 ? -19 -45.5 -15.625 1 95.75 215 LEU B O 1
ATOM 6030 N N . HIS B 1 216 ? -18.391 -44.656 -17.547 1 94.5 216 HIS B N 1
ATOM 6031 C CA . HIS B 1 216 ? -19.719 -44.344 -18.047 1 94.5 216 HIS B CA 1
ATOM 6032 C C . HIS B 1 216 ? -20.422 -43.375 -17.109 1 94.5 216 HIS B C 1
ATOM 6034 O O . HIS B 1 216 ? -21.609 -43.562 -16.797 1 94.5 216 HIS B O 1
ATOM 6040 N N . LEU B 1 217 ? -19.594 -42.438 -16.688 1 95.88 217 LEU B N 1
ATOM 6041 C CA . LEU B 1 217 ? -20.188 -41.406 -15.836 1 95.88 217 LEU B CA 1
ATOM 6042 C C . LEU B 1 217 ? -20.906 -40.344 -16.672 1 95.88 217 LEU B C 1
ATOM 6044 O O . LEU B 1 217 ? -20.547 -40.125 -17.828 1 95.88 217 LEU B O 1
ATOM 6048 N N . GLY B 1 218 ? -21.922 -39.719 -16.031 1 94 218 GLY B N 1
ATOM 6049 C CA . GLY B 1 218 ? -22.688 -38.688 -16.703 1 94 218 GLY B CA 1
ATOM 6050 C C . GLY B 1 218 ? -21.938 -37.375 -16.875 1 94 218 GLY B C 1
ATOM 6051 O O . GLY B 1 218 ? -20.75 -37.312 -16.562 1 94 218 GLY B O 1
ATOM 6052 N N . TYR B 1 219 ? -22.594 -36.469 -17.391 1 93.88 219 TYR B N 1
ATOM 6053 C CA . TYR B 1 219 ? -22.016 -35.188 -17.766 1 93.88 219 TYR B CA 1
ATOM 6054 C C . TYR B 1 219 ? -21.406 -34.469 -16.562 1 93.88 219 TYR B C 1
ATOM 6056 O O . TYR B 1 219 ? -20.25 -34.062 -16.609 1 93.88 219 TYR B O 1
ATOM 6064 N N . ILE B 1 220 ? -22.172 -34.375 -15.477 1 94.88 220 ILE B N 1
ATOM 6065 C CA . ILE B 1 220 ? -21.734 -33.594 -14.305 1 94.88 220 ILE B CA 1
ATOM 6066 C C . ILE B 1 220 ? -20.516 -34.281 -13.68 1 94.88 220 ILE B C 1
ATOM 6068 O O . ILE B 1 220 ? -19.469 -33.625 -13.516 1 94.88 220 ILE B O 1
ATOM 6072 N N . PRO B 1 221 ? -20.578 -35.531 -13.383 1 96.19 221 PRO B N 1
ATOM 6073 C CA . PRO B 1 221 ? -19.391 -36.125 -12.812 1 96.19 221 PRO B CA 1
ATOM 6074 C C . PRO B 1 221 ? -18.203 -36.125 -13.773 1 96.19 221 PRO B C 1
ATOM 6076 O O . PRO B 1 221 ? -17.047 -36.062 -13.336 1 96.19 221 PRO B O 1
ATOM 6079 N N . LEU B 1 222 ? -18.438 -36.219 -15.078 1 96.12 222 LEU B N 1
ATOM 6080 C CA . LEU B 1 222 ? -17.375 -36.125 -16.062 1 96.12 222 LEU B CA 1
ATOM 6081 C C . LEU B 1 222 ? -16.656 -34.781 -15.969 1 96.12 222 LEU B C 1
ATOM 6083 O O . LEU B 1 222 ? -15.414 -34.75 -15.93 1 96.12 222 LEU B O 1
ATOM 6087 N N . VAL B 1 223 ? -17.422 -33.75 -15.938 1 96.88 223 VAL B N 1
ATOM 6088 C CA . VAL B 1 223 ? -16.859 -32.406 -15.852 1 96.88 223 VAL B CA 1
ATOM 6089 C C . VAL B 1 223 ? -16.078 -32.25 -14.555 1 96.88 223 VAL B C 1
ATOM 6091 O O . VAL B 1 223 ? -14.953 -31.719 -14.547 1 96.88 223 VAL B O 1
ATOM 6094 N N . TYR B 1 224 ? -16.578 -32.719 -13.477 1 97.62 224 TYR B N 1
ATOM 6095 C CA . TYR B 1 224 ? -15.922 -32.594 -12.18 1 97.62 224 TYR B CA 1
ATOM 6096 C C . TYR B 1 224 ? -14.648 -33.438 -12.117 1 97.62 224 TYR B C 1
ATOM 6098 O O . TYR B 1 224 ? -13.68 -33.062 -11.461 1 97.62 224 TYR B O 1
ATOM 6106 N N . LEU B 1 225 ? -14.688 -34.531 -12.789 1 98.12 225 LEU B N 1
ATOM 6107 C CA . LEU B 1 225 ? -13.477 -35.344 -12.797 1 98.12 225 LEU B CA 1
ATOM 6108 C C . LEU B 1 225 ? -12.367 -34.656 -13.578 1 98.12 225 LEU B C 1
ATOM 6110 O O . LEU B 1 225 ? -11.195 -34.75 -13.195 1 98.12 225 LEU B O 1
ATOM 6114 N N . GLY B 1 226 ? -12.719 -34.062 -14.727 1 98.25 226 GLY B N 1
ATOM 6115 C CA . GLY B 1 226 ? -11.727 -33.281 -15.422 1 98.25 226 GLY B CA 1
ATOM 6116 C C . GLY B 1 226 ? -11.133 -32.188 -14.547 1 98.25 226 GLY B C 1
ATOM 6117 O O . GLY B 1 226 ? -9.914 -32 -14.523 1 98.25 226 GLY B O 1
ATOM 6118 N N . ARG B 1 227 ? -11.945 -31.422 -13.812 1 98.31 227 ARG B N 1
ATOM 6119 C CA . ARG B 1 227 ? -11.516 -30.375 -12.891 1 98.31 227 ARG B CA 1
ATOM 6120 C C . ARG B 1 227 ? -10.625 -30.953 -11.797 1 98.31 227 ARG B C 1
ATOM 6122 O O . ARG B 1 227 ? -9.609 -30.359 -11.43 1 98.31 227 ARG B O 1
ATOM 6129 N N . LEU B 1 228 ? -11.086 -32.125 -11.297 1 98.56 228 LEU B N 1
ATOM 6130 C CA . LEU B 1 228 ? -10.352 -32.75 -10.203 1 98.56 228 LEU B CA 1
ATOM 6131 C C . LEU B 1 228 ? -8.93 -33.094 -10.648 1 98.56 228 LEU B C 1
ATOM 6133 O O . LEU B 1 228 ? -7.973 -32.875 -9.906 1 98.56 228 LEU B O 1
ATOM 6137 N N . PHE B 1 229 ? -8.812 -33.625 -11.805 1 98.69 229 PHE B N 1
ATOM 6138 C CA . PHE B 1 229 ? -7.496 -34.031 -12.297 1 98.69 229 PHE B CA 1
ATOM 6139 C C . PHE B 1 229 ? -6.613 -32.812 -12.516 1 98.69 229 PHE B C 1
ATOM 6141 O O . PHE B 1 229 ? -5.395 -32.875 -12.328 1 98.69 229 PHE B O 1
ATOM 6148 N N . ASN B 1 230 ? -7.227 -31.703 -13.016 1 98.62 230 ASN B N 1
ATOM 6149 C CA . ASN B 1 230 ? -6.469 -30.469 -13.109 1 98.62 230 ASN B CA 1
ATOM 6150 C C . ASN B 1 230 ? -5.953 -30.016 -11.75 1 98.62 230 ASN B C 1
ATOM 6152 O O . ASN B 1 230 ? -4.793 -29.625 -11.617 1 98.62 230 ASN B O 1
ATOM 6156 N N . LEU B 1 231 ? -6.809 -30.078 -10.734 1 98.75 231 LEU B N 1
ATOM 6157 C CA . LEU B 1 231 ? -6.457 -29.719 -9.367 1 98.75 231 LEU B CA 1
ATOM 6158 C C . LEU B 1 231 ? -5.348 -30.625 -8.836 1 98.75 231 LEU B C 1
ATOM 6160 O O . LEU B 1 231 ? -4.383 -30.141 -8.242 1 98.75 231 LEU B O 1
ATOM 6164 N N . LEU B 1 232 ? -5.484 -31.891 -9.078 1 98.69 232 LEU B N 1
ATOM 6165 C CA . LEU B 1 232 ? -4.488 -32.844 -8.602 1 98.69 232 LEU B CA 1
ATOM 6166 C C . LEU B 1 232 ? -3.143 -32.625 -9.273 1 98.69 232 LEU B C 1
ATOM 6168 O O . LEU B 1 232 ? -2.096 -32.688 -8.625 1 98.69 232 LEU B O 1
ATOM 6172 N N . ALA B 1 233 ? -3.23 -32.406 -10.594 1 98.5 233 ALA B N 1
ATOM 6173 C CA . ALA B 1 233 ? -1.994 -32.094 -11.305 1 98.5 233 ALA B CA 1
ATOM 6174 C C . ALA B 1 233 ? -1.312 -30.859 -10.734 1 98.5 233 ALA B C 1
ATOM 6176 O O . ALA B 1 233 ? -0.095 -30.844 -10.531 1 98.5 233 ALA B O 1
ATOM 6177 N N . PHE B 1 234 ? -2.068 -29.859 -10.492 1 98.44 234 PHE B N 1
ATOM 6178 C CA . PHE B 1 234 ? -1.517 -28.641 -9.914 1 98.44 234 PHE B CA 1
ATOM 6179 C C . PHE B 1 234 ? -0.926 -28.906 -8.531 1 98.44 234 PHE B C 1
ATOM 6181 O O . PHE B 1 234 ? 0.186 -28.469 -8.234 1 98.44 234 PHE B O 1
ATOM 6188 N N . ALA B 1 235 ? -1.735 -29.578 -7.695 1 98.69 235 ALA B N 1
ATOM 6189 C CA . ALA B 1 235 ? -1.257 -29.906 -6.355 1 98.69 235 ALA B CA 1
ATOM 6190 C C . ALA B 1 235 ? 0.062 -30.672 -6.418 1 98.69 235 ALA B C 1
ATOM 6192 O O . ALA B 1 235 ? 0.964 -30.438 -5.609 1 98.69 235 ALA B O 1
ATOM 6193 N N . GLY B 1 236 ? 0.111 -31.594 -7.367 1 98.38 236 GLY B N 1
ATOM 6194 C CA . GLY B 1 236 ? 1.345 -32.344 -7.555 1 98.38 236 GLY B CA 1
ATOM 6195 C C . GLY B 1 236 ? 2.52 -31.453 -7.941 1 98.38 236 GLY B C 1
ATOM 6196 O O . GLY B 1 236 ? 3.605 -31.578 -7.367 1 98.38 236 GLY B O 1
ATOM 6197 N N . MET B 1 237 ? 2.322 -30.594 -8.945 1 98.25 237 MET B N 1
ATOM 6198 C CA . MET B 1 237 ? 3.387 -29.688 -9.367 1 98.25 237 MET B CA 1
ATOM 6199 C C . MET B 1 237 ? 3.803 -28.766 -8.234 1 98.25 237 MET B C 1
ATOM 6201 O O . MET B 1 237 ? 4.992 -28.547 -8.008 1 98.25 237 MET B O 1
ATOM 6205 N N . ALA B 1 238 ? 2.826 -28.234 -7.551 1 98.38 238 ALA B N 1
ATOM 6206 C CA . ALA B 1 238 ? 3.107 -27.344 -6.43 1 98.38 238 ALA B CA 1
ATOM 6207 C C . ALA B 1 238 ? 3.887 -28.062 -5.336 1 98.38 238 ALA B C 1
ATOM 6209 O O . ALA B 1 238 ? 4.859 -27.531 -4.801 1 98.38 238 ALA B O 1
ATOM 6210 N N . ALA B 1 239 ? 3.418 -29.266 -5.012 1 98.19 239 ALA B N 1
ATOM 6211 C CA . ALA B 1 239 ? 4.102 -30.062 -3.99 1 98.19 239 ALA B CA 1
ATOM 6212 C C . ALA B 1 239 ? 5.547 -30.344 -4.395 1 98.19 239 ALA B C 1
ATOM 6214 O O . ALA B 1 239 ? 6.461 -30.234 -3.574 1 98.19 239 ALA B O 1
ATOM 6215 N N . LEU B 1 240 ? 5.727 -30.719 -5.637 1 98.06 240 LEU B N 1
ATOM 6216 C CA . LEU B 1 240 ? 7.07 -31 -6.141 1 98.06 240 LEU B CA 1
ATOM 6217 C C . LEU B 1 240 ? 7.93 -29.734 -6.113 1 98.06 240 LEU B C 1
ATOM 6219 O O . LEU B 1 240 ? 9.102 -29.797 -5.738 1 98.06 240 LEU B O 1
ATOM 6223 N N . ALA B 1 241 ? 7.359 -28.641 -6.516 1 98.38 241 ALA B N 1
ATOM 6224 C CA . ALA B 1 241 ? 8.094 -27.375 -6.496 1 98.38 241 ALA B CA 1
ATOM 6225 C C . ALA B 1 241 ? 8.539 -27.031 -5.082 1 98.38 241 ALA B C 1
ATOM 6227 O O . ALA B 1 241 ? 9.688 -26.625 -4.871 1 98.38 241 ALA B O 1
ATOM 6228 N N . VAL B 1 242 ? 7.648 -27.188 -4.121 1 97.75 242 VAL B N 1
ATOM 6229 C CA . VAL B 1 242 ? 7.953 -26.891 -2.723 1 97.75 242 VAL B CA 1
ATOM 6230 C C . VAL B 1 242 ? 9.055 -27.828 -2.23 1 97.75 242 VAL B C 1
ATOM 6232 O O . VAL B 1 242 ? 9.945 -27.406 -1.489 1 97.75 242 VAL B O 1
ATOM 6235 N N . ARG B 1 243 ? 9.023 -29.047 -2.654 1 97.06 243 ARG B N 1
ATOM 6236 C CA . ARG B 1 243 ? 10.016 -30.031 -2.238 1 97.06 243 ARG B CA 1
ATOM 6237 C C . ARG B 1 243 ? 11.391 -29.703 -2.814 1 97.06 243 ARG B C 1
ATOM 6239 O O . ARG B 1 243 ? 12.406 -29.875 -2.141 1 97.06 243 ARG B O 1
ATOM 6246 N N . ILE B 1 244 ? 11.398 -29.234 -4.039 1 97.25 244 ILE B N 1
ATOM 6247 C CA . ILE B 1 244 ? 12.641 -29 -4.773 1 97.25 244 ILE B CA 1
ATOM 6248 C C . ILE B 1 244 ? 13.258 -27.672 -4.336 1 97.25 244 ILE B C 1
ATOM 6250 O O . ILE B 1 244 ? 14.484 -27.531 -4.305 1 97.25 244 ILE B O 1
ATOM 6254 N N . MET B 1 245 ? 12.461 -26.703 -3.996 1 97.25 245 MET B N 1
ATOM 6255 C CA . MET B 1 245 ? 12.914 -25.344 -3.684 1 97.25 245 MET B CA 1
ATOM 6256 C C . MET B 1 245 ? 13.883 -25.344 -2.51 1 97.25 245 MET B C 1
ATOM 6258 O O . MET B 1 245 ? 13.586 -25.906 -1.455 1 97.25 245 MET B O 1
ATOM 6262 N N . PRO B 1 246 ? 15.008 -24.75 -2.676 1 96.56 246 PRO B N 1
ATOM 6263 C CA . PRO B 1 246 ? 16.031 -24.859 -1.635 1 96.56 246 PRO B CA 1
ATOM 6264 C C . PRO B 1 246 ? 15.766 -23.922 -0.453 1 96.56 246 PRO B C 1
ATOM 6266 O O . PRO B 1 246 ? 16.25 -24.172 0.652 1 96.56 246 PRO B O 1
ATOM 6269 N N . PHE B 1 247 ? 15.156 -22.812 -0.651 1 95.12 247 PHE B N 1
ATOM 6270 C CA . PHE B 1 247 ? 14.867 -21.875 0.417 1 95.12 247 PHE B CA 1
ATOM 6271 C C . PHE B 1 247 ? 13.5 -21.234 0.221 1 95.12 247 PHE B C 1
ATOM 6273 O O . PHE B 1 247 ? 12.977 -21.203 -0.895 1 95.12 247 PHE B O 1
ATOM 6280 N N . LYS B 1 248 ? 12.867 -20.828 1.241 1 95.38 248 LYS B N 1
ATOM 6281 C CA . LYS B 1 248 ? 11.594 -20.109 1.266 1 95.38 248 LYS B CA 1
ATOM 6282 C C . LYS B 1 248 ? 10.5 -20.891 0.56 1 95.38 248 LYS B C 1
ATOM 6284 O O . LYS B 1 248 ? 9.789 -20.359 -0.295 1 95.38 248 LYS B O 1
ATOM 6289 N N . LYS B 1 249 ? 10.391 -22.141 0.894 1 96 249 LYS B N 1
ATOM 6290 C CA . LYS B 1 249 ? 9.367 -23.031 0.362 1 96 249 LYS B CA 1
ATOM 6291 C C . LYS B 1 249 ? 7.965 -22.484 0.629 1 96 249 LYS B C 1
ATOM 6293 O O . LYS B 1 249 ? 7.043 -22.703 -0.157 1 96 249 LYS B O 1
ATOM 6298 N N . GLU B 1 250 ? 7.82 -21.672 1.785 1 96.25 250 GLU B N 1
ATOM 6299 C CA . GLU B 1 250 ? 6.539 -21.109 2.203 1 96.25 250 GLU B CA 1
ATOM 6300 C C . GLU B 1 250 ? 5.996 -20.141 1.16 1 96.25 250 GLU B C 1
ATOM 6302 O O . GLU B 1 250 ? 4.781 -19.953 1.051 1 96.25 250 GLU B O 1
ATOM 6307 N N . LEU B 1 251 ? 6.934 -19.531 0.407 1 97.25 251 LEU B N 1
ATOM 6308 C CA . LEU B 1 251 ? 6.488 -18.578 -0.609 1 97.25 251 LEU B CA 1
ATOM 6309 C C . LEU B 1 251 ? 5.699 -19.281 -1.703 1 97.25 251 LEU B C 1
ATOM 6311 O O . LEU B 1 251 ? 4.664 -18.781 -2.148 1 97.25 251 LEU B O 1
ATOM 6315 N N . LEU B 1 252 ? 6.152 -20.438 -2.123 1 98.25 252 LEU B N 1
ATOM 6316 C CA . LEU B 1 252 ? 5.438 -21.219 -3.127 1 98.25 252 LEU B CA 1
ATOM 6317 C C . LEU B 1 252 ? 4.129 -21.766 -2.566 1 98.25 252 LEU B C 1
ATOM 6319 O O . LEU B 1 252 ? 3.129 -21.844 -3.285 1 98.25 252 LEU B O 1
ATOM 6323 N N . MET B 1 253 ? 4.141 -22.109 -1.253 1 98.19 253 MET B N 1
ATOM 6324 C CA . MET B 1 253 ? 2.924 -22.562 -0.585 1 98.19 253 MET B CA 1
ATOM 6325 C C . MET B 1 253 ? 1.869 -21.453 -0.58 1 98.19 253 MET B C 1
ATOM 6327 O O . MET B 1 253 ? 0.7 -21.703 -0.877 1 98.19 253 MET B O 1
ATOM 6331 N N . ALA B 1 254 ? 2.379 -20.266 -0.278 1 98.44 254 ALA B N 1
ATOM 6332 C CA . ALA B 1 254 ? 1.468 -19.125 -0.195 1 98.44 254 ALA B CA 1
ATOM 6333 C C . ALA B 1 254 ? 0.863 -18.812 -1.559 1 98.44 254 ALA B C 1
ATOM 6335 O O . ALA B 1 254 ? -0.345 -18.578 -1.672 1 98.44 254 ALA B O 1
ATOM 6336 N N . VAL B 1 255 ? 1.608 -18.812 -2.553 1 98.56 255 VAL B N 1
ATOM 6337 C CA . VAL B 1 255 ? 1.139 -18.5 -3.9 1 98.56 255 VAL B CA 1
ATOM 6338 C C . VAL B 1 255 ? 0.155 -19.578 -4.363 1 98.56 255 VAL B C 1
ATOM 6340 O O . VAL B 1 255 ? -0.856 -19.266 -4.996 1 98.56 255 VAL B O 1
ATOM 6343 N N . SER B 1 256 ? 0.441 -20.812 -4.039 1 98.62 256 SER B N 1
ATOM 6344 C CA . SER B 1 256 ? -0.384 -21.953 -4.441 1 98.62 256 SER B CA 1
ATOM 6345 C C . SER B 1 256 ? -1.749 -21.906 -3.762 1 98.62 256 SER B C 1
ATOM 6347 O O . SER B 1 256 ? -2.732 -22.422 -4.301 1 98.62 256 SER B O 1
ATOM 6349 N N . CYS B 1 257 ? -1.799 -21.25 -2.58 1 98.56 257 CYS B N 1
ATOM 6350 C CA . CYS B 1 257 ? -3.029 -21.266 -1.796 1 98.56 257 CYS B CA 1
ATOM 6351 C C . 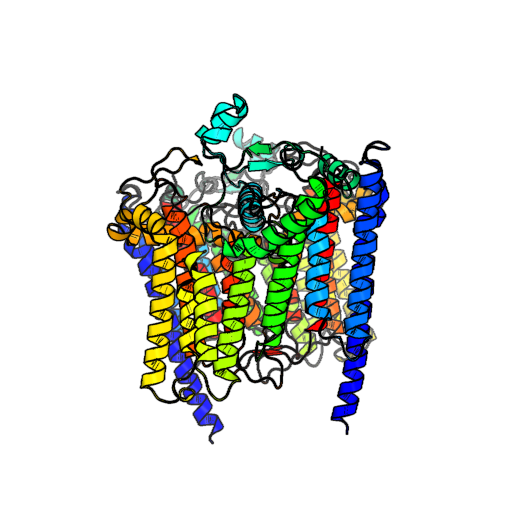CYS B 1 257 ? -3.799 -19.969 -1.944 1 98.56 257 CYS B C 1
ATOM 6353 O O . CYS B 1 257 ? -4.75 -19.703 -1.203 1 98.56 257 CYS B O 1
ATOM 6355 N N . LEU B 1 258 ? -3.33 -19.109 -2.848 1 98.69 258 LEU B N 1
ATOM 6356 C CA . LEU B 1 258 ? -4.125 -17.922 -3.123 1 98.69 258 LEU B CA 1
ATOM 6357 C C . LEU B 1 258 ? -5.504 -18.297 -3.656 1 98.69 258 LEU B C 1
ATOM 6359 O O . LEU B 1 258 ? -5.637 -19.25 -4.434 1 98.69 258 LEU B O 1
ATOM 6363 N N . PRO B 1 259 ? -6.539 -17.531 -3.252 1 98.5 259 PRO B N 1
ATOM 6364 C CA . PRO B 1 259 ? -7.887 -17.828 -3.744 1 98.5 259 PRO B CA 1
ATOM 6365 C C . PRO B 1 259 ? -7.953 -17.891 -5.27 1 98.5 259 PRO B C 1
ATOM 6367 O O . PRO B 1 259 ? -8.578 -18.797 -5.82 1 98.5 259 PRO B O 1
ATOM 6370 N N . MET B 1 260 ? -7.258 -16.984 -5.941 1 98.31 260 MET B N 1
ATOM 6371 C CA . MET B 1 260 ? -7.281 -16.984 -7.402 1 98.31 260 MET B CA 1
ATOM 6372 C C . MET B 1 260 ? -6.578 -18.219 -7.961 1 98.31 260 MET B C 1
ATOM 6374 O O . MET B 1 260 ? -7.059 -18.828 -8.914 1 98.31 260 MET B O 1
ATOM 6378 N N . THR B 1 261 ? -5.469 -18.609 -7.371 1 98.56 261 THR B N 1
ATOM 6379 C CA . THR B 1 261 ? -4.75 -19.797 -7.816 1 98.56 261 THR B CA 1
ATOM 6380 C C . THR B 1 261 ? -5.617 -21.047 -7.652 1 98.56 261 THR B C 1
ATOM 6382 O O . THR B 1 261 ? -5.727 -21.859 -8.57 1 98.56 261 THR B O 1
ATOM 6385 N N . LEU B 1 262 ? -6.242 -21.141 -6.531 1 98.69 262 LEU B N 1
ATOM 6386 C CA . LEU B 1 262 ? -7.078 -22.297 -6.242 1 98.69 262 LEU B CA 1
ATOM 6387 C C . LEU B 1 262 ? -8.32 -22.312 -7.133 1 98.69 262 LEU B C 1
ATOM 6389 O O . LEU B 1 262 ? -8.758 -23.375 -7.582 1 98.69 262 LEU B O 1
ATOM 6393 N N . HIS B 1 263 ? -8.867 -21.141 -7.355 1 97.88 263 HIS B N 1
ATOM 6394 C CA . HIS B 1 263 ? -10 -21 -8.266 1 97.88 263 HIS B CA 1
ATOM 6395 C C . HIS B 1 263 ? -9.664 -21.516 -9.656 1 97.88 263 HIS B C 1
ATOM 6397 O O . HIS B 1 263 ? -10.445 -22.266 -10.25 1 97.88 263 HIS B O 1
ATOM 6403 N N . LEU B 1 264 ? -8.453 -21.234 -10.109 1 97.88 264 LEU B N 1
ATOM 6404 C CA . LEU B 1 264 ? -8.008 -21.672 -11.422 1 97.88 264 LEU B CA 1
ATOM 6405 C C . LEU B 1 264 ? -7.691 -23.156 -11.414 1 97.88 264 LEU B C 1
ATOM 6407 O O . LEU B 1 264 ? -8.078 -23.891 -12.336 1 97.88 264 LEU B O 1
ATOM 6411 N N . ALA B 1 265 ? -7.09 -23.625 -10.344 1 98.19 265 ALA B N 1
ATOM 6412 C CA . ALA B 1 265 ? -6.711 -25.031 -10.234 1 98.19 265 ALA B CA 1
ATOM 6413 C C . ALA B 1 265 ? -7.945 -25.922 -10.164 1 98.19 265 ALA B C 1
ATOM 6415 O O . ALA B 1 265 ? -7.91 -27.078 -10.602 1 98.19 265 ALA B O 1
ATOM 6416 N N . ALA B 1 266 ? -8.992 -25.359 -9.664 1 97.94 266 ALA B N 1
ATOM 6417 C CA . ALA B 1 266 ? -10.227 -26.109 -9.492 1 97.94 266 ALA B CA 1
ATOM 6418 C C . ALA B 1 266 ? -11.141 -25.969 -10.711 1 97.94 266 ALA B C 1
ATOM 6420 O O . ALA B 1 266 ? -12.352 -26.172 -10.617 1 97.94 266 ALA B O 1
ATOM 6421 N N . SER B 1 267 ? -10.625 -25.594 -11.828 1 97.5 267 SER B N 1
ATOM 6422 C CA . SER B 1 267 ? -11.359 -25.406 -13.07 1 97.5 267 SER B CA 1
ATOM 6423 C C . SER B 1 267 ? -10.625 -26.047 -14.242 1 97.5 267 SER B C 1
ATOM 6425 O O . SER B 1 267 ? -9.641 -26.766 -14.047 1 97.5 267 SER B O 1
ATOM 6427 N N . PHE B 1 268 ? -11.18 -25.797 -15.469 1 96.69 268 PHE B N 1
ATOM 6428 C CA . PHE B 1 268 ? -10.547 -26.312 -16.672 1 96.69 268 PHE B CA 1
ATOM 6429 C C . PHE B 1 268 ? -9.508 -25.344 -17.203 1 96.69 268 PHE B C 1
ATOM 6431 O O . PHE B 1 268 ? -8.984 -25.516 -18.297 1 96.69 268 PHE B O 1
ATOM 6438 N N . SER B 1 269 ? -9.164 -24.375 -16.359 1 94.88 269 SER B N 1
ATOM 6439 C CA . SER B 1 269 ? -8.25 -23.344 -16.828 1 94.88 269 SER B CA 1
ATOM 6440 C C . SER B 1 269 ? -6.859 -23.906 -17.094 1 94.88 269 SER B C 1
ATOM 6442 O O . SER B 1 269 ? -6.305 -24.625 -16.266 1 94.88 269 SER B O 1
ATOM 6444 N N . TYR B 1 270 ? -6.332 -23.469 -18.219 1 93.38 270 TYR B N 1
ATOM 6445 C CA . TYR B 1 270 ? -4.977 -23.922 -18.531 1 93.38 270 TYR B CA 1
ATOM 6446 C C . TYR B 1 270 ? -3.945 -23.062 -17.797 1 93.38 270 TYR B C 1
ATOM 6448 O O . TYR B 1 270 ? -2.762 -23.406 -17.766 1 93.38 270 TYR B O 1
ATOM 6456 N N . ASP B 1 271 ? -4.363 -21.891 -17.188 1 94 271 ASP B N 1
ATOM 6457 C CA . ASP B 1 271 ? -3.463 -21.047 -16.406 1 94 271 ASP B CA 1
ATOM 6458 C C . ASP B 1 271 ? -2.818 -21.828 -15.273 1 94 271 ASP B C 1
ATOM 6460 O O . ASP B 1 271 ? -1.693 -21.531 -14.867 1 94 271 ASP B O 1
ATOM 6464 N N . THR B 1 272 ? -3.586 -22.734 -14.844 1 95.62 272 THR B N 1
ATOM 6465 C CA . THR B 1 272 ? -3.115 -23.547 -13.727 1 95.62 272 THR B CA 1
ATOM 6466 C C . THR B 1 272 ? -1.812 -24.266 -14.094 1 95.62 272 THR B C 1
ATOM 6468 O O . THR B 1 272 ? -0.878 -24.297 -13.289 1 95.62 272 THR B O 1
ATOM 6471 N N . ALA B 1 273 ? -1.821 -24.828 -15.289 1 95.31 273 ALA B N 1
ATOM 6472 C CA . ALA B 1 273 ? -0.611 -25.5 -15.75 1 95.31 273 ALA B CA 1
ATOM 6473 C C . ALA B 1 273 ? 0.571 -24.547 -15.797 1 95.31 273 ALA B C 1
ATOM 6475 O O . ALA B 1 273 ? 1.681 -24.891 -15.383 1 95.31 273 ALA B O 1
ATOM 6476 N N . PHE B 1 274 ? 0.332 -23.344 -16.203 1 95.25 274 PHE B N 1
ATOM 6477 C CA . PHE B 1 274 ? 1.414 -22.375 -16.328 1 95.25 274 PHE B CA 1
ATOM 6478 C C . PHE B 1 274 ? 1.876 -21.891 -14.961 1 95.25 274 PHE B C 1
ATOM 6480 O O . PHE B 1 274 ? 3.068 -21.656 -14.75 1 95.25 274 PHE B O 1
ATOM 6487 N N . ILE B 1 275 ? 0.987 -21.703 -14.039 1 97.62 275 ILE B N 1
ATOM 6488 C CA . ILE B 1 275 ? 1.366 -21.344 -12.68 1 97.62 275 ILE B CA 1
ATOM 6489 C C . ILE B 1 275 ? 2.219 -22.469 -12.07 1 97.62 275 ILE B C 1
ATOM 6491 O O . ILE B 1 275 ? 3.295 -22.203 -11.531 1 97.62 275 ILE B O 1
ATOM 6495 N N . GLY B 1 276 ? 1.721 -23.719 -12.234 1 97.81 276 GLY B N 1
ATOM 6496 C CA . GLY B 1 276 ? 2.447 -24.859 -11.695 1 97.81 276 GLY B CA 1
ATOM 6497 C C . GLY B 1 276 ? 3.809 -25.047 -12.336 1 97.81 276 GLY B C 1
ATOM 6498 O O . GLY B 1 276 ? 4.809 -25.234 -11.641 1 97.81 276 GLY B O 1
ATOM 6499 N N . LEU B 1 277 ? 3.85 -24.969 -13.688 1 96.31 277 LEU B N 1
ATOM 6500 C CA . LEU B 1 277 ? 5.098 -25.156 -14.414 1 96.31 277 LEU B CA 1
ATOM 6501 C C . LEU B 1 277 ? 6.09 -24.047 -14.094 1 96.31 277 LEU B C 1
ATOM 6503 O O . LEU B 1 277 ? 7.297 -24.297 -14 1 96.31 277 LEU B O 1
ATOM 6507 N N . SER B 1 278 ? 5.543 -22.859 -13.969 1 97 278 SER B N 1
ATOM 6508 C CA . SER B 1 278 ? 6.414 -21.734 -13.594 1 97 278 SER B CA 1
ATOM 6509 C C . SER B 1 278 ? 7.039 -21.953 -12.227 1 97 278 SER B C 1
ATOM 6511 O O . SER B 1 278 ? 8.234 -21.75 -12.039 1 97 278 SER B O 1
ATOM 6513 N N . MET B 1 279 ? 6.27 -22.359 -11.266 1 98.06 279 MET B N 1
ATOM 6514 C CA . MET B 1 279 ? 6.793 -22.625 -9.93 1 98.06 279 MET B CA 1
ATOM 6515 C C . MET B 1 279 ? 7.809 -23.766 -9.961 1 98.06 279 MET B C 1
ATOM 6517 O O . MET B 1 279 ? 8.852 -23.688 -9.312 1 98.06 279 MET B O 1
ATOM 6521 N N . LEU B 1 280 ? 7.531 -24.797 -10.773 1 97.88 280 LEU B N 1
ATOM 6522 C CA . LEU B 1 280 ? 8.453 -25.922 -10.906 1 97.88 280 LEU B CA 1
ATOM 6523 C C . LEU B 1 280 ? 9.758 -25.484 -11.555 1 97.88 280 LEU B C 1
ATOM 6525 O O . LEU B 1 280 ? 10.844 -25.859 -11.109 1 97.88 280 LEU B O 1
ATOM 6529 N N . PHE B 1 281 ? 9.609 -24.703 -12.633 1 96.5 281 PHE B N 1
ATOM 6530 C CA . PHE B 1 281 ? 10.781 -24.188 -13.344 1 96.5 281 PHE B CA 1
ATOM 6531 C C . PHE B 1 281 ? 11.656 -23.359 -12.406 1 96.5 281 PHE B C 1
ATOM 6533 O O . PHE B 1 281 ? 12.867 -23.562 -12.344 1 96.5 281 PHE B O 1
ATOM 6540 N N . LEU B 1 282 ? 11.031 -22.438 -11.641 1 97.88 282 LEU B N 1
ATOM 6541 C CA . LEU B 1 282 ? 11.773 -21.594 -10.719 1 97.88 282 LEU B CA 1
ATOM 6542 C C . LEU B 1 282 ? 12.43 -22.422 -9.617 1 97.88 282 LEU B C 1
ATOM 6544 O O . LEU B 1 282 ? 13.602 -22.203 -9.297 1 97.88 282 LEU B O 1
ATOM 6548 N N . ALA B 1 283 ? 11.664 -23.359 -9.047 1 98.06 283 ALA B N 1
ATOM 6549 C CA . ALA B 1 283 ? 12.211 -24.219 -8.008 1 98.06 283 ALA B CA 1
ATOM 6550 C C . ALA B 1 283 ? 13.414 -25 -8.516 1 98.06 283 ALA B C 1
ATOM 6552 O O . ALA B 1 283 ? 14.438 -25.094 -7.832 1 98.06 283 ALA B O 1
ATOM 6553 N N . TRP B 1 284 ? 13.281 -25.531 -9.75 1 97.56 284 TRP B N 1
ATOM 6554 C CA . TRP B 1 284 ? 14.367 -26.297 -10.336 1 97.56 284 TRP B CA 1
ATOM 6555 C C . TRP B 1 284 ? 15.586 -25.422 -10.602 1 97.56 284 TRP B C 1
ATOM 6557 O O . TRP B 1 284 ? 16.719 -25.812 -10.305 1 97.56 284 TRP B O 1
ATOM 6567 N N . CYS B 1 285 ? 15.352 -24.281 -11.102 1 96.5 285 CYS B N 1
ATOM 6568 C CA . CYS B 1 285 ? 16.438 -23.359 -11.383 1 96.5 285 CYS B CA 1
ATOM 6569 C C . CYS B 1 285 ? 17.172 -22.969 -10.102 1 96.5 285 CYS B C 1
ATOM 6571 O O . CYS B 1 285 ? 18.406 -22.984 -10.055 1 96.5 285 CYS B O 1
ATOM 6573 N N . PHE B 1 286 ? 16.484 -22.656 -9.086 1 97.25 286 PHE B N 1
ATOM 6574 C CA . PHE B 1 286 ? 17.109 -22.25 -7.836 1 97.25 286 PHE B CA 1
ATOM 6575 C C . PHE B 1 286 ? 17.781 -23.422 -7.148 1 97.25 286 PHE B C 1
ATOM 6577 O O . PHE B 1 286 ? 18.812 -23.266 -6.488 1 97.25 286 PHE B O 1
ATOM 6584 N N . TYR B 1 287 ? 17.141 -24.609 -7.277 1 97.56 287 TYR B N 1
ATOM 6585 C CA . TYR B 1 287 ? 17.781 -25.828 -6.789 1 97.56 287 TYR B CA 1
ATOM 6586 C C . TYR B 1 287 ? 19.156 -26 -7.426 1 97.56 287 TYR B C 1
ATOM 6588 O O . TYR B 1 287 ? 20.141 -26.234 -6.73 1 97.56 287 TYR B O 1
ATOM 6596 N N . LEU B 1 288 ? 19.266 -25.844 -8.758 1 96.25 288 LEU B N 1
ATOM 6597 C CA . LEU B 1 288 ? 20.516 -25.969 -9.477 1 96.25 288 LEU B CA 1
ATOM 6598 C C . LEU B 1 288 ? 21.484 -24.859 -9.094 1 96.25 288 LEU B C 1
ATOM 6600 O O . LEU B 1 288 ? 22.688 -25.078 -8.984 1 96.25 288 LEU B O 1
ATOM 6604 N N . ALA B 1 289 ? 20.984 -23.703 -8.836 1 96 289 ALA B N 1
ATOM 6605 C CA . ALA B 1 289 ? 21.828 -22.531 -8.586 1 96 289 ALA B CA 1
ATOM 6606 C C . ALA B 1 289 ? 22.375 -22.531 -7.164 1 96 289 ALA B C 1
ATOM 6608 O O . ALA B 1 289 ? 23.516 -22.141 -6.93 1 96 289 ALA B O 1
ATOM 6609 N N . TYR B 1 290 ? 21.578 -23.047 -6.195 1 94.69 290 TYR B N 1
ATOM 6610 C CA . TYR B 1 290 ? 21.969 -22.75 -4.82 1 94.69 290 TYR B CA 1
ATOM 6611 C C . TYR B 1 290 ? 22.141 -24.031 -4.012 1 94.69 290 TYR B C 1
ATOM 6613 O O . TYR B 1 290 ? 22.719 -24 -2.92 1 94.69 290 TYR B O 1
ATOM 6621 N N . GLU B 1 291 ? 21.625 -25.078 -4.422 1 94.75 291 GLU B N 1
ATOM 6622 C CA . GLU B 1 291 ? 21.703 -26.281 -3.596 1 94.75 291 GLU B CA 1
ATOM 6623 C C . GLU B 1 291 ? 22.562 -27.359 -4.27 1 94.75 291 GLU B C 1
ATOM 6625 O O . GLU B 1 291 ? 23.5 -27.875 -3.67 1 94.75 291 GLU B O 1
ATOM 6630 N N . LYS B 1 292 ? 22.219 -27.672 -5.574 1 95.62 292 LYS B N 1
ATOM 6631 C CA . LYS B 1 292 ? 22.938 -28.734 -6.258 1 95.62 292 LYS B CA 1
ATOM 6632 C C . LYS B 1 292 ? 24.391 -28.359 -6.504 1 95.62 292 LYS B C 1
ATOM 6634 O O . LYS B 1 292 ? 24.688 -27.219 -6.883 1 95.62 292 LYS B O 1
ATOM 6639 N N . GLU B 1 293 ? 25.281 -29.266 -6.355 1 95.12 293 GLU B N 1
ATOM 6640 C CA . GLU B 1 293 ? 26.703 -29 -6.488 1 95.12 293 GLU B CA 1
ATOM 6641 C C . GLU B 1 293 ? 27.125 -28.953 -7.953 1 95.12 293 GLU B C 1
ATOM 6643 O O . GLU B 1 293 ? 27.828 -28.031 -8.375 1 95.12 293 GLU B O 1
ATOM 6648 N N . LYS B 1 294 ? 26.75 -30 -8.703 1 94.31 294 LYS B N 1
ATOM 6649 C CA . LYS B 1 294 ? 27.125 -30.094 -10.117 1 94.31 294 LYS B CA 1
ATOM 6650 C C . LYS B 1 294 ? 25.891 -30.266 -11 1 94.31 294 LYS B C 1
ATOM 6652 O O . LYS B 1 294 ? 25.016 -31.078 -10.703 1 94.31 294 LYS B O 1
ATOM 6657 N N . VAL B 1 295 ? 25.875 -29.531 -12.047 1 94.44 295 VAL B N 1
ATOM 6658 C CA . VAL B 1 295 ? 24.766 -29.594 -13 1 94.44 295 VAL B CA 1
ATOM 6659 C C . VAL B 1 295 ? 25.047 -30.672 -14.047 1 94.44 295 VAL B C 1
ATOM 6661 O O . VAL B 1 295 ? 26.109 -30.656 -14.688 1 94.44 295 VAL B O 1
ATOM 6664 N N . THR B 1 296 ? 24.156 -31.547 -14.25 1 93.12 296 THR B N 1
ATOM 6665 C CA . THR B 1 296 ? 24.312 -32.625 -15.211 1 93.12 296 THR B CA 1
ATOM 6666 C C . THR B 1 296 ? 23.453 -32.375 -16.453 1 93.12 296 THR B C 1
ATOM 6668 O O . THR B 1 296 ? 22.672 -31.438 -16.5 1 93.12 296 THR B O 1
ATOM 6671 N N . VAL B 1 297 ? 23.625 -33.25 -17.453 1 91.31 297 VAL B N 1
ATOM 6672 C CA . VAL B 1 297 ? 22.859 -33.188 -18.688 1 91.31 297 VAL B CA 1
ATOM 6673 C C . VAL B 1 297 ? 21.375 -33.406 -18.391 1 91.31 297 VAL B C 1
ATOM 6675 O O . VAL B 1 297 ? 20.5 -32.781 -18.984 1 91.31 297 VAL B O 1
ATOM 6678 N N . LYS B 1 298 ? 21.172 -34.281 -17.469 1 92.81 298 LYS B N 1
ATOM 6679 C CA . LYS B 1 298 ? 19.797 -34.531 -17.062 1 92.81 298 LYS B CA 1
ATOM 6680 C C . LYS B 1 298 ? 19.125 -33.312 -16.5 1 92.81 298 LYS B C 1
ATOM 6682 O O . LYS B 1 298 ? 17.953 -33.031 -16.797 1 92.81 298 LYS B O 1
ATOM 6687 N N . ASP B 1 299 ? 19.906 -32.562 -15.75 1 95.25 299 ASP B N 1
ATOM 6688 C CA . ASP B 1 299 ? 19.375 -31.344 -15.164 1 95.25 299 ASP B CA 1
ATOM 6689 C C . ASP B 1 299 ? 19.016 -30.328 -16.25 1 95.25 299 ASP B C 1
ATOM 6691 O O . ASP B 1 299 ? 17.969 -29.672 -16.172 1 95.25 299 ASP B O 1
ATOM 6695 N N . THR B 1 300 ? 19.812 -30.25 -17.234 1 91.88 300 THR B N 1
ATOM 6696 C CA . THR B 1 300 ? 19.594 -29.328 -18.344 1 91.88 300 THR B CA 1
ATOM 6697 C C . THR B 1 300 ? 18.391 -29.75 -19.188 1 91.88 300 THR B C 1
ATOM 6699 O O . THR B 1 300 ? 17.625 -28.906 -19.656 1 91.88 300 THR B O 1
ATOM 6702 N N . VAL B 1 301 ? 18.281 -30.984 -19.344 1 92.44 301 VAL B N 1
ATOM 6703 C CA . VAL B 1 301 ? 17.156 -31.531 -20.109 1 92.44 301 VAL B CA 1
ATOM 6704 C C . VAL B 1 301 ? 15.844 -31.219 -19.391 1 92.44 301 VAL B C 1
ATOM 6706 O O . VAL B 1 301 ? 14.867 -30.828 -20.031 1 92.44 301 VAL B O 1
ATOM 6709 N N . VAL B 1 302 ? 15.828 -31.391 -18.094 1 94.06 302 VAL B N 1
ATOM 6710 C CA . VAL B 1 302 ? 14.641 -31.078 -17.312 1 94.06 302 VAL B CA 1
ATOM 6711 C C . VAL B 1 302 ? 14.312 -29.594 -17.438 1 94.06 302 VAL B C 1
ATOM 6713 O O . VAL B 1 302 ? 13.148 -29.219 -17.609 1 94.06 302 VAL B O 1
ATOM 6716 N N . LEU B 1 303 ? 15.367 -28.844 -17.344 1 92.88 303 LEU B N 1
ATOM 6717 C CA . LEU B 1 303 ? 15.195 -27.406 -17.5 1 92.88 303 LEU B CA 1
ATOM 6718 C C . LEU B 1 303 ? 14.586 -27.078 -18.859 1 92.88 303 LEU B C 1
ATOM 6720 O O . LEU B 1 303 ? 13.633 -26.297 -18.953 1 92.88 303 LEU B O 1
ATOM 6724 N N . ALA B 1 304 ? 15.07 -27.656 -19.875 1 91.19 304 ALA B N 1
ATOM 6725 C CA . ALA B 1 304 ? 14.586 -27.453 -21.234 1 91.19 304 ALA B CA 1
ATOM 6726 C C . ALA B 1 304 ? 13.141 -27.906 -21.391 1 91.19 304 ALA B C 1
ATOM 6728 O O . ALA B 1 304 ? 12.32 -27.203 -22 1 91.19 304 ALA B O 1
ATOM 6729 N N . LEU B 1 305 ? 12.883 -29.016 -20.844 1 91.62 305 LEU B N 1
ATOM 6730 C CA . LEU B 1 305 ? 11.531 -29.562 -20.938 1 91.62 305 LEU B CA 1
ATOM 6731 C C . LEU B 1 305 ? 10.523 -28.656 -20.234 1 91.62 305 LEU B C 1
ATOM 6733 O O . LEU B 1 305 ? 9.43 -28.422 -20.75 1 91.62 305 LEU B O 1
ATOM 6737 N N . LEU B 1 306 ? 10.898 -28.172 -19.078 1 93.06 306 LEU B N 1
ATOM 6738 C CA . LEU B 1 306 ? 10.023 -27.266 -18.344 1 93.06 306 LEU B CA 1
ATOM 6739 C C . LEU B 1 306 ? 9.766 -25.984 -19.156 1 93.06 306 LEU B C 1
ATOM 6741 O O . LEU B 1 306 ? 8.633 -25.516 -19.219 1 93.06 306 LEU B O 1
ATOM 6745 N N . LEU B 1 307 ? 10.75 -25.5 -19.797 1 90.88 307 LEU B N 1
ATOM 6746 C CA . LEU B 1 307 ? 10.617 -24.281 -20.594 1 90.88 307 LEU B CA 1
ATOM 6747 C C . LEU B 1 307 ? 9.812 -24.547 -21.859 1 90.88 307 LEU B C 1
ATOM 6749 O O . LEU B 1 307 ? 9.031 -23.688 -22.297 1 90.88 307 LEU B O 1
ATOM 6753 N N . ILE B 1 308 ? 10.016 -25.703 -22.438 1 88.5 308 ILE B N 1
ATOM 6754 C CA . ILE B 1 308 ? 9.289 -26.078 -23.656 1 88.5 308 ILE B CA 1
ATOM 6755 C C . ILE B 1 308 ? 7.805 -26.219 -23.344 1 88.5 308 ILE B C 1
ATOM 6757 O O . ILE B 1 308 ? 6.957 -25.875 -24.172 1 88.5 308 ILE B O 1
ATOM 6761 N N . LEU B 1 309 ? 7.523 -26.688 -22.188 1 88.06 309 LEU B N 1
ATOM 6762 C CA . LEU B 1 309 ? 6.133 -26.844 -21.781 1 88.06 309 LEU B CA 1
ATOM 6763 C C . LEU B 1 309 ? 5.527 -25.5 -21.391 1 88.06 309 LEU B C 1
ATOM 6765 O O . LEU B 1 309 ? 4.328 -25.281 -21.594 1 88.06 309 LEU B O 1
ATOM 6769 N N . LEU B 1 310 ? 6.328 -24.609 -20.906 1 86.19 310 LEU B N 1
ATOM 6770 C CA . LEU B 1 310 ? 5.855 -23.344 -20.359 1 86.19 310 LEU B CA 1
ATOM 6771 C C . LEU B 1 310 ? 5.73 -22.281 -21.469 1 86.19 310 LEU B C 1
ATOM 6773 O O . LEU B 1 310 ? 4.684 -21.656 -21.594 1 86.19 310 LEU B O 1
ATOM 6777 N N . GLU B 1 311 ? 6.609 -22.094 -22.359 1 80.31 311 GLU B N 1
ATOM 6778 C CA . GLU B 1 311 ? 6.789 -20.891 -23.172 1 80.31 311 GLU B CA 1
ATOM 6779 C C . GLU B 1 311 ? 5.895 -20.922 -24.406 1 80.31 311 GLU B C 1
ATOM 6781 O O . GLU B 1 311 ? 5.289 -19.906 -24.75 1 80.31 311 GLU B O 1
ATOM 6786 N N . PRO B 1 312 ? 5.707 -22.141 -25 1 74.25 312 PRO B N 1
ATOM 6787 C CA . PRO B 1 312 ? 4.824 -22.125 -26.172 1 74.25 312 PRO B CA 1
ATOM 6788 C C . PRO B 1 312 ? 3.369 -21.844 -25.812 1 74.25 312 PRO B C 1
ATOM 6790 O O . PRO B 1 312 ? 2.609 -21.328 -26.641 1 74.25 312 PRO B O 1
ATOM 6793 N N . GLY B 1 313 ? 3.041 -22.172 -24.594 1 76.12 313 GLY B N 1
ATOM 6794 C CA . GLY B 1 313 ? 1.674 -21.922 -24.156 1 76.12 313 GLY B CA 1
ATOM 6795 C C . GLY B 1 313 ? 1.396 -20.469 -23.859 1 76.12 313 GLY B C 1
ATOM 6796 O O . GLY B 1 313 ? 0.305 -19.969 -24.141 1 76.12 313 GLY B O 1
ATOM 6797 N N . LYS B 1 314 ? 2.318 -19.812 -23.297 1 84.88 314 LYS B N 1
ATOM 6798 C CA . LYS B 1 314 ? 2.219 -18.391 -23 1 84.88 314 LYS B CA 1
ATOM 6799 C C . LYS B 1 314 ? 3.568 -17.688 -23.172 1 84.88 314 LYS B C 1
ATOM 6801 O O . LYS B 1 314 ? 4.336 -17.578 -22.203 1 84.88 314 LYS B O 1
ATOM 6806 N N . ILE B 1 315 ? 3.799 -17.141 -24.312 1 83.56 315 ILE B N 1
ATOM 6807 C CA . ILE B 1 315 ? 5.078 -16.562 -24.719 1 83.56 315 ILE B CA 1
ATOM 6808 C C . ILE B 1 315 ? 5.402 -15.359 -23.844 1 83.56 315 ILE B C 1
ATOM 6810 O O . ILE B 1 315 ? 6.562 -14.953 -23.734 1 83.56 315 ILE B O 1
ATOM 6814 N N . VAL B 1 316 ? 4.449 -14.898 -23.156 1 89.06 316 VAL B N 1
ATOM 6815 C CA . VAL B 1 316 ? 4.609 -13.688 -22.359 1 89.06 316 VAL B CA 1
ATOM 6816 C C . VAL B 1 316 ? 5.551 -13.953 -21.188 1 89.06 316 VAL B C 1
ATOM 6818 O O . VAL B 1 316 ? 6.125 -13.023 -20.609 1 89.06 316 VAL B O 1
ATOM 6821 N N . TYR B 1 317 ? 5.809 -15.242 -20.844 1 91.94 317 TYR B N 1
ATOM 6822 C CA . TYR B 1 317 ? 6.656 -15.578 -19.703 1 91.94 317 TYR B CA 1
ATOM 6823 C C . TYR B 1 317 ? 8.07 -15.922 -20.156 1 91.94 317 TYR B C 1
ATOM 6825 O O . TYR B 1 317 ? 8.891 -16.375 -19.359 1 91.94 317 TYR B O 1
ATOM 6833 N N . LEU B 1 318 ? 8.398 -15.672 -21.422 1 89.06 318 LEU B N 1
ATOM 6834 C CA . LEU B 1 318 ? 9.703 -15.984 -22 1 89.06 318 LEU B CA 1
ATOM 6835 C C . LEU B 1 318 ? 10.82 -15.328 -21.203 1 89.06 318 LEU B C 1
ATOM 6837 O O . LEU B 1 318 ? 11.852 -15.953 -20.922 1 89.06 318 LEU B O 1
ATOM 6841 N N . PRO B 1 319 ? 10.625 -14.102 -20.75 1 92.25 319 PRO B N 1
ATOM 6842 C CA . PRO B 1 319 ? 11.695 -13.461 -19.984 1 92.25 319 PRO B CA 1
ATOM 6843 C C . PRO B 1 319 ? 12.031 -14.195 -18.688 1 92.25 319 PRO B C 1
ATOM 6845 O O . PRO B 1 319 ? 13.164 -14.125 -18.219 1 92.25 319 PRO B O 1
ATOM 6848 N N . VAL B 1 320 ? 11.125 -14.891 -18.141 1 92.38 320 VAL B N 1
ATOM 6849 C CA . VAL B 1 320 ? 11.336 -15.602 -16.891 1 92.38 320 VAL B CA 1
ATOM 6850 C C . VAL B 1 320 ? 12.43 -16.656 -17.078 1 92.38 320 VAL B C 1
ATOM 6852 O O . VAL B 1 320 ? 13.109 -17.031 -16.109 1 92.38 320 VAL B O 1
ATOM 6855 N N . ALA B 1 321 ? 12.641 -17.094 -18.312 1 91.31 321 ALA B N 1
ATOM 6856 C CA . ALA B 1 321 ? 13.703 -18.047 -18.625 1 91.31 321 ALA B CA 1
ATOM 6857 C C . ALA B 1 321 ? 15.07 -17.484 -18.266 1 91.31 321 ALA B C 1
ATOM 6859 O O . ALA B 1 321 ? 16.031 -18.234 -18.078 1 91.31 321 ALA B O 1
ATOM 6860 N N . GLY B 1 322 ? 15.117 -16.141 -18.141 1 92.62 322 GLY B N 1
ATOM 6861 C CA . GLY B 1 322 ? 16.359 -15.484 -17.797 1 92.62 322 GLY B CA 1
ATOM 6862 C C . GLY B 1 322 ? 16.875 -15.875 -16.422 1 92.62 322 GLY B C 1
ATOM 6863 O O . GLY B 1 322 ? 18.047 -15.656 -16.109 1 92.62 322 GLY B O 1
ATOM 6864 N N . ILE B 1 323 ? 16.031 -16.5 -15.594 1 94.19 323 ILE B N 1
ATOM 6865 C CA . ILE B 1 323 ? 16.453 -16.938 -14.266 1 94.19 323 ILE B CA 1
ATOM 6866 C C . ILE B 1 323 ? 17.516 -18.031 -14.375 1 94.19 323 ILE B C 1
ATOM 6868 O O . ILE B 1 323 ? 18.297 -18.25 -13.445 1 94.19 323 ILE B O 1
ATOM 6872 N N . CYS B 1 324 ? 17.609 -18.688 -15.523 1 92.5 324 CYS B N 1
ATOM 6873 C CA . CYS B 1 324 ? 18.609 -19.719 -15.758 1 92.5 324 CYS B CA 1
ATOM 6874 C C . CYS B 1 324 ? 20.016 -19.172 -15.602 1 92.5 324 CYS B C 1
ATOM 6876 O O . CYS B 1 324 ? 20.953 -19.922 -15.312 1 92.5 324 CYS B O 1
ATOM 6878 N N . LEU B 1 325 ? 20.156 -17.891 -15.805 1 91.56 325 LEU B N 1
ATOM 6879 C CA . LEU B 1 325 ? 21.469 -17.266 -15.727 1 91.56 325 LEU B CA 1
ATOM 6880 C C . LEU B 1 325 ? 21.969 -17.219 -14.281 1 91.56 325 LEU B C 1
ATOM 6882 O O . LEU B 1 325 ? 23.125 -16.906 -14.031 1 91.56 325 LEU B O 1
ATOM 6886 N N . PHE B 1 326 ? 21.078 -17.531 -13.352 1 93.31 326 PHE B N 1
ATOM 6887 C CA . PHE B 1 326 ? 21.469 -17.594 -11.945 1 93.31 326 PHE B CA 1
ATOM 6888 C C . PHE B 1 326 ? 22.359 -18.812 -11.695 1 93.31 326 PHE B C 1
ATOM 6890 O O . PHE B 1 326 ? 23.078 -18.859 -10.695 1 93.31 326 PHE B O 1
ATOM 6897 N N . ILE B 1 327 ? 22.281 -19.844 -12.539 1 93.88 327 ILE B N 1
ATOM 6898 C CA . ILE B 1 327 ? 23.094 -21.047 -12.383 1 93.88 327 ILE B CA 1
ATOM 6899 C C . ILE B 1 327 ? 24.547 -20.734 -12.719 1 93.88 327 ILE B C 1
ATOM 6901 O O . ILE B 1 327 ? 24.875 -20.375 -13.859 1 93.88 327 ILE B O 1
ATOM 6905 N N . PRO B 1 328 ? 25.328 -20.891 -11.797 1 92.56 328 PRO B N 1
ATOM 6906 C CA . PRO B 1 328 ? 26.719 -20.531 -12.039 1 92.56 328 PRO B CA 1
ATOM 6907 C C . PRO B 1 328 ? 27.391 -21.453 -13.055 1 92.56 328 PRO B C 1
ATOM 6909 O O . PRO B 1 328 ? 27.125 -22.656 -13.086 1 92.56 328 PRO B O 1
ATOM 6912 N N . SER B 1 329 ? 28.281 -20.844 -13.836 1 91.38 329 SER B N 1
ATOM 6913 C CA . SER B 1 329 ? 29.031 -21.609 -14.82 1 91.38 329 SER B CA 1
ATOM 6914 C C . SER B 1 329 ? 29.984 -22.594 -14.148 1 91.38 329 SER B C 1
ATOM 6916 O O . SER B 1 329 ? 30.328 -23.625 -14.727 1 91.38 329 SER B O 1
ATOM 6918 N N . SER B 1 330 ? 30.312 -22.219 -12.992 1 92 330 SER B N 1
ATOM 6919 C CA . SER B 1 330 ? 31.266 -23.047 -12.258 1 92 330 SER B CA 1
ATOM 6920 C C . SER B 1 330 ? 30.672 -24.406 -11.922 1 92 330 SER B C 1
ATOM 6922 O O . SER B 1 330 ? 31.406 -25.344 -11.57 1 92 330 SER B O 1
ATOM 6924 N N . LYS B 1 331 ? 29.422 -24.609 -11.977 1 91.81 331 LYS B N 1
ATOM 6925 C CA . LYS B 1 331 ? 28.766 -25.875 -11.633 1 91.81 331 LYS B CA 1
ATOM 6926 C C . LYS B 1 331 ? 28.75 -26.828 -12.828 1 91.81 331 LYS B C 1
ATOM 6928 O O . LYS B 1 331 ? 28.312 -27.984 -12.703 1 91.81 331 LYS B O 1
ATOM 6933 N N . PHE B 1 332 ? 29.078 -26.297 -13.969 1 92.5 332 PHE B N 1
ATOM 6934 C CA . PHE B 1 332 ? 29.172 -27.109 -15.164 1 92.5 332 PHE B CA 1
ATOM 6935 C C . PHE B 1 332 ? 30.578 -27.672 -15.328 1 92.5 332 PHE B C 1
ATOM 6937 O O . PHE B 1 332 ? 31.516 -27.219 -14.664 1 92.5 332 PHE B O 1
ATOM 6944 N N . LYS B 1 333 ? 30.688 -28.625 -16.188 1 87.06 333 LYS B N 1
ATOM 6945 C CA . LYS B 1 333 ? 32 -29.234 -16.406 1 87.06 333 LYS B CA 1
ATOM 6946 C C . LYS B 1 333 ? 33 -28.219 -16.938 1 87.06 333 LYS B C 1
ATOM 6948 O O . LYS B 1 333 ? 34.188 -28.219 -16.547 1 87.06 333 LYS B O 1
ATOM 6953 N N . SER B 1 334 ? 32.594 -27.422 -17.906 1 89.94 334 SER B N 1
ATOM 6954 C CA . SER B 1 334 ? 33.375 -26.359 -18.5 1 89.94 334 SER B CA 1
ATOM 6955 C C . SER B 1 334 ? 32.531 -25.156 -18.891 1 89.94 334 SER B C 1
ATOM 6957 O O . SER B 1 334 ? 31.297 -25.25 -18.906 1 89.94 334 SER B O 1
ATOM 6959 N N . LYS B 1 335 ? 33.156 -24.109 -19.094 1 88.5 335 LYS B N 1
ATOM 6960 C CA . LYS B 1 335 ? 32.438 -22.906 -19.578 1 88.5 335 LYS B CA 1
ATOM 6961 C C . LYS B 1 335 ? 31.766 -23.188 -20.922 1 88.5 335 LYS B C 1
ATOM 6963 O O . LYS B 1 335 ? 30.688 -22.641 -21.188 1 88.5 335 LYS B O 1
ATOM 6968 N N . ARG B 1 336 ? 32.5 -23.984 -21.703 1 89.69 336 ARG B N 1
ATOM 6969 C CA . ARG B 1 336 ? 31.922 -24.391 -22.984 1 89.69 336 ARG B CA 1
ATOM 6970 C C . ARG B 1 336 ? 30.609 -25.141 -22.797 1 89.69 336 ARG B C 1
ATOM 6972 O O . ARG B 1 336 ? 29.625 -24.859 -23.484 1 89.69 336 ARG B O 1
ATOM 6979 N N . ASN B 1 337 ? 30.641 -25.984 -21.844 1 88.75 337 ASN B N 1
ATOM 6980 C CA . ASN B 1 337 ? 29.438 -26.75 -21.547 1 88.75 337 ASN B CA 1
ATOM 6981 C C . ASN B 1 337 ? 28.297 -25.875 -21.047 1 88.75 337 ASN B C 1
ATOM 6983 O O . ASN B 1 337 ? 27.125 -26.141 -21.312 1 88.75 337 ASN B O 1
ATOM 6987 N N . TYR B 1 338 ? 28.766 -24.922 -20.312 1 89.38 338 TYR B N 1
ATOM 6988 C CA . TYR B 1 338 ? 27.797 -23.953 -19.844 1 89.38 338 TYR B CA 1
ATOM 6989 C C . TYR B 1 338 ? 27.094 -23.25 -21.016 1 89.38 338 TYR B C 1
ATOM 6991 O O . TYR B 1 338 ? 25.875 -23.25 -21.094 1 89.38 338 TYR B O 1
ATOM 6999 N N . TRP B 1 339 ? 27.812 -22.797 -21.953 1 89.56 339 TRP B N 1
ATOM 7000 C CA . TRP B 1 339 ? 27.25 -22.047 -23.078 1 89.56 339 TRP B CA 1
ATOM 7001 C C . TRP B 1 339 ? 26.484 -22.969 -24.031 1 89.56 339 TRP B C 1
ATOM 7003 O O . TRP B 1 339 ? 25.469 -22.562 -24.594 1 89.56 339 TRP B O 1
ATOM 7013 N N . ILE B 1 340 ? 27 -24.078 -24.156 1 88.69 340 ILE B N 1
ATOM 7014 C CA . ILE B 1 340 ? 26.281 -25.062 -24.969 1 88.69 340 ILE B CA 1
ATOM 7015 C C . ILE B 1 340 ? 24.922 -25.328 -24.359 1 88.69 340 ILE B C 1
ATOM 7017 O O . ILE B 1 340 ? 23.906 -25.391 -25.062 1 88.69 340 ILE B O 1
ATOM 7021 N N . SER B 1 341 ? 24.938 -25.5 -23.078 1 85.69 341 SER B N 1
ATOM 7022 C CA . SER B 1 341 ? 23.672 -25.734 -22.375 1 85.69 341 SER B CA 1
ATOM 7023 C C . SER B 1 341 ? 22.734 -24.547 -22.531 1 85.69 341 SER B C 1
ATOM 7025 O O . SER B 1 341 ? 21.547 -24.734 -22.797 1 85.69 341 SER B O 1
ATOM 7027 N N . VAL B 1 342 ? 23.281 -23.375 -22.344 1 86.25 342 VAL B N 1
ATOM 7028 C CA . VAL B 1 342 ? 22.484 -22.156 -22.453 1 86.25 342 VAL B CA 1
ATOM 7029 C C . VAL B 1 342 ? 21.891 -22.062 -23.859 1 86.25 342 VAL B C 1
ATOM 7031 O O . VAL B 1 342 ? 20.688 -21.859 -24.016 1 86.25 342 VAL B O 1
ATOM 7034 N N . ILE B 1 343 ? 22.688 -22.266 -24.797 1 87.81 343 ILE B N 1
ATOM 7035 C CA . ILE B 1 343 ? 22.266 -22.156 -26.203 1 87.81 343 ILE B CA 1
ATOM 7036 C C . ILE B 1 343 ? 21.266 -23.25 -26.516 1 87.81 343 ILE B C 1
ATOM 7038 O O . ILE B 1 343 ? 20.281 -23.016 -27.234 1 87.81 343 ILE B O 1
ATOM 7042 N N . SER B 1 344 ? 21.547 -24.344 -26.031 1 85.81 344 SER B N 1
ATOM 7043 C CA . SER B 1 344 ? 20.625 -25.469 -26.266 1 85.81 344 SER B CA 1
ATOM 7044 C C . SER B 1 344 ? 19.25 -25.172 -25.688 1 85.81 344 SER B C 1
ATOM 7046 O O . SER B 1 344 ? 18.234 -25.422 -26.344 1 85.81 344 SER B O 1
ATOM 7048 N N . VAL B 1 345 ? 19.266 -24.734 -24.531 1 83.75 345 VAL B N 1
ATOM 7049 C CA . VAL B 1 345 ? 17.984 -24.422 -23.875 1 83.75 345 VAL B CA 1
ATOM 7050 C C . VAL B 1 345 ? 17.281 -23.297 -24.641 1 83.75 345 VAL B C 1
ATOM 7052 O O . VAL B 1 345 ? 16.078 -23.406 -24.938 1 83.75 345 VAL B O 1
ATOM 7055 N N . ILE B 1 346 ? 17.969 -22.297 -25 1 85 346 ILE B N 1
ATOM 7056 C CA . ILE B 1 346 ? 17.406 -21.172 -25.734 1 85 346 ILE B CA 1
ATOM 7057 C C . ILE B 1 346 ? 16.859 -21.672 -27.078 1 85 346 ILE B C 1
ATOM 7059 O O . ILE B 1 346 ? 15.742 -21.312 -27.469 1 85 346 ILE B O 1
ATOM 7063 N N . THR B 1 347 ? 17.672 -22.422 -27.719 1 84.19 347 THR B N 1
ATOM 7064 C CA . THR B 1 347 ? 17.281 -22.953 -29.016 1 84.19 347 THR B CA 1
ATOM 7065 C C . THR B 1 347 ? 16.031 -23.812 -28.906 1 84.19 347 THR B C 1
ATOM 7067 O O . THR B 1 347 ? 15.109 -23.703 -29.703 1 84.19 347 THR B O 1
ATOM 7070 N N . ALA B 1 348 ? 16.031 -24.656 -27.953 1 80.81 348 ALA B N 1
ATOM 7071 C CA . ALA B 1 348 ? 14.875 -25.516 -27.719 1 80.81 348 ALA B CA 1
ATOM 7072 C C . ALA B 1 348 ? 13.617 -24.703 -27.469 1 80.81 348 ALA B C 1
ATOM 7074 O O . ALA B 1 348 ? 12.547 -25 -28 1 80.81 348 ALA B O 1
ATOM 7075 N N . VAL B 1 349 ? 13.758 -23.672 -26.703 1 83.5 349 VAL B N 1
ATOM 7076 C CA . VAL B 1 349 ? 12.625 -22.828 -26.359 1 83.5 349 VAL B CA 1
ATOM 7077 C C . VAL B 1 349 ? 12.164 -22.062 -27.594 1 83.5 349 VAL B C 1
ATOM 7079 O O . VAL B 1 349 ? 10.961 -22 -27.875 1 83.5 349 VAL B O 1
ATOM 7082 N N . VAL B 1 350 ? 13.07 -21.516 -28.312 1 83.06 350 VAL B N 1
ATOM 7083 C CA . VAL B 1 350 ? 12.75 -20.766 -29.516 1 83.06 350 VAL B CA 1
ATOM 7084 C C . VAL B 1 350 ? 12.062 -21.672 -30.531 1 83.06 350 VAL B C 1
ATOM 7086 O O . VAL B 1 350 ? 11.062 -21.281 -31.141 1 83.06 350 VAL B O 1
ATOM 7089 N N . LEU B 1 351 ? 12.609 -22.797 -30.656 1 81.19 351 LEU B N 1
ATOM 7090 C CA . LEU B 1 351 ? 12.031 -23.75 -31.594 1 81.19 351 LEU B CA 1
ATOM 7091 C C . LEU B 1 351 ? 10.617 -24.141 -31.156 1 81.19 351 LEU B C 1
ATOM 7093 O O . LEU B 1 351 ? 9.711 -24.234 -32 1 81.19 351 LEU B O 1
ATOM 7097 N N . ALA B 1 352 ? 10.492 -24.406 -29.922 1 78.88 352 ALA B N 1
ATOM 7098 C CA . ALA B 1 352 ? 9.18 -24.781 -29.391 1 78.88 352 ALA B CA 1
ATOM 7099 C C . ALA B 1 352 ? 8.172 -23.641 -29.609 1 78.88 352 ALA B C 1
ATOM 7101 O O . ALA B 1 352 ? 7.039 -23.891 -30.031 1 78.88 352 ALA B O 1
ATOM 7102 N N . VAL B 1 353 ? 8.578 -22.438 -29.297 1 81 353 VAL B N 1
ATOM 7103 C CA . VAL B 1 353 ? 7.715 -21.281 -29.484 1 81 353 VAL B CA 1
ATOM 7104 C C . VAL B 1 353 ? 7.379 -21.109 -30.953 1 81 353 VAL B C 1
ATOM 7106 O O . VAL B 1 353 ? 6.227 -20.844 -31.312 1 81 353 VAL B O 1
ATOM 7109 N N . PHE B 1 354 ? 8.352 -21.328 -31.781 1 78.88 354 PHE B N 1
ATOM 7110 C CA . PHE B 1 354 ? 8.156 -21.219 -33.219 1 78.88 354 PHE B CA 1
ATOM 7111 C C . PHE B 1 354 ? 7.176 -22.266 -33.719 1 78.88 354 PHE B C 1
ATOM 7113 O O . PHE B 1 354 ? 6.277 -21.953 -34.5 1 78.88 354 PHE B O 1
ATOM 7120 N N . LEU B 1 355 ? 7.34 -23.422 -33.281 1 73.44 355 LEU B N 1
ATOM 7121 C CA . LEU B 1 355 ? 6.527 -24.531 -33.781 1 73.44 355 LEU B CA 1
ATOM 7122 C C . LEU B 1 355 ? 5.082 -24.391 -33.312 1 73.44 355 LEU B C 1
ATOM 7124 O O . LEU B 1 355 ? 4.152 -24.688 -34.062 1 73.44 355 LEU B O 1
ATOM 7128 N N . VAL B 1 356 ? 4.914 -23.906 -32.188 1 71.69 356 VAL B N 1
ATOM 7129 C CA . VAL B 1 356 ? 3.578 -23.859 -31.594 1 71.69 356 VAL B CA 1
ATOM 7130 C C . VAL B 1 356 ? 2.906 -22.531 -31.938 1 71.69 356 VAL B C 1
ATOM 7132 O O . VAL B 1 356 ? 1.708 -22.5 -32.25 1 71.69 356 VAL B O 1
ATOM 7135 N N . ASN B 1 357 ? 3.66 -21.469 -31.969 1 74.38 357 ASN B N 1
ATOM 7136 C CA . ASN B 1 357 ? 3.07 -20.125 -32.062 1 74.38 357 ASN B CA 1
ATOM 7137 C C . ASN B 1 357 ? 3.33 -19.484 -33.406 1 74.38 357 ASN B C 1
ATOM 7139 O O . ASN B 1 357 ? 3.057 -18.312 -33.594 1 74.38 357 ASN B O 1
ATOM 7143 N N . ARG B 1 358 ? 3.867 -20.188 -34.344 1 70 358 ARG B N 1
ATOM 7144 C CA . ARG B 1 358 ? 4.25 -19.609 -35.625 1 70 358 ARG B CA 1
ATOM 7145 C C . ARG B 1 358 ? 3.061 -18.922 -36.312 1 70 358 ARG B C 1
ATOM 7147 O O . ARG B 1 358 ? 3.205 -17.859 -36.906 1 70 358 ARG B O 1
ATOM 7154 N N . LEU B 1 359 ? 1.92 -19.531 -36.125 1 62.19 359 LEU B N 1
ATOM 7155 C CA . LEU B 1 359 ? 0.759 -18.953 -36.781 1 62.19 359 LEU B CA 1
ATOM 7156 C C . LEU B 1 359 ? 0.324 -17.656 -36.094 1 62.19 359 LEU B C 1
ATOM 7158 O O . LEU B 1 359 ? 0.029 -16.672 -36.781 1 62.19 359 LEU B O 1
ATOM 7162 N N . VAL B 1 360 ? 0.338 -17.688 -34.812 1 64.94 360 VAL B N 1
ATOM 7163 C CA . VAL B 1 360 ? -0.084 -16.5 -34.094 1 64.94 360 VAL B CA 1
ATOM 7164 C C . VAL B 1 360 ? 0.949 -15.383 -34.25 1 64.94 360 VAL B C 1
ATOM 7166 O O . VAL B 1 360 ? 0.593 -14.227 -34.469 1 64.94 360 VAL B O 1
ATOM 7169 N N . LEU B 1 361 ? 2.156 -15.672 -34.25 1 67.69 361 LEU B N 1
ATOM 7170 C CA . LEU B 1 361 ? 3.234 -14.703 -34.406 1 67.69 361 LEU B CA 1
ATOM 7171 C C . LEU B 1 361 ? 3.25 -14.117 -35.812 1 67.69 361 LEU B C 1
ATOM 7173 O O . LEU B 1 361 ? 3.471 -12.914 -35.969 1 67.69 361 LEU B O 1
ATOM 7177 N N . SER B 1 362 ? 2.986 -14.992 -36.719 1 65.69 362 SER B N 1
ATOM 7178 C CA . SER B 1 362 ? 2.926 -14.523 -38.125 1 65.69 362 SER B CA 1
ATOM 7179 C C . SER B 1 362 ? 1.724 -13.617 -38.344 1 65.69 362 SER B C 1
ATOM 7181 O O . SER B 1 362 ? 1.818 -12.617 -39.062 1 65.69 362 SER B O 1
ATOM 7183 N N . ALA B 1 363 ? 0.733 -13.992 -37.625 1 65.69 363 ALA B N 1
ATOM 7184 C CA . ALA B 1 363 ? -0.464 -13.164 -37.75 1 65.69 363 ALA B CA 1
ATOM 7185 C C . ALA B 1 363 ? -0.233 -11.773 -37.156 1 65.69 363 ALA B C 1
ATOM 7187 O O . ALA B 1 363 ? -0.603 -10.766 -37.75 1 65.69 363 ALA B O 1
ATOM 7188 N N . TRP B 1 364 ? 0.366 -11.734 -36.094 1 67.25 364 TRP B N 1
ATOM 7189 C CA . TRP B 1 364 ? 0.658 -10.453 -35.469 1 67.25 364 TRP B CA 1
ATOM 7190 C C . TRP B 1 364 ? 1.643 -9.641 -36.281 1 67.25 364 TRP B C 1
ATOM 7192 O O . TRP B 1 364 ? 1.509 -8.414 -36.406 1 67.25 364 TRP B O 1
ATOM 7202 N N . ALA B 1 365 ? 2.516 -10.328 -36.844 1 64.81 365 ALA B N 1
ATOM 7203 C CA . ALA B 1 365 ? 3.578 -9.664 -37.625 1 64.81 365 ALA B CA 1
ATOM 7204 C C . ALA B 1 365 ? 3.057 -9.125 -38.938 1 64.81 365 ALA B C 1
ATOM 7206 O O . ALA B 1 365 ? 3.568 -8.133 -39.469 1 64.81 365 ALA B O 1
ATOM 7207 N N . THR B 1 366 ? 2.098 -9.828 -39.438 1 57.78 366 THR B N 1
ATOM 7208 C CA . THR B 1 366 ? 1.706 -9.484 -40.812 1 57.78 366 THR B CA 1
ATOM 7209 C C . THR B 1 366 ? 0.405 -8.688 -40.812 1 57.78 366 THR B C 1
ATOM 7211 O O . THR B 1 366 ? 0.05 -8.07 -41.812 1 57.78 366 THR B O 1
ATOM 7214 N N . THR B 1 367 ? -0.232 -8.797 -39.656 1 63.12 367 THR B N 1
ATOM 7215 C CA . THR B 1 367 ? -1.534 -8.141 -39.688 1 63.12 367 THR B CA 1
ATOM 7216 C C . THR B 1 367 ? -1.376 -6.625 -39.656 1 63.12 367 THR B C 1
ATOM 7218 O O . THR B 1 367 ? -0.749 -6.07 -38.75 1 63.12 367 THR B O 1
ATOM 7221 N N . THR B 1 368 ? -1.681 -6.051 -40.781 1 56.44 368 THR B N 1
ATOM 7222 C CA . THR B 1 368 ? -1.651 -4.598 -40.906 1 56.44 368 THR B CA 1
ATOM 7223 C C . THR B 1 368 ? -2.92 -3.977 -40.344 1 56.44 368 THR B C 1
ATOM 7225 O O . THR B 1 368 ? -2.957 -2.777 -40.062 1 56.44 368 THR B O 1
ATOM 7228 N N . GLU B 1 369 ? -3.922 -4.91 -40.344 1 60.34 369 GLU B N 1
ATOM 7229 C CA . GLU B 1 369 ? -5.176 -4.461 -39.75 1 60.34 369 GLU B CA 1
ATOM 7230 C C . GLU B 1 369 ? -5.652 -5.43 -38.656 1 60.34 369 GLU B C 1
ATOM 7232 O O . GLU B 1 369 ? -5.48 -6.645 -38.812 1 60.34 369 GLU B O 1
ATOM 7237 N N . SER B 1 370 ? -5.801 -4.879 -37.531 1 69.94 370 SER B N 1
ATOM 7238 C CA . SER B 1 370 ? -6.332 -5.695 -36.438 1 69.94 370 SER B CA 1
ATOM 7239 C C . SER B 1 370 ? -7.754 -5.285 -36.094 1 69.94 370 SER B C 1
ATOM 7241 O O . SER B 1 370 ? -8.125 -4.121 -36.25 1 69.94 370 SER B O 1
ATOM 7243 N N . TYR B 1 371 ? -8.57 -6.352 -36 1 63.78 371 TYR B N 1
ATOM 7244 C CA . TYR B 1 371 ? -9.969 -6.121 -35.656 1 63.78 371 TYR B CA 1
ATOM 7245 C C . TYR B 1 371 ? -10.289 -6.699 -34.281 1 63.78 371 TYR B C 1
ATOM 7247 O O . TYR B 1 371 ? -9.938 -7.844 -33.969 1 63.78 371 TYR B O 1
ATOM 7255 N N . VAL B 1 372 ? -10.781 -5.789 -33.438 1 72.62 372 VAL B N 1
ATOM 7256 C CA . VAL B 1 372 ? -11.211 -6.191 -32.094 1 72.62 372 VAL B CA 1
ATOM 7257 C C . VAL B 1 372 ? -12.711 -6.457 -32.094 1 72.62 372 VAL B C 1
ATOM 7259 O O . VAL B 1 372 ? -13.516 -5.527 -32.188 1 72.62 372 VAL B O 1
ATOM 7262 N N . GLY B 1 373 ? -13.141 -7.742 -32 1 64.81 373 GLY B N 1
ATOM 7263 C CA . GLY B 1 373 ? -14.508 -8.203 -32.219 1 64.81 373 GLY B CA 1
ATOM 7264 C C . GLY B 1 373 ? -15.5 -7.59 -31.25 1 64.81 373 GLY B C 1
ATOM 7265 O O . GLY B 1 373 ? -16.547 -7.098 -31.656 1 64.81 373 GLY B O 1
ATOM 7266 N N . TRP B 1 374 ? -15.047 -7.5 -30.047 1 68.5 374 TRP B N 1
ATOM 7267 C CA . TRP B 1 374 ? -16.016 -7.082 -29.047 1 68.5 374 TRP B CA 1
ATOM 7268 C C . TRP B 1 374 ? -16.344 -5.598 -29.172 1 68.5 374 TRP B C 1
ATOM 7270 O O . TRP B 1 374 ? -17.422 -5.148 -28.781 1 68.5 374 TRP B O 1
ATOM 7280 N N . SER B 1 375 ? -15.43 -4.75 -29.766 1 68.75 375 SER B N 1
ATOM 7281 C CA . SER B 1 375 ? -15.617 -3.312 -29.938 1 68.75 375 SER B CA 1
ATOM 7282 C C . SER B 1 375 ? -15.938 -2.963 -31.375 1 68.75 375 SER B C 1
ATOM 7284 O O . SER B 1 375 ? -16.297 -1.822 -31.688 1 68.75 375 SER B O 1
ATOM 7286 N N . GLU B 1 376 ? -15.867 -3.941 -32.25 1 73.56 376 GLU B N 1
ATOM 7287 C CA . GLU B 1 376 ? -16.047 -3.707 -33.688 1 73.56 376 GLU B CA 1
ATOM 7288 C C . GLU B 1 376 ? -15.203 -2.537 -34.156 1 73.56 376 GLU B C 1
ATOM 7290 O O . GLU B 1 376 ? -15.695 -1.645 -34.844 1 73.56 376 GLU B O 1
ATOM 7295 N N . ALA B 1 377 ? -13.938 -2.52 -33.594 1 79.44 377 ALA B N 1
ATOM 7296 C CA . ALA B 1 377 ? -13.016 -1.431 -33.938 1 79.44 377 ALA B CA 1
ATOM 7297 C C . ALA B 1 377 ? -11.633 -1.966 -34.281 1 79.44 377 ALA B C 1
ATOM 7299 O O . ALA B 1 377 ? -11.352 -3.148 -34.094 1 79.44 377 ALA B O 1
ATOM 7300 N N . ALA B 1 378 ? -10.828 -0.96 -34.938 1 83.69 378 ALA B N 1
ATOM 7301 C CA . ALA B 1 378 ? -9.461 -1.33 -35.281 1 83.69 378 ALA B CA 1
ATOM 7302 C C . ALA B 1 378 ? -8.602 -1.486 -34.031 1 83.69 378 ALA B C 1
ATOM 7304 O O . ALA B 1 378 ? -8.773 -0.747 -33.062 1 83.69 378 ALA B O 1
ATOM 7305 N N . GLY B 1 379 ? -7.836 -2.51 -34.031 1 85 379 GLY B N 1
ATOM 7306 C CA . GLY B 1 379 ? -6.922 -2.756 -32.938 1 85 379 GLY B CA 1
ATOM 7307 C C . GLY B 1 379 ? -5.527 -2.221 -33.188 1 85 379 GLY B C 1
ATOM 7308 O O . GLY B 1 379 ? -5.238 -1.709 -34.281 1 85 379 GLY B O 1
ATOM 7309 N N . TYR B 1 380 ? -4.656 -2.188 -32.25 1 86.25 380 TYR B N 1
ATOM 7310 C CA . TYR B 1 380 ? -3.246 -1.837 -32.375 1 86.25 380 TYR B CA 1
ATOM 7311 C C . TYR B 1 380 ? -2.49 -2.891 -33.156 1 86.25 380 TYR B C 1
ATOM 7313 O O . TYR B 1 380 ? -2.844 -4.07 -33.156 1 86.25 380 TYR B O 1
ATOM 7321 N N . THR B 1 381 ? -1.521 -2.459 -33.906 1 83.31 381 THR B N 1
ATOM 7322 C CA . THR B 1 381 ? -0.656 -3.361 -34.656 1 83.31 381 THR B CA 1
ATOM 7323 C C . THR B 1 381 ? 0.803 -3.172 -34.25 1 83.31 381 THR B C 1
ATOM 7325 O O . THR B 1 381 ? 1.137 -2.227 -33.531 1 83.31 381 THR B O 1
ATOM 7328 N N . LEU B 1 382 ? 1.547 -4.082 -34.688 1 84.75 382 LEU B N 1
ATOM 7329 C CA . LEU B 1 382 ? 2.977 -3.971 -34.406 1 84.75 382 LEU B CA 1
ATOM 7330 C C . LEU B 1 382 ? 3.562 -2.738 -35.094 1 84.75 382 LEU B C 1
ATOM 7332 O O . LEU B 1 382 ? 4.52 -2.143 -34.594 1 84.75 382 LEU B O 1
ATOM 7336 N N . GLN B 1 383 ? 3.014 -2.371 -36.125 1 83.88 383 GLN B N 1
ATOM 7337 C CA . GLN B 1 383 ? 3.451 -1.169 -36.812 1 83.88 383 GLN B CA 1
ATOM 7338 C C . GLN B 1 383 ? 3.215 0.08 -35.969 1 83.88 383 GLN B C 1
ATOM 7340 O O . GLN B 1 383 ? 4.039 0.996 -35.969 1 83.88 383 GLN B O 1
ATOM 7345 N N . ASP B 1 384 ? 2.146 0.084 -35.281 1 85.81 384 ASP B N 1
ATOM 7346 C CA . ASP B 1 384 ? 1.858 1.198 -34.406 1 85.81 384 ASP B CA 1
ATOM 7347 C C . ASP B 1 384 ? 2.916 1.309 -33.312 1 85.81 384 ASP B C 1
ATOM 7349 O O . ASP B 1 384 ? 3.311 2.414 -32.938 1 85.81 384 ASP B O 1
ATOM 7353 N N . VAL B 1 385 ? 3.373 0.198 -32.844 1 86.06 385 VAL B N 1
ATOM 7354 C CA . VAL B 1 385 ? 4.363 0.142 -31.766 1 86.06 385 VAL B CA 1
ATOM 7355 C C . VAL B 1 385 ? 5.699 0.68 -32.281 1 86.06 385 VAL B C 1
ATOM 7357 O O . VAL B 1 385 ? 6.371 1.447 -31.562 1 86.06 385 VAL B O 1
ATOM 7360 N N . TRP B 1 386 ? 5.988 0.365 -33.469 1 87.44 386 TRP B N 1
ATOM 7361 C CA . TRP B 1 386 ? 7.266 0.757 -34.062 1 87.44 386 TRP B CA 1
ATOM 7362 C C . TRP B 1 386 ? 7.25 2.225 -34.469 1 87.44 386 TRP B C 1
ATOM 7364 O O . TRP B 1 386 ? 8.234 2.941 -34.281 1 87.44 386 TRP B O 1
ATOM 7374 N N . GLU B 1 387 ? 6.219 2.666 -35 1 89.94 387 GLU B N 1
ATOM 7375 C CA . GLU B 1 387 ? 6.137 4.016 -35.531 1 89.94 387 GLU B CA 1
ATOM 7376 C C . GLU B 1 387 ? 5.91 5.047 -34.438 1 89.94 387 GLU B C 1
ATOM 7378 O O . GLU B 1 387 ? 6.367 6.188 -34.531 1 89.94 387 GLU B O 1
ATOM 7383 N N . HIS B 1 388 ? 5.262 4.621 -33.406 1 90.5 388 HIS B N 1
ATOM 7384 C CA . HIS B 1 388 ? 4.918 5.578 -32.344 1 90.5 388 HIS B CA 1
ATOM 7385 C C . HIS B 1 388 ? 5.258 5.027 -30.969 1 90.5 388 HIS B C 1
ATOM 7387 O O . HIS B 1 388 ? 4.387 4.922 -30.109 1 90.5 388 HIS B O 1
ATOM 7393 N N . PRO B 1 389 ? 6.516 4.871 -30.703 1 90.75 389 PRO B N 1
ATOM 7394 C CA . PRO B 1 389 ? 6.926 4.234 -29.438 1 90.75 389 PRO B CA 1
ATOM 7395 C C . PRO B 1 389 ? 6.539 5.055 -28.219 1 90.75 389 PRO B C 1
ATOM 7397 O O . PRO B 1 389 ? 6.215 4.488 -27.172 1 90.75 389 PRO B O 1
ATOM 7400 N N . TYR B 1 390 ? 6.625 6.309 -28.344 1 90.75 390 TYR B N 1
ATOM 7401 C CA . TYR B 1 390 ? 6.27 7.141 -27.203 1 90.75 390 TYR B CA 1
ATOM 7402 C C . TYR B 1 390 ? 4.777 7.043 -26.906 1 90.75 390 TYR B C 1
ATOM 7404 O O . TYR B 1 390 ? 4.371 7.035 -25.734 1 90.75 390 TYR B O 1
ATOM 7412 N N . ARG B 1 391 ? 3.99 7.023 -27.938 1 89.88 391 ARG B N 1
ATOM 7413 C CA . ARG B 1 391 ? 2.553 6.852 -27.75 1 89.88 391 ARG B CA 1
ATOM 7414 C C . ARG B 1 391 ? 2.248 5.527 -27.062 1 89.88 391 ARG B C 1
ATOM 7416 O O . ARG B 1 391 ? 1.38 5.465 -26.188 1 89.88 391 ARG B O 1
ATOM 7423 N N . ILE B 1 392 ? 2.996 4.566 -27.5 1 91.75 392 ILE B N 1
ATOM 7424 C CA . ILE B 1 392 ? 2.803 3.248 -26.906 1 91.75 392 ILE B CA 1
ATOM 7425 C C . ILE B 1 392 ? 3.217 3.281 -25.438 1 91.75 392 ILE B C 1
ATOM 7427 O O . ILE B 1 392 ? 2.533 2.715 -24.578 1 91.75 392 ILE B O 1
ATOM 7431 N N . PHE B 1 393 ? 4.289 3.922 -25.172 1 92.69 393 PHE B N 1
ATOM 7432 C CA . PHE B 1 393 ? 4.711 4.086 -23.797 1 92.69 393 PHE B CA 1
ATOM 7433 C C . PHE B 1 393 ? 3.621 4.762 -22.969 1 92.69 393 PHE B C 1
ATOM 7435 O O . PHE B 1 393 ? 3.344 4.352 -21.844 1 92.69 393 PHE B O 1
ATOM 7442 N N . LYS B 1 394 ? 3.008 5.762 -23.5 1 91.81 394 LYS B N 1
ATOM 7443 C CA . LYS B 1 394 ? 1.938 6.477 -22.812 1 91.81 394 LYS B CA 1
ATOM 7444 C C . LYS B 1 394 ? 0.755 5.559 -22.531 1 91.81 394 LYS B C 1
ATOM 7446 O O . LYS B 1 394 ? 0.123 5.66 -21.469 1 91.81 394 LYS B O 1
ATOM 7451 N N . VAL B 1 395 ? 0.509 4.695 -23.516 1 93.56 395 VAL B N 1
ATOM 7452 C CA . VAL B 1 395 ? -0.583 3.744 -23.328 1 93.56 395 VAL B CA 1
ATOM 7453 C C . VAL B 1 395 ? -0.264 2.811 -22.156 1 93.56 395 VAL B C 1
ATOM 7455 O O . VAL B 1 395 ? -1.121 2.553 -21.312 1 93.56 395 VAL B O 1
ATOM 7458 N N . TYR B 1 396 ? 0.981 2.316 -22.125 1 95.19 396 TYR B N 1
ATOM 7459 C CA . TYR B 1 396 ? 1.42 1.482 -21 1 95.19 396 TYR B CA 1
ATOM 7460 C C . TYR B 1 396 ? 1.305 2.23 -19.688 1 95.19 396 TYR B C 1
ATOM 7462 O O . TYR B 1 396 ? 0.82 1.682 -18.688 1 95.19 396 TYR B O 1
ATOM 7470 N N . TYR B 1 397 ? 1.771 3.449 -19.719 1 94.06 397 TYR B N 1
ATOM 7471 C CA . TYR B 1 397 ? 1.746 4.293 -18.531 1 94.06 397 TYR B CA 1
ATOM 7472 C C . TYR B 1 397 ? 0.318 4.512 -18.047 1 94.06 397 TYR B C 1
ATOM 7474 O O . TYR B 1 397 ? 0.019 4.316 -16.859 1 94.06 397 TYR B O 1
ATOM 7482 N N . GLU B 1 398 ? -0.576 4.875 -18.953 1 93.62 398 GLU B N 1
ATOM 7483 C CA . GLU B 1 398 ? -1.97 5.113 -18.594 1 93.62 398 GLU B CA 1
ATOM 7484 C C . GLU B 1 398 ? -2.635 3.836 -18.078 1 93.62 398 GLU B C 1
ATOM 7486 O O . GLU B 1 398 ? -3.533 3.893 -17.234 1 93.62 398 GLU B O 1
ATOM 7491 N N . THR B 1 399 ? -2.105 2.713 -18.625 1 95.5 399 THR B N 1
ATOM 7492 C CA . THR B 1 399 ? -2.607 1.43 -18.141 1 95.5 399 THR B CA 1
ATOM 7493 C C . THR B 1 399 ? -2.273 1.235 -16.656 1 95.5 399 THR B C 1
ATOM 7495 O O . THR B 1 399 ? -3.131 0.827 -15.875 1 95.5 399 THR B O 1
ATOM 7498 N N . LEU B 1 400 ? -1.076 1.586 -16.266 1 93.56 400 LEU B N 1
ATOM 7499 C CA . LEU B 1 400 ? -0.663 1.457 -14.867 1 93.56 400 LEU B CA 1
ATOM 7500 C C . LEU B 1 400 ? -1.433 2.43 -13.977 1 93.56 400 LEU B C 1
ATOM 7502 O O . LEU B 1 400 ? -1.809 2.088 -12.852 1 93.56 400 LEU B O 1
ATOM 7506 N N . VAL B 1 401 ? -1.692 3.57 -14.539 1 92.69 401 VAL B N 1
ATOM 7507 C CA . VAL B 1 401 ? -2.4 4.617 -13.812 1 92.69 401 VAL B CA 1
ATOM 7508 C C . VAL B 1 401 ? -3.844 4.188 -13.555 1 92.69 401 VAL B C 1
ATOM 7510 O O . VAL B 1 401 ? -4.402 4.465 -12.492 1 92.69 401 VAL B O 1
ATOM 7513 N N . THR B 1 402 ? -4.367 3.4 -14.445 1 91.56 402 THR B N 1
ATOM 7514 C CA . THR B 1 402 ? -5.805 3.154 -14.422 1 91.56 402 THR B CA 1
ATOM 7515 C C . THR B 1 402 ? -6.105 1.762 -13.875 1 91.56 402 THR B C 1
ATOM 7517 O O . THR B 1 402 ? -7.133 1.554 -13.227 1 91.56 402 THR B O 1
ATOM 7520 N N . GLN B 1 403 ? -5.176 0.785 -14.148 1 94.88 403 GLN B N 1
ATOM 7521 C CA . GLN B 1 403 ? -5.582 -0.602 -13.953 1 94.88 403 GLN B CA 1
ATOM 7522 C C . GLN B 1 403 ? -4.727 -1.278 -12.883 1 94.88 403 GLN B C 1
ATOM 7524 O O . GLN B 1 403 ? -4.973 -2.432 -12.516 1 94.88 403 GLN B O 1
ATOM 7529 N N . PHE B 1 404 ? -3.822 -0.62 -12.266 1 95.44 404 PHE B N 1
ATOM 7530 C CA . PHE B 1 404 ? -2.857 -1.269 -11.383 1 95.44 404 PHE B CA 1
ATOM 7531 C C . PHE B 1 404 ? -3.559 -1.912 -10.195 1 95.44 404 PHE B C 1
ATOM 7533 O O . PHE B 1 404 ? -3.277 -3.061 -9.844 1 95.44 404 PHE B O 1
ATOM 7540 N N . ASP B 1 405 ? -4.402 -1.236 -9.516 1 93.44 405 ASP B N 1
ATOM 7541 C CA . ASP B 1 405 ? -5.117 -1.786 -8.367 1 93.44 405 ASP B CA 1
ATOM 7542 C C . ASP B 1 405 ? -5.992 -2.967 -8.781 1 93.44 405 ASP B C 1
ATOM 7544 O O . ASP B 1 405 ? -6.121 -3.943 -8.039 1 93.44 405 ASP B O 1
ATOM 7548 N N . TYR B 1 406 ? -6.613 -2.881 -9.977 1 94.44 406 TYR B N 1
ATOM 7549 C CA . TYR B 1 406 ? -7.414 -3.973 -10.523 1 94.44 406 TYR B CA 1
ATOM 7550 C C . TYR B 1 406 ? -6.578 -5.238 -10.672 1 94.44 406 TYR B C 1
ATOM 7552 O O . TYR B 1 406 ? -7.031 -6.332 -10.336 1 94.44 406 TYR B O 1
ATOM 7560 N N . TYR B 1 407 ? -5.316 -5.098 -11.18 1 96.88 407 TYR B N 1
ATOM 7561 C CA . TYR B 1 407 ? -4.426 -6.234 -11.352 1 96.88 407 TYR B CA 1
ATOM 7562 C C . TYR B 1 407 ? -4.094 -6.883 -10.016 1 96.88 407 TYR B C 1
ATOM 7564 O O . TYR B 1 407 ? -4.113 -8.109 -9.883 1 96.88 407 TYR B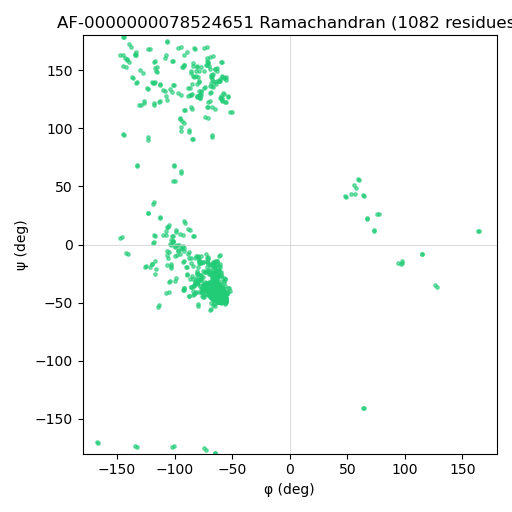 O 1
ATOM 7572 N N . LEU B 1 408 ? -3.875 -6.102 -8.969 1 95.94 408 LEU B N 1
ATOM 7573 C CA . LEU B 1 408 ? -3.529 -6.629 -7.652 1 95.94 408 LEU B CA 1
ATOM 7574 C C . LEU B 1 408 ? -4.715 -7.355 -7.027 1 95.94 408 LEU B C 1
ATOM 7576 O O . LEU B 1 408 ? -4.555 -8.445 -6.465 1 95.94 408 LEU B O 1
ATOM 7580 N N . THR B 1 409 ? -5.863 -6.789 -7.199 1 95.75 409 THR B N 1
ATOM 7581 C CA . THR B 1 409 ? -7.074 -7.359 -6.617 1 95.75 409 THR B CA 1
ATOM 7582 C C . THR B 1 409 ? -7.406 -8.695 -7.273 1 95.75 409 THR B C 1
ATOM 7584 O O . THR B 1 409 ? -7.652 -9.688 -6.582 1 95.75 409 THR B O 1
ATOM 7587 N N . THR B 1 410 ? -7.328 -8.734 -8.609 1 96.69 410 THR B N 1
ATOM 7588 C CA . THR B 1 410 ? -7.73 -9.93 -9.344 1 96.69 410 THR B CA 1
ATOM 7589 C C . THR B 1 410 ? -6.637 -10.992 -9.289 1 96.69 410 THR B C 1
ATOM 7591 O O . THR B 1 410 ? -6.887 -12.164 -9.594 1 96.69 410 THR B O 1
ATOM 7594 N N . MET B 1 411 ? -5.453 -10.617 -8.891 1 97.44 411 MET B N 1
ATOM 7595 C CA . MET B 1 411 ? -4.363 -11.57 -8.719 1 97.44 411 MET B CA 1
ATOM 7596 C C . MET B 1 411 ? -4.566 -12.398 -7.453 1 97.44 411 MET B C 1
ATOM 7598 O O . MET B 1 411 ? -4.289 -13.602 -7.438 1 97.44 411 MET B O 1
ATOM 7602 N N . LEU B 1 412 ? -5.145 -11.758 -6.426 1 97.25 412 LEU B N 1
ATOM 7603 C CA . LEU B 1 412 ? -5.234 -12.406 -5.125 1 97.25 412 LEU B CA 1
ATOM 7604 C C . LEU B 1 412 ? -6.547 -13.172 -4.988 1 97.25 412 LEU B C 1
ATOM 7606 O O . LEU B 1 412 ? -6.582 -14.258 -4.41 1 97.25 412 LEU B O 1
ATOM 7610 N N . GLY B 1 413 ? -7.602 -12.672 -5.461 1 96 413 GLY B N 1
ATOM 7611 C CA . GLY B 1 413 ? -8.859 -13.383 -5.289 1 96 413 GLY B CA 1
ATOM 7612 C C . GLY B 1 413 ? -10.078 -12.523 -5.566 1 96 413 GLY B C 1
ATOM 7613 O O . GLY B 1 413 ? -11.203 -12.914 -5.266 1 96 413 GLY B O 1
ATOM 7614 N N . GLY B 1 414 ? -9.805 -11.352 -6.156 1 93.69 414 GLY B N 1
ATOM 7615 C CA . GLY B 1 414 ? -10.938 -10.508 -6.523 1 93.69 414 GLY B CA 1
ATOM 7616 C C . GLY B 1 414 ? -11.625 -10.953 -7.797 1 93.69 414 GLY B C 1
ATOM 7617 O O . GLY B 1 414 ? -10.969 -11.422 -8.727 1 93.69 414 GLY B O 1
ATOM 7618 N N . PHE B 1 415 ? -12.93 -10.859 -7.789 1 92.19 415 PHE B N 1
ATOM 7619 C CA . PHE B 1 415 ? -13.766 -11.102 -8.953 1 92.19 415 PHE B CA 1
ATOM 7620 C C . PHE B 1 415 ? -13.562 -12.516 -9.484 1 92.19 415 PHE B C 1
ATOM 7622 O O . PHE B 1 415 ? -13.219 -12.703 -10.656 1 92.19 415 PHE B O 1
ATOM 7629 N N . LEU B 1 416 ? -13.758 -13.461 -8.641 1 93.56 416 LEU B N 1
ATOM 7630 C CA . LEU B 1 416 ? -13.656 -14.859 -9.039 1 93.56 416 LEU B CA 1
ATOM 7631 C C . LEU B 1 416 ? -14.75 -15.211 -10.047 1 93.56 416 LEU B C 1
ATOM 7633 O O . LEU B 1 416 ? -15.484 -14.336 -10.508 1 93.56 416 LEU B O 1
ATOM 7637 N N . GLY B 1 417 ? -14.773 -16.453 -10.469 1 90.44 417 GLY B N 1
ATOM 7638 C CA . GLY B 1 417 ? -15.68 -16.781 -11.555 1 90.44 417 GLY B CA 1
ATOM 7639 C C . GLY B 1 417 ? -15.328 -16.078 -12.852 1 90.44 417 GLY B C 1
ATOM 7640 O O . GLY B 1 417 ? -14.164 -16.047 -13.258 1 90.44 417 GLY B O 1
ATOM 7641 N N . ASN B 1 418 ? -16.344 -15.656 -13.523 1 85.94 418 ASN B N 1
ATOM 7642 C CA . ASN B 1 418 ? -16.109 -14.883 -14.734 1 85.94 418 ASN B CA 1
ATOM 7643 C C . ASN B 1 418 ? -16.141 -13.383 -14.453 1 85.94 418 ASN B C 1
ATOM 7645 O O . ASN B 1 418 ? -16.969 -12.656 -15 1 85.94 418 ASN B O 1
ATOM 7649 N N . LEU B 1 419 ? -15.148 -12.992 -13.547 1 85.56 419 LEU B N 1
ATOM 7650 C CA . LEU B 1 419 ? -14.977 -11.594 -13.148 1 85.56 419 LEU B CA 1
ATOM 7651 C C . LEU B 1 419 ? -16.266 -11.031 -12.57 1 85.56 419 LEU B C 1
ATOM 7653 O O . LEU B 1 419 ? -16.672 -9.914 -12.906 1 85.56 419 LEU B O 1
ATOM 7657 N N . ASP B 1 420 ? -16.875 -11.836 -11.758 1 87.69 420 ASP B N 1
ATOM 7658 C CA . ASP B 1 420 ? -18.141 -11.461 -11.117 1 87.69 420 ASP B CA 1
ATOM 7659 C C . ASP B 1 420 ? -17.875 -10.664 -9.836 1 87.69 420 ASP B C 1
ATOM 7661 O O . ASP B 1 420 ? -17.266 -11.164 -8.891 1 87.69 420 ASP B O 1
ATOM 7665 N N . PRO B 1 421 ? -18.328 -9.469 -9.805 1 84.06 421 PRO B N 1
ATOM 7666 C CA . PRO B 1 421 ? -18.078 -8.633 -8.633 1 84.06 421 PRO B CA 1
ATOM 7667 C C . PRO B 1 421 ? -18.719 -9.195 -7.363 1 84.06 421 PRO B C 1
ATOM 7669 O O . PRO B 1 421 ? -18.312 -8.836 -6.254 1 84.06 421 PRO B O 1
ATOM 7672 N N . ASN B 1 422 ? -19.656 -10.117 -7.555 1 84.12 422 ASN B N 1
ATOM 7673 C CA . ASN B 1 422 ? -20.312 -10.695 -6.391 1 84.12 422 ASN B CA 1
ATOM 7674 C C . ASN B 1 422 ? -19.578 -11.938 -5.883 1 84.12 422 ASN B C 1
ATOM 7676 O O . ASN B 1 422 ? -19.844 -12.398 -4.773 1 84.12 422 ASN B O 1
ATOM 7680 N N . LEU B 1 423 ? -18.812 -12.469 -6.699 1 91.31 423 LEU B N 1
ATOM 7681 C CA . LEU B 1 423 ? -17.984 -13.617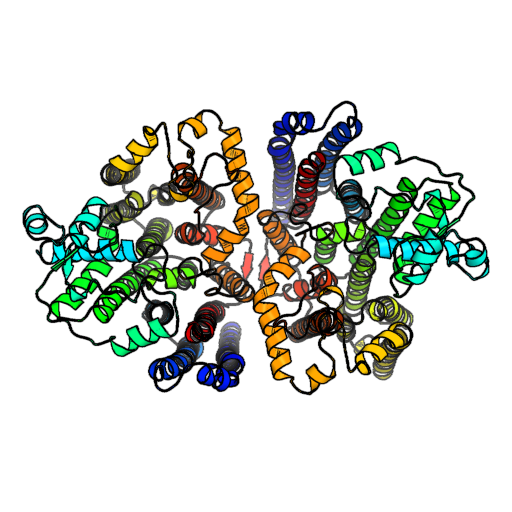 -6.332 1 91.31 423 LEU B CA 1
ATOM 7682 C C . LEU B 1 423 ? -16.547 -13.18 -6.031 1 91.31 423 LEU B C 1
ATOM 7684 O O . LEU B 1 423 ? -15.625 -13.5 -6.785 1 91.31 423 LEU B O 1
ATOM 7688 N N . THR B 1 424 ? -16.406 -12.477 -4.996 1 93.25 424 THR B N 1
ATOM 7689 C CA . THR B 1 424 ? -15.133 -11.812 -4.77 1 93.25 424 THR B CA 1
ATOM 7690 C C . THR B 1 424 ? -14.695 -11.969 -3.316 1 93.25 424 THR B C 1
ATOM 7692 O O . THR B 1 424 ? -15.531 -12.008 -2.412 1 93.25 424 THR B O 1
ATOM 7695 N N . VAL B 1 425 ? -13.391 -12.133 -3.102 1 96.06 425 VAL B N 1
ATOM 7696 C CA . VAL B 1 425 ? -12.797 -12 -1.774 1 96.06 425 VAL B CA 1
ATOM 7697 C C . VAL B 1 425 ? -12.844 -10.539 -1.336 1 96.06 425 VAL B C 1
ATOM 7699 O O . VAL B 1 425 ? -12.367 -9.656 -2.055 1 96.06 425 VAL B O 1
ATOM 7702 N N . PRO B 1 426 ? -13.414 -10.242 -0.268 1 95.38 426 PRO B N 1
ATOM 7703 C CA . PRO B 1 426 ? -13.539 -8.844 0.161 1 95.38 426 PRO B CA 1
ATOM 7704 C C . PRO B 1 426 ? -12.195 -8.156 0.34 1 95.38 426 PRO B C 1
ATOM 7706 O O . PRO B 1 426 ? -11.188 -8.82 0.617 1 95.38 426 PRO B O 1
ATOM 7709 N N . PRO B 1 427 ? -12.18 -6.871 0.258 1 93.44 427 PRO B N 1
ATOM 7710 C CA . PRO B 1 427 ? -10.93 -6.109 0.289 1 93.44 427 PRO B CA 1
ATOM 7711 C C . PRO B 1 427 ? -10.156 -6.293 1.596 1 93.44 427 PRO B C 1
ATOM 7713 O O . PRO B 1 427 ? -8.93 -6.348 1.59 1 93.44 427 PRO B O 1
ATOM 7716 N N . PHE B 1 428 ? -10.812 -6.359 2.684 1 94.25 428 PHE B N 1
ATOM 7717 C CA . PHE B 1 428 ? -10.086 -6.504 3.939 1 94.25 428 PHE B CA 1
ATOM 7718 C C . PHE B 1 428 ? -9.367 -7.844 3.998 1 94.25 428 PHE B C 1
ATOM 7720 O O . PHE B 1 428 ? -8.312 -7.961 4.621 1 94.25 428 PHE B O 1
ATOM 7727 N N . CYS B 1 429 ? -9.898 -8.859 3.318 1 96.75 429 CYS B N 1
ATOM 7728 C CA . CYS B 1 429 ? -9.242 -10.164 3.229 1 96.75 429 CYS B CA 1
ATOM 7729 C C . CYS B 1 429 ? -8.016 -10.094 2.324 1 96.75 429 CYS B C 1
ATOM 7731 O O . CYS B 1 429 ? -7.047 -10.828 2.527 1 96.75 429 CYS B O 1
ATOM 7733 N N . LEU B 1 430 ? -8.102 -9.258 1.318 1 96.38 430 LEU B N 1
ATOM 7734 C CA . LEU B 1 430 ? -6.945 -9.094 0.44 1 96.38 430 LEU B CA 1
ATOM 7735 C C . LEU B 1 430 ? -5.742 -8.57 1.215 1 96.38 430 LEU B C 1
ATOM 7737 O O . LEU B 1 430 ? -4.602 -8.945 0.925 1 96.38 430 LEU B O 1
ATOM 7741 N N . MET B 1 431 ? -5.996 -7.707 2.229 1 95.06 431 MET B N 1
ATOM 7742 C CA . MET B 1 431 ? -4.922 -7.219 3.084 1 95.06 431 MET B CA 1
ATOM 7743 C C . MET B 1 431 ? -4.281 -8.359 3.863 1 95.06 431 MET B C 1
ATOM 7745 O O . MET B 1 431 ? -3.062 -8.383 4.059 1 95.06 431 MET B O 1
ATOM 7749 N N . ILE B 1 432 ? -5.098 -9.289 4.297 1 96.94 432 ILE B N 1
ATOM 7750 C CA . ILE B 1 432 ? -4.586 -10.453 5.008 1 96.94 432 ILE B CA 1
ATOM 7751 C C . ILE B 1 432 ? -3.707 -11.281 4.07 1 96.94 432 ILE B C 1
ATOM 7753 O O . ILE B 1 432 ? -2.645 -11.766 4.473 1 96.94 432 ILE B O 1
ATOM 7757 N N . LEU B 1 433 ? -4.133 -11.422 2.84 1 98.38 433 LEU B N 1
ATOM 7758 C CA . LEU B 1 433 ? -3.369 -12.203 1.875 1 98.38 433 LEU B CA 1
ATOM 7759 C C . LEU B 1 433 ? -2.021 -11.547 1.584 1 98.38 433 LEU B C 1
ATOM 7761 O O . LEU B 1 433 ? -1.009 -12.242 1.446 1 98.38 433 LEU B O 1
ATOM 7765 N N . TRP B 1 434 ? -2.006 -10.172 1.486 1 97.19 434 TRP B N 1
ATOM 7766 C CA . TRP B 1 434 ? -0.732 -9.477 1.332 1 97.19 434 TRP B CA 1
ATOM 7767 C C . TRP B 1 434 ? 0.172 -9.719 2.537 1 97.19 434 TRP B C 1
ATOM 7769 O O . TRP B 1 434 ? 1.382 -9.906 2.385 1 97.19 434 TRP B O 1
ATOM 7779 N N . TYR B 1 435 ? -0.414 -9.703 3.732 1 96.12 435 TYR B N 1
ATOM 7780 C CA . TYR B 1 435 ? 0.315 -10 4.961 1 96.12 435 TYR B CA 1
ATOM 7781 C C . TYR B 1 435 ? 0.918 -11.398 4.91 1 96.12 435 TYR B C 1
ATOM 7783 O O . TYR B 1 435 ? 2.09 -11.586 5.242 1 96.12 435 TYR B O 1
ATOM 7791 N N . VAL B 1 436 ? 0.144 -12.367 4.41 1 98.25 436 VAL B N 1
ATOM 7792 C CA . VAL B 1 436 ? 0.595 -13.758 4.324 1 98.25 436 VAL B CA 1
ATOM 7793 C C . VAL B 1 436 ? 1.765 -13.859 3.348 1 98.25 436 VAL B C 1
ATOM 7795 O O . VAL B 1 436 ? 2.775 -14.5 3.643 1 98.25 436 VAL B O 1
ATOM 7798 N N . LEU B 1 437 ? 1.636 -13.242 2.162 1 98.31 437 LEU B N 1
ATOM 7799 C CA . LEU B 1 437 ? 2.703 -13.266 1.167 1 98.31 437 LEU B CA 1
ATOM 7800 C C . LEU B 1 437 ? 3.977 -12.633 1.722 1 98.31 437 LEU B C 1
ATOM 7802 O O . LEU B 1 437 ? 5.074 -13.156 1.502 1 98.31 437 LEU B O 1
ATOM 7806 N N . PHE B 1 438 ? 3.811 -11.578 2.525 1 96.06 438 PHE B N 1
ATOM 7807 C CA . PHE B 1 438 ? 4.953 -10.898 3.127 1 96.06 438 PHE B CA 1
ATOM 7808 C C . PHE B 1 438 ? 5.648 -11.797 4.141 1 96.06 438 PHE B C 1
ATOM 7810 O O . PHE B 1 438 ? 6.871 -11.938 4.117 1 96.06 438 PHE B O 1
ATOM 7817 N N . ILE B 1 439 ? 4.84 -12.453 5.012 1 96.12 439 ILE B N 1
ATOM 7818 C CA . ILE B 1 439 ? 5.387 -13.312 6.055 1 96.12 439 ILE B CA 1
ATOM 7819 C C . ILE B 1 439 ? 6.09 -14.508 5.418 1 96.12 439 ILE B C 1
ATOM 7821 O O . ILE B 1 439 ? 7.086 -15.008 5.949 1 96.12 439 ILE B O 1
ATOM 7825 N N . SER B 1 440 ? 5.656 -14.922 4.207 1 97 440 SER B N 1
ATOM 7826 C CA . SER B 1 440 ? 6.191 -16.109 3.555 1 97 440 SER B CA 1
ATOM 7827 C C . SER B 1 440 ? 7.605 -15.875 3.043 1 97 440 SER B C 1
ATOM 7829 O O . SER B 1 440 ? 8.367 -16.828 2.836 1 97 440 SER B O 1
ATOM 7831 N N . VAL B 1 441 ? 7.953 -14.617 2.891 1 96.38 441 VAL B N 1
ATOM 7832 C CA . VAL B 1 441 ? 9.211 -14.414 2.189 1 96.38 441 VAL B CA 1
ATOM 7833 C C . VAL B 1 441 ? 10.18 -13.641 3.084 1 96.38 441 VAL B C 1
ATOM 7835 O O . VAL B 1 441 ? 11.398 -13.664 2.857 1 96.38 441 VAL B O 1
ATOM 7838 N N . ILE B 1 442 ? 9.742 -12.93 4.113 1 94.94 442 ILE B N 1
ATOM 7839 C CA . ILE B 1 442 ? 10.602 -12.102 4.949 1 94.94 442 ILE B CA 1
ATOM 7840 C C . ILE B 1 442 ? 11.664 -12.969 5.621 1 94.94 442 ILE B C 1
ATOM 7842 O O . ILE B 1 442 ? 11.383 -14.102 6.02 1 94.94 442 ILE B O 1
ATOM 7846 N N . ARG B 1 443 ? 12.82 -12.477 5.707 1 94.62 443 ARG B N 1
ATOM 7847 C CA . ARG B 1 443 ? 13.93 -13.211 6.309 1 94.62 443 ARG B CA 1
ATOM 7848 C C . ARG B 1 443 ? 13.727 -13.375 7.812 1 94.62 443 ARG B C 1
ATOM 7850 O O . ARG B 1 443 ? 13.398 -12.406 8.508 1 94.62 443 ARG B O 1
ATOM 7857 N N . ARG B 1 444 ? 13.883 -14.5 8.266 1 93.44 444 ARG B N 1
ATOM 7858 C CA . ARG B 1 444 ? 13.828 -14.789 9.695 1 93.44 444 ARG B CA 1
ATOM 7859 C C . ARG B 1 444 ? 15.219 -14.75 10.32 1 93.44 444 ARG B C 1
ATOM 7861 O O . ARG B 1 444 ? 16.219 -14.961 9.625 1 93.44 444 ARG B O 1
ATOM 7868 N N . GLU B 1 445 ? 15.148 -14.453 11.523 1 90.5 445 GLU B N 1
ATOM 7869 C CA . GLU B 1 445 ? 16.422 -14.461 12.242 1 90.5 445 GLU B CA 1
ATOM 7870 C C . GLU B 1 445 ? 17.141 -15.797 12.062 1 90.5 445 GLU B C 1
ATOM 7872 O O . GLU B 1 445 ? 16.531 -16.859 12.227 1 90.5 445 GLU B O 1
ATOM 7877 N N . GLY B 1 446 ? 18.297 -15.75 11.656 1 89.31 446 GLY B N 1
ATOM 7878 C CA . GLY B 1 446 ? 19.094 -16.953 11.477 1 89.31 446 GLY B CA 1
ATOM 7879 C C . GLY B 1 446 ? 19.109 -17.453 10.047 1 89.31 446 GLY B C 1
ATOM 7880 O O . GLY B 1 446 ? 19.953 -18.281 9.68 1 89.31 446 GLY B O 1
ATOM 7881 N N . GLU B 1 447 ? 18.219 -16.953 9.234 1 92.19 447 GLU B N 1
ATOM 7882 C CA . GLU B 1 447 ? 18.156 -17.344 7.828 1 92.19 447 GLU B CA 1
ATOM 7883 C C . GLU B 1 447 ? 19.141 -16.531 6.988 1 92.19 447 GLU B C 1
ATOM 7885 O O . GLU B 1 447 ? 19.406 -15.359 7.293 1 92.19 447 GLU B O 1
ATOM 7890 N N . GLU B 1 448 ? 19.688 -17.172 6.02 1 90.69 448 GLU B N 1
ATOM 7891 C CA . GLU B 1 448 ? 20.562 -16.469 5.09 1 90.69 448 GLU B CA 1
ATOM 7892 C C . GLU B 1 448 ? 19.859 -16.203 3.764 1 90.69 448 GLU B C 1
ATOM 7894 O O . GLU B 1 448 ? 19.172 -17.062 3.236 1 90.69 448 GLU B O 1
ATOM 7899 N N . ALA B 1 449 ? 19.984 -15.062 3.328 1 90.69 449 ALA B N 1
ATOM 7900 C CA . ALA B 1 449 ? 19.5 -14.672 2.01 1 90.69 449 ALA B CA 1
ATOM 7901 C C . ALA B 1 449 ? 20.594 -14.797 0.956 1 90.69 449 ALA B C 1
ATOM 7903 O O . ALA B 1 449 ? 21.469 -13.938 0.864 1 90.69 449 ALA B O 1
ATOM 7904 N N . PRO B 1 450 ? 20.5 -15.727 0.195 1 91 450 PRO B N 1
ATOM 7905 C CA . PRO B 1 450 ? 21.641 -16.031 -0.673 1 91 450 PRO B CA 1
ATOM 7906 C C . PRO B 1 450 ? 21.719 -15.117 -1.89 1 91 450 PRO B C 1
ATOM 7908 O O . PRO B 1 450 ? 22.781 -15.016 -2.52 1 91 450 PRO B O 1
ATOM 7911 N N . MET B 1 451 ? 20.75 -14.516 -2.242 1 93.62 451 MET B N 1
ATOM 7912 C CA . MET B 1 451 ? 20.719 -13.766 -3.494 1 93.62 451 MET B CA 1
ATOM 7913 C C . MET B 1 451 ? 21.391 -12.398 -3.324 1 93.62 451 MET B C 1
ATOM 7915 O O . MET B 1 451 ? 21.172 -11.727 -2.318 1 93.62 451 MET B O 1
ATOM 7919 N N . SER B 1 452 ? 22.203 -11.984 -4.355 1 93.75 452 SER B N 1
ATOM 7920 C CA . SER B 1 452 ? 22.875 -10.688 -4.367 1 93.75 452 SER B CA 1
ATOM 7921 C C . SER B 1 452 ? 21.953 -9.586 -4.867 1 93.75 452 SER B C 1
ATOM 7923 O O . SER B 1 452 ? 20.859 -9.867 -5.379 1 93.75 452 SER B O 1
ATOM 7925 N N . GLY B 1 453 ? 22.375 -8.383 -4.707 1 91.56 453 GLY B N 1
ATOM 7926 C CA . GLY B 1 453 ? 21.609 -7.25 -5.207 1 91.56 453 GLY B CA 1
ATOM 7927 C C . GLY B 1 453 ? 21.453 -7.258 -6.715 1 91.56 453 GLY B C 1
ATOM 7928 O O . GLY B 1 453 ? 20.375 -6.918 -7.23 1 91.56 453 GLY B O 1
ATOM 7929 N N . GLY B 1 454 ? 22.531 -7.629 -7.406 1 93.81 454 GLY B N 1
ATOM 7930 C CA . GLY B 1 454 ? 22.453 -7.742 -8.852 1 93.81 454 GLY B CA 1
ATOM 7931 C C . GLY B 1 454 ? 21.438 -8.773 -9.32 1 93.81 454 GLY B C 1
ATOM 7932 O O . GLY B 1 454 ? 20.719 -8.547 -10.297 1 93.81 454 GLY B O 1
ATOM 7933 N N . GLN B 1 455 ? 21.422 -9.867 -8.664 1 95.94 455 GLN B N 1
ATOM 7934 C CA . GLN B 1 455 ? 20.453 -10.922 -8.984 1 95.94 455 GLN B CA 1
ATOM 7935 C C . GLN B 1 455 ? 19.031 -10.445 -8.742 1 95.94 455 GLN B C 1
ATOM 7937 O O . GLN B 1 455 ? 18.125 -10.766 -9.523 1 95.94 455 GLN B O 1
ATOM 7942 N N . LYS B 1 456 ? 18.844 -9.742 -7.668 1 95.75 456 LYS B N 1
ATOM 7943 C CA . LYS B 1 456 ? 17.516 -9.195 -7.379 1 95.75 456 LYS B CA 1
ATOM 7944 C C . LYS B 1 456 ? 17.078 -8.211 -8.461 1 95.75 456 LYS B C 1
ATOM 7946 O O . LYS B 1 456 ? 15.93 -8.227 -8.891 1 95.75 456 LYS B O 1
ATOM 7951 N N . LEU B 1 457 ? 17.984 -7.352 -8.867 1 95.06 457 LEU B N 1
ATOM 7952 C CA . LEU B 1 457 ? 17.688 -6.434 -9.961 1 95.06 457 LEU B CA 1
ATOM 7953 C C . LEU B 1 457 ? 17.328 -7.195 -11.234 1 95.06 457 LEU B C 1
ATOM 7955 O O . LEU B 1 457 ? 16.391 -6.816 -11.945 1 95.06 457 LEU B O 1
ATOM 7959 N N . TRP B 1 458 ? 18.062 -8.25 -11.469 1 96.69 458 TRP B N 1
ATOM 7960 C CA . TRP B 1 458 ? 17.797 -9.086 -12.641 1 96.69 458 TRP B CA 1
ATOM 7961 C C . TRP B 1 458 ? 16.391 -9.68 -12.578 1 96.69 458 TRP B C 1
ATOM 7963 O O . TRP B 1 458 ? 15.672 -9.672 -13.578 1 96.69 458 TRP B O 1
ATOM 7973 N N . MET B 1 459 ? 15.992 -10.164 -11.445 1 97.88 459 MET B N 1
ATOM 7974 C CA . MET B 1 459 ? 14.648 -10.703 -11.266 1 97.88 459 MET B CA 1
ATOM 7975 C C . MET B 1 459 ? 13.594 -9.641 -11.539 1 97.88 459 MET B C 1
ATOM 7977 O O . MET B 1 459 ? 12.57 -9.914 -12.18 1 97.88 459 MET B O 1
ATOM 7981 N N . VAL B 1 460 ? 13.859 -8.359 -11.062 1 97 460 VAL B N 1
ATOM 7982 C CA . VAL B 1 460 ? 12.93 -7.258 -11.289 1 97 460 VAL B CA 1
ATOM 7983 C C . VAL B 1 460 ? 12.812 -6.98 -12.781 1 97 460 VAL B C 1
ATOM 7985 O O . VAL B 1 460 ? 11.711 -6.766 -13.297 1 97 460 VAL B O 1
ATOM 7988 N N . ILE B 1 461 ? 13.906 -7.055 -13.477 1 97.12 461 ILE B N 1
ATOM 7989 C CA . ILE B 1 461 ? 13.922 -6.816 -14.922 1 97.12 461 ILE B CA 1
ATOM 7990 C C . ILE B 1 461 ? 13.125 -7.902 -15.633 1 97.12 461 ILE B C 1
ATOM 7992 O O . ILE B 1 461 ? 12.32 -7.605 -16.531 1 97.12 461 ILE B O 1
ATOM 7996 N N . LEU B 1 462 ? 13.328 -9.117 -15.234 1 97.19 462 LEU B N 1
ATOM 7997 C CA . LEU B 1 462 ? 12.617 -10.234 -15.852 1 97.19 462 LEU B CA 1
ATOM 7998 C C . LEU B 1 462 ? 11.117 -10.109 -15.641 1 97.19 462 LEU B C 1
ATOM 8000 O O . LEU B 1 462 ? 10.336 -10.305 -16.578 1 97.19 462 LEU B O 1
ATOM 8004 N N . VAL B 1 463 ? 10.719 -9.805 -14.406 1 97.88 463 VAL B N 1
ATOM 8005 C CA . VAL B 1 463 ? 9.305 -9.625 -14.086 1 97.88 463 VAL B CA 1
ATOM 8006 C C . VAL B 1 463 ? 8.727 -8.469 -14.898 1 97.88 463 VAL B C 1
ATOM 8008 O O . VAL B 1 463 ? 7.637 -8.578 -15.453 1 97.88 463 VAL B O 1
ATOM 8011 N N . PHE B 1 464 ? 9.492 -7.348 -14.961 1 96.69 464 PHE B N 1
ATOM 8012 C CA . PHE B 1 464 ? 9.062 -6.164 -15.703 1 96.69 464 PHE B CA 1
ATOM 8013 C C . PHE B 1 464 ? 8.867 -6.488 -17.172 1 96.69 464 PHE B C 1
ATOM 8015 O O . PHE B 1 464 ? 7.84 -6.145 -17.766 1 96.69 464 PHE B O 1
ATOM 8022 N N . LEU B 1 465 ? 9.789 -7.215 -17.734 1 96.38 465 LEU B N 1
ATOM 8023 C CA . LEU B 1 465 ? 9.711 -7.57 -19.156 1 96.38 465 LEU B CA 1
ATOM 8024 C C . LEU B 1 465 ? 8.523 -8.484 -19.422 1 96.38 465 LEU B C 1
ATOM 8026 O O . LEU B 1 465 ? 7.793 -8.281 -20.391 1 96.38 465 LEU B O 1
ATOM 8030 N N . SER B 1 466 ? 8.344 -9.445 -18.562 1 97 466 SER B N 1
ATOM 8031 C CA . SER B 1 466 ? 7.207 -10.352 -18.719 1 97 466 SER B CA 1
ATOM 8032 C C . SER B 1 466 ? 5.883 -9.602 -18.562 1 9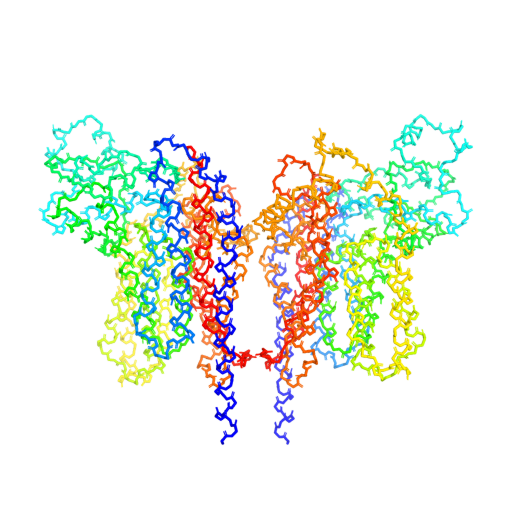7 466 SER B C 1
ATOM 8034 O O . SER B 1 466 ? 4.938 -9.852 -19.312 1 97 466 SER B O 1
ATOM 8036 N N . ALA B 1 467 ? 5.848 -8.727 -17.562 1 96.62 467 ALA B N 1
ATOM 8037 C CA . ALA B 1 467 ? 4.641 -7.926 -17.375 1 96.62 467 ALA B CA 1
ATOM 8038 C C . ALA B 1 467 ? 4.348 -7.074 -18.609 1 96.62 467 ALA B C 1
ATOM 8040 O O . ALA B 1 467 ? 3.193 -6.953 -19.031 1 96.62 467 ALA B O 1
ATOM 8041 N N . CYS B 1 468 ? 5.352 -6.547 -19.203 1 95.62 468 CYS B N 1
ATOM 8042 C CA . CYS B 1 468 ? 5.195 -5.766 -20.422 1 95.62 468 CYS B CA 1
ATOM 8043 C C . CYS B 1 468 ? 4.668 -6.633 -21.562 1 95.62 468 CYS B C 1
ATOM 8045 O O . CYS B 1 468 ? 3.82 -6.191 -22.344 1 95.62 468 CYS B O 1
ATOM 8047 N N . LEU B 1 469 ? 5.133 -7.812 -21.625 1 94.5 469 LEU B N 1
ATOM 8048 C CA . LEU B 1 469 ? 4.691 -8.711 -22.672 1 94.5 469 LEU B CA 1
ATOM 8049 C C . LEU B 1 469 ? 3.244 -9.141 -22.453 1 94.5 469 LEU B C 1
ATOM 8051 O O . LEU B 1 469 ? 2.494 -9.32 -23.422 1 94.5 469 LEU B O 1
ATOM 8055 N N . VAL B 1 470 ? 2.85 -9.336 -21.188 1 95.31 470 VAL B N 1
ATOM 8056 C CA . VAL B 1 470 ? 1.452 -9.625 -20.891 1 95.31 470 VAL B CA 1
ATOM 8057 C C . VAL B 1 470 ? 0.564 -8.492 -21.391 1 95.31 470 VAL B C 1
ATOM 8059 O O . VAL B 1 470 ? -0.437 -8.734 -22.078 1 95.31 470 VAL B O 1
ATOM 8062 N N . LEU B 1 471 ? 1.008 -7.234 -21.125 1 95.56 471 LEU B N 1
ATOM 8063 C CA . LEU B 1 471 ? 0.254 -6.07 -21.578 1 95.56 471 LEU B CA 1
ATOM 8064 C C . LEU B 1 471 ? 0.273 -5.961 -23.094 1 95.56 471 LEU B C 1
ATOM 8066 O O . LEU B 1 471 ? -0.743 -5.633 -23.719 1 95.56 471 LEU B O 1
ATOM 8070 N N . ALA B 1 472 ? 1.354 -6.328 -23.688 1 92.38 472 ALA B N 1
ATOM 8071 C CA . ALA B 1 472 ? 1.495 -6.258 -25.141 1 92.38 472 ALA B CA 1
ATOM 8072 C C . ALA B 1 472 ? 0.558 -7.246 -25.828 1 92.38 472 ALA B C 1
ATOM 8074 O O . ALA B 1 472 ? -0.028 -6.934 -26.875 1 92.38 472 ALA B O 1
ATOM 8075 N N . SER B 1 473 ? 0.469 -8.359 -25.25 1 89.5 473 SER B N 1
ATOM 8076 C CA . SER B 1 473 ? -0.392 -9.383 -25.828 1 89.5 473 SER B CA 1
ATOM 8077 C C . SER B 1 473 ? -1.841 -8.914 -25.906 1 89.5 473 SER B C 1
ATOM 8079 O O . SER B 1 473 ? -2.523 -9.141 -26.906 1 89.5 473 SER B O 1
ATOM 8081 N N . MET B 1 474 ? -2.285 -8.227 -24.875 1 90.88 474 MET B N 1
ATOM 8082 C CA . MET B 1 474 ? -3.664 -7.742 -24.859 1 90.88 474 MET B CA 1
ATOM 8083 C C . MET B 1 474 ? -3.791 -6.445 -25.656 1 90.88 474 MET B C 1
ATOM 8085 O O . MET B 1 474 ? -4.859 -6.137 -26.188 1 90.88 474 MET B O 1
ATOM 8089 N N . LEU B 1 475 ? -2.654 -5.684 -25.688 1 91.31 475 LEU B N 1
ATOM 8090 C CA . LEU B 1 475 ? -2.648 -4.492 -26.531 1 91.31 475 LEU B CA 1
ATOM 8091 C C . LEU B 1 475 ? -2.914 -4.852 -27.984 1 91.31 475 LEU B C 1
ATOM 8093 O O . LEU B 1 475 ? -3.787 -4.262 -28.625 1 91.31 475 LEU B O 1
ATOM 8097 N N . LEU B 1 476 ? -2.33 -5.898 -28.453 1 85.75 476 LEU B N 1
ATOM 8098 C CA . LEU B 1 476 ? -2.393 -6.281 -29.859 1 85.75 476 LEU B CA 1
ATOM 8099 C C . LEU B 1 476 ? -3.602 -7.176 -30.141 1 85.75 476 LEU B C 1
ATOM 8101 O O . LEU B 1 476 ? -4.148 -7.172 -31.234 1 85.75 476 LEU B O 1
ATOM 8105 N N . GLY B 1 477 ? -4.023 -7.859 -29.062 1 82.81 477 GLY B N 1
ATOM 8106 C CA . GLY B 1 477 ? -5.031 -8.883 -29.297 1 82.81 477 GLY B CA 1
ATOM 8107 C C . GLY B 1 477 ? -6.426 -8.453 -28.891 1 82.81 477 GLY B C 1
ATOM 8108 O O . GLY B 1 477 ? -7.418 -8.977 -29.406 1 82.81 477 GLY B O 1
ATOM 8109 N N . TRP B 1 478 ? -6.477 -7.457 -28.031 1 85.75 478 TRP B N 1
ATOM 8110 C CA . TRP B 1 478 ? -7.777 -7.27 -27.406 1 85.75 478 TRP B CA 1
ATOM 8111 C C . TRP B 1 478 ? -8.109 -5.785 -27.266 1 85.75 478 TRP B C 1
ATOM 8113 O O . TRP B 1 478 ? -9.242 -5.422 -26.938 1 85.75 478 TRP B O 1
ATOM 8123 N N . THR B 1 479 ? -7.168 -4.836 -27.547 1 89.5 479 THR B N 1
ATOM 8124 C CA . THR B 1 479 ? -7.375 -3.422 -27.25 1 89.5 479 THR B CA 1
ATOM 8125 C C . THR B 1 479 ? -7.633 -2.627 -28.531 1 89.5 479 THR B C 1
ATOM 8127 O O . THR B 1 479 ? -6.797 -2.611 -29.438 1 89.5 479 THR B O 1
ATOM 8130 N N . PRO B 1 480 ? -8.797 -1.908 -28.547 1 89.81 480 PRO B N 1
ATOM 8131 C CA . PRO B 1 480 ? -9.031 -1.018 -29.688 1 89.81 480 PRO B CA 1
ATOM 8132 C C . PRO B 1 480 ? -8.094 0.183 -29.703 1 89.81 480 PRO B C 1
ATOM 8134 O O . PRO B 1 480 ? -7.703 0.681 -28.641 1 89.81 480 PRO B O 1
ATOM 8137 N N . ARG B 1 481 ? -7.824 0.641 -30.766 1 87.56 481 ARG B N 1
ATOM 8138 C CA . ARG B 1 481 ? -6.871 1.728 -30.953 1 87.56 481 ARG B CA 1
ATOM 8139 C C . ARG B 1 481 ? -7.383 3.023 -30.344 1 87.56 481 ARG B C 1
ATOM 8141 O O . ARG B 1 481 ? -6.594 3.904 -29.984 1 87.56 481 ARG B O 1
ATOM 8148 N N . GLU B 1 482 ? -8.594 3.164 -30.172 1 85.06 482 GLU B N 1
ATOM 8149 C CA . GLU B 1 482 ? -9.195 4.391 -29.672 1 85.06 482 GLU B CA 1
ATOM 8150 C C . GLU B 1 482 ? -9.039 4.504 -28.156 1 85.06 482 GLU B C 1
ATOM 8152 O O . GLU B 1 482 ? -9.164 5.59 -27.594 1 85.06 482 GLU B O 1
ATOM 8157 N N . LEU B 1 483 ? -8.711 3.385 -27.578 1 87.38 483 LEU B N 1
ATOM 8158 C CA . LEU B 1 483 ? -8.586 3.424 -26.125 1 87.38 483 LEU B CA 1
ATOM 8159 C C . LEU B 1 483 ? -7.184 3.871 -25.719 1 87.38 483 LEU B C 1
ATOM 8161 O O . LEU B 1 483 ? -6.199 3.541 -26.391 1 87.38 483 LEU B O 1
ATOM 8165 N N . THR B 1 484 ? -7.109 4.547 -24.641 1 88.38 484 THR B N 1
ATOM 8166 C CA . THR B 1 484 ? -5.855 5.141 -24.188 1 88.38 484 THR B CA 1
ATOM 8167 C C . THR B 1 484 ? -5.168 4.238 -23.172 1 88.38 484 THR B C 1
ATOM 8169 O O . THR B 1 484 ? -4.121 4.59 -22.625 1 88.38 484 THR B O 1
ATOM 8172 N N . TYR B 1 485 ? -5.754 3.117 -22.844 1 93.06 485 TYR B N 1
ATOM 8173 C CA . TYR B 1 485 ? -5.125 2.141 -21.969 1 93.06 485 TYR B CA 1
ATOM 8174 C C . TYR B 1 485 ? -5.441 0.719 -22.406 1 93.06 485 TYR B C 1
ATOM 8176 O O . TYR B 1 485 ? -6.398 0.495 -23.156 1 93.06 485 TYR B O 1
ATOM 8184 N N . ILE B 1 486 ? -4.711 -0.247 -22.016 1 95.25 486 ILE B N 1
ATOM 8185 C CA . ILE B 1 486 ? -4.809 -1.64 -22.438 1 95.25 486 ILE B CA 1
ATOM 8186 C C . ILE B 1 486 ? -5.934 -2.334 -21.672 1 95.25 486 ILE B C 1
ATOM 8188 O O . ILE B 1 486 ? -5.992 -2.266 -20.453 1 95.25 486 ILE B O 1
ATOM 8192 N N . THR B 1 487 ? -6.832 -2.963 -22.375 1 92.38 487 THR B N 1
ATOM 8193 C CA . THR B 1 487 ? -7.949 -3.672 -21.766 1 92.38 487 THR B CA 1
ATOM 8194 C C . THR B 1 487 ? -7.762 -5.184 -21.891 1 92.38 487 THR B C 1
ATOM 8196 O O . THR B 1 487 ? -6.922 -5.648 -22.656 1 92.38 487 THR B O 1
ATOM 8199 N N . GLY B 1 488 ? -8.477 -5.988 -21.047 1 91.62 488 GLY B N 1
ATOM 8200 C CA . GLY B 1 488 ? -8.477 -7.438 -21.156 1 91.62 488 GLY B CA 1
ATOM 8201 C C . GLY B 1 488 ? -7.488 -8.102 -20.203 1 91.62 488 GLY B C 1
ATOM 8202 O O . GLY B 1 488 ? -7.57 -9.305 -19.969 1 91.62 488 GLY B O 1
ATOM 8203 N N . VAL B 1 489 ? -6.543 -7.309 -19.688 1 94.31 489 VAL B N 1
ATOM 8204 C CA . VAL B 1 489 ? -5.531 -7.875 -18.797 1 94.31 489 VAL B CA 1
ATOM 8205 C C . VAL B 1 489 ? -6.133 -8.102 -17.422 1 94.31 489 VAL B C 1
ATOM 8207 O O . VAL B 1 489 ? -6.816 -7.23 -16.875 1 94.31 489 VAL B O 1
ATOM 8210 N N . GLN B 1 490 ? -5.895 -9.297 -16.891 1 94.25 490 GLN B N 1
ATOM 8211 C CA . GLN B 1 490 ? -6.336 -9.656 -15.555 1 94.25 490 GLN B CA 1
ATOM 8212 C C . GLN B 1 490 ? -5.148 -9.969 -14.648 1 94.25 490 GLN B C 1
ATOM 8214 O O . GLN B 1 490 ? -4.078 -10.344 -15.125 1 94.25 490 GLN B O 1
ATOM 8219 N N . GLY B 1 491 ? -5.367 -9.852 -13.367 1 96.25 491 GLY B N 1
ATOM 8220 C CA . GLY B 1 491 ? -4.305 -10.062 -12.398 1 96.25 491 GLY B CA 1
ATOM 8221 C C . GLY B 1 491 ? -3.791 -11.484 -12.367 1 96.25 491 GLY B C 1
ATOM 8222 O O . GLY B 1 491 ? -2.637 -11.727 -12.008 1 96.25 491 GLY B O 1
ATOM 8223 N N . ARG B 1 492 ? -4.605 -12.422 -12.773 1 95.5 492 ARG B N 1
ATOM 8224 C CA . ARG B 1 492 ? -4.203 -13.828 -12.719 1 95.5 492 ARG B CA 1
ATOM 8225 C C . ARG B 1 492 ? -3.006 -14.086 -13.625 1 95.5 492 ARG B C 1
ATOM 8227 O O . ARG B 1 492 ? -2.252 -15.039 -13.414 1 95.5 492 ARG B O 1
ATOM 8234 N N . TYR B 1 493 ? -2.799 -13.219 -14.641 1 96 493 TYR B N 1
ATOM 8235 C CA . TYR B 1 493 ? -1.701 -13.406 -15.578 1 96 493 TYR B CA 1
ATOM 8236 C C . TYR B 1 493 ? -0.359 -13.133 -14.914 1 96 493 TYR B C 1
ATOM 8238 O O . TYR B 1 493 ? 0.691 -13.508 -15.438 1 96 493 TYR B O 1
ATOM 8246 N N . PHE B 1 494 ? -0.411 -12.547 -13.742 1 97.62 494 PHE B N 1
ATOM 8247 C CA . PHE B 1 494 ? 0.833 -12.148 -13.094 1 97.62 494 PHE B CA 1
ATOM 8248 C C . PHE B 1 494 ? 1.191 -13.117 -11.977 1 97.62 494 PHE B C 1
ATOM 8250 O O . PHE B 1 494 ? 2.252 -13 -11.352 1 97.62 494 PHE B O 1
ATOM 8257 N N . ILE B 1 495 ? 0.427 -14.125 -11.719 1 98.25 495 ILE B N 1
ATOM 8258 C CA . ILE B 1 495 ? 0.651 -15.047 -10.617 1 98.25 495 ILE B CA 1
ATOM 8259 C C . ILE B 1 495 ? 1.935 -15.844 -10.859 1 98.25 495 ILE B C 1
ATOM 8261 O O . ILE B 1 495 ? 2.736 -16.031 -9.945 1 98.25 495 ILE B O 1
ATOM 8265 N N . PRO B 1 496 ? 2.207 -16.266 -12.133 1 97.69 496 PRO B N 1
ATOM 8266 C CA . PRO B 1 496 ? 3.449 -17 -12.375 1 97.69 496 PRO B CA 1
ATOM 8267 C C . PRO B 1 496 ? 4.695 -16.188 -12.055 1 97.69 496 PRO B C 1
ATOM 8269 O O . PRO B 1 496 ? 5.77 -16.75 -11.82 1 97.69 496 PRO B O 1
ATOM 8272 N N . LEU B 1 497 ? 4.578 -14.859 -12.055 1 97.81 497 LEU B N 1
ATOM 8273 C CA . LEU B 1 497 ? 5.707 -13.961 -11.82 1 97.81 497 LEU B CA 1
ATOM 8274 C C . LEU B 1 497 ? 5.824 -13.609 -10.344 1 97.81 497 LEU B C 1
ATOM 8276 O O . LEU B 1 497 ? 6.859 -13.102 -9.898 1 97.81 497 LEU B O 1
ATOM 8280 N N . LEU B 1 498 ? 4.789 -13.891 -9.586 1 98.31 498 LEU B N 1
ATOM 8281 C CA . LEU B 1 498 ? 4.648 -13.43 -8.211 1 98.31 498 LEU B CA 1
ATOM 8282 C C . LEU B 1 498 ? 5.773 -13.977 -7.336 1 98.31 498 LEU B C 1
ATOM 8284 O O . LEU B 1 498 ? 6.32 -13.258 -6.496 1 98.31 498 LEU B O 1
ATOM 8288 N N . PRO B 1 499 ? 6.195 -15.273 -7.492 1 98.31 499 PRO B N 1
ATOM 8289 C CA . PRO B 1 499 ? 7.297 -15.781 -6.672 1 98.31 499 PRO B CA 1
ATOM 8290 C C . PRO B 1 499 ? 8.578 -14.969 -6.844 1 98.31 499 PRO B C 1
ATOM 8292 O O . PRO B 1 499 ? 9.297 -14.734 -5.871 1 98.31 499 PRO B O 1
ATOM 8295 N N . LEU B 1 500 ? 8.844 -14.555 -8.078 1 98 500 LEU B N 1
ATOM 8296 C CA . LEU B 1 500 ? 10.039 -13.758 -8.328 1 98 500 LEU B CA 1
ATOM 8297 C C . LEU B 1 500 ? 9.938 -12.398 -7.652 1 98 500 LEU B C 1
ATOM 8299 O O . LEU B 1 500 ? 10.914 -11.906 -7.086 1 98 500 LEU B O 1
ATOM 8303 N N . VAL B 1 501 ? 8.742 -11.812 -7.695 1 97.38 501 VAL B N 1
ATOM 8304 C CA . VAL B 1 501 ? 8.516 -10.523 -7.043 1 97.38 501 VAL B CA 1
ATOM 8305 C C . VAL B 1 501 ? 8.727 -10.664 -5.539 1 97.38 501 VAL B C 1
ATOM 8307 O O . VAL B 1 501 ? 9.398 -9.828 -4.922 1 97.38 501 VAL B O 1
ATOM 8310 N N . LEU B 1 502 ? 8.195 -11.703 -4.949 1 97.56 502 LEU B N 1
ATOM 8311 C CA . LEU B 1 502 ? 8.297 -11.938 -3.512 1 97.56 502 LEU B CA 1
ATOM 8312 C C . LEU B 1 502 ? 9.742 -12.195 -3.105 1 97.56 502 LEU B C 1
ATOM 8314 O O . LEU B 1 502 ? 10.195 -11.703 -2.068 1 97.56 502 LEU B O 1
ATOM 8318 N N . LEU B 1 503 ? 10.516 -12.859 -3.947 1 97.06 503 LEU B N 1
ATOM 8319 C CA . LEU B 1 503 ? 11.891 -13.211 -3.619 1 97.06 503 LEU B CA 1
ATOM 8320 C C . LEU B 1 503 ? 12.773 -11.969 -3.584 1 97.06 503 LEU B C 1
ATOM 8322 O O . LEU B 1 503 ? 13.82 -11.969 -2.932 1 97.06 503 LEU B O 1
ATOM 8326 N N . VAL B 1 504 ? 12.367 -10.992 -4.285 1 95.56 504 VAL B N 1
ATOM 8327 C CA . VAL B 1 504 ? 13.109 -9.734 -4.25 1 95.56 504 VAL B CA 1
ATOM 8328 C C . VAL B 1 504 ? 13.055 -9.141 -2.846 1 95.56 504 VAL B C 1
ATOM 8330 O O . VAL B 1 504 ? 14.008 -8.492 -2.402 1 95.56 504 VAL B O 1
ATOM 8333 N N . VAL B 1 505 ? 12.008 -9.391 -2.111 1 92.5 505 VAL B N 1
ATOM 8334 C CA . VAL B 1 505 ? 11.805 -8.883 -0.76 1 92.5 505 VAL B CA 1
ATOM 8335 C C . VAL B 1 505 ? 12.656 -9.68 0.228 1 92.5 505 VAL B C 1
ATOM 8337 O O . VAL B 1 505 ? 13.008 -9.18 1.298 1 92.5 505 VAL B O 1
ATOM 8340 N N . PHE B 1 506 ? 12.969 -10.922 -0.094 1 94.38 506 PHE B N 1
ATOM 8341 C CA . PHE B 1 506 ? 13.828 -11.766 0.729 1 94.38 506 PHE B CA 1
ATOM 8342 C C . PHE B 1 506 ? 15.258 -11.234 0.738 1 94.38 506 PHE B C 1
ATOM 8344 O O . PHE B 1 506 ? 16.047 -11.547 -0.158 1 94.38 506 PHE B O 1
ATOM 8351 N N . ASP B 1 507 ? 15.5 -10.414 1.747 1 90.25 507 ASP B N 1
ATOM 8352 C CA . ASP B 1 507 ? 16.766 -9.68 1.8 1 90.25 507 ASP B CA 1
ATOM 8353 C C . ASP B 1 507 ? 17.312 -9.641 3.223 1 90.25 507 ASP B C 1
ATOM 8355 O O . ASP B 1 507 ? 16.562 -9.797 4.188 1 90.25 507 ASP B O 1
ATOM 8359 N N . LYS B 1 508 ? 18.641 -9.43 3.33 1 89.12 508 LYS B N 1
ATOM 8360 C CA . LYS B 1 508 ? 19.312 -9.375 4.621 1 89.12 508 LYS B CA 1
ATOM 8361 C C . LYS B 1 508 ? 18.922 -8.117 5.395 1 89.12 508 LYS B C 1
ATOM 8363 O O . LYS B 1 508 ? 19.125 -8.039 6.609 1 89.12 508 LYS B O 1
ATOM 8368 N N . ARG B 1 509 ? 18.422 -7.199 4.809 1 88.5 509 ARG B N 1
ATOM 8369 C CA . ARG B 1 509 ? 18.172 -5.887 5.398 1 88.5 509 ARG B CA 1
ATOM 8370 C C . ARG B 1 509 ? 16.906 -5.902 6.25 1 88.5 509 ARG B C 1
ATOM 8372 O O . ARG B 1 509 ? 16.719 -5.035 7.102 1 88.5 509 ARG B O 1
ATOM 8379 N N . LEU B 1 510 ? 15.93 -6.766 6.023 1 90.62 510 LEU B N 1
ATOM 8380 C CA . LEU B 1 510 ? 14.68 -6.883 6.758 1 90.62 510 LEU B CA 1
ATOM 8381 C C . LEU B 1 510 ? 14.562 -8.25 7.43 1 90.62 510 LEU B C 1
ATOM 8383 O O . LEU B 1 510 ? 14.609 -9.281 6.758 1 90.62 510 LEU B O 1
ATOM 8387 N N . VAL B 1 511 ? 14.414 -8.266 8.719 1 92.56 511 VAL B N 1
ATOM 8388 C CA . VAL B 1 511 ? 14.43 -9.523 9.469 1 92.56 511 VAL B CA 1
ATOM 8389 C C . VAL B 1 511 ? 13.266 -9.547 10.461 1 92.56 511 VAL B C 1
ATOM 8391 O O . VAL B 1 511 ? 12.938 -8.531 11.07 1 92.56 511 VAL B O 1
ATOM 8394 N N . ILE B 1 512 ? 12.664 -10.648 10.57 1 92.19 512 ILE B N 1
ATOM 8395 C CA . ILE B 1 512 ? 11.617 -10.852 11.562 1 92.19 512 ILE B CA 1
ATOM 8396 C C . ILE B 1 512 ? 12.094 -11.852 12.617 1 92.19 512 ILE B C 1
ATOM 8398 O O . ILE B 1 512 ? 12.75 -12.844 12.289 1 92.19 512 ILE B O 1
ATOM 8402 N N . ASN B 1 513 ? 11.82 -11.609 13.844 1 89.19 513 ASN B N 1
ATOM 8403 C CA . ASN B 1 513 ? 12.312 -12.438 14.945 1 89.19 513 ASN B CA 1
ATOM 8404 C C . ASN B 1 513 ? 11.234 -13.391 15.445 1 89.19 513 ASN B C 1
ATOM 8406 O O . ASN B 1 513 ? 11.461 -14.148 16.391 1 89.19 513 ASN B O 1
ATOM 8410 N N . MET B 1 514 ? 10.148 -13.367 14.828 1 87.62 514 MET B N 1
ATOM 8411 C CA . MET B 1 514 ? 9.062 -14.266 15.203 1 87.62 514 MET B CA 1
ATOM 8412 C C . MET B 1 514 ? 8.68 -15.172 14.039 1 87.62 514 MET B C 1
ATOM 8414 O O . MET B 1 514 ? 8.68 -14.742 12.883 1 87.62 514 MET B O 1
ATOM 8418 N N . ASP B 1 515 ? 8.422 -16.406 14.352 1 89.62 515 ASP B N 1
ATOM 8419 C CA . ASP B 1 515 ? 7.969 -17.344 13.336 1 89.62 515 ASP B CA 1
ATOM 8420 C C . ASP B 1 515 ? 6.449 -17.312 13.188 1 89.62 515 ASP B C 1
ATOM 8422 O O . ASP B 1 515 ? 5.723 -17.906 13.984 1 89.62 515 ASP B O 1
ATOM 8426 N N . LEU B 1 516 ? 6.016 -16.625 12.25 1 92 516 LEU B N 1
ATOM 8427 C CA . LEU B 1 516 ? 4.586 -16.422 12.039 1 92 516 LEU B CA 1
ATOM 8428 C C . LEU B 1 516 ? 4.09 -17.25 10.859 1 92 516 LEU B C 1
ATOM 8430 O O . LEU B 1 516 ? 2.961 -17.078 10.398 1 92 516 LEU B O 1
ATOM 8434 N N . ARG B 1 517 ? 4.945 -18.25 10.422 1 93.88 517 ARG B N 1
ATOM 8435 C CA . ARG B 1 517 ? 4.66 -19 9.203 1 93.88 517 ARG B CA 1
ATOM 8436 C C . ARG B 1 517 ? 3.383 -19.812 9.352 1 93.88 517 ARG B C 1
ATOM 8438 O O . ARG B 1 517 ? 2.529 -19.812 8.469 1 93.88 517 ARG B O 1
ATOM 8445 N N . LYS B 1 518 ? 3.186 -20.5 10.367 1 94.12 518 LYS B N 1
ATOM 8446 C CA . LYS B 1 518 ? 2.023 -21.359 10.594 1 94.12 518 LYS B CA 1
ATOM 8447 C C . LYS B 1 518 ? 0.74 -20.531 10.656 1 94.12 518 LYS B C 1
ATOM 8449 O O . LYS B 1 518 ? -0.25 -20.875 10 1 94.12 518 LYS B O 1
ATOM 8454 N N . SER B 1 519 ? 0.784 -19.438 11.492 1 95.75 519 SER B N 1
ATOM 8455 C CA . SER B 1 519 ? -0.398 -18.594 11.633 1 95.75 519 SER B CA 1
ATOM 8456 C C . SER B 1 519 ? -0.753 -17.906 10.312 1 95.75 519 SER B C 1
ATOM 8458 O O . SER B 1 519 ? -1.932 -17.75 9.992 1 95.75 519 SER B O 1
ATOM 8460 N N . ALA B 1 520 ? 0.268 -17.516 9.531 1 96.88 520 ALA B N 1
ATOM 8461 C CA . ALA B 1 520 ? 0.021 -16.875 8.242 1 96.88 520 ALA B CA 1
ATOM 8462 C C . ALA B 1 520 ? -0.644 -17.844 7.27 1 96.88 520 ALA B C 1
ATOM 8464 O O . ALA B 1 520 ? -1.62 -17.484 6.605 1 96.88 520 ALA B O 1
ATOM 8465 N N . TRP B 1 521 ? -0.112 -19 7.191 1 96.94 521 TRP B N 1
ATOM 8466 C CA . TRP B 1 521 ? -0.671 -20 6.293 1 96.94 521 TRP B CA 1
ATOM 8467 C C . TRP B 1 521 ? -2.094 -20.359 6.703 1 96.94 521 TRP B C 1
ATOM 8469 O O . TRP B 1 521 ? -2.977 -20.5 5.855 1 96.94 521 TRP B O 1
ATOM 8479 N N . TYR B 1 522 ? -2.311 -20.516 8.023 1 97.75 522 TYR B N 1
ATOM 8480 C CA . TYR B 1 522 ? -3.648 -20.781 8.531 1 97.75 522 TYR B CA 1
ATOM 8481 C C . TYR B 1 522 ? -4.621 -19.672 8.125 1 97.75 522 TYR B C 1
ATOM 8483 O O . TYR B 1 522 ? -5.734 -19.953 7.676 1 97.75 522 TYR B O 1
ATOM 8491 N N . LEU B 1 523 ? -4.172 -18.438 8.25 1 98.12 523 LEU B N 1
ATOM 8492 C CA . LEU B 1 523 ? -5.023 -17.297 7.914 1 98.12 523 LEU B CA 1
ATOM 8493 C C . LEU B 1 523 ? -5.359 -17.281 6.426 1 98.12 523 LEU B C 1
ATOM 8495 O O . LEU B 1 523 ? -6.465 -16.906 6.039 1 98.12 523 LEU B O 1
ATOM 8499 N N . GLU B 1 524 ? -4.41 -17.641 5.676 1 98.44 524 GLU B N 1
ATOM 8500 C CA . GLU B 1 524 ? -4.656 -17.734 4.242 1 98.44 524 GLU B CA 1
ATOM 8501 C C . GLU B 1 524 ? -5.77 -18.734 3.939 1 98.44 524 GLU B C 1
ATOM 8503 O O . GLU B 1 524 ? -6.676 -18.438 3.152 1 98.44 524 GLU B O 1
ATOM 8508 N N . CYS B 1 525 ? -5.715 -19.906 4.566 1 98.62 525 CYS B N 1
ATOM 8509 C CA . CYS B 1 525 ? -6.734 -20.938 4.398 1 98.62 525 CYS B CA 1
ATOM 8510 C C . CYS B 1 525 ? -8.078 -20.484 4.945 1 98.62 525 CYS B C 1
ATOM 8512 O O . CYS B 1 525 ? -9.125 -20.75 4.352 1 98.62 525 CYS B O 1
ATOM 8514 N N . PHE B 1 526 ? -8.047 -19.766 6.102 1 98.5 526 PHE B N 1
ATOM 8515 C CA . PHE B 1 526 ? -9.258 -19.188 6.676 1 98.5 526 PHE B CA 1
ATOM 8516 C C . PHE B 1 526 ? -9.93 -18.234 5.691 1 98.5 526 PHE B C 1
ATOM 8518 O O . PHE B 1 526 ? -11.148 -18.281 5.52 1 98.5 526 PHE B O 1
ATOM 8525 N N . VAL B 1 527 ? -9.109 -17.406 5.008 1 98.56 527 VAL B N 1
ATOM 8526 C CA . VAL B 1 527 ? -9.633 -16.422 4.059 1 98.56 527 VAL B CA 1
ATOM 8527 C C . VAL B 1 527 ? -10.383 -17.156 2.939 1 98.56 527 VAL B C 1
ATOM 8529 O O . VAL B 1 527 ? -11.461 -16.734 2.531 1 98.56 527 VAL B O 1
ATOM 8532 N N . SER B 1 528 ? -9.82 -18.188 2.471 1 98.5 528 SER B N 1
ATOM 8533 C CA . SER B 1 528 ? -10.453 -18.953 1.407 1 98.5 528 SER B CA 1
ATOM 8534 C C . SER B 1 528 ? -11.797 -19.531 1.862 1 98.5 528 SER B C 1
ATOM 8536 O O . SER B 1 528 ? -12.805 -19.375 1.17 1 98.5 528 SER B O 1
ATOM 8538 N N . ILE B 1 529 ? -11.797 -20.156 3.035 1 98.44 529 ILE B N 1
ATOM 8539 C CA . ILE B 1 529 ? -13.016 -20.766 3.551 1 98.44 529 ILE B CA 1
ATOM 8540 C C . ILE B 1 529 ? -14.062 -19.688 3.811 1 98.44 529 ILE B C 1
ATOM 8542 O O . ILE B 1 529 ? -15.227 -19.844 3.428 1 98.44 529 ILE B O 1
ATOM 8546 N N . TYR B 1 530 ? -13.633 -18.609 4.418 1 97.69 530 TYR B N 1
ATOM 8547 C CA . TYR B 1 530 ? -14.531 -17.5 4.688 1 97.69 530 TYR B CA 1
ATOM 8548 C C . TYR B 1 530 ? -15.141 -16.969 3.396 1 97.69 530 TYR B C 1
ATOM 8550 O O . TYR B 1 530 ? -16.359 -16.797 3.299 1 97.69 530 TYR B O 1
ATOM 8558 N N . ALA B 1 531 ? -14.32 -16.734 2.43 1 96.75 531 ALA B N 1
ATOM 8559 C CA . ALA B 1 531 ? -14.781 -16.172 1.16 1 96.75 531 ALA B CA 1
ATOM 8560 C C . ALA B 1 531 ? -15.742 -17.125 0.463 1 96.75 531 ALA B C 1
ATOM 8562 O O . ALA B 1 531 ? -16.75 -16.703 -0.098 1 96.75 531 ALA B O 1
ATOM 8563 N N . LEU B 1 532 ? -15.477 -18.359 0.523 1 97.5 532 LEU B N 1
ATOM 8564 C CA . LEU B 1 532 ? -16.297 -19.359 -0.161 1 97.5 532 LEU B CA 1
ATOM 8565 C C . LEU B 1 532 ? -17.672 -19.484 0.514 1 97.5 532 LEU B C 1
ATOM 8567 O O . LEU B 1 532 ? -18.688 -19.641 -0.161 1 97.5 532 LEU B O 1
ATOM 8571 N N . ILE B 1 533 ? -17.656 -19.453 1.826 1 96.25 533 ILE B N 1
ATOM 8572 C CA . ILE B 1 533 ? -18.938 -19.5 2.533 1 96.25 533 ILE B CA 1
ATOM 8573 C C . ILE B 1 533 ? -19.766 -18.266 2.182 1 96.25 533 ILE B C 1
ATOM 8575 O O . ILE B 1 533 ? -20.969 -18.375 1.936 1 96.25 533 ILE B O 1
ATOM 8579 N N . ARG B 1 534 ? -19.109 -17.203 2.145 1 94.62 534 ARG B N 1
ATOM 8580 C CA . ARG B 1 534 ? -19.812 -15.977 1.801 1 94.62 534 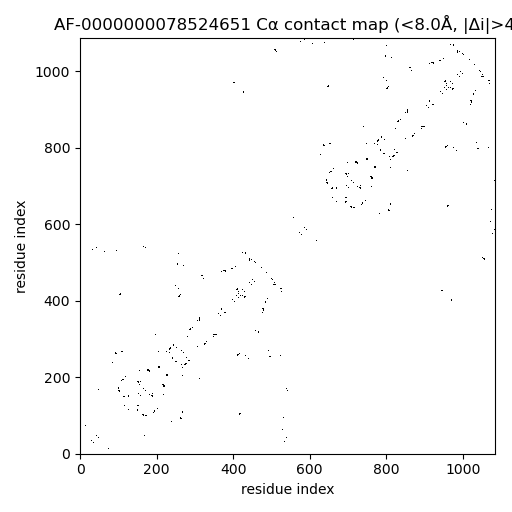ARG B CA 1
ATOM 8581 C C . ARG B 1 534 ? -20.359 -16.031 0.376 1 94.62 534 ARG B C 1
ATOM 8583 O O . ARG B 1 534 ? -21.516 -15.68 0.129 1 94.62 534 ARG B O 1
ATOM 8590 N N . ILE B 1 535 ? -19.578 -16.422 -0.524 1 94.56 535 ILE B N 1
ATOM 8591 C CA . ILE B 1 535 ? -19.984 -16.547 -1.919 1 94.56 535 ILE B CA 1
ATOM 8592 C C . ILE B 1 535 ? -21.156 -17.516 -2.029 1 94.56 535 ILE B C 1
ATOM 8594 O O . ILE B 1 535 ? -22.141 -17.234 -2.729 1 94.56 535 ILE B O 1
ATOM 8598 N N . CYS B 1 536 ? -21.062 -18.625 -1.348 1 93.94 536 CYS B N 1
ATOM 8599 C CA . CYS B 1 536 ? -22.125 -19.625 -1.375 1 93.94 536 CYS B CA 1
ATOM 8600 C C . CYS B 1 536 ? -23.422 -19.047 -0.818 1 93.94 536 CYS B C 1
ATOM 8602 O O . CYS B 1 536 ? -24.5 -19.312 -1.354 1 93.94 536 CYS B O 1
ATOM 8604 N N . SER B 1 537 ? -23.297 -18.281 0.229 1 91.44 537 SER B N 1
ATOM 8605 C CA . SER B 1 537 ? -24.469 -17.688 0.848 1 91.44 537 SER B CA 1
ATOM 8606 C C . SER B 1 537 ? -25.188 -16.75 -0.121 1 91.44 537 SER B C 1
ATOM 8608 O O . SER B 1 537 ? -26.422 -16.719 -0.152 1 91.44 537 SER B O 1
ATOM 8610 N N . THR B 1 538 ? -24.422 -16.094 -0.876 1 88.69 538 THR B N 1
ATOM 8611 C CA . THR B 1 538 ? -25 -15.18 -1.844 1 88.69 538 THR B CA 1
ATOM 8612 C C . THR B 1 538 ? -25.516 -15.93 -3.072 1 88.69 538 THR B C 1
ATOM 8614 O O . THR B 1 538 ? -26.594 -15.648 -3.574 1 88.69 538 THR B O 1
ATOM 8617 N N . ALA B 1 539 ? -24.781 -16.859 -3.494 1 90.88 539 ALA B N 1
ATOM 8618 C CA . ALA B 1 539 ? -25.109 -17.609 -4.703 1 90.88 539 ALA B CA 1
ATOM 8619 C C . ALA B 1 539 ? -26.359 -18.453 -4.508 1 90.88 539 ALA B C 1
ATOM 8621 O O . ALA B 1 539 ? -27.156 -18.625 -5.43 1 90.88 539 ALA B O 1
ATOM 8622 N N . CYS B 1 540 ? -26.547 -19.016 -3.312 1 91.19 540 CYS B N 1
ATOM 8623 C CA . CYS B 1 540 ? -27.688 -19.859 -3.031 1 91.19 540 CYS B CA 1
ATOM 8624 C C . CYS B 1 540 ? -29 -19.062 -3.115 1 91.19 540 CYS B C 1
ATOM 8626 O O . CYS B 1 540 ? -30.078 -19.641 -3.262 1 91.19 540 CYS B O 1
ATOM 8628 N N . LEU B 1 541 ? -28.844 -17.766 -3.027 1 87.88 541 LEU B N 1
ATOM 8629 C CA . LEU B 1 541 ? -30.031 -16.922 -3.039 1 87.88 541 LEU B CA 1
ATOM 8630 C C . LEU B 1 541 ? -30.266 -16.328 -4.426 1 87.88 541 LEU B C 1
ATOM 8632 O O . LEU B 1 541 ? -31.297 -15.703 -4.676 1 87.88 541 LEU B O 1
ATOM 8636 N N . ARG B 1 542 ? -29.297 -16.516 -5.242 1 85.06 542 ARG B N 1
ATOM 8637 C CA . ARG B 1 542 ? -29.391 -16 -6.602 1 85.06 542 ARG B CA 1
ATOM 8638 C C . ARG B 1 542 ? -30.359 -16.844 -7.43 1 85.06 542 ARG B C 1
ATOM 8640 O O . ARG B 1 542 ? -30.375 -18.078 -7.32 1 85.06 542 ARG B O 1
ATOM 8647 N N . TYR B 1 543 ? -31.219 -16.188 -8.195 1 75.69 543 TYR B N 1
ATOM 8648 C CA . TYR B 1 543 ? -32.188 -16.844 -9.047 1 75.69 543 TYR B CA 1
ATOM 8649 C C . TYR B 1 543 ? -31.562 -17.375 -10.328 1 75.69 543 TYR B C 1
ATOM 8651 O O . TYR B 1 543 ? -30.672 -16.719 -10.891 1 75.69 543 TYR B O 1
#

InterPro domains:
  IPR018674 Protein of unknown function DUF2142, membrane [PF09913] (92-501)

pLDDT: mean 90.55, std 8.43, range [52.34, 98.81]

Solvent-accessible surface area (backbone atoms only — not comparable to full-atom values): 54291 Å² total; per-residue (Å²): 114,71,68,59,56,51,48,53,53,49,48,52,50,50,28,51,51,43,49,48,50,38,50,48,54,45,50,49,49,39,60,62,50,56,66,43,31,62,62,53,46,67,59,33,58,76,71,89,35,44,65,40,48,49,47,57,51,46,52,53,51,53,42,42,47,48,47,48,52,49,37,41,45,68,47,68,43,88,74,68,57,92,53,51,62,35,48,48,45,46,52,53,19,49,52,38,33,66,61,50,39,62,53,29,41,69,65,15,54,23,33,44,39,34,15,47,27,50,20,24,53,75,70,72,41,76,25,54,65,42,74,75,49,58,75,72,47,52,70,70,45,50,53,30,38,74,74,57,10,40,34,39,38,48,51,66,60,65,61,86,57,49,78,44,70,66,20,33,64,42,46,37,50,47,67,72,32,47,79,35,64,36,83,70,83,51,71,37,60,37,74,48,45,53,63,91,62,61,65,74,59,32,45,45,26,10,50,20,36,42,54,24,56,75,68,31,36,13,44,53,32,20,54,50,32,16,16,48,29,28,26,49,48,34,27,50,35,45,43,50,17,38,70,48,26,73,65,61,39,50,38,56,51,47,56,55,55,26,48,32,43,25,49,31,21,23,28,48,40,54,62,29,47,45,37,23,43,38,45,32,45,53,16,51,41,46,19,53,42,71,61,50,74,67,61,48,70,68,56,50,49,52,52,35,50,43,43,39,63,39,30,38,63,42,60,37,51,50,44,56,61,59,56,57,71,63,39,56,50,82,31,31,95,36,65,64,52,34,50,50,47,52,49,47,37,49,48,49,35,49,49,37,30,45,72,65,32,43,64,59,53,47,43,52,71,61,36,85,69,30,76,18,77,93,71,74,34,54,23,34,35,58,63,51,48,70,75,34,48,68,61,45,47,47,25,54,49,43,24,42,51,72,40,41,57,58,32,56,40,29,34,47,26,29,29,34,54,60,65,30,80,76,39,37,46,40,47,61,53,51,53,52,46,53,52,29,54,47,59,29,34,49,25,40,70,91,60,80,55,86,73,51,70,67,56,37,49,48,43,50,51,26,43,50,50,20,52,49,37,50,51,45,54,22,30,49,64,53,16,40,56,85,52,63,43,62,38,90,77,56,14,59,76,47,54,55,46,40,65,54,59,46,51,53,64,36,32,84,45,41,35,28,71,61,89,53,57,65,61,32,56,50,49,41,53,47,48,45,46,51,36,48,51,52,36,43,62,53,21,46,61,34,128,114,70,66,58,56,52,50,51,53,48,48,52,50,50,27,51,50,42,49,48,49,40,51,48,53,45,49,47,49,40,60,62,49,56,66,43,32,62,62,52,45,67,61,34,59,76,70,88,33,45,66,41,49,49,48,58,50,45,52,54,51,52,43,45,48,49,48,49,50,50,38,41,46,68,49,68,43,89,74,68,58,88,53,53,61,36,49,48,46,44,53,52,19,50,52,38,33,66,63,50,39,63,53,28,41,68,66,16,56,22,33,43,38,35,16,46,27,50,22,24,54,74,71,72,42,77,24,54,64,43,72,72,48,56,75,71,48,53,72,68,45,50,52,31,39,74,73,57,8,39,33,37,38,47,51,65,61,66,61,86,58,52,77,42,68,66,20,33,66,41,46,38,51,47,68,72,32,47,79,34,64,36,84,68,85,51,72,38,60,36,74,47,46,53,61,92,61,63,66,74,58,30,45,45,26,8,50,19,36,42,53,23,57,75,69,31,36,12,44,52,32,20,54,50,33,16,15,47,29,28,27,50,50,32,29,49,33,45,41,50,18,38,69,48,25,72,66,61,36,50,37,55,52,47,56,57,54,26,48,34,44,25,49,30,20,24,28,49,40,54,63,29,46,45,38,23,41,38,45,32,46,50,16,50,42,45,19,54,40,74,62,49,75,67,61,48,71,67,54,51,50,51,52,34,50,42,42,40,64,40,30,38,63,43,60,37,53,48,43,56,60,59,56,56,71,62,38,54,49,82,31,30,93,36,66,65,53,35,51,50,49,52,50,48,39,50,50,48,35,50,50,37,29,44,72,65,33,42,66,60,52,48,45,50,71,63,35,85,70,32,75,18,75,94,73,73,34,53,24,36,37,58,62,52,48,68,77,34,49,68,60,44,49,47,25,54,51,41,24,43,52,70,40,40,58,58,30,56,40,28,34,46,25,28,30,34,54,62,63,31,79,77,38,38,46,39,47,62,53,51,53,51,46,53,50,31,53,48,60,29,33,50,27,39,69,90,60,80,54,84,72,50,72,67,55,38,52,49,44,50,50,26,46,52,50,19,53,49,35,49,50,45,52,23,28,49,63,54,15,42,56,88,52,65,43,59,38,88,78,57,15,58,77,47,54,53,45,43,62,54,60,45,51,54,61,35,30,84,46,41,35,28,70,60,88,55,55,66,62,32,54,49,48,42,54,48,47,45,45,51,35,48,51,51,33,43,61,53,22,45,60,35,128

Organism: NCBI:txid29354